Protein AF-A0A7G2EJX0-F1 (afdb_monomer_lite)

Organism: Arabidopsis thaliana (NCBI:txid3702)

Radius of gyration: 35.83 Å; chains: 1; bounding box: 83×120×88 Å

Structure (mmCIF, N/CA/C/O backbone):
data_AF-A0A7G2EJX0-F1
#
_entry.id   AF-A0A7G2EJX0-F1
#
loop_
_atom_site.group_PDB
_atom_site.id
_atom_site.type_symbol
_atom_site.label_atom_id
_atom_site.label_alt_id
_atom_site.label_comp_id
_atom_site.label_asym_id
_atom_site.label_entity_id
_atom_site.label_seq_id
_atom_site.pdbx_PDB_ins_code
_atom_site.Cartn_x
_atom_site.Cartn_y
_atom_site.Cartn_z
_atom_site.occupancy
_atom_site.B_iso_or_equiv
_atom_site.auth_seq_id
_atom_site.auth_comp_id
_atom_site.auth_asym_id
_atom_site.auth_atom_id
_atom_site.pdbx_PDB_model_num
ATOM 1 N N . MET A 1 1 ? 10.150 30.781 35.777 1.00 31.42 1 MET A N 1
ATOM 2 C CA . MET A 1 1 ? 9.808 29.996 34.573 1.00 31.42 1 MET A CA 1
ATOM 3 C C . MET A 1 1 ? 10.325 28.569 34.694 1.00 31.42 1 MET A C 1
ATOM 5 O O . MET A 1 1 ? 9.489 27.736 34.987 1.00 31.42 1 MET A O 1
ATOM 9 N N . ALA A 1 2 ? 11.636 28.286 34.669 1.00 23.94 2 ALA A N 1
ATOM 10 C CA . ALA A 1 2 ? 12.185 26.914 34.765 1.00 23.94 2 ALA A CA 1
ATOM 11 C C . ALA A 1 2 ? 11.515 25.964 35.796 1.00 23.94 2 ALA A C 1
ATOM 13 O O . ALA A 1 2 ? 11.136 24.853 35.443 1.00 23.94 2 ALA A O 1
ATOM 14 N N . ALA A 1 3 ? 11.288 26.404 37.042 1.00 22.86 3 ALA A N 1
ATOM 15 C CA . ALA A 1 3 ? 10.606 25.586 38.060 1.00 22.86 3 ALA A CA 1
ATOM 16 C C . ALA A 1 3 ? 9.127 25.268 37.736 1.00 22.86 3 ALA A C 1
ATOM 18 O O . ALA A 1 3 ? 8.642 24.200 38.084 1.00 22.86 3 ALA A O 1
ATOM 19 N N . ARG A 1 4 ? 8.428 26.170 37.035 1.00 30.23 4 ARG A N 1
ATOM 20 C CA . ARG A 1 4 ? 7.022 26.010 36.621 1.00 30.23 4 ARG A CA 1
ATOM 21 C C . ARG A 1 4 ? 6.897 25.073 35.411 1.00 30.23 4 ARG A C 1
ATOM 23 O O . ARG A 1 4 ? 5.927 24.333 35.318 1.00 30.23 4 ARG A O 1
ATOM 30 N N . ASN A 1 5 ? 7.898 25.066 34.526 1.00 37.47 5 ASN A N 1
ATOM 31 C CA . ASN A 1 5 ? 7.985 24.106 33.420 1.00 37.47 5 ASN A CA 1
ATOM 32 C C . ASN A 1 5 ? 8.268 22.689 33.953 1.00 37.47 5 ASN A C 1
ATOM 34 O O . ASN A 1 5 ? 7.634 21.744 33.505 1.00 37.47 5 ASN A O 1
ATOM 38 N N . LEU A 1 6 ? 9.128 22.545 34.973 1.00 33.09 6 LEU A N 1
ATOM 39 C CA . LEU A 1 6 ? 9.362 21.260 35.655 1.00 33.09 6 LEU A CA 1
ATOM 40 C C . LEU A 1 6 ? 8.094 20.685 36.315 1.00 33.09 6 LEU A C 1
ATOM 42 O O . LEU A 1 6 ? 7.869 19.480 36.242 1.00 33.09 6 LEU A O 1
ATOM 46 N N . GLU A 1 7 ? 7.248 21.526 36.921 1.00 39.53 7 GLU A N 1
ATOM 47 C CA . GLU A 1 7 ? 5.941 21.098 37.450 1.00 39.53 7 GLU A CA 1
ATOM 48 C C . GLU A 1 7 ? 4.948 20.715 36.334 1.00 39.53 7 GLU A C 1
ATOM 50 O O . GLU A 1 7 ? 4.222 19.735 36.488 1.00 39.53 7 GLU A O 1
ATOM 55 N N . LYS A 1 8 ? 4.935 21.431 35.196 1.00 45.59 8 LYS A N 1
ATOM 56 C CA . LYS A 1 8 ? 4.054 21.117 34.051 1.00 45.59 8 LYS A CA 1
ATOM 57 C C . LYS A 1 8 ? 4.484 19.843 33.294 1.00 45.59 8 LYS A C 1
ATOM 59 O O . LYS A 1 8 ? 3.619 19.019 33.007 1.00 45.59 8 LYS A O 1
ATOM 64 N N . MET A 1 9 ? 5.785 19.608 33.064 1.00 42.84 9 MET A N 1
ATOM 65 C CA . MET A 1 9 ? 6.303 18.348 32.484 1.00 42.84 9 MET A CA 1
ATOM 66 C C . MET A 1 9 ? 5.873 17.118 33.297 1.00 42.84 9 MET A C 1
ATOM 68 O O . MET A 1 9 ? 5.537 16.075 32.736 1.00 42.84 9 MET A O 1
ATOM 72 N N . ALA A 1 10 ? 5.846 17.246 34.628 1.00 51.78 10 ALA A N 1
ATOM 73 C CA . ALA A 1 10 ? 5.409 16.178 35.519 1.00 51.78 10 ALA A CA 1
ATOM 74 C C . ALA A 1 10 ? 3.903 15.854 35.405 1.00 51.78 10 ALA A C 1
ATOM 76 O O . ALA A 1 10 ? 3.503 14.781 35.848 1.00 51.78 10 ALA A O 1
ATOM 77 N N . SER A 1 11 ? 3.073 16.727 34.813 1.00 62.59 11 SER A N 1
ATOM 78 C CA . SER A 1 11 ? 1.626 16.498 34.654 1.00 62.59 11 SER A CA 1
ATOM 79 C C . SER A 1 11 ? 1.313 15.499 33.534 1.00 62.59 11 SER A C 1
ATOM 81 O O . SER A 1 11 ? 0.640 14.495 33.768 1.00 62.59 11 SER A O 1
ATOM 83 N N . ILE A 1 12 ? 1.854 15.718 32.330 1.00 68.19 12 ILE A N 1
ATOM 84 C CA . ILE A 1 12 ? 1.560 14.881 31.150 1.00 68.19 12 ILE A CA 1
ATOM 85 C C . ILE A 1 12 ? 2.202 13.494 31.288 1.00 68.19 12 ILE A C 1
ATOM 87 O O . ILE A 1 12 ? 1.542 12.482 31.053 1.00 68.19 12 ILE A O 1
ATOM 91 N N . ASP A 1 13 ? 3.453 13.425 31.756 1.00 76.56 13 ASP A N 1
ATOM 92 C CA . ASP A 1 13 ? 4.114 12.155 32.083 1.00 76.56 13 ASP A CA 1
ATOM 93 C C . ASP A 1 13 ? 3.345 11.383 33.177 1.00 76.56 13 ASP A C 1
ATOM 95 O O . ASP A 1 13 ? 3.168 10.168 33.063 1.00 76.56 13 ASP A O 1
ATOM 99 N N . ALA A 1 14 ? 2.790 12.064 34.190 1.00 76.06 14 ALA A N 1
ATOM 100 C CA . ALA A 1 14 ? 1.932 11.417 35.183 1.00 76.06 14 ALA A CA 1
ATOM 101 C C . ALA A 1 14 ? 0.610 10.902 34.586 1.00 76.06 14 ALA A C 1
ATOM 103 O O . ALA A 1 14 ? 0.218 9.779 34.897 1.00 76.06 14 ALA A O 1
ATOM 104 N N . GLN A 1 15 ? -0.057 11.658 33.709 1.00 77.56 15 GLN A N 1
ATOM 105 C CA . GLN A 1 15 ? -1.294 11.224 33.039 1.00 77.56 15 GLN A CA 1
ATOM 106 C C . GLN A 1 15 ? -1.063 9.999 32.142 1.00 77.56 15 GLN A C 1
ATOM 108 O O . GLN A 1 15 ? -1.791 9.010 32.248 1.00 77.56 15 GLN A O 1
ATOM 113 N N . LEU A 1 16 ? 0.002 9.999 31.332 1.00 80.88 16 LEU A N 1
ATOM 114 C CA . LEU A 1 16 ? 0.395 8.838 30.522 1.00 80.88 16 LEU A CA 1
ATOM 115 C C . LEU A 1 16 ? 0.703 7.611 31.404 1.00 80.88 16 LEU A C 1
ATOM 117 O O . LEU A 1 16 ? 0.280 6.495 31.091 1.00 80.88 16 LEU A O 1
ATOM 121 N N . ARG A 1 17 ? 1.367 7.804 32.554 1.00 83.62 17 ARG A N 1
ATOM 122 C CA . ARG A 1 17 ? 1.593 6.737 33.551 1.00 83.62 17 ARG A CA 1
ATOM 123 C C . ARG A 1 17 ? 0.315 6.271 34.251 1.00 83.62 17 ARG A C 1
ATOM 125 O O . ARG A 1 17 ? 0.272 5.119 34.668 1.00 83.62 17 ARG A O 1
ATOM 132 N N . LEU A 1 18 ? -0.721 7.098 34.390 1.00 82.94 18 LEU A N 1
ATOM 133 C CA . LEU A 1 18 ? -2.018 6.653 34.920 1.00 82.94 18 LEU A CA 1
ATOM 134 C C . LEU A 1 18 ? -2.745 5.736 33.922 1.00 82.94 18 LEU A C 1
ATOM 136 O O . LEU A 1 18 ? -3.338 4.741 34.338 1.00 82.94 18 LEU A O 1
ATOM 140 N N . LEU A 1 19 ? -2.637 6.014 32.618 1.00 81.62 19 LEU A N 1
ATOM 141 C CA . LEU A 1 19 ? -3.177 5.158 31.552 1.00 81.62 19 LEU A CA 1
ATOM 142 C C . LEU A 1 19 ? -2.392 3.839 31.400 1.00 81.62 19 LEU A C 1
ATOM 144 O O . LEU A 1 19 ? -2.990 2.780 31.183 1.00 81.62 19 LEU A O 1
ATOM 148 N N . ALA A 1 20 ? -1.062 3.890 31.545 1.00 83.50 20 ALA A N 1
ATOM 149 C CA . ALA A 1 20 ? -0.153 2.750 31.406 1.00 83.50 20 ALA A CA 1
ATOM 150 C C . ALA A 1 20 ? 0.844 2.636 32.592 1.00 83.50 20 ALA A C 1
ATOM 152 O O . ALA A 1 20 ? 2.033 2.920 32.443 1.00 83.50 20 ALA A O 1
ATOM 153 N N . PRO A 1 21 ? 0.404 2.172 33.781 1.00 74.38 21 PRO A N 1
ATOM 154 C CA . PRO A 1 21 ? 1.202 2.234 35.017 1.00 74.38 21 PRO A CA 1
ATOM 155 C C . PRO A 1 21 ? 2.344 1.214 35.127 1.00 74.38 21 PRO A C 1
ATOM 157 O O . PRO A 1 21 ? 3.164 1.305 36.042 1.00 74.38 21 PRO A O 1
ATOM 160 N N . GLY A 1 22 ? 2.409 0.222 34.235 1.00 82.19 22 GLY A N 1
ATOM 161 C CA . GLY A 1 22 ? 3.439 -0.817 34.233 1.00 82.19 22 GLY A CA 1
ATOM 162 C C . GLY A 1 22 ? 4.209 -0.853 32.917 1.00 82.19 22 GLY A C 1
ATOM 163 O O . GLY A 1 22 ? 3.598 -0.886 31.851 1.00 82.19 22 GLY A O 1
ATOM 164 N N . LYS A 1 23 ? 5.545 -0.909 32.992 1.00 87.81 23 LYS A N 1
ATOM 165 C CA . LYS A 1 23 ? 6.401 -1.142 31.819 1.00 87.81 23 LYS A CA 1
ATOM 166 C C . LYS A 1 23 ? 6.183 -2.548 31.261 1.00 87.81 23 LYS A C 1
ATOM 168 O O . LYS A 1 23 ? 6.184 -3.520 32.019 1.00 87.81 23 LYS A O 1
ATOM 173 N N . VAL A 1 24 ? 6.063 -2.668 29.939 1.00 89.25 24 VAL A N 1
ATOM 174 C CA . VAL A 1 24 ? 5.857 -3.965 29.255 1.00 89.25 24 VAL A CA 1
ATOM 175 C C . VAL A 1 24 ? 7.167 -4.694 28.909 1.00 89.25 24 VAL A C 1
ATOM 177 O O . VAL A 1 24 ? 7.160 -5.872 28.540 1.00 89.25 24 VAL A O 1
ATOM 180 N N . SER A 1 25 ? 8.311 -4.019 29.043 1.00 88.50 25 SER A N 1
ATOM 181 C CA . SER A 1 25 ? 9.661 -4.599 28.997 1.00 88.50 25 SER A CA 1
ATOM 182 C C . SER A 1 25 ? 10.666 -3.727 29.772 1.00 88.50 25 SER A C 1
ATOM 184 O O . SER A 1 25 ? 10.380 -2.577 30.090 1.00 88.50 25 SER A O 1
ATOM 186 N N . GLU A 1 26 ? 11.852 -4.254 30.107 1.00 88.38 26 GLU A N 1
ATOM 187 C CA . GLU A 1 26 ? 12.898 -3.485 30.823 1.00 88.38 26 GLU A CA 1
ATOM 188 C C . GLU A 1 26 ? 13.395 -2.264 30.026 1.00 88.38 26 GLU A C 1
ATOM 190 O O . GLU A 1 26 ? 13.826 -1.267 30.600 1.00 88.38 26 GLU A O 1
ATOM 195 N N . ASP A 1 27 ? 13.336 -2.358 28.698 1.00 89.75 27 ASP A N 1
ATOM 196 C CA . ASP A 1 27 ? 13.707 -1.340 27.713 1.00 89.75 27 ASP A CA 1
ATOM 197 C C . ASP A 1 27 ? 12.499 -0.559 27.164 1.00 89.75 27 ASP A C 1
ATOM 199 O O . ASP A 1 27 ? 12.615 0.126 26.147 1.00 89.75 27 ASP A O 1
ATOM 203 N N . ASP A 1 28 ? 11.341 -0.673 27.816 1.00 91.75 28 ASP A N 1
ATOM 204 C CA . ASP A 1 28 ? 10.157 0.116 27.496 1.00 91.75 28 ASP A CA 1
ATOM 205 C C . ASP A 1 28 ? 10.397 1.586 27.856 1.00 91.75 28 ASP A C 1
ATOM 207 O O . ASP A 1 28 ? 10.631 1.921 29.019 1.00 91.75 28 ASP A O 1
ATOM 211 N N . LYS A 1 29 ? 10.371 2.441 26.839 1.00 90.62 29 LYS A N 1
ATOM 212 C CA . LYS A 1 29 ? 10.558 3.893 26.876 1.00 90.62 29 LYS A CA 1
ATOM 213 C C . LYS A 1 29 ? 9.388 4.626 26.207 1.00 90.62 29 LYS A C 1
ATOM 215 O O . LYS A 1 29 ? 9.503 5.815 25.934 1.00 90.62 29 LYS A O 1
ATOM 220 N N . LEU A 1 30 ? 8.287 3.935 25.887 1.00 89.50 30 LEU A N 1
ATOM 221 C CA . LEU A 1 30 ? 7.219 4.499 25.055 1.00 89.50 30 LEU A CA 1
ATOM 222 C C . LEU A 1 30 ? 6.591 5.752 25.678 1.00 89.50 30 LEU A C 1
ATOM 224 O O . LEU A 1 30 ? 6.406 6.745 24.985 1.00 89.50 30 LEU A O 1
ATOM 228 N N . ILE A 1 31 ? 6.334 5.713 26.988 1.00 88.56 31 ILE A N 1
ATOM 229 C CA . ILE A 1 31 ? 5.813 6.856 27.750 1.00 88.56 31 ILE A CA 1
ATOM 230 C C . ILE A 1 31 ? 6.836 7.995 27.761 1.00 88.56 31 ILE A C 1
ATOM 232 O O . ILE A 1 31 ? 6.477 9.140 27.519 1.00 88.56 31 ILE A O 1
ATOM 236 N N . GLU A 1 32 ? 8.116 7.685 27.988 1.00 90.06 32 GLU A N 1
ATOM 237 C CA . GLU A 1 32 ? 9.186 8.682 27.974 1.00 90.06 32 GLU A CA 1
ATOM 238 C C . GLU A 1 32 ? 9.373 9.351 26.600 1.00 90.06 32 GLU A C 1
ATOM 240 O O . GLU A 1 32 ? 9.701 10.535 26.554 1.00 90.06 32 GLU A O 1
ATOM 245 N N . TYR A 1 33 ? 9.168 8.624 25.496 1.00 91.06 33 TYR A N 1
ATOM 246 C CA . TYR A 1 33 ? 9.202 9.180 24.140 1.00 91.06 33 TYR A CA 1
ATOM 247 C C . TYR A 1 33 ? 7.981 10.060 23.849 1.00 91.06 33 TYR A C 1
ATOM 249 O O . TYR A 1 33 ? 8.145 11.172 23.354 1.00 91.06 33 TYR A O 1
ATOM 257 N N . ASP A 1 34 ? 6.773 9.581 24.162 1.00 88.38 34 ASP A N 1
ATOM 258 C CA . ASP A 1 34 ? 5.526 10.311 23.899 1.00 88.38 34 ASP A CA 1
ATOM 259 C C . ASP A 1 34 ? 5.474 11.612 24.721 1.00 88.38 34 ASP A C 1
ATOM 261 O O . ASP A 1 34 ? 5.277 12.693 24.170 1.00 88.38 34 ASP A O 1
ATOM 265 N N . ALA A 1 35 ? 5.811 11.544 26.016 1.00 89.44 35 ALA A N 1
ATOM 266 C CA . ALA A 1 35 ? 5.904 12.711 26.893 1.00 89.44 35 ALA A CA 1
ATOM 267 C C . ALA A 1 35 ? 6.893 13.776 26.379 1.00 89.44 35 ALA A C 1
ATOM 269 O O . ALA A 1 35 ? 6.580 14.964 26.426 1.00 89.44 35 ALA A O 1
ATOM 270 N N . LEU A 1 36 ? 8.061 13.373 25.856 1.00 91.00 36 LEU A N 1
ATOM 271 C CA . LEU A 1 36 ? 9.034 14.308 25.276 1.00 91.00 36 LEU A CA 1
ATOM 272 C C . LEU A 1 36 ? 8.484 14.994 24.017 1.00 91.00 36 LEU A C 1
ATOM 274 O O . LEU A 1 36 ? 8.639 16.204 23.859 1.00 91.00 36 LEU A O 1
ATOM 278 N N . LEU A 1 37 ? 7.840 14.240 23.122 1.00 91.69 37 LEU A N 1
ATOM 279 C CA . LEU A 1 37 ? 7.268 14.794 21.893 1.00 91.69 37 LEU A CA 1
ATOM 280 C C . LEU A 1 37 ? 6.109 15.753 22.180 1.00 91.69 37 LEU A C 1
ATOM 282 O O . LEU A 1 37 ? 6.019 16.796 21.535 1.00 91.69 37 LEU A O 1
ATOM 286 N N . LEU A 1 38 ? 5.257 15.427 23.155 1.00 89.56 38 LEU A N 1
ATOM 287 C CA . LEU A 1 38 ? 4.151 16.276 23.604 1.00 89.56 38 LEU A CA 1
ATOM 288 C C . LEU A 1 38 ? 4.646 17.576 24.234 1.00 89.56 38 LEU A C 1
ATOM 290 O O . LEU A 1 38 ? 4.142 18.639 23.885 1.00 89.56 38 LEU A O 1
ATOM 294 N N . ASP A 1 39 ? 5.643 17.506 25.119 1.00 90.00 39 ASP A N 1
ATOM 295 C CA . ASP A 1 39 ? 6.246 18.680 25.762 1.00 90.00 39 ASP A CA 1
ATOM 296 C C . ASP A 1 39 ? 6.792 19.655 24.708 1.00 90.00 39 ASP A C 1
ATOM 298 O O . ASP A 1 39 ? 6.392 20.818 24.649 1.00 90.00 39 ASP A O 1
ATOM 302 N N . ARG A 1 40 ? 7.604 19.137 23.775 1.00 92.88 40 ARG A N 1
ATOM 303 C CA . ARG A 1 40 ? 8.160 19.912 22.655 1.00 92.88 40 ARG A CA 1
ATOM 304 C C . ARG A 1 40 ? 7.081 20.456 21.722 1.00 92.88 40 ARG A C 1
ATOM 306 O O . ARG A 1 40 ? 7.182 21.598 21.284 1.00 92.88 40 ARG A O 1
ATOM 313 N N . PHE A 1 41 ? 6.039 19.678 21.433 1.00 93.81 41 PHE A N 1
ATOM 314 C CA . PHE A 1 41 ? 4.921 20.135 20.612 1.00 93.81 41 PHE A CA 1
ATOM 315 C C . PHE A 1 41 ? 4.118 21.258 21.288 1.00 93.81 41 PHE A C 1
ATOM 317 O O . PHE A 1 41 ? 3.754 22.225 20.623 1.00 93.81 41 PHE A O 1
ATOM 324 N N . LEU A 1 42 ? 3.859 21.165 22.595 1.00 92.38 42 LEU A N 1
ATOM 325 C CA . LEU A 1 42 ? 3.118 22.183 23.346 1.00 92.38 42 LEU A CA 1
ATOM 326 C C . LEU A 1 42 ? 3.919 23.476 23.528 1.00 92.38 42 LEU A C 1
ATOM 328 O O . LEU A 1 42 ? 3.329 24.553 23.476 1.00 92.38 42 LEU A O 1
ATOM 332 N N . ASP A 1 43 ? 5.241 23.394 23.686 1.00 92.19 43 ASP A N 1
ATOM 333 C CA . ASP A 1 43 ? 6.109 24.576 23.670 1.00 92.19 43 ASP A CA 1
ATOM 334 C C . ASP A 1 43 ? 6.051 25.277 22.296 1.00 92.19 43 ASP A C 1
ATOM 336 O O . ASP A 1 43 ? 5.746 26.466 22.225 1.00 92.19 43 ASP A O 1
ATOM 340 N N . ILE A 1 44 ? 6.177 24.525 21.193 1.00 93.56 44 ILE A N 1
ATOM 341 C CA . ILE A 1 44 ? 6.002 25.053 19.824 1.00 93.56 44 ILE A CA 1
ATOM 342 C C . ILE A 1 44 ? 4.601 25.657 19.618 1.00 93.56 44 ILE A C 1
ATOM 344 O O . ILE A 1 44 ? 4.454 26.682 18.951 1.00 93.56 44 ILE A O 1
ATOM 348 N N . LEU A 1 45 ? 3.555 25.038 20.172 1.00 91.38 45 LEU A N 1
ATOM 349 C CA . LEU A 1 45 ? 2.181 25.532 20.076 1.00 91.38 45 LEU A CA 1
ATOM 350 C C . LEU A 1 45 ? 2.003 26.858 20.833 1.00 91.38 45 LEU A C 1
ATOM 352 O O . LEU A 1 45 ? 1.346 27.767 20.321 1.00 91.38 45 LEU A O 1
ATOM 356 N N . GLN A 1 46 ? 2.621 26.987 22.011 1.00 91.62 46 GLN A N 1
ATOM 357 C CA . GLN A 1 46 ? 2.648 28.228 22.786 1.00 91.62 46 GLN A CA 1
ATOM 358 C C . GLN A 1 46 ? 3.381 29.347 22.038 1.00 91.62 46 GLN A C 1
ATOM 360 O O . GLN A 1 46 ? 2.871 30.466 21.990 1.00 91.62 46 GLN A O 1
ATOM 365 N N . ASP A 1 47 ? 4.536 29.054 21.441 1.00 89.19 47 ASP A N 1
ATOM 366 C CA . ASP A 1 47 ? 5.333 30.044 20.707 1.00 89.19 47 ASP A CA 1
ATOM 367 C C . ASP A 1 47 ? 4.627 30.552 19.439 1.00 89.19 47 ASP A C 1
ATOM 369 O O . ASP A 1 47 ? 4.842 31.691 19.024 1.00 89.19 47 ASP A O 1
ATOM 373 N N . LEU A 1 48 ? 3.770 29.727 18.823 1.00 86.81 48 LEU A N 1
ATOM 374 C CA . LEU A 1 48 ? 3.036 30.081 17.604 1.00 86.81 48 LEU A CA 1
ATOM 375 C C . LEU A 1 48 ? 1.666 30.728 17.853 1.00 86.81 48 LEU A C 1
ATOM 377 O O . LEU A 1 48 ? 1.303 31.652 17.131 1.00 86.81 48 LEU A O 1
ATOM 381 N N . HIS A 1 49 ? 0.894 30.247 18.832 1.00 86.12 49 HIS A N 1
ATOM 382 C CA . HIS A 1 49 ? -0.507 30.657 19.027 1.00 86.12 49 HIS A CA 1
ATOM 383 C C . HIS A 1 49 ? -0.809 31.250 20.415 1.00 86.12 49 HIS A C 1
ATOM 385 O O . HIS A 1 49 ? -1.910 31.757 20.635 1.00 86.12 49 HIS A O 1
ATOM 391 N N . GLY A 1 50 ? 0.166 31.254 21.329 1.00 88.38 50 GLY A N 1
ATOM 392 C CA . GLY A 1 50 ? 0.055 31.810 22.677 1.00 88.38 50 GLY A CA 1
ATOM 393 C C . GLY A 1 50 ? -0.287 30.787 23.768 1.00 88.38 50 GLY A C 1
ATOM 394 O O . GLY A 1 50 ? -0.725 29.666 23.506 1.00 88.38 50 GLY A O 1
ATOM 395 N N . GLU A 1 51 ? -0.091 31.198 25.026 1.00 89.31 51 GLU A N 1
ATOM 396 C CA . GLU A 1 51 ? -0.300 30.347 26.212 1.00 89.31 51 GLU A CA 1
ATOM 397 C C . GLU A 1 51 ? -1.757 29.861 26.337 1.00 89.31 51 GLU A C 1
ATOM 399 O O . GLU A 1 51 ? -1.965 28.700 26.668 1.00 89.31 51 GLU A O 1
ATOM 404 N N . ASP A 1 52 ? -2.760 30.672 25.972 1.00 89.00 52 ASP A N 1
ATOM 405 C CA . ASP A 1 52 ? -4.181 30.297 26.096 1.00 89.00 52 ASP A CA 1
ATOM 406 C C . ASP A 1 52 ? -4.571 29.106 25.198 1.00 89.00 52 ASP A C 1
ATOM 408 O O . ASP A 1 52 ? -5.354 28.249 25.608 1.00 89.00 52 ASP A O 1
ATOM 412 N N . VAL A 1 53 ? -4.005 29.011 23.985 1.00 88.62 53 VAL A N 1
ATOM 413 C CA . VAL A 1 53 ? -4.234 27.867 23.080 1.00 88.62 53 VAL A CA 1
ATOM 414 C C . VAL A 1 53 ? -3.492 26.627 23.575 1.00 88.62 53 VAL A C 1
ATOM 416 O O . VAL A 1 53 ? -4.053 25.532 23.527 1.00 88.62 53 VAL A O 1
ATOM 419 N N . ARG A 1 54 ? -2.267 26.785 24.100 1.00 91.81 54 ARG A N 1
ATOM 420 C CA . ARG A 1 54 ? -1.526 25.685 24.741 1.00 91.81 54 ARG A CA 1
ATOM 421 C C . ARG A 1 54 ? -2.311 25.112 25.917 1.00 91.81 54 ARG A C 1
ATOM 423 O O . ARG A 1 54 ? -2.502 23.901 25.973 1.00 91.81 54 ARG A O 1
ATOM 430 N N . GLU A 1 55 ? -2.760 25.964 26.837 1.00 90.94 55 GLU A N 1
ATOM 431 C CA . GLU A 1 55 ? -3.506 25.530 28.020 1.00 90.94 55 GLU A CA 1
ATOM 432 C C . GLU A 1 55 ? -4.839 24.887 27.620 1.00 90.94 55 GLU A C 1
ATOM 434 O O . GLU A 1 55 ? -5.129 23.795 28.093 1.00 90.94 55 GLU A O 1
ATOM 439 N N . PHE A 1 56 ? -5.581 25.442 26.654 1.00 92.81 56 PHE A N 1
ATOM 440 C CA . PHE A 1 56 ? -6.819 24.820 26.168 1.00 92.81 56 PHE A CA 1
ATOM 441 C C . PHE A 1 56 ? -6.606 23.444 25.505 1.00 92.81 56 PHE A C 1
ATOM 443 O O . PHE A 1 56 ? -7.387 22.516 25.732 1.00 92.81 56 PHE A O 1
ATOM 450 N N . VAL A 1 57 ? -5.558 23.282 24.684 1.00 93.25 57 VAL A N 1
ATOM 451 C CA . VAL A 1 57 ? -5.215 21.984 24.071 1.00 93.25 57 VAL A CA 1
ATOM 452 C C . VAL A 1 57 ? -4.771 20.979 25.133 1.00 93.25 57 VAL A C 1
ATOM 454 O O . VAL A 1 57 ? -5.178 19.819 25.061 1.00 93.25 57 VAL A O 1
ATOM 457 N N . GLN A 1 58 ? -4.008 21.420 26.138 1.00 91.50 58 GLN A N 1
ATOM 458 C CA . GLN A 1 58 ? -3.650 20.584 27.279 1.00 91.50 58 GLN A CA 1
ATOM 459 C C . GLN A 1 58 ? -4.907 20.157 28.052 1.00 91.50 58 GLN A C 1
ATOM 461 O O . GLN A 1 58 ? -5.142 18.960 28.151 1.00 91.50 58 GLN A O 1
ATOM 466 N N . GLU A 1 59 ? -5.761 21.083 28.506 1.00 92.31 59 GLU A N 1
ATOM 467 C CA . GLU A 1 59 ? -7.014 20.781 29.226 1.00 92.31 59 GLU A CA 1
ATOM 468 C C . GLU A 1 59 ? -7.894 19.769 28.470 1.00 92.31 59 GLU A C 1
ATOM 470 O O . GLU A 1 59 ? -8.396 18.814 29.062 1.00 92.31 59 GLU A O 1
ATOM 475 N N . CYS A 1 60 ? -8.045 19.927 27.148 1.00 94.06 60 CYS A N 1
ATOM 476 C CA . CYS A 1 60 ? -8.787 18.973 26.317 1.00 94.06 60 CYS A CA 1
ATOM 477 C C . CYS A 1 60 ? -8.181 17.560 26.354 1.00 94.06 60 CYS A C 1
ATOM 479 O O . CYS A 1 60 ? -8.921 16.576 26.336 1.00 94.06 60 CYS A O 1
ATOM 481 N N . TYR A 1 61 ? -6.851 17.450 26.397 1.00 92.56 61 TYR A N 1
ATOM 482 C CA . TYR A 1 61 ? -6.148 16.177 26.539 1.00 92.56 61 TYR A CA 1
ATOM 483 C C . TYR A 1 61 ? -6.330 15.585 27.947 1.00 92.56 61 TYR A C 1
ATOM 485 O O . TYR A 1 61 ? -6.627 14.396 28.055 1.00 92.56 61 TYR A O 1
ATOM 493 N N . GLU A 1 62 ? -6.242 16.393 29.012 1.00 90.88 62 GLU A N 1
ATOM 494 C CA . GLU A 1 62 ? -6.420 15.915 30.396 1.00 90.88 62 GLU A CA 1
ATOM 495 C C . GLU A 1 62 ? -7.847 15.368 30.610 1.00 90.88 62 GLU A C 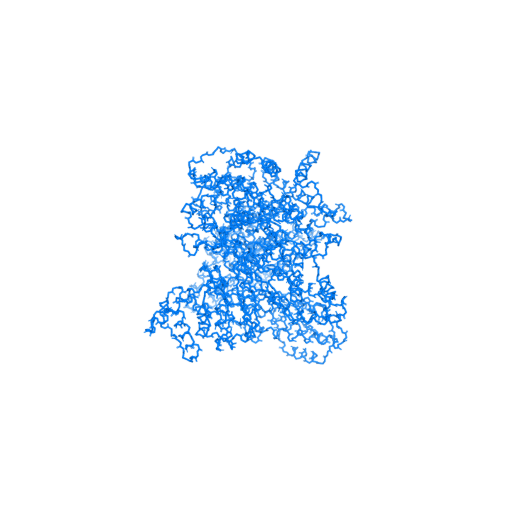1
ATOM 497 O O . GLU A 1 62 ? -8.023 14.264 31.125 1.00 90.88 62 GLU A O 1
ATOM 502 N N . VAL A 1 63 ? -8.874 16.081 30.122 1.00 93.00 63 VAL A N 1
ATOM 503 C CA . VAL A 1 63 ? -10.288 15.655 30.188 1.00 93.00 63 VAL A CA 1
ATOM 504 C C . VAL A 1 63 ? -10.544 14.369 29.387 1.00 93.00 63 VAL A C 1
ATOM 506 O O . VAL A 1 63 ? -11.317 13.512 29.828 1.00 93.00 63 VAL A O 1
ATOM 509 N N . ALA A 1 64 ? -9.892 14.202 28.231 1.00 93.12 64 ALA A N 1
ATOM 510 C CA . ALA A 1 64 ? -9.981 12.975 27.440 1.00 93.12 64 ALA A CA 1
ATOM 511 C C . ALA A 1 64 ? -9.269 11.791 28.121 1.00 93.12 64 ALA A C 1
ATOM 513 O O . ALA A 1 64 ? -9.832 10.700 28.189 1.00 93.12 64 ALA A O 1
ATOM 514 N N . ALA A 1 65 ? -8.084 12.002 28.701 1.00 90.12 65 ALA A N 1
ATOM 515 C CA . ALA A 1 65 ? -7.369 10.979 29.465 1.00 90.12 65 ALA A CA 1
ATOM 516 C C . ALA A 1 65 ? -8.154 10.528 30.716 1.00 90.12 65 ALA A C 1
ATOM 518 O O . ALA A 1 65 ? -8.257 9.327 30.984 1.00 90.12 65 ALA A O 1
ATOM 519 N N . ASP A 1 66 ? -8.788 11.465 31.430 1.00 90.25 66 ASP A N 1
ATOM 520 C CA . ASP A 1 66 ? -9.702 11.185 32.546 1.00 90.25 66 ASP A CA 1
ATOM 521 C C . ASP A 1 66 ? -10.902 10.323 32.118 1.00 90.25 66 ASP A C 1
ATOM 523 O O . ASP A 1 66 ? -11.306 9.399 32.841 1.00 90.25 66 ASP A O 1
ATOM 527 N N . TYR A 1 67 ? -11.469 10.607 30.938 1.00 93.25 67 TYR A N 1
ATOM 528 C CA . TYR A 1 67 ? -12.509 9.778 30.335 1.00 93.25 67 TYR A CA 1
ATOM 529 C C . TYR A 1 67 ? -11.985 8.381 29.994 1.00 93.25 67 TYR A C 1
ATOM 531 O O . TYR A 1 67 ? -12.627 7.392 30.342 1.00 93.25 67 TYR A O 1
ATOM 539 N N . ASP A 1 68 ? -10.828 8.258 29.349 1.00 87.69 68 ASP A N 1
ATOM 540 C CA . ASP A 1 68 ? -10.324 6.957 28.911 1.00 87.69 68 ASP A CA 1
ATOM 541 C C . ASP A 1 68 ? -9.907 6.046 30.083 1.00 87.69 68 ASP A C 1
ATOM 543 O O . ASP A 1 68 ? -10.061 4.820 29.986 1.00 87.69 68 ASP A O 1
ATOM 547 N N . GLY A 1 69 ? -9.488 6.636 31.211 1.00 83.56 69 GLY A N 1
ATOM 548 C CA . GLY A 1 69 ? -9.219 5.939 32.472 1.00 83.56 69 GLY A CA 1
ATOM 549 C C . GLY A 1 69 ? -10.472 5.504 33.248 1.00 83.56 69 GLY A C 1
ATOM 550 O O . GLY A 1 69 ? -10.521 4.374 33.734 1.00 83.56 69 GLY A O 1
ATOM 551 N N . ASN A 1 70 ? -11.498 6.362 33.357 1.00 86.00 70 ASN A N 1
ATOM 552 C CA . ASN A 1 70 ? -12.659 6.130 34.242 1.00 86.00 70 ASN A CA 1
ATOM 553 C C . ASN A 1 70 ? -13.988 5.820 33.521 1.00 86.00 70 ASN A C 1
ATOM 555 O O . ASN A 1 70 ? -14.948 5.389 34.158 1.00 86.00 70 ASN A O 1
ATOM 559 N N . ARG A 1 71 ? -14.066 6.065 32.208 1.00 86.62 71 ARG A N 1
ATOM 560 C CA . ARG A 1 71 ? -15.252 5.964 31.330 1.00 86.62 71 ARG A CA 1
ATOM 561 C C . ARG A 1 71 ? -16.491 6.729 31.828 1.00 86.62 71 ARG A C 1
ATOM 563 O O . ARG A 1 71 ? -17.620 6.320 31.557 1.00 86.62 71 ARG A O 1
ATOM 570 N N . ASN A 1 72 ? -16.303 7.856 32.527 1.00 88.62 72 ASN A N 1
ATOM 571 C CA . ASN A 1 72 ? -17.413 8.738 32.910 1.00 88.62 72 ASN A CA 1
ATOM 572 C C . ASN A 1 72 ? -17.897 9.558 31.701 1.00 88.62 72 ASN A C 1
ATOM 574 O O . ASN A 1 72 ? -17.229 10.500 31.282 1.00 88.62 72 ASN A O 1
ATOM 578 N N . THR A 1 73 ? -19.085 9.254 31.178 1.00 87.62 73 THR A N 1
ATOM 579 C CA . THR A 1 73 ? -19.671 9.944 30.016 1.00 87.62 73 THR A CA 1
ATOM 580 C C . THR A 1 73 ? -19.902 11.445 30.214 1.00 87.62 73 THR A C 1
ATOM 582 O O . THR A 1 73 ? -19.937 12.168 29.222 1.00 87.62 73 THR A O 1
ATOM 585 N N . GLU A 1 74 ? -19.995 11.942 31.452 1.00 90.12 74 GLU A N 1
ATOM 586 C CA . GLU A 1 74 ? -20.074 13.387 31.735 1.00 90.12 74 GLU A CA 1
ATOM 587 C C . GLU A 1 74 ? -18.831 14.140 31.222 1.00 90.12 74 GLU A C 1
ATOM 589 O O . GLU A 1 74 ? -18.943 15.265 30.739 1.00 90.12 74 GLU A O 1
ATOM 594 N N . LYS A 1 75 ? -17.651 13.497 31.220 1.00 92.62 75 LYS A N 1
ATOM 595 C CA . LYS A 1 75 ? -16.410 14.084 30.683 1.00 92.62 75 LYS A CA 1
ATOM 596 C C . LYS A 1 75 ? -16.462 14.300 29.166 1.00 92.62 75 LYS A C 1
ATOM 598 O O . LYS A 1 75 ? -15.869 15.253 28.669 1.00 92.62 75 LYS A O 1
ATOM 603 N N . LEU A 1 76 ? -17.229 13.490 28.427 1.00 93.38 76 LEU A N 1
ATOM 604 C CA . LEU A 1 76 ? -17.467 13.720 26.994 1.00 93.38 76 LEU A CA 1
ATOM 605 C C . LEU A 1 76 ? -18.358 14.949 26.744 1.00 93.38 76 LEU A C 1
ATOM 607 O O . LEU A 1 76 ? -18.225 15.601 25.710 1.00 93.38 76 LEU A O 1
ATOM 611 N N . GLU A 1 77 ? -19.258 15.277 27.675 1.00 90.31 77 GLU A N 1
ATOM 612 C CA . GLU A 1 77 ? -20.068 16.503 27.618 1.00 90.31 77 GLU A CA 1
ATOM 613 C C . GLU A 1 77 ? -19.258 17.735 27.996 1.00 90.31 77 GLU A C 1
ATOM 615 O O . GLU A 1 77 ? -19.373 18.761 27.335 1.00 90.31 77 GLU A O 1
ATOM 620 N N . GLU A 1 78 ? -18.416 17.633 29.024 1.00 93.56 78 GLU A N 1
ATOM 621 C CA . GLU A 1 78 ? -17.453 18.667 29.408 1.00 93.56 78 GLU A CA 1
ATOM 622 C C . GLU A 1 78 ? -16.554 19.034 28.218 1.00 93.56 78 GLU A C 1
ATOM 624 O O . GLU A 1 78 ? -16.557 20.184 27.774 1.00 93.56 78 GLU A O 1
ATOM 629 N N . LEU A 1 79 ? -15.911 18.031 27.608 1.00 93.69 79 LEU A N 1
ATOM 630 C CA . LEU A 1 79 ? -15.084 18.192 26.412 1.00 93.69 79 LEU A CA 1
ATOM 631 C C . LEU A 1 79 ? -15.890 18.717 25.211 1.00 93.69 79 LEU A C 1
ATOM 633 O O . LEU A 1 79 ? -15.426 19.579 24.467 1.00 93.69 79 LEU A O 1
ATOM 637 N N . GLY A 1 80 ? -17.132 18.255 25.048 1.00 91.69 80 GLY A N 1
ATOM 638 C CA . GLY A 1 80 ? -18.058 18.743 24.028 1.00 91.69 80 GLY A CA 1
ATOM 639 C C . GLY A 1 80 ? -18.393 20.228 24.171 1.00 91.69 80 GLY A C 1
ATOM 640 O O . GLY A 1 80 ? -18.346 20.972 23.191 1.00 91.69 80 GLY A O 1
ATOM 641 N N . ASN A 1 81 ? -18.675 20.685 25.390 1.00 90.62 81 ASN A N 1
ATOM 642 C CA . ASN A 1 81 ? -18.948 22.087 25.712 1.00 90.62 81 ASN A CA 1
ATOM 643 C C . ASN A 1 81 ? -17.698 22.966 25.536 1.00 90.62 81 ASN A C 1
ATOM 645 O O . ASN A 1 81 ? -17.803 24.096 25.055 1.00 90.62 81 ASN A O 1
ATOM 649 N N . MET A 1 82 ? -16.509 22.448 25.866 1.00 92.00 82 MET A N 1
ATOM 650 C CA . MET A 1 82 ? -15.235 23.117 25.581 1.00 92.00 82 MET A CA 1
ATOM 651 C C . MET A 1 82 ? -15.049 23.314 24.073 1.00 92.00 82 MET A C 1
ATOM 653 O O . MET A 1 82 ? -14.940 24.455 23.622 1.00 92.00 82 MET A O 1
ATOM 657 N N . LEU A 1 83 ? -15.082 22.229 23.295 1.00 91.19 83 LEU A N 1
ATOM 658 C CA . LEU A 1 83 ? -14.807 22.240 21.854 1.00 91.19 83 LEU A CA 1
ATOM 659 C C . LEU A 1 83 ? -15.856 23.018 21.051 1.00 91.19 83 LEU A C 1
ATOM 661 O O . LEU A 1 83 ? -15.498 23.797 20.175 1.00 91.19 83 LEU A O 1
ATOM 665 N N . THR A 1 84 ? -17.146 22.865 21.361 1.00 88.25 84 THR A N 1
ATOM 666 C CA . THR A 1 84 ? -18.208 23.619 20.666 1.00 88.25 84 THR A CA 1
ATOM 667 C C . THR A 1 84 ? -18.116 25.120 20.889 1.00 88.25 84 THR A C 1
ATOM 669 O O . THR A 1 84 ? -18.489 25.881 20.003 1.00 88.25 84 THR A O 1
ATOM 672 N N . SER A 1 85 ? -17.625 25.562 22.049 1.00 88.31 85 SER A N 1
ATOM 673 C CA . SER A 1 85 ? -17.510 26.991 22.338 1.00 88.31 85 SER A CA 1
ATOM 674 C C . SER A 1 85 ? -16.440 27.712 21.511 1.00 88.31 85 SER A C 1
ATOM 676 O O . SER A 1 85 ? -16.433 28.938 21.530 1.00 88.31 85 SER A O 1
ATOM 678 N N . LEU A 1 86 ? -15.552 27.006 20.804 1.00 86.69 86 LEU A N 1
ATOM 679 C CA . LEU A 1 86 ? -14.544 27.608 19.927 1.00 86.69 86 LEU A CA 1
ATOM 680 C C . LEU A 1 86 ? -15.180 28.292 18.709 1.00 86.69 86 LEU A C 1
ATOM 682 O O . LEU A 1 86 ? -16.231 27.875 18.220 1.00 86.69 86 LEU A O 1
ATOM 686 N N . ASP A 1 87 ? -14.520 29.320 18.173 1.00 83.31 87 ASP A N 1
ATOM 687 C CA . ASP A 1 87 ? -14.811 29.776 16.814 1.00 83.31 87 ASP A CA 1
ATOM 688 C C . ASP A 1 87 ? -14.167 28.826 15.775 1.00 83.31 87 ASP A C 1
ATOM 690 O O . ASP A 1 87 ? -13.351 27.966 16.135 1.00 83.31 87 ASP A O 1
ATOM 694 N N . PRO A 1 88 ? -14.515 28.923 14.479 1.00 78.94 88 PRO A N 1
ATOM 695 C CA . PRO A 1 88 ? -14.020 27.967 13.491 1.00 78.94 88 PRO A CA 1
ATOM 696 C C . PRO A 1 88 ? -12.505 28.046 13.218 1.00 78.94 88 PRO A C 1
ATOM 698 O O . PRO A 1 88 ? -11.932 27.061 12.759 1.00 78.94 88 PRO A O 1
ATOM 701 N N . GLY A 1 89 ? -11.842 29.170 13.513 1.00 78.19 89 GLY A N 1
ATOM 702 C CA . GLY A 1 89 ? -10.386 29.310 13.416 1.00 78.19 89 GLY A CA 1
ATOM 703 C C . GLY A 1 89 ? -9.675 28.519 14.508 1.00 78.19 89 GLY A C 1
ATOM 704 O O . GLY A 1 89 ? -8.874 27.631 14.206 1.00 78.19 89 GLY A O 1
ATOM 705 N N . ASP A 1 90 ? -10.049 28.760 15.767 1.00 84.69 90 ASP A N 1
ATOM 706 C CA . ASP A 1 90 ? -9.556 27.976 16.907 1.00 84.69 90 ASP A CA 1
ATOM 707 C C . ASP A 1 90 ? -9.897 26.481 16.751 1.00 84.69 90 ASP A C 1
ATOM 709 O O . ASP A 1 90 ? -9.071 25.619 17.050 1.00 84.69 90 ASP A O 1
ATOM 713 N N . SER A 1 91 ? -11.079 26.154 16.211 1.00 86.25 91 SER A N 1
ATOM 714 C CA . SER A 1 91 ? -11.499 24.768 15.946 1.00 86.25 91 SER A CA 1
ATOM 715 C C . SER A 1 91 ? -10.541 24.032 15.002 1.00 86.25 91 SER A C 1
ATOM 717 O O . SER A 1 91 ? -10.196 22.875 15.261 1.00 86.25 91 SER A O 1
ATOM 719 N N . ILE A 1 92 ? -10.057 24.691 13.941 1.00 84.50 92 ILE A N 1
ATOM 720 C CA . ILE A 1 92 ? -9.045 24.116 13.043 1.00 84.50 92 ILE A CA 1
ATOM 721 C C . ILE A 1 92 ? -7.708 23.949 13.772 1.00 84.50 92 ILE A C 1
ATOM 723 O O . ILE A 1 92 ? -7.110 22.877 13.671 1.00 84.50 92 ILE A O 1
ATOM 727 N N . VAL A 1 93 ? -7.241 24.960 14.515 1.00 87.56 93 VAL A N 1
ATOM 728 C CA . VAL A 1 93 ? -5.947 24.912 15.227 1.00 87.56 93 VAL A CA 1
ATOM 729 C C . VAL A 1 93 ? -5.926 23.784 16.261 1.00 87.56 93 VAL A C 1
ATOM 731 O O . VAL A 1 93 ? -5.006 22.961 16.255 1.00 87.56 93 VAL A O 1
ATOM 734 N N . VAL A 1 94 ? -6.961 23.680 17.098 1.00 90.62 94 VAL A N 1
ATOM 735 C CA . VAL A 1 94 ? -7.095 22.619 18.108 1.00 90.62 94 VAL A CA 1
ATOM 736 C C . VAL A 1 94 ? -7.162 21.245 17.437 1.00 90.62 94 VAL A C 1
ATOM 738 O O . VAL A 1 94 ? -6.382 20.355 17.777 1.00 90.62 94 VAL A O 1
ATOM 741 N N . THR A 1 95 ? -8.012 21.067 16.422 1.00 89.06 95 THR A N 1
ATOM 742 C CA . THR A 1 95 ? -8.149 19.772 15.730 1.00 89.06 95 THR A CA 1
ATOM 743 C C . THR A 1 95 ? -6.853 19.358 15.025 1.00 89.06 95 THR A C 1
ATOM 745 O O . THR A 1 95 ? -6.447 18.195 15.094 1.00 89.06 95 THR A O 1
ATOM 748 N N . LYS A 1 96 ? -6.152 20.308 14.392 1.00 86.94 96 LYS A N 1
ATOM 749 C CA . LYS A 1 96 ? -4.843 20.069 13.772 1.00 86.94 96 LYS A CA 1
ATOM 750 C C . LYS A 1 96 ? -3.788 19.693 14.813 1.00 86.94 96 LYS A C 1
ATOM 752 O O . LYS A 1 96 ? -2.977 18.804 14.557 1.00 86.94 96 LYS A O 1
ATOM 757 N N . SER A 1 97 ? -3.823 20.318 15.988 1.00 91.81 97 SER A N 1
ATOM 758 C CA . SER A 1 97 ? -2.921 19.999 17.098 1.00 91.81 97 SER A CA 1
ATOM 759 C C . SER A 1 97 ? -3.099 18.553 17.558 1.00 91.81 97 SER A C 1
ATOM 761 O O . SER A 1 97 ? -2.123 17.810 17.609 1.00 91.81 97 SER A O 1
ATOM 763 N N . PHE A 1 98 ? -4.339 18.095 17.762 1.00 91.94 98 PHE A N 1
ATOM 764 C CA . PHE A 1 98 ? -4.612 16.691 18.094 1.00 91.94 98 PHE A CA 1
ATOM 765 C C . PHE A 1 98 ? -4.237 15.708 16.966 1.00 91.94 98 PHE A C 1
ATOM 767 O O . PHE A 1 98 ? -3.719 14.632 17.259 1.00 91.94 98 PHE A O 1
ATOM 774 N N . SER A 1 99 ? -4.400 16.079 15.687 1.00 86.81 99 SER A N 1
ATOM 775 C CA . SER A 1 99 ? -3.891 15.298 14.535 1.00 86.81 99 SER A CA 1
ATOM 776 C C . SER A 1 99 ? -2.356 15.147 14.559 1.00 86.81 99 SER A C 1
ATOM 778 O O . SER A 1 99 ? -1.823 14.061 14.307 1.00 86.81 99 SER A O 1
ATOM 780 N N . ASN A 1 100 ? -1.635 16.216 14.922 1.00 88.12 100 ASN A N 1
ATOM 781 C CA . ASN A 1 100 ? -0.171 16.227 14.989 1.00 88.12 100 ASN A CA 1
ATOM 782 C C . ASN A 1 100 ? 0.362 15.456 16.197 1.00 88.12 100 ASN A C 1
ATOM 784 O O . ASN A 1 100 ? 1.197 14.577 16.009 1.00 88.12 100 ASN A O 1
ATOM 788 N N . MET A 1 101 ? -0.153 15.712 17.404 1.00 91.19 101 MET A N 1
ATOM 789 C CA . MET A 1 101 ? 0.227 14.967 18.614 1.00 91.19 101 MET A CA 1
ATOM 790 C C . MET A 1 101 ? 0.024 13.459 18.420 1.00 91.19 101 MET A C 1
ATOM 792 O O . MET A 1 101 ? 0.923 12.667 18.687 1.00 91.19 101 MET A O 1
ATOM 796 N N . LEU A 1 102 ? -1.102 13.060 17.821 1.00 88.50 102 LEU A N 1
ATOM 797 C CA . LEU A 1 102 ? -1.370 11.663 17.493 1.00 88.50 102 LEU A CA 1
ATOM 798 C C . LEU A 1 102 ? -0.405 11.096 16.436 1.00 88.50 102 LEU A C 1
ATOM 800 O O . LEU A 1 102 ? -0.047 9.920 16.490 1.00 88.50 102 LEU A O 1
ATOM 804 N N . SER A 1 103 ? 0.042 11.909 15.477 1.00 86.19 103 SER A N 1
ATOM 805 C CA . SER A 1 103 ? 1.075 11.506 14.513 1.00 86.19 103 SER A CA 1
ATOM 806 C C . SER A 1 103 ? 2.433 11.308 15.200 1.00 86.19 103 SER A C 1
ATOM 808 O O . SER A 1 103 ? 3.092 10.305 14.944 1.00 86.19 103 SER A O 1
ATOM 810 N N . LEU A 1 104 ? 2.814 12.188 16.133 1.00 90.75 104 LEU A N 1
ATOM 811 C CA . LEU A 1 104 ? 4.034 12.061 16.940 1.00 90.75 104 LEU A CA 1
ATOM 812 C C . LEU A 1 104 ? 4.012 10.806 17.832 1.00 90.75 104 LEU A C 1
ATOM 814 O O . LEU A 1 104 ? 4.986 10.052 17.833 1.00 90.75 104 LEU A O 1
ATOM 818 N N . ALA A 1 105 ? 2.885 10.511 18.487 1.00 89.94 105 ALA A N 1
ATOM 819 C CA . ALA A 1 105 ? 2.700 9.287 19.273 1.00 89.94 105 ALA A CA 1
ATOM 820 C C . ALA A 1 105 ? 2.907 8.009 18.427 1.00 89.94 105 ALA A C 1
ATOM 822 O O . ALA A 1 105 ? 3.546 7.051 18.869 1.00 89.94 105 ALA A O 1
ATOM 823 N N . ASN A 1 106 ? 2.450 7.999 17.164 1.00 84.94 106 ASN A N 1
ATOM 824 C CA . ASN A 1 106 ? 2.733 6.891 16.240 1.00 84.94 106 ASN A CA 1
ATOM 825 C C . ASN A 1 106 ? 4.243 6.742 15.950 1.00 84.94 106 ASN A C 1
ATOM 827 O O . ASN A 1 106 ? 4.736 5.615 15.919 1.00 84.94 106 ASN A O 1
ATOM 831 N N . LEU A 1 107 ? 4.998 7.839 15.799 1.00 88.50 107 LEU A N 1
ATOM 832 C CA . LEU A 1 107 ? 6.455 7.781 15.594 1.00 88.50 107 LEU A CA 1
ATOM 833 C C . LEU A 1 107 ? 7.194 7.256 16.836 1.00 88.50 107 LEU A C 1
ATOM 835 O O . LEU A 1 107 ? 8.127 6.460 16.705 1.00 88.50 107 LEU A O 1
ATOM 839 N N . ALA A 1 108 ? 6.754 7.641 18.039 1.00 91.50 108 ALA A N 1
ATOM 840 C CA . ALA A 1 108 ? 7.269 7.097 19.297 1.00 91.50 108 ALA A CA 1
ATOM 841 C C . ALA A 1 108 ? 7.053 5.575 19.395 1.00 91.50 108 ALA A C 1
ATOM 843 O O . ALA A 1 108 ? 7.960 4.836 19.793 1.00 91.50 108 ALA A O 1
ATOM 844 N N . GLU A 1 109 ? 5.885 5.077 18.972 1.00 88.62 109 GLU A N 1
ATOM 845 C CA . GLU A 1 109 ? 5.628 3.637 18.876 1.00 88.62 109 GLU A CA 1
ATOM 846 C C . GLU A 1 109 ? 6.532 2.932 17.864 1.00 88.62 109 GLU A C 1
ATOM 848 O O . GLU A 1 109 ? 7.039 1.849 18.157 1.00 88.62 109 GLU A O 1
ATOM 853 N N . GLU A 1 110 ? 6.731 3.508 16.678 1.00 85.44 110 GLU A N 1
ATOM 854 C CA . GLU A 1 110 ? 7.585 2.926 15.639 1.00 85.44 110 GLU A CA 1
ATOM 855 C C . GLU A 1 110 ? 9.027 2.781 16.129 1.00 85.44 110 GLU A C 1
ATOM 857 O O . GLU A 1 110 ? 9.586 1.684 16.048 1.00 85.44 110 GLU A O 1
ATOM 862 N N . VAL A 1 111 ? 9.585 3.829 16.748 1.00 90.19 111 VAL A N 1
ATOM 863 C CA . VAL A 1 111 ? 10.903 3.795 17.407 1.00 90.19 111 VAL A CA 1
ATOM 864 C C . VAL A 1 111 ? 10.934 2.731 18.505 1.00 90.19 111 VAL A C 1
ATOM 866 O O . VAL A 1 111 ? 11.835 1.886 18.534 1.00 90.19 111 VAL A O 1
ATOM 869 N N . GLN A 1 112 ? 9.929 2.696 19.385 1.00 90.50 112 GLN A N 1
ATOM 870 C CA . GLN A 1 112 ? 9.861 1.686 20.438 1.00 90.50 112 GLN A CA 1
ATOM 871 C C . GLN A 1 112 ? 9.831 0.259 19.867 1.00 90.50 112 GLN A C 1
ATOM 873 O O . GLN A 1 112 ? 10.500 -0.624 20.406 1.00 90.50 112 GLN A O 1
ATOM 878 N N . ILE A 1 113 ? 9.085 -0.003 18.792 1.00 85.94 113 ILE A N 1
ATOM 879 C CA . ILE A 1 113 ? 9.011 -1.334 18.175 1.00 85.94 113 ILE A CA 1
ATOM 880 C C . ILE A 1 113 ? 10.332 -1.676 17.478 1.00 85.94 113 ILE A C 1
ATOM 882 O O . ILE A 1 113 ? 10.827 -2.797 17.652 1.00 85.94 113 ILE A O 1
ATOM 886 N N . ALA A 1 114 ? 10.910 -0.743 16.717 1.00 85.50 114 ALA A N 1
ATOM 887 C CA . ALA A 1 114 ? 12.145 -0.917 15.954 1.00 85.50 114 ALA A CA 1
ATOM 888 C C . ALA A 1 114 ? 13.341 -1.288 16.847 1.00 85.50 114 ALA A C 1
ATOM 890 O O . ALA A 1 114 ? 14.083 -2.220 16.516 1.00 85.50 114 ALA A O 1
ATOM 891 N N . TYR A 1 115 ? 13.460 -0.654 18.019 1.00 86.75 115 TYR A N 1
ATOM 892 C CA . TYR A 1 115 ? 14.600 -0.831 18.928 1.00 86.75 115 TYR A CA 1
ATOM 893 C C . TYR A 1 115 ? 14.341 -1.751 20.133 1.00 86.75 115 TYR A C 1
ATOM 895 O O . TYR A 1 115 ? 15.299 -2.108 20.822 1.00 86.75 115 TYR A O 1
ATOM 903 N N . ARG A 1 116 ? 13.099 -2.213 20.371 1.00 85.94 116 ARG A N 1
ATOM 904 C CA . ARG A 1 116 ? 12.801 -3.193 21.437 1.00 85.94 116 ARG A CA 1
ATOM 905 C C . ARG A 1 116 ? 13.629 -4.469 21.273 1.00 85.94 116 ARG A C 1
ATOM 907 O O . ARG A 1 116 ? 13.598 -5.141 20.237 1.00 85.94 116 ARG A O 1
ATOM 914 N N . ARG A 1 117 ? 14.319 -4.850 22.345 1.00 85.00 117 ARG A N 1
ATOM 915 C CA . ARG A 1 117 ? 15.131 -6.059 22.452 1.00 85.00 117 ARG A CA 1
ATOM 916 C C . ARG A 1 117 ? 14.249 -7.308 22.410 1.00 85.00 117 ARG A C 1
ATOM 918 O O . ARG A 1 117 ? 13.324 -7.465 23.201 1.00 85.00 117 ARG A O 1
ATOM 925 N N . ARG A 1 118 ? 14.597 -8.271 21.551 1.00 82.94 118 ARG A N 1
ATOM 926 C CA . ARG A 1 118 ? 13.989 -9.613 21.577 1.00 82.94 118 ARG A CA 1
ATOM 927 C C . ARG A 1 118 ? 14.429 -10.378 22.831 1.00 82.94 118 ARG A C 1
ATOM 929 O O . ARG A 1 118 ? 15.618 -10.644 23.018 1.00 82.94 118 ARG A O 1
ATOM 936 N N . ILE A 1 119 ? 13.472 -10.761 23.676 1.00 84.25 119 ILE A N 1
ATOM 937 C CA . ILE A 1 119 ? 13.704 -11.518 24.916 1.00 84.25 119 ILE A CA 1
ATOM 938 C C . ILE A 1 119 ? 13.242 -12.964 24.702 1.00 84.25 119 ILE A C 1
ATOM 940 O O . ILE A 1 119 ? 12.060 -13.271 24.822 1.00 84.25 119 ILE A O 1
ATOM 944 N N . LYS A 1 120 ? 14.180 -13.885 24.436 1.00 80.19 120 LYS A N 1
ATOM 945 C CA . LYS A 1 120 ? 13.851 -15.297 24.131 1.00 80.19 120 LYS A CA 1
ATOM 946 C C . LYS A 1 120 ? 13.054 -16.022 25.228 1.00 80.19 120 LYS A C 1
ATOM 948 O O . LYS A 1 120 ? 12.368 -16.984 24.922 1.00 80.19 120 LYS A O 1
ATOM 953 N N . LYS A 1 121 ? 13.113 -15.554 26.483 1.00 81.06 121 LYS A N 1
ATOM 954 C CA . LYS A 1 121 ? 12.336 -16.102 27.613 1.00 81.06 121 LYS A CA 1
ATOM 955 C C . LYS A 1 121 ? 10.825 -15.816 27.546 1.00 81.06 121 LYS A C 1
ATOM 957 O O . LYS A 1 121 ? 10.099 -16.389 28.345 1.00 81.06 121 LYS A O 1
ATOM 962 N N . LEU A 1 122 ? 10.368 -14.928 26.656 1.00 81.81 122 LEU A N 1
ATOM 963 C CA . LEU A 1 122 ? 8.938 -14.647 26.464 1.00 81.81 122 LEU A CA 1
ATOM 964 C C . LEU A 1 122 ? 8.236 -15.695 25.585 1.00 81.81 122 LEU A C 1
ATOM 966 O O . LEU A 1 122 ? 7.017 -15.813 25.666 1.00 81.81 122 LEU A O 1
ATOM 970 N N . LYS A 1 123 ? 8.991 -16.444 24.766 1.00 87.69 123 LYS A N 1
ATOM 971 C CA . LYS A 1 123 ? 8.450 -17.506 23.910 1.00 87.69 123 LYS A CA 1
ATOM 972 C C . LYS A 1 123 ? 7.914 -18.664 24.761 1.00 87.69 123 LYS A C 1
ATOM 974 O O . LYS A 1 123 ? 8.621 -19.157 25.643 1.00 87.69 123 LYS A O 1
ATOM 979 N N . LYS A 1 124 ? 6.694 -19.116 24.473 1.00 86.88 124 LYS A N 1
ATOM 980 C CA . LYS A 1 124 ? 6.042 -20.287 25.086 1.00 86.88 124 LYS A CA 1
ATOM 981 C C . LYS A 1 124 ? 6.447 -21.605 24.419 1.00 86.88 124 LYS A C 1
ATOM 983 O O . LYS A 1 124 ? 6.374 -22.649 25.063 1.00 86.88 124 LYS A O 1
ATOM 988 N N . GLY A 1 125 ? 6.914 -21.555 23.171 1.00 86.19 125 GLY A N 1
ATOM 989 C CA . GLY A 1 125 ? 7.283 -22.720 22.365 1.00 86.19 125 GLY A CA 1
ATOM 990 C C . GLY A 1 125 ? 6.132 -23.306 21.542 1.00 86.19 125 GLY A C 1
ATOM 991 O O . GLY A 1 125 ? 6.225 -24.459 21.126 1.00 86.19 125 GLY A O 1
ATOM 992 N N . ASP A 1 126 ? 5.063 -22.541 21.312 1.00 87.69 126 ASP A N 1
ATOM 993 C CA . ASP A 1 126 ? 3.892 -22.941 20.523 1.00 87.69 126 ASP A CA 1
ATOM 994 C C . ASP A 1 126 ? 3.585 -21.926 19.400 1.00 87.69 126 ASP A C 1
ATOM 996 O O . ASP A 1 126 ? 4.281 -20.924 19.228 1.00 87.69 126 ASP A O 1
ATOM 1000 N N . PHE A 1 127 ? 2.548 -22.188 18.598 1.00 88.94 127 PHE A N 1
ATOM 1001 C CA . PHE A 1 127 ? 2.190 -21.326 17.466 1.00 88.94 127 PHE A CA 1
ATOM 1002 C C . PHE A 1 127 ? 1.697 -19.926 17.879 1.00 88.94 127 PHE A C 1
ATOM 1004 O O . PHE A 1 127 ? 1.686 -19.022 17.044 1.00 88.94 127 PHE A O 1
ATOM 1011 N N . ALA A 1 128 ? 1.292 -19.713 19.136 1.00 88.69 128 ALA A N 1
ATOM 1012 C CA . ALA A 1 128 ? 0.871 -18.400 19.613 1.00 88.69 128 ALA A CA 1
ATOM 1013 C C . ALA A 1 128 ? 2.060 -17.441 19.803 1.00 88.69 128 ALA A C 1
ATOM 1015 O O . ALA A 1 128 ? 1.844 -16.232 19.853 1.00 88.69 128 ALA A O 1
ATOM 1016 N N . ASP A 1 129 ? 3.306 -17.929 19.822 1.00 90.62 129 ASP A N 1
ATOM 1017 C CA . ASP A 1 129 ? 4.491 -17.060 19.761 1.00 90.62 129 ASP A CA 1
ATOM 1018 C C . ASP A 1 129 ? 4.543 -16.258 18.450 1.00 90.62 129 ASP A C 1
ATOM 1020 O O . ASP A 1 129 ? 4.945 -15.093 18.448 1.00 90.62 129 ASP A O 1
ATOM 1024 N N . GLU A 1 130 ? 4.049 -16.829 17.349 1.00 90.69 130 GLU A N 1
ATOM 1025 C CA . GLU A 1 130 ? 3.954 -16.166 16.040 1.00 90.69 130 GLU A CA 1
ATOM 1026 C C . GLU A 1 130 ? 2.811 -15.130 15.981 1.00 90.69 130 GLU A C 1
ATOM 1028 O O . GLU A 1 130 ? 2.580 -14.491 14.950 1.00 90.69 130 GLU A O 1
ATOM 1033 N N . ALA A 1 131 ? 2.088 -14.941 17.094 1.00 83.31 131 ALA A N 1
ATOM 1034 C CA . ALA A 1 131 ? 1.033 -13.945 17.226 1.00 83.31 131 ALA A CA 1
ATOM 1035 C C . ALA A 1 131 ? 1.541 -12.538 17.617 1.00 83.31 131 ALA A C 1
ATOM 1037 O O . ALA A 1 131 ? 0.748 -11.602 17.627 1.00 83.31 131 ALA A O 1
ATOM 1038 N N . SER A 1 132 ? 2.828 -12.340 17.933 1.00 84.19 132 SER A N 1
ATOM 1039 C CA . SER A 1 132 ? 3.352 -11.002 18.261 1.00 84.19 132 SER A CA 1
ATOM 1040 C C . SER A 1 132 ? 4.807 -10.813 17.843 1.00 84.19 132 SER A C 1
ATOM 1042 O O . SER A 1 132 ? 5.626 -11.716 17.968 1.00 84.19 132 SER A O 1
ATOM 1044 N N . ALA A 1 133 ? 5.175 -9.609 17.394 1.00 82.75 133 ALA A N 1
ATOM 1045 C CA . ALA A 1 133 ? 6.524 -9.305 16.894 1.00 82.75 133 ALA A CA 1
ATOM 1046 C C . ALA A 1 133 ? 7.642 -9.411 17.961 1.00 82.75 133 ALA A C 1
ATOM 1048 O O . ALA A 1 133 ? 8.832 -9.409 17.628 1.00 82.75 133 ALA A O 1
ATOM 1049 N N . THR A 1 134 ? 7.265 -9.483 19.243 1.00 84.69 134 THR A N 1
ATOM 1050 C CA . THR A 1 134 ? 8.157 -9.694 20.395 1.00 84.69 134 THR A CA 1
ATOM 1051 C C . THR A 1 134 ? 8.547 -11.162 20.584 1.00 84.69 134 THR A C 1
ATOM 1053 O O . THR A 1 134 ? 9.651 -11.434 21.062 1.00 84.69 134 THR A O 1
ATOM 1056 N N . THR A 1 135 ? 7.678 -12.092 20.175 1.00 89.12 135 THR A N 1
ATOM 1057 C CA . THR A 1 135 ? 7.848 -13.549 20.289 1.00 89.12 135 THR A CA 1
ATOM 1058 C C . THR A 1 135 ? 8.008 -14.258 18.941 1.00 89.12 135 THR A C 1
ATOM 1060 O O . THR A 1 135 ? 8.534 -15.371 18.934 1.00 89.12 135 THR A O 1
ATOM 1063 N N . GLU A 1 136 ? 7.662 -13.624 17.812 1.00 90.69 136 GLU A N 1
ATOM 1064 C CA . GLU A 1 136 ? 7.720 -14.237 16.476 1.00 90.69 136 GLU A CA 1
ATOM 1065 C C . GLU A 1 136 ? 9.124 -14.761 16.139 1.00 90.69 136 GLU A C 1
ATOM 1067 O O . GLU A 1 136 ? 10.152 -14.156 16.478 1.00 90.69 136 GLU A O 1
ATOM 1072 N N . SER A 1 137 ? 9.187 -15.887 15.444 1.00 93.31 137 SER A N 1
ATOM 1073 C CA . SER A 1 137 ? 10.433 -16.470 14.965 1.00 93.31 137 SER A CA 1
ATOM 1074 C C . SER A 1 137 ? 11.051 -15.599 13.874 1.00 93.31 137 SER A C 1
ATOM 1076 O O . SER A 1 137 ? 10.369 -15.097 12.979 1.00 93.31 137 SER A O 1
ATOM 1078 N N . ASP A 1 138 ? 12.359 -15.353 13.981 1.00 93.81 138 ASP A N 1
ATOM 1079 C CA . ASP A 1 138 ? 13.117 -14.846 12.837 1.00 93.81 138 ASP A CA 1
ATOM 1080 C C . ASP A 1 138 ? 13.401 -15.969 11.829 1.00 93.81 138 ASP A C 1
ATOM 1082 O O . ASP A 1 138 ? 13.138 -17.141 12.096 1.00 93.81 138 ASP A O 1
ATOM 1086 N N . ILE A 1 139 ? 13.936 -15.612 10.657 1.00 95.75 139 ILE A N 1
ATOM 1087 C CA . ILE A 1 139 ? 14.171 -16.591 9.589 1.00 95.75 139 ILE A CA 1
ATOM 1088 C C . ILE A 1 139 ? 15.086 -17.739 10.043 1.00 95.75 139 ILE A C 1
ATOM 1090 O O . ILE A 1 139 ? 14.829 -18.880 9.680 1.00 95.75 139 ILE A O 1
ATOM 1094 N N . GLU A 1 140 ? 16.104 -17.485 10.874 1.00 96.88 140 GLU A N 1
ATOM 1095 C CA . GLU A 1 140 ? 17.026 -18.526 11.343 1.00 96.88 140 GLU A CA 1
ATOM 1096 C C . GLU A 1 140 ? 16.379 -19.425 12.405 1.00 96.88 140 GLU A C 1
ATOM 1098 O O . GLU A 1 140 ? 16.582 -20.641 12.389 1.00 96.88 140 GLU A O 1
ATOM 1103 N N . GLU A 1 141 ? 15.571 -18.851 13.303 1.00 95.62 141 GLU A N 1
ATOM 1104 C CA . GLU A 1 141 ? 14.739 -19.616 14.238 1.00 95.62 141 GLU A CA 1
ATOM 1105 C C . GLU A 1 141 ? 13.759 -20.533 13.484 1.00 95.62 141 GLU A C 1
ATOM 1107 O O . GLU A 1 141 ? 13.665 -21.717 13.817 1.00 95.62 141 GLU A O 1
ATOM 1112 N N . THR A 1 142 ? 13.124 -20.040 12.414 1.00 96.44 142 THR A N 1
ATOM 1113 C CA . THR A 1 142 ? 12.257 -20.837 11.531 1.00 96.44 142 THR A CA 1
ATOM 1114 C C . THR A 1 142 ? 13.032 -21.952 10.820 1.00 96.44 142 THR A C 1
ATOM 1116 O O . THR A 1 142 ? 12.605 -23.105 10.878 1.00 96.44 142 THR A O 1
ATOM 1119 N N . LEU A 1 143 ? 14.200 -21.672 10.216 1.00 96.94 143 LEU A N 1
ATOM 1120 C CA . LEU A 1 143 ? 15.004 -22.721 9.563 1.00 96.94 143 LEU A CA 1
ATOM 1121 C C . LEU A 1 143 ? 15.392 -23.824 10.565 1.00 96.94 143 LEU A C 1
ATOM 1123 O O . LEU A 1 143 ? 15.281 -25.012 10.268 1.00 96.94 143 LEU A O 1
ATOM 1127 N N . LYS A 1 144 ? 15.799 -23.442 11.782 1.00 96.06 144 LYS A N 1
ATOM 1128 C CA . LYS A 1 144 ? 16.166 -24.385 12.850 1.00 96.06 144 LYS A CA 1
ATOM 1129 C C . LYS A 1 144 ? 14.974 -25.210 13.344 1.00 96.06 144 LYS A C 1
ATOM 1131 O O . LYS A 1 144 ? 15.156 -26.396 13.619 1.00 96.06 144 LYS A O 1
ATOM 1136 N N . ARG A 1 145 ? 13.770 -24.629 13.415 1.00 94.75 145 ARG A N 1
ATOM 1137 C CA . ARG A 1 145 ? 12.525 -25.357 13.719 1.00 94.75 145 ARG A CA 1
ATOM 1138 C C . ARG A 1 145 ? 12.204 -26.392 12.637 1.00 94.75 145 ARG A C 1
ATOM 1140 O O . ARG A 1 145 ? 11.893 -27.530 12.975 1.00 94.75 145 ARG A O 1
ATOM 1147 N N . LEU A 1 146 ? 12.371 -26.058 11.356 1.00 95.12 146 LEU A N 1
ATOM 1148 C CA . LEU A 1 146 ? 12.163 -27.004 10.250 1.00 95.12 146 LEU A CA 1
ATOM 1149 C C . LEU A 1 146 ? 13.126 -28.205 10.305 1.00 95.12 146 LEU A C 1
ATOM 1151 O O . LEU A 1 146 ? 12.688 -29.339 10.115 1.00 95.12 146 LEU A O 1
ATOM 1155 N N . LEU A 1 147 ? 14.400 -27.999 10.666 1.00 94.56 147 LEU A N 1
ATOM 1156 C CA . LEU A 1 147 ? 15.337 -29.113 10.881 1.00 94.56 147 LEU A CA 1
ATOM 1157 C C . LEU A 1 147 ? 14.926 -30.020 12.056 1.00 94.56 147 LEU A C 1
ATOM 1159 O O . LEU A 1 147 ? 15.044 -31.241 11.969 1.00 94.56 147 LEU A O 1
ATOM 1163 N N . GLN A 1 148 ? 14.399 -29.448 13.146 1.00 93.19 148 GLN A N 1
ATOM 1164 C CA . GLN A 1 148 ? 13.859 -30.224 14.277 1.00 93.19 148 GLN A CA 1
ATOM 1165 C C . GLN A 1 148 ? 12.610 -31.038 13.893 1.00 93.19 148 GLN A C 1
ATOM 1167 O O . GLN A 1 148 ? 12.317 -32.052 14.524 1.00 93.19 148 GLN A O 1
ATOM 1172 N N . LEU A 1 149 ? 11.909 -30.635 12.829 1.00 91.06 149 LEU A N 1
ATOM 1173 C CA . LEU A 1 149 ? 10.776 -31.343 12.226 1.00 91.06 149 LEU A CA 1
ATOM 1174 C C . LEU A 1 149 ? 11.205 -32.361 11.144 1.00 91.06 149 LEU A C 1
ATOM 1176 O O . LEU A 1 149 ? 10.373 -32.819 10.361 1.00 91.06 149 LEU A O 1
ATOM 1180 N N . ASN A 1 150 ? 12.482 -32.761 11.133 1.00 93.50 150 ASN A N 1
ATOM 1181 C CA . ASN A 1 150 ? 13.096 -33.722 10.206 1.00 93.50 150 ASN A CA 1
ATOM 1182 C C . ASN A 1 150 ? 13.122 -33.285 8.728 1.00 93.50 150 ASN A C 1
ATOM 1184 O O . ASN A 1 150 ? 13.149 -34.144 7.847 1.00 93.50 150 ASN A O 1
ATOM 1188 N N . LYS A 1 151 ? 13.135 -31.977 8.443 1.00 96.12 151 LYS A N 1
ATOM 1189 C CA . LYS A 1 151 ? 13.487 -31.464 7.107 1.00 96.12 151 LYS A CA 1
ATOM 1190 C C . LYS A 1 151 ? 15.001 -31.412 6.944 1.00 96.12 151 LYS A C 1
ATOM 1192 O O . LYS A 1 151 ? 15.701 -31.123 7.915 1.00 96.12 151 LYS A O 1
ATOM 1197 N N . THR A 1 152 ? 15.520 -31.663 5.744 1.00 96.44 152 THR A N 1
ATOM 1198 C CA . THR A 1 152 ? 16.962 -31.493 5.484 1.00 96.44 152 THR A CA 1
ATOM 1199 C C . THR A 1 152 ? 17.294 -30.037 5.116 1.00 96.44 152 THR A C 1
ATOM 1201 O O . THR A 1 152 ? 16.425 -29.313 4.618 1.00 96.44 152 THR A O 1
ATOM 1204 N N . PRO A 1 153 ? 18.541 -29.569 5.329 1.00 96.31 153 PRO A N 1
ATOM 1205 C CA . PRO A 1 153 ? 18.964 -28.240 4.883 1.00 96.31 153 PRO A CA 1
ATOM 1206 C C . PRO A 1 153 ? 18.766 -28.015 3.374 1.00 96.31 153 PRO A C 1
ATOM 1208 O O . PRO A 1 153 ? 18.450 -26.905 2.948 1.00 96.31 153 PRO A O 1
ATOM 1211 N N . GLU A 1 154 ? 18.913 -29.068 2.568 1.00 96.50 154 GLU A N 1
ATOM 1212 C CA . GLU A 1 154 ? 18.754 -29.043 1.113 1.00 96.50 154 GLU A CA 1
ATOM 1213 C C . GLU A 1 154 ? 17.283 -28.907 0.700 1.00 96.50 154 GLU A C 1
ATOM 1215 O O . GLU A 1 154 ? 16.983 -28.112 -0.188 1.00 96.50 154 GLU A O 1
ATOM 1220 N N . GLU A 1 155 ? 16.356 -29.609 1.367 1.00 96.38 155 GLU A N 1
ATOM 1221 C CA . GLU A 1 155 ? 14.908 -29.427 1.160 1.00 96.38 155 GLU A CA 1
ATOM 1222 C C . GLU A 1 155 ? 14.486 -27.982 1.463 1.00 96.38 155 GLU A C 1
ATOM 1224 O O . GLU A 1 155 ? 13.740 -27.364 0.700 1.00 96.38 155 GLU A O 1
ATOM 1229 N N . VAL A 1 156 ? 14.992 -27.426 2.571 1.00 96.00 156 VAL A N 1
ATOM 1230 C CA . VAL A 1 156 ? 14.742 -26.039 2.999 1.00 96.00 156 VAL A CA 1
ATOM 1231 C C . VAL A 1 156 ? 15.280 -25.038 1.976 1.00 96.00 156 VAL A C 1
ATOM 1233 O O . VAL A 1 156 ? 14.585 -24.084 1.619 1.00 96.00 156 VAL A O 1
ATOM 1236 N N . PHE A 1 157 ? 16.490 -25.264 1.461 1.00 96.94 157 PHE A N 1
ATOM 1237 C CA . PHE A 1 157 ? 17.079 -24.425 0.420 1.00 96.94 157 PHE A CA 1
ATOM 1238 C C . PHE A 1 157 ? 16.322 -24.526 -0.913 1.00 96.94 157 PHE A C 1
ATOM 1240 O O . PHE A 1 157 ? 16.131 -23.511 -1.584 1.00 96.94 157 PHE A O 1
ATOM 1247 N N . ASP A 1 158 ? 15.847 -25.714 -1.298 1.00 96.06 158 ASP A N 1
ATOM 1248 C CA . ASP A 1 158 ? 15.100 -25.889 -2.545 1.00 96.06 158 ASP A CA 1
ATOM 1249 C C . ASP A 1 158 ? 13.709 -25.250 -2.506 1.00 96.06 158 ASP A C 1
ATOM 1251 O O . ASP A 1 158 ? 13.323 -24.566 -3.456 1.00 96.06 158 ASP A O 1
ATOM 1255 N N . ALA A 1 159 ? 13.001 -25.349 -1.379 1.00 95.38 159 ALA A N 1
ATOM 1256 C CA . ALA A 1 159 ? 11.756 -24.613 -1.184 1.00 95.38 159 ALA A CA 1
ATOM 1257 C C . ALA A 1 159 ? 11.970 -23.092 -1.252 1.00 95.38 159 ALA A C 1
ATOM 1259 O O . ALA A 1 159 ? 11.214 -22.413 -1.942 1.00 95.38 159 ALA A O 1
ATOM 1260 N N . LEU A 1 160 ? 13.028 -22.562 -0.621 1.00 95.12 160 LEU A N 1
ATOM 1261 C CA . LEU A 1 160 ? 13.368 -21.134 -0.684 1.00 95.12 160 LEU A CA 1
ATOM 1262 C C . LEU A 1 160 ? 13.674 -20.650 -2.110 1.00 95.12 160 LEU A C 1
ATOM 1264 O O . LEU A 1 160 ? 13.232 -19.567 -2.481 1.00 95.12 160 LEU A O 1
ATOM 1268 N N . LYS A 1 161 ? 14.381 -21.434 -2.937 1.00 94.31 161 LYS A N 1
ATOM 1269 C CA . LYS A 1 161 ? 14.620 -21.082 -4.355 1.00 94.31 161 LYS A CA 1
ATOM 1270 C C . LYS A 1 161 ? 13.327 -21.000 -5.177 1.00 94.31 161 LYS A C 1
ATOM 1272 O O . LYS A 1 161 ? 13.258 -20.217 -6.118 1.00 94.31 161 LYS A O 1
ATOM 1277 N N . ASN A 1 162 ? 12.333 -21.823 -4.841 1.00 94.25 162 ASN A N 1
ATOM 1278 C CA . ASN A 1 162 ? 11.053 -21.926 -5.549 1.00 94.25 162 ASN A CA 1
ATOM 1279 C C . ASN A 1 162 ? 9.931 -21.073 -4.921 1.00 94.25 162 ASN A C 1
ATOM 1281 O O . ASN A 1 162 ? 8.791 -21.104 -5.402 1.00 94.25 162 ASN A O 1
ATOM 1285 N N . GLN A 1 163 ? 10.237 -20.337 -3.850 1.00 96.38 163 GLN A N 1
ATOM 1286 C CA . GLN A 1 163 ? 9.293 -19.496 -3.128 1.00 96.38 163 GLN A CA 1
ATOM 1287 C C . GLN A 1 163 ? 9.180 -18.101 -3.759 1.00 96.38 163 GLN A C 1
ATOM 1289 O O . GLN A 1 163 ? 10.162 -17.542 -4.236 1.00 96.38 163 GLN A O 1
ATOM 1294 N N . THR A 1 164 ? 7.985 -17.512 -3.694 1.00 97.56 164 THR A N 1
ATOM 1295 C CA . THR A 1 164 ? 7.714 -16.107 -4.019 1.00 97.56 164 THR A CA 1
ATOM 1296 C C . THR A 1 164 ? 6.693 -15.529 -3.044 1.00 97.56 164 THR A C 1
ATOM 1298 O O . THR A 1 164 ? 5.613 -16.090 -2.852 1.00 97.56 164 THR A O 1
ATOM 1301 N N . VAL A 1 165 ? 7.013 -14.372 -2.469 1.00 97.50 165 VAL A N 1
ATOM 1302 C CA . VAL A 1 165 ? 6.060 -13.486 -1.792 1.00 97.50 165 VAL A CA 1
ATOM 1303 C C . VAL A 1 165 ? 5.826 -12.267 -2.687 1.00 97.50 165 VAL A C 1
ATOM 1305 O O . VAL A 1 165 ? 6.751 -11.488 -2.895 1.00 97.50 165 VAL A O 1
ATOM 1308 N N . ASP A 1 166 ? 4.609 -12.082 -3.198 1.00 97.94 166 ASP A N 1
ATOM 1309 C CA . ASP A 1 166 ? 4.215 -10.904 -3.986 1.00 97.94 166 ASP A CA 1
ATOM 1310 C C . ASP A 1 166 ? 3.329 -9.972 -3.146 1.00 97.94 166 ASP A C 1
ATOM 1312 O O . ASP A 1 166 ? 2.218 -10.328 -2.729 1.00 97.94 166 ASP A O 1
ATOM 1316 N N . LEU A 1 167 ? 3.856 -8.780 -2.860 1.00 96.56 167 LEU A N 1
ATOM 1317 C CA . LEU A 1 167 ? 3.223 -7.772 -2.016 1.00 96.56 167 LEU A CA 1
ATOM 1318 C C . LEU A 1 167 ? 2.575 -6.696 -2.892 1.00 96.56 167 LEU A C 1
ATOM 1320 O O . LEU A 1 167 ? 3.249 -5.871 -3.512 1.00 96.56 167 LEU A O 1
ATOM 1324 N N . VAL A 1 168 ? 1.242 -6.708 -2.940 1.00 96.62 168 VAL A N 1
ATOM 1325 C CA . VAL A 1 168 ? 0.452 -5.862 -3.840 1.00 96.62 168 VAL A CA 1
ATOM 1326 C C . VAL A 1 168 ? 0.077 -4.560 -3.137 1.00 96.62 168 VAL A C 1
ATOM 1328 O O . VAL A 1 168 ? -0.823 -4.534 -2.296 1.00 96.62 168 VAL A O 1
ATOM 1331 N N . LEU A 1 169 ? 0.777 -3.475 -3.464 1.00 93.25 169 LEU A N 1
ATOM 1332 C CA . LEU A 1 169 ? 0.565 -2.151 -2.884 1.00 93.25 169 LEU A CA 1
ATOM 1333 C C . LEU A 1 169 ? -0.711 -1.499 -3.421 1.00 93.25 169 LEU A C 1
ATOM 1335 O O . LEU A 1 169 ? -1.038 -1.581 -4.609 1.00 93.25 169 LEU A O 1
ATOM 1339 N N . THR A 1 170 ? -1.432 -0.797 -2.548 1.00 86.25 170 THR A N 1
ATOM 1340 C CA . THR A 1 170 ? -2.714 -0.185 -2.904 1.00 86.25 170 THR A CA 1
ATOM 1341 C C . THR A 1 170 ? -2.854 1.243 -2.394 1.00 86.25 170 THR A C 1
ATOM 1343 O O . THR A 1 170 ? -2.288 1.609 -1.367 1.00 86.25 170 THR A O 1
ATOM 1346 N N . ALA A 1 171 ? -3.654 2.043 -3.108 1.00 80.00 171 ALA A N 1
ATOM 1347 C CA . ALA A 1 171 ? -3.947 3.419 -2.726 1.00 80.00 171 ALA A CA 1
ATOM 1348 C C . ALA A 1 171 ? -4.530 3.505 -1.306 1.00 80.00 171 ALA A C 1
ATOM 1350 O O . ALA A 1 171 ? -5.388 2.700 -0.906 1.00 80.00 171 ALA A O 1
ATOM 1351 N N . HIS A 1 172 ? -4.073 4.516 -0.574 1.00 70.88 172 HIS A N 1
ATOM 1352 C CA . HIS A 1 172 ? -4.518 4.829 0.775 1.00 70.88 172 HIS A CA 1
ATOM 1353 C C . HIS A 1 172 ? -5.964 5.355 0.760 1.00 70.88 172 HIS A C 1
ATOM 1355 O O . HIS A 1 172 ? -6.259 6.267 -0.011 1.00 70.88 172 HIS A O 1
ATOM 1361 N N . PRO A 1 173 ? -6.882 4.818 1.590 1.00 58.22 173 PRO A N 1
ATOM 1362 C CA . PRO A 1 173 ? -8.310 5.150 1.515 1.00 58.22 173 PRO A CA 1
ATOM 1363 C C . PRO A 1 173 ? -8.633 6.592 1.920 1.00 58.22 173 PRO A C 1
ATOM 1365 O O . PRO A 1 173 ? -9.619 7.148 1.447 1.00 58.22 173 PRO A O 1
ATOM 1368 N N . THR A 1 174 ? -7.823 7.179 2.804 1.00 54.25 174 THR A N 1
ATOM 1369 C CA . THR A 1 174 ? -7.996 8.546 3.301 1.00 54.25 174 THR A CA 1
ATOM 1370 C C . THR A 1 174 ? -6.923 9.541 2.872 1.00 54.25 174 THR A C 1
ATOM 1372 O O . THR A 1 174 ? -7.263 10.690 2.587 1.00 54.25 174 THR A O 1
ATOM 1375 N N . GLN A 1 175 ? -5.636 9.171 2.873 1.00 55.78 175 GLN A N 1
ATOM 1376 C CA . GLN A 1 175 ? -4.559 10.160 2.795 1.00 55.78 175 GLN A CA 1
ATOM 1377 C C . GLN A 1 175 ? -3.307 9.660 2.062 1.00 55.78 175 GLN A C 1
ATOM 1379 O O . GLN A 1 175 ? -2.657 8.703 2.462 1.00 55.78 175 GLN A O 1
ATOM 1384 N N . SER A 1 176 ? -2.914 10.352 0.996 1.00 52.34 176 SER A N 1
ATOM 1385 C CA . SER A 1 176 ? -1.605 10.166 0.370 1.00 52.34 176 SER A CA 1
ATOM 1386 C C . SER A 1 176 ? -0.559 11.034 1.072 1.00 52.34 176 SER A C 1
ATOM 1388 O O . SER A 1 176 ? -0.368 12.203 0.698 1.00 52.34 176 SER A O 1
ATOM 1390 N N . VAL A 1 177 ? 0.111 10.441 2.074 1.00 52.97 177 VAL A N 1
ATOM 1391 C CA . VAL A 1 177 ? 1.248 11.047 2.788 1.00 52.97 177 VAL A CA 1
ATOM 1392 C C . VAL A 1 177 ? 2.251 11.562 1.760 1.00 52.97 177 VAL A C 1
ATOM 1394 O O . VAL A 1 177 ? 2.603 10.851 0.816 1.00 52.97 177 VAL A O 1
ATOM 1397 N N . ARG A 1 178 ? 2.690 12.819 1.890 1.00 61.50 178 ARG A N 1
ATOM 1398 C CA . ARG A 1 178 ? 3.717 13.353 0.987 1.00 61.50 178 ARG A CA 1
ATOM 1399 C C . ARG A 1 178 ? 5.083 12.876 1.436 1.00 61.50 178 ARG A C 1
ATOM 1401 O O . ARG A 1 178 ? 5.365 12.835 2.629 1.00 61.50 178 ARG A O 1
ATOM 1408 N N . ARG A 1 179 ? 5.952 12.607 0.463 1.00 62.03 179 ARG A N 1
ATOM 1409 C CA . ARG A 1 179 ? 7.349 12.227 0.694 1.00 62.03 179 ARG A CA 1
ATOM 1410 C C . ARG A 1 179 ? 8.080 13.197 1.635 1.00 62.03 179 ARG A C 1
ATOM 1412 O O . ARG A 1 179 ? 8.848 12.749 2.476 1.00 62.03 179 ARG A O 1
ATOM 1419 N N . SER A 1 180 ? 7.796 14.500 1.553 1.00 61.62 180 SER A N 1
ATOM 1420 C CA . SER A 1 180 ? 8.360 15.503 2.467 1.00 61.62 180 SER A CA 1
ATOM 1421 C C . SER A 1 180 ? 7.975 15.264 3.931 1.00 61.62 180 SER A C 1
ATOM 1423 O O . SER A 1 180 ? 8.816 15.439 4.809 1.00 61.62 180 SER A O 1
ATOM 1425 N N . LEU A 1 181 ? 6.745 14.815 4.204 1.00 72.12 181 LEU A N 1
ATOM 1426 C CA . LEU A 1 181 ? 6.297 14.480 5.556 1.00 72.12 181 LEU A CA 1
ATOM 1427 C C . LEU A 1 181 ? 6.908 13.155 6.036 1.00 72.12 181 LEU A C 1
ATOM 1429 O O . LEU A 1 181 ? 7.390 13.107 7.160 1.00 72.12 181 LEU A O 1
ATOM 1433 N N . LEU A 1 182 ? 7.015 12.139 5.167 1.00 69.44 182 LEU A N 1
ATOM 1434 C CA . LEU A 1 182 ? 7.740 10.891 5.472 1.00 69.44 182 LEU A CA 1
ATOM 1435 C C . LEU A 1 182 ? 9.199 11.147 5.870 1.00 69.44 182 LEU A C 1
ATOM 1437 O O . LEU A 1 182 ? 9.698 10.555 6.820 1.00 69.44 182 LEU A O 1
ATOM 1441 N N . GLN A 1 183 ? 9.877 12.073 5.190 1.00 76.81 183 GLN A N 1
ATOM 1442 C CA . GLN A 1 183 ? 11.256 12.438 5.516 1.00 76.81 183 GLN A CA 1
ATOM 1443 C C . GLN A 1 183 ? 11.371 13.255 6.814 1.00 76.81 183 GLN A C 1
ATOM 1445 O O . GLN A 1 183 ? 12.339 13.077 7.549 1.00 76.81 183 GLN A O 1
ATOM 1450 N N . LYS A 1 184 ? 10.396 14.124 7.130 1.00 84.81 184 LYS A N 1
ATOM 1451 C CA . LYS A 1 184 ? 10.315 14.799 8.444 1.00 84.81 184 LYS A CA 1
ATOM 1452 C C . LYS A 1 184 ? 10.099 13.779 9.564 1.00 84.81 184 LYS A C 1
ATOM 1454 O O . LYS A 1 184 ? 10.816 13.799 10.555 1.00 84.81 184 LYS A O 1
ATOM 1459 N N . PHE A 1 185 ? 9.176 12.840 9.367 1.00 84.69 185 PHE A N 1
ATOM 1460 C CA . PHE A 1 185 ? 8.916 11.732 10.285 1.00 84.69 185 PHE A CA 1
ATOM 1461 C C . PHE A 1 185 ? 10.150 10.836 10.467 1.00 84.69 185 PHE A C 1
ATOM 1463 O O . PHE A 1 185 ? 10.492 10.507 11.598 1.00 84.69 185 PHE A O 1
ATOM 1470 N N . GLY A 1 186 ? 10.883 10.535 9.389 1.00 84.31 186 GLY A N 1
ATOM 1471 C CA . GLY A 1 186 ? 12.203 9.901 9.440 1.00 84.31 186 GLY A CA 1
ATOM 1472 C C . GLY A 1 186 ? 13.166 10.638 10.372 1.00 84.31 186 GLY A C 1
ATOM 1473 O O . GLY A 1 186 ? 13.603 10.057 11.359 1.00 84.31 186 GLY A O 1
ATOM 1474 N N . ARG A 1 187 ? 13.395 11.938 10.144 1.00 88.69 187 ARG A N 1
ATOM 1475 C CA . ARG A 1 187 ? 14.303 12.743 10.982 1.00 88.69 187 ARG A CA 1
ATOM 1476 C C . ARG A 1 187 ? 13.848 12.861 12.443 1.00 88.69 187 ARG A C 1
ATOM 1478 O O . ARG A 1 187 ? 14.696 12.838 13.329 1.00 88.69 187 ARG A O 1
ATOM 1485 N N . ILE A 1 188 ? 12.542 12.923 12.718 1.00 92.06 188 ILE A N 1
ATOM 1486 C CA . ILE A 1 188 ? 11.998 12.880 14.091 1.00 92.06 188 ILE A CA 1
ATOM 1487 C C . ILE A 1 188 ? 12.330 11.537 14.765 1.00 92.06 188 ILE A C 1
ATOM 1489 O O . ILE A 1 188 ? 12.809 11.527 15.901 1.00 92.06 188 ILE A O 1
ATOM 1493 N N . ARG A 1 189 ? 12.140 10.407 14.064 1.00 90.56 189 ARG A N 1
ATOM 1494 C CA . ARG A 1 189 ? 12.522 9.070 14.557 1.00 90.56 189 ARG A CA 1
ATOM 1495 C C . ARG A 1 189 ? 14.033 8.979 14.794 1.00 90.56 189 ARG A C 1
ATOM 1497 O O . ARG A 1 189 ? 14.447 8.517 15.856 1.00 90.56 189 ARG A O 1
ATOM 1504 N N . ASP A 1 190 ? 14.848 9.491 13.875 1.00 89.88 190 ASP A N 1
ATOM 1505 C CA . ASP A 1 190 ? 16.308 9.514 14.011 1.00 89.88 190 ASP A CA 1
ATOM 1506 C C . ASP A 1 190 ? 16.745 10.314 15.251 1.00 89.88 190 ASP A C 1
ATOM 1508 O O . ASP A 1 190 ? 17.508 9.794 16.068 1.00 89.88 190 ASP A O 1
ATOM 1512 N N . CYS A 1 191 ? 16.206 11.523 15.457 1.00 93.62 191 CYS A N 1
ATOM 1513 C CA . CYS A 1 191 ? 16.502 12.346 16.637 1.00 93.62 191 CYS A CA 1
ATOM 1514 C C . CYS A 1 191 ? 16.106 11.635 17.943 1.00 93.62 191 CYS A C 1
ATOM 1516 O O . CYS A 1 191 ? 16.919 11.552 18.864 1.00 93.62 191 CYS A O 1
ATOM 1518 N N . LEU A 1 192 ? 14.905 11.042 18.010 1.00 92.69 192 LEU A N 1
ATOM 1519 C CA . LEU A 1 192 ? 14.449 10.258 19.169 1.00 92.69 192 LEU A CA 1
ATOM 1520 C C . LEU A 1 192 ? 15.396 9.100 19.509 1.00 92.69 192 LEU A C 1
ATOM 1522 O O . LEU A 1 192 ? 15.687 8.863 20.682 1.00 92.69 192 LEU A O 1
ATOM 1526 N N . THR A 1 193 ? 15.890 8.371 18.504 1.00 90.44 193 THR A N 1
ATOM 1527 C CA . THR A 1 193 ? 16.805 7.243 18.749 1.00 90.44 193 THR A CA 1
ATOM 1528 C C . THR A 1 193 ? 18.156 7.704 19.291 1.00 90.44 193 THR A C 1
ATOM 1530 O O . THR A 1 193 ? 18.693 7.078 20.207 1.00 90.44 193 THR A O 1
ATOM 1533 N N . GLN A 1 194 ? 18.683 8.814 18.767 1.00 91.75 194 GLN A N 1
ATOM 1534 C CA . GLN A 1 194 ? 19.991 9.350 19.137 1.00 91.75 194 GLN A CA 1
ATOM 1535 C C . GLN A 1 194 ? 19.963 10.006 20.527 1.00 91.75 194 GLN A C 1
ATOM 1537 O O . GLN A 1 194 ? 20.823 9.701 21.350 1.00 91.75 194 GLN A O 1
ATOM 1542 N N . LEU A 1 195 ? 18.919 10.782 20.853 1.00 91.81 195 LEU A N 1
ATOM 1543 C CA . LEU A 1 195 ? 18.720 11.423 22.168 1.00 91.81 195 LEU A CA 1
ATOM 1544 C C . LEU A 1 195 ? 18.727 10.445 23.357 1.00 91.81 195 LEU A C 1
ATOM 1546 O O . LEU A 1 195 ? 19.013 10.839 24.489 1.00 91.81 195 LEU A O 1
ATOM 1550 N N . TYR A 1 196 ? 18.405 9.173 23.109 1.00 89.06 196 TYR A N 1
ATOM 1551 C CA . TYR A 1 196 ? 18.340 8.109 24.112 1.00 89.06 196 TYR A CA 1
ATOM 1552 C C . TYR A 1 196 ? 19.467 7.067 23.982 1.00 89.06 196 TYR A C 1
ATOM 1554 O O . TYR A 1 196 ? 19.380 5.987 24.594 1.00 89.06 196 TYR A O 1
ATOM 1562 N N . ALA A 1 197 ? 20.525 7.388 23.228 1.00 89.25 197 ALA A N 1
ATOM 1563 C CA . ALA A 1 197 ? 21.797 6.674 23.256 1.00 89.25 197 ALA A CA 1
ATOM 1564 C C . ALA A 1 197 ? 22.426 6.722 24.663 1.00 89.25 197 ALA A C 1
ATOM 1566 O O . ALA A 1 197 ? 22.151 7.614 25.464 1.00 89.25 197 ALA A O 1
ATOM 1567 N N . LYS A 1 198 ? 23.250 5.722 24.998 1.00 84.00 198 LYS A N 1
ATOM 1568 C CA . LYS A 1 198 ? 23.761 5.549 26.373 1.00 84.00 198 LYS A CA 1
ATOM 1569 C C . LYS A 1 198 ? 24.805 6.584 26.783 1.00 84.00 198 LYS A C 1
ATOM 1571 O O . LYS A 1 198 ? 24.803 7.001 27.935 1.00 84.00 198 LYS A O 1
ATOM 1576 N N . ASP A 1 199 ? 25.665 6.958 25.843 1.00 90.00 199 ASP A N 1
ATOM 1577 C CA . ASP A 1 199 ? 26.896 7.715 26.084 1.00 90.00 199 ASP A CA 1
ATOM 1578 C C . ASP A 1 199 ? 26.906 9.027 25.267 1.00 90.00 199 ASP A C 1
ATOM 1580 O O . ASP A 1 199 ? 27.938 9.437 24.744 1.00 90.00 199 ASP A O 1
ATOM 1584 N N . ILE A 1 200 ? 25.731 9.653 25.109 1.00 93.19 200 ILE A N 1
ATOM 1585 C CA . ILE A 1 200 ? 25.553 10.941 24.418 1.00 93.19 200 ILE A CA 1
ATOM 1586 C C . ILE A 1 200 ? 26.140 12.098 25.246 1.00 93.19 200 ILE A C 1
ATOM 1588 O O . ILE A 1 200 ? 25.961 12.136 26.469 1.00 93.19 200 ILE A O 1
ATOM 1592 N N . THR A 1 201 ? 26.837 13.045 24.606 1.00 93.94 201 THR A N 1
ATOM 1593 C CA . THR A 1 201 ? 27.367 14.223 25.313 1.00 93.94 201 THR A CA 1
ATOM 1594 C C . THR A 1 201 ? 26.260 15.256 25.593 1.00 93.94 201 THR A C 1
ATOM 1596 O O . THR A 1 201 ? 25.197 15.209 24.969 1.00 93.94 201 THR A O 1
ATOM 1599 N N . PRO A 1 202 ? 26.453 16.192 26.545 1.00 93.69 202 PRO A N 1
ATOM 1600 C CA . PRO A 1 202 ? 25.485 17.263 26.785 1.00 93.69 202 PRO A CA 1
ATOM 1601 C C . PRO A 1 202 ? 25.235 18.134 25.548 1.00 93.69 202 PRO A C 1
ATOM 1603 O O . PRO A 1 202 ? 24.088 18.499 25.303 1.00 93.69 202 PRO A O 1
ATOM 1606 N N . ASP A 1 203 ? 26.288 18.401 24.772 1.00 93.69 203 ASP A N 1
ATOM 1607 C CA . ASP A 1 203 ? 26.246 19.266 23.594 1.00 93.69 203 ASP A CA 1
ATOM 1608 C C . ASP A 1 203 ? 25.498 18.562 22.445 1.00 93.69 203 ASP A C 1
ATOM 1610 O O . ASP A 1 203 ? 24.489 19.088 21.978 1.00 93.69 203 ASP A O 1
ATOM 1614 N N . ASP A 1 204 ? 25.861 17.310 22.109 1.00 93.12 204 ASP A N 1
ATOM 1615 C CA . ASP A 1 204 ? 25.125 16.490 21.120 1.00 93.12 204 ASP A CA 1
ATOM 1616 C C . ASP A 1 204 ? 23.631 16.392 21.474 1.00 93.12 204 ASP A C 1
ATOM 1618 O O . ASP A 1 204 ? 22.753 16.409 20.609 1.00 93.12 204 ASP A O 1
ATOM 1622 N N . LYS A 1 205 ? 23.323 16.259 22.772 1.00 93.06 205 LYS A N 1
ATOM 1623 C CA . LYS A 1 205 ? 21.945 16.154 23.255 1.00 93.06 205 LYS A CA 1
ATOM 1624 C C . LYS A 1 205 ? 21.177 17.461 23.073 1.00 93.06 205 LYS A C 1
ATOM 1626 O O . LYS A 1 205 ? 19.988 17.402 22.766 1.00 93.06 205 LYS A O 1
ATOM 1631 N N . GLN A 1 206 ? 21.819 18.611 23.273 1.00 93.25 206 GLN A N 1
ATOM 1632 C CA . GLN A 1 206 ? 21.194 19.905 23.021 1.00 93.25 206 GLN A CA 1
ATOM 1633 C C . GLN A 1 206 ? 20.950 20.100 21.518 1.00 93.25 206 GLN A C 1
ATOM 1635 O O . GLN A 1 206 ? 19.820 20.386 21.128 1.00 93.25 206 GLN A O 1
ATOM 1640 N N . GLU A 1 207 ? 21.956 19.850 20.675 1.00 93.88 207 GLU A N 1
ATOM 1641 C CA . GLU A 1 207 ? 21.840 19.966 19.214 1.00 93.88 207 GLU A CA 1
ATOM 1642 C C . GLU A 1 207 ? 20.729 19.066 18.642 1.00 93.88 207 GLU A C 1
ATOM 1644 O O . GLU A 1 207 ? 19.960 19.482 17.770 1.00 93.88 207 GLU A O 1
ATOM 1649 N N . LEU A 1 208 ? 20.585 17.842 19.164 1.00 94.38 208 LEU A N 1
ATOM 1650 C CA . LEU A 1 208 ? 19.519 16.920 18.766 1.00 94.38 208 LEU A CA 1
ATOM 1651 C C . LEU A 1 208 ? 18.128 17.317 19.289 1.00 94.38 208 LEU A C 1
ATOM 1653 O O . LEU A 1 208 ? 17.138 17.029 18.615 1.00 94.38 208 LEU A O 1
ATOM 1657 N N . ASP A 1 209 ? 18.022 17.977 20.446 1.00 93.38 209 ASP A N 1
ATOM 1658 C CA . ASP A 1 209 ? 16.743 18.497 20.955 1.00 93.38 209 ASP A CA 1
ATOM 1659 C C . ASP A 1 209 ? 16.290 19.725 20.142 1.00 93.38 209 ASP A C 1
ATOM 1661 O O . ASP A 1 209 ? 15.123 19.826 19.764 1.00 93.38 209 ASP A O 1
ATOM 1665 N N . GLU A 1 210 ? 17.223 20.604 19.764 1.00 93.69 210 GLU A N 1
ATOM 1666 C CA . GLU A 1 210 ? 16.981 21.720 18.838 1.00 93.69 210 GLU A CA 1
ATOM 1667 C C . GLU A 1 210 ? 16.594 21.220 17.429 1.00 93.69 210 GLU A C 1
ATOM 1669 O O . GLU A 1 210 ? 15.662 21.737 16.802 1.00 93.69 210 GLU A O 1
ATOM 1674 N N . ALA A 1 211 ? 17.248 20.163 16.931 1.00 94.50 211 ALA A N 1
ATOM 1675 C CA . ALA A 1 211 ? 16.875 19.512 15.675 1.00 94.50 211 ALA A CA 1
ATOM 1676 C C . ALA A 1 211 ? 15.475 18.873 15.738 1.00 94.50 211 ALA A C 1
ATOM 1678 O O . ALA A 1 211 ? 14.689 19.032 14.798 1.00 94.50 211 ALA A O 1
ATOM 1679 N N . LEU A 1 212 ? 15.136 18.206 16.847 1.00 94.81 212 LEU A N 1
ATOM 1680 C CA . LEU A 1 212 ? 13.817 17.615 17.076 1.00 94.81 212 LEU A CA 1
ATOM 1681 C C . LEU A 1 212 ? 12.715 18.687 17.079 1.00 94.81 212 LEU A C 1
ATOM 1683 O O . LEU A 1 212 ? 11.721 18.535 16.367 1.00 94.81 212 LEU A O 1
ATOM 1687 N N . GLN A 1 213 ? 12.911 19.793 17.805 1.00 94.44 213 GLN A N 1
ATOM 1688 C CA . GLN A 1 213 ? 11.982 20.933 17.825 1.00 94.44 213 GLN A CA 1
ATOM 1689 C C . GLN A 1 213 ? 11.738 21.487 16.418 1.00 94.44 213 GLN A C 1
ATOM 1691 O O . GLN A 1 213 ? 10.591 21.635 15.988 1.00 94.44 213 GLN A O 1
ATOM 1696 N N . ARG A 1 214 ? 12.818 21.721 15.662 1.00 94.94 214 ARG A N 1
ATOM 1697 C CA . ARG A 1 214 ? 12.759 22.233 14.287 1.00 94.94 214 ARG A CA 1
ATOM 1698 C C . ARG A 1 214 ? 11.982 21.309 13.347 1.00 94.94 214 ARG A C 1
ATOM 1700 O O . ARG A 1 214 ? 11.193 21.797 12.539 1.00 94.94 214 ARG A O 1
ATOM 1707 N N . GLU A 1 215 ? 12.159 19.991 13.439 1.00 93.38 215 GLU A N 1
ATOM 1708 C CA . GLU A 1 215 ? 11.415 19.044 12.596 1.00 93.38 215 GLU A CA 1
ATOM 1709 C C . GLU A 1 215 ? 9.944 18.896 13.017 1.00 93.38 215 GLU A C 1
ATOM 1711 O O . GLU A 1 215 ? 9.079 18.842 12.138 1.00 93.38 215 GLU A O 1
ATOM 1716 N N . ILE A 1 216 ? 9.631 18.919 14.321 1.00 93.31 216 ILE A N 1
ATOM 1717 C CA . ILE A 1 216 ? 8.242 18.944 14.819 1.00 93.31 216 ILE A CA 1
ATOM 1718 C C . ILE A 1 216 ? 7.527 20.212 14.333 1.00 93.31 216 ILE A C 1
ATOM 1720 O O . ILE A 1 216 ? 6.439 20.124 13.760 1.00 93.31 216 ILE A O 1
ATOM 1724 N N . GLN A 1 217 ? 8.145 21.388 14.478 1.00 93.38 217 GLN A N 1
ATOM 1725 C CA . GLN A 1 217 ? 7.569 22.652 14.013 1.00 93.38 217 GLN A CA 1
ATOM 1726 C C . GLN A 1 217 ? 7.401 22.665 12.487 1.00 93.38 217 GLN A C 1
ATOM 1728 O O . GLN A 1 217 ? 6.381 23.135 11.977 1.00 93.38 217 GLN A O 1
ATOM 1733 N N . ALA A 1 218 ? 8.361 22.109 11.742 1.00 89.25 218 ALA A N 1
ATOM 1734 C CA . ALA A 1 218 ? 8.266 22.001 10.292 1.00 89.25 218 ALA A CA 1
ATOM 1735 C C . ALA A 1 218 ? 7.168 21.019 9.843 1.00 89.25 218 ALA A C 1
ATOM 1737 O O . ALA A 1 218 ? 6.543 21.251 8.807 1.00 89.25 218 ALA A O 1
ATOM 1738 N N . ALA A 1 219 ? 6.903 19.946 10.595 1.00 86.50 219 ALA A N 1
ATOM 1739 C CA . ALA A 1 219 ? 5.749 19.079 10.367 1.00 86.50 219 ALA A CA 1
ATOM 1740 C C . ALA A 1 219 ? 4.439 19.832 10.664 1.00 86.50 219 ALA A C 1
ATOM 1742 O O . ALA A 1 219 ? 3.602 19.957 9.771 1.00 86.50 219 ALA A O 1
ATOM 1743 N N . PHE A 1 220 ? 4.315 20.449 11.844 1.00 87.12 220 PHE A N 1
ATOM 1744 C CA . PHE A 1 220 ? 3.107 21.161 12.271 1.00 87.12 220 PHE A CA 1
ATOM 1745 C C . PHE A 1 220 ? 2.752 22.368 11.391 1.00 87.12 220 PHE A C 1
ATOM 1747 O O . PHE A 1 220 ? 1.575 22.610 11.125 1.00 87.12 220 PHE A O 1
ATOM 1754 N N . ARG A 1 221 ? 3.732 23.130 10.888 1.00 84.75 221 ARG A N 1
ATOM 1755 C CA . ARG A 1 221 ? 3.478 24.245 9.951 1.00 84.75 221 ARG A CA 1
ATOM 1756 C C . ARG A 1 221 ? 3.237 23.782 8.509 1.00 84.75 221 ARG A C 1
ATOM 1758 O O . ARG A 1 221 ? 2.746 24.568 7.701 1.00 84.75 221 ARG A O 1
ATOM 1765 N N . THR A 1 222 ? 3.489 22.512 8.182 1.00 78.44 222 THR A N 1
ATOM 1766 C CA . THR A 1 222 ? 3.019 21.924 6.919 1.00 78.44 222 THR A CA 1
ATOM 1767 C C . THR A 1 222 ? 1.494 21.736 6.988 1.00 78.44 222 THR A C 1
ATOM 1769 O O . THR A 1 222 ? 0.926 21.377 8.018 1.00 78.44 222 THR A O 1
ATOM 1772 N N . ASP A 1 223 ? 0.779 22.054 5.912 1.00 68.75 223 ASP A N 1
ATOM 1773 C CA . ASP A 1 223 ? -0.681 21.898 5.832 1.00 68.75 223 ASP A CA 1
ATOM 1774 C C . ASP A 1 223 ? -1.055 20.396 5.646 1.00 68.75 223 ASP A C 1
ATOM 1776 O O . ASP A 1 223 ? -0.261 19.648 5.075 1.00 68.75 223 ASP A O 1
ATOM 1780 N N . GLU A 1 224 ? -2.237 19.937 6.105 1.00 61.97 224 GLU A N 1
ATOM 1781 C CA . GLU A 1 224 ? -2.635 18.499 6.208 1.00 61.97 224 GLU A CA 1
ATOM 1782 C C . GLU A 1 224 ? -3.858 18.055 5.359 1.00 61.97 224 GLU A C 1
ATOM 1784 O O . GLU A 1 224 ? -3.962 16.895 4.962 1.00 61.97 224 GLU A O 1
ATOM 1789 N N . ILE A 1 225 ? -4.776 18.959 5.018 1.00 63.72 225 ILE A N 1
ATOM 1790 C CA . ILE A 1 225 ? -6.069 18.714 4.337 1.00 63.72 225 ILE A CA 1
ATOM 1791 C C . ILE A 1 225 ? -6.001 18.859 2.789 1.00 63.72 225 ILE A C 1
ATOM 1793 O O . ILE A 1 225 ? -6.180 19.969 2.311 1.00 63.72 225 ILE A O 1
ATOM 1797 N N . ARG A 1 226 ? -5.767 17.837 1.941 1.00 61.97 226 ARG A N 1
ATOM 1798 C CA . ARG A 1 226 ? -5.700 18.037 0.452 1.00 61.97 226 ARG A CA 1
ATOM 1799 C C . ARG A 1 226 ? -6.892 18.824 -0.124 1.00 61.97 226 ARG A C 1
ATOM 1801 O O . ARG A 1 226 ? -8.009 18.321 -0.140 1.00 61.97 226 ARG A O 1
ATOM 1808 N N . ARG A 1 227 ? -6.629 20.060 -0.596 1.00 63.16 227 ARG A N 1
ATOM 1809 C CA . ARG A 1 227 ? -7.667 20.987 -1.104 1.00 63.16 227 ARG A CA 1
ATOM 1810 C C . ARG A 1 227 ? -8.159 20.547 -2.475 1.00 63.16 227 ARG A C 1
ATOM 1812 O O . ARG A 1 227 ? -9.347 20.615 -2.763 1.00 63.16 227 ARG A O 1
ATOM 1819 N N . THR A 1 228 ? -7.240 20.058 -3.303 1.00 65.12 228 THR A N 1
ATOM 1820 C CA . THR A 1 228 ? -7.532 19.351 -4.549 1.00 65.12 228 THR A CA 1
ATOM 1821 C C . THR A 1 228 ? -7.547 17.838 -4.298 1.00 65.12 228 THR A C 1
ATOM 1823 O O . THR A 1 228 ? -6.666 17.325 -3.598 1.00 65.12 228 THR A O 1
ATOM 1826 N N . PRO A 1 229 ? -8.520 17.089 -4.850 1.00 63.72 229 PRO A N 1
ATOM 1827 C CA . PRO A 1 229 ? -8.493 15.634 -4.771 1.00 63.72 229 PRO A CA 1
ATOM 1828 C C . PRO A 1 229 ? -7.276 15.089 -5.542 1.00 63.72 229 PRO A C 1
ATOM 1830 O O . PRO A 1 229 ? -6.943 15.625 -6.601 1.00 63.72 229 PRO A O 1
ATOM 1833 N N . PRO A 1 230 ? -6.599 14.038 -5.041 1.00 71.38 230 PRO A N 1
ATOM 1834 C CA . PRO A 1 230 ? -5.449 13.455 -5.726 1.00 71.38 230 PRO A CA 1
ATOM 1835 C C . PRO A 1 230 ? -5.856 12.843 -7.073 1.00 71.38 230 PRO A C 1
ATOM 1837 O O . PRO A 1 230 ? -6.907 12.204 -7.189 1.00 71.38 230 PRO A O 1
ATOM 1840 N N . THR A 1 231 ? -4.991 12.990 -8.077 1.00 84.00 231 THR A N 1
ATOM 1841 C CA . THR A 1 231 ? -5.086 12.191 -9.306 1.00 84.00 231 THR A CA 1
ATOM 1842 C C . THR A 1 231 ? -4.633 10.748 -9.030 1.00 84.00 231 THR A C 1
ATOM 1844 O O . THR A 1 231 ? -3.851 10.519 -8.100 1.00 84.00 231 THR A O 1
ATOM 1847 N N . PRO A 1 232 ? -5.056 9.745 -9.819 1.00 86.12 232 PRO A N 1
ATOM 1848 C CA . PRO A 1 232 ? -4.510 8.392 -9.692 1.00 86.12 232 PRO A CA 1
ATOM 1849 C C . PRO A 1 232 ? -2.984 8.332 -9.894 1.00 86.12 232 PRO A C 1
ATOM 1851 O O . PRO A 1 232 ? -2.307 7.532 -9.246 1.00 86.12 232 PRO A O 1
ATOM 1854 N N . GLN A 1 233 ? -2.424 9.217 -10.729 1.00 87.31 233 GLN A N 1
ATOM 1855 C CA . GLN A 1 233 ? -0.980 9.390 -10.894 1.00 87.31 233 GLN A CA 1
ATOM 1856 C C . GLN A 1 233 ? -0.313 9.903 -9.599 1.00 87.31 233 GLN A C 1
ATOM 1858 O O . GLN A 1 233 ? 0.786 9.462 -9.267 1.00 87.31 233 GLN A O 1
ATOM 1863 N N . ASP A 1 234 ? -0.967 10.779 -8.822 1.00 81.38 234 ASP A N 1
ATOM 1864 C CA . ASP A 1 234 ? -0.483 11.191 -7.491 1.00 81.38 234 ASP A CA 1
ATOM 1865 C C . ASP A 1 234 ? -0.517 10.053 -6.473 1.00 81.38 234 ASP A C 1
ATOM 1867 O O . ASP A 1 234 ? 0.417 9.921 -5.682 1.00 81.38 234 ASP A O 1
ATOM 1871 N N . GLU A 1 235 ? -1.583 9.244 -6.471 1.00 79.88 235 GLU A N 1
ATOM 1872 C CA . GLU A 1 235 ? -1.681 8.067 -5.600 1.00 79.88 235 GLU A CA 1
ATOM 1873 C C . GLU A 1 235 ? -0.537 7.088 -5.894 1.00 79.88 235 GLU A C 1
ATOM 1875 O O . GLU A 1 235 ? 0.135 6.640 -4.965 1.00 79.88 235 GLU A O 1
ATOM 1880 N N . MET A 1 236 ? -0.249 6.834 -7.176 1.00 87.44 236 MET A N 1
ATOM 1881 C CA . MET A 1 236 ? 0.880 6.004 -7.594 1.00 87.44 236 MET A CA 1
ATOM 1882 C C . MET A 1 236 ? 2.226 6.597 -7.154 1.00 87.44 236 MET A C 1
ATOM 1884 O O . MET A 1 236 ? 2.987 5.909 -6.472 1.00 87.44 236 MET A O 1
ATOM 1888 N N . ARG A 1 237 ? 2.505 7.877 -7.452 1.00 83.81 237 ARG A N 1
ATOM 1889 C CA . ARG A 1 237 ? 3.756 8.546 -7.039 1.00 83.81 237 ARG A CA 1
ATOM 1890 C C . ARG A 1 237 ? 3.961 8.519 -5.522 1.00 83.81 237 ARG A C 1
ATOM 1892 O O . ARG A 1 237 ? 5.083 8.310 -5.065 1.00 83.81 237 ARG A O 1
ATOM 1899 N N . ALA A 1 238 ? 2.893 8.701 -4.743 1.00 77.12 238 ALA A N 1
ATOM 1900 C CA . ALA A 1 238 ? 2.945 8.602 -3.286 1.00 77.12 238 ALA A CA 1
ATOM 1901 C C . ALA A 1 238 ? 3.270 7.170 -2.831 1.00 77.12 238 ALA A C 1
ATOM 1903 O O . ALA A 1 238 ? 4.175 6.982 -2.019 1.00 77.12 238 ALA A O 1
ATOM 1904 N N . GLY A 1 239 ? 2.606 6.155 -3.396 1.00 80.25 239 GLY A N 1
ATOM 1905 C CA . GLY A 1 239 ? 2.882 4.748 -3.094 1.00 80.25 239 GLY A CA 1
ATOM 1906 C C . GLY A 1 239 ? 4.308 4.306 -3.442 1.00 80.25 239 GLY A C 1
ATOM 1907 O O . GLY A 1 239 ? 4.899 3.523 -2.703 1.00 80.25 239 GLY A O 1
ATOM 1908 N N . MET A 1 240 ? 4.903 4.853 -4.508 1.00 86.81 240 MET A N 1
ATOM 1909 C CA . MET A 1 240 ? 6.287 4.537 -4.887 1.00 86.81 240 MET A CA 1
ATOM 1910 C C . MET A 1 240 ? 7.355 5.187 -3.988 1.00 86.81 240 MET A C 1
ATOM 1912 O O . MET A 1 240 ? 8.520 4.796 -4.057 1.00 86.81 240 MET A O 1
ATOM 1916 N N . SER A 1 241 ? 6.998 6.142 -3.119 1.00 83.19 241 SER A N 1
ATOM 1917 C CA . SER A 1 241 ? 7.976 6.802 -2.235 1.00 83.19 241 SER A CA 1
ATOM 1918 C C . SER A 1 241 ? 8.667 5.826 -1.269 1.00 83.19 241 SER A C 1
ATOM 1920 O O . SER A 1 241 ? 9.881 5.907 -1.094 1.00 83.19 241 SER A O 1
ATOM 1922 N N . TYR A 1 242 ? 7.942 4.827 -0.756 1.00 85.50 242 TYR A N 1
ATOM 1923 C CA . TYR A 1 242 ? 8.477 3.779 0.125 1.00 85.50 242 TYR A CA 1
ATOM 1924 C C . TYR A 1 242 ? 9.599 2.947 -0.507 1.00 85.50 242 TYR A C 1
ATOM 1926 O O . TYR A 1 242 ? 10.453 2.430 0.213 1.00 85.50 242 TYR A O 1
ATOM 1934 N N . PHE A 1 243 ? 9.656 2.844 -1.841 1.00 90.00 243 PHE A N 1
ATOM 1935 C CA . PHE A 1 243 ? 10.785 2.187 -2.500 1.00 90.00 243 PHE A CA 1
ATOM 1936 C C . PHE A 1 243 ? 12.063 2.986 -2.333 1.00 90.00 243 PHE A C 1
ATOM 1938 O O . PHE A 1 243 ? 13.060 2.423 -1.891 1.00 90.00 243 PHE A O 1
ATOM 1945 N N . HIS A 1 244 ? 12.018 4.286 -2.620 1.00 83.88 244 HIS A N 1
ATOM 1946 C CA . HIS A 1 244 ? 13.181 5.154 -2.485 1.00 83.88 244 HIS A CA 1
ATOM 1947 C C . HIS A 1 244 ? 13.652 5.260 -1.026 1.00 83.88 244 HIS A C 1
ATOM 1949 O O . HIS A 1 244 ? 14.857 5.262 -0.778 1.00 83.88 244 HIS A O 1
ATOM 1955 N N . GLU A 1 245 ? 12.732 5.388 -0.067 1.00 82.56 245 GLU A N 1
ATOM 1956 C CA . GLU A 1 245 ? 13.114 5.623 1.330 1.00 82.56 245 GLU A CA 1
ATOM 1957 C C . GLU A 1 245 ? 13.593 4.336 2.035 1.00 82.56 245 GLU A C 1
ATOM 1959 O O . GLU A 1 245 ? 14.625 4.377 2.701 1.00 82.56 245 GLU A O 1
ATOM 1964 N N . THR A 1 246 ? 12.923 3.181 1.865 1.00 88.62 246 THR A N 1
ATOM 1965 C CA . THR A 1 246 ? 13.260 1.961 2.638 1.00 88.62 246 THR A CA 1
ATOM 1966 C C . THR A 1 246 ? 13.352 0.665 1.828 1.00 88.62 246 THR A C 1
ATOM 1968 O O . THR A 1 246 ? 14.313 -0.085 2.011 1.00 88.62 246 THR A O 1
ATOM 1971 N N . ILE A 1 247 ? 12.395 0.344 0.945 1.00 95.44 247 ILE A N 1
ATOM 1972 C CA . ILE A 1 247 ? 12.276 -1.010 0.360 1.00 95.44 247 ILE A CA 1
ATOM 1973 C C . ILE A 1 247 ? 13.470 -1.329 -0.557 1.00 95.44 247 ILE A C 1
ATOM 1975 O O . ILE A 1 247 ? 13.979 -2.452 -0.520 1.00 95.44 247 ILE A O 1
ATOM 1979 N N . TRP A 1 248 ? 13.980 -0.343 -1.307 1.00 95.88 248 TRP A N 1
ATOM 1980 C CA . TRP A 1 248 ? 15.138 -0.491 -2.203 1.00 95.88 248 TRP A CA 1
ATOM 1981 C C . TRP A 1 248 ? 16.383 -1.037 -1.496 1.00 95.88 248 TRP A C 1
ATOM 1983 O O . TRP A 1 248 ? 17.064 -1.920 -2.022 1.00 95.88 248 TRP A O 1
ATOM 1993 N N . LYS A 1 249 ? 16.659 -0.544 -0.281 1.00 93.44 249 LYS A N 1
ATOM 1994 C CA . LYS A 1 249 ? 17.768 -0.998 0.575 1.00 93.44 249 LYS A CA 1
ATOM 1995 C C . LYS A 1 249 ? 17.364 -2.192 1.451 1.00 93.44 249 LYS A C 1
ATOM 1997 O O . LYS A 1 249 ? 18.183 -3.066 1.733 1.00 93.44 249 LYS A O 1
ATOM 2002 N N . GLY A 1 250 ? 16.099 -2.249 1.869 1.00 95.62 250 GLY A N 1
ATOM 2003 C CA . GLY A 1 250 ? 15.548 -3.274 2.755 1.00 95.62 250 GLY A CA 1
ATOM 2004 C C . GLY A 1 250 ? 15.563 -4.681 2.154 1.00 95.62 250 GLY A C 1
ATOM 2005 O O . GLY A 1 250 ? 15.944 -5.625 2.848 1.00 95.62 250 GLY A O 1
ATOM 2006 N N . VAL A 1 251 ? 15.225 -4.827 0.867 1.00 97.69 251 VAL A N 1
ATOM 2007 C CA . VAL A 1 251 ? 15.232 -6.125 0.165 1.00 97.69 251 VAL A CA 1
ATOM 2008 C C . VAL A 1 251 ? 16.620 -6.784 0.149 1.00 97.69 251 VAL A C 1
ATOM 2010 O O . VAL A 1 251 ? 16.737 -7.879 0.705 1.00 97.69 251 VAL A O 1
ATOM 2013 N N . PRO A 1 252 ? 17.688 -6.182 -0.415 1.00 97.50 252 PRO A N 1
ATOM 2014 C CA . PRO A 1 252 ? 19.010 -6.814 -0.427 1.00 97.50 252 PRO A CA 1
ATOM 2015 C C . PRO A 1 252 ? 19.551 -7.071 0.989 1.00 97.50 252 PRO A C 1
ATOM 2017 O O . PRO A 1 252 ? 20.056 -8.162 1.266 1.00 97.50 252 PRO A O 1
ATOM 2020 N N . LYS A 1 253 ? 19.340 -6.133 1.929 1.00 97.94 253 LYS A N 1
ATOM 2021 C CA . LYS A 1 253 ? 19.671 -6.282 3.361 1.00 97.94 253 LYS A CA 1
ATOM 2022 C C . LYS A 1 253 ? 18.990 -7.513 3.979 1.00 97.94 253 LYS A C 1
ATOM 2024 O O . LYS A 1 253 ? 19.623 -8.242 4.746 1.00 97.94 253 LYS A O 1
ATOM 2029 N N . PHE A 1 254 ? 17.732 -7.787 3.620 1.00 98.12 254 PHE A N 1
ATOM 2030 C CA . PHE A 1 254 ? 17.008 -8.987 4.039 1.00 98.12 254 PHE A CA 1
ATOM 2031 C C . PHE A 1 254 ? 17.497 -10.266 3.336 1.00 98.12 254 PHE A C 1
ATOM 2033 O O . PHE A 1 254 ? 17.790 -11.248 4.014 1.00 98.12 254 PHE A O 1
ATOM 2040 N N . LEU A 1 255 ? 17.678 -10.271 2.013 1.00 98.00 255 LEU A N 1
ATOM 2041 C CA . LEU A 1 255 ? 18.185 -11.447 1.285 1.00 98.00 255 LEU A CA 1
ATOM 2042 C C . LEU A 1 255 ? 19.587 -11.862 1.770 1.00 98.00 255 LEU A C 1
ATOM 2044 O O . LEU A 1 255 ? 19.883 -13.048 1.917 1.00 98.00 255 LEU A O 1
ATOM 2048 N N . ARG A 1 256 ? 20.424 -10.888 2.146 1.00 98.06 256 ARG A N 1
ATOM 2049 C CA . ARG A 1 256 ? 21.719 -11.113 2.804 1.00 98.06 256 ARG A CA 1
ATOM 2050 C C . ARG A 1 256 ? 21.582 -11.761 4.193 1.00 98.06 256 ARG A C 1
ATOM 2052 O O . ARG A 1 256 ? 22.459 -12.532 4.574 1.00 98.06 256 ARG A O 1
ATOM 2059 N N . ARG A 1 257 ? 20.484 -11.530 4.932 1.00 98.06 257 ARG A N 1
ATOM 2060 C CA . ARG A 1 257 ? 20.164 -12.279 6.167 1.00 98.06 257 ARG A CA 1
ATOM 2061 C C . ARG A 1 257 ? 19.776 -13.725 5.871 1.00 98.06 257 ARG A C 1
ATOM 2063 O O . ARG A 1 257 ? 20.185 -14.598 6.633 1.00 98.06 257 ARG A O 1
ATOM 2070 N N . VAL A 1 258 ? 19.030 -13.985 4.793 1.00 98.19 258 VAL A N 1
ATOM 2071 C CA . VAL A 1 258 ? 18.688 -15.359 4.378 1.00 98.19 258 VAL A CA 1
ATOM 2072 C C . VAL A 1 258 ? 19.963 -16.148 4.060 1.00 98.19 258 VAL A C 1
ATOM 2074 O O . VAL A 1 258 ? 20.126 -17.250 4.576 1.00 98.19 258 VAL A O 1
ATOM 2077 N N . ASP A 1 259 ? 20.925 -15.554 3.339 1.00 97.88 259 ASP A N 1
ATOM 2078 C CA . ASP A 1 259 ? 22.246 -16.168 3.107 1.00 97.88 259 ASP A CA 1
ATOM 2079 C C . ASP A 1 259 ? 22.975 -16.526 4.419 1.00 97.88 259 ASP A C 1
ATOM 2081 O O . ASP A 1 259 ? 23.607 -17.577 4.522 1.00 97.88 259 ASP A O 1
ATOM 2085 N N . THR A 1 260 ? 22.919 -15.654 5.434 1.00 98.00 260 THR A N 1
ATOM 2086 C CA . THR A 1 260 ? 23.520 -15.923 6.752 1.00 98.00 260 THR A CA 1
ATOM 2087 C C . THR A 1 260 ? 22.807 -17.063 7.481 1.00 98.00 260 THR A C 1
ATOM 2089 O O . THR A 1 260 ? 23.475 -17.945 8.017 1.00 98.00 260 THR A O 1
ATOM 2092 N N . ALA A 1 261 ? 21.471 -17.082 7.471 1.00 97.94 261 ALA A N 1
ATOM 2093 C CA . ALA A 1 261 ? 20.681 -18.139 8.102 1.00 97.94 261 ALA A CA 1
ATOM 2094 C C . ALA A 1 261 ? 20.931 -19.512 7.447 1.00 97.94 261 ALA A C 1
ATOM 2096 O O . ALA A 1 261 ? 21.085 -20.504 8.157 1.00 97.94 261 ALA A O 1
ATOM 2097 N N . LEU A 1 262 ? 21.054 -19.555 6.114 1.00 97.50 262 LEU A N 1
ATOM 2098 C CA . LEU A 1 262 ? 21.417 -20.753 5.347 1.00 97.50 262 LEU A CA 1
ATOM 2099 C C . LEU A 1 262 ? 22.804 -21.291 5.738 1.00 97.50 262 LEU A C 1
ATOM 2101 O O . LEU A 1 262 ? 22.945 -22.474 6.054 1.00 97.50 262 LEU A O 1
ATOM 2105 N N . LYS A 1 263 ? 23.815 -20.419 5.833 1.00 96.69 263 LYS A N 1
ATOM 2106 C CA . LYS A 1 263 ? 25.159 -20.808 6.303 1.00 96.69 263 LYS A CA 1
ATOM 2107 C C . LYS A 1 263 ? 25.144 -21.353 7.728 1.00 96.69 263 LYS A C 1
ATOM 2109 O O . LYS A 1 263 ? 25.805 -22.351 8.007 1.00 96.69 263 LYS A O 1
ATOM 2114 N N . ASN A 1 264 ? 24.336 -20.763 8.606 1.00 97.12 264 ASN A N 1
ATOM 2115 C CA . ASN A 1 264 ? 24.187 -21.200 9.995 1.00 97.12 264 ASN A CA 1
ATOM 2116 C C . ASN A 1 264 ? 23.475 -22.561 10.153 1.00 97.12 264 ASN A C 1
ATOM 2118 O O . ASN A 1 264 ? 23.510 -23.124 11.249 1.00 97.12 264 ASN A O 1
ATOM 2122 N N . ILE A 1 265 ? 22.874 -23.107 9.084 1.00 95.88 265 ILE A N 1
ATOM 2123 C CA . ILE A 1 265 ? 22.343 -24.483 9.026 1.00 95.88 265 ILE A CA 1
ATOM 2124 C C . ILE A 1 265 ? 23.172 -25.440 8.145 1.00 95.88 265 ILE A C 1
ATOM 2126 O O . ILE A 1 265 ? 22.770 -26.583 7.947 1.00 95.88 265 ILE A O 1
ATOM 2130 N N . GLY A 1 266 ? 24.333 -25.005 7.639 1.00 94.88 266 GLY A N 1
ATOM 2131 C CA . GLY A 1 266 ? 25.262 -25.833 6.856 1.00 94.88 266 GLY A CA 1
ATOM 2132 C C . GLY A 1 266 ? 25.206 -25.650 5.334 1.00 94.88 266 GLY A C 1
ATOM 2133 O O . GLY A 1 266 ? 26.046 -26.216 4.633 1.00 94.88 266 GLY A O 1
ATOM 2134 N N . ILE A 1 267 ? 24.292 -24.830 4.805 1.00 96.38 267 ILE A N 1
ATOM 2135 C CA . ILE A 1 267 ? 24.239 -24.504 3.373 1.00 96.38 267 ILE A CA 1
ATOM 2136 C C . ILE A 1 267 ? 25.272 -23.414 3.067 1.00 96.38 267 ILE A C 1
ATOM 2138 O O . ILE A 1 267 ? 25.094 -22.244 3.393 1.00 96.38 267 ILE A O 1
ATOM 2142 N N . ASN A 1 268 ? 26.376 -23.799 2.422 1.00 92.88 268 ASN A N 1
ATOM 2143 C CA . ASN A 1 268 ? 27.458 -22.874 2.051 1.00 92.88 268 ASN A CA 1
ATOM 2144 C C . ASN A 1 268 ? 27.146 -22.014 0.809 1.00 92.88 268 ASN A C 1
ATOM 2146 O O . ASN A 1 268 ? 27.925 -21.123 0.458 1.00 92.88 268 ASN A O 1
ATOM 2150 N N . GLU A 1 269 ? 26.013 -22.264 0.154 1.00 94.06 269 GLU A N 1
ATOM 2151 C CA . GLU A 1 269 ? 25.504 -21.483 -0.970 1.00 94.06 269 GLU A CA 1
ATOM 2152 C C . GLU A 1 269 ? 24.717 -20.247 -0.505 1.00 94.06 269 GLU A C 1
ATOM 2154 O O . GLU A 1 269 ? 24.300 -20.127 0.646 1.00 94.06 269 GLU A O 1
ATOM 2159 N N . ARG A 1 270 ? 24.534 -19.295 -1.422 1.00 95.69 270 ARG A N 1
ATOM 2160 C CA . ARG A 1 270 ? 23.626 -18.153 -1.251 1.00 95.69 270 ARG A CA 1
ATOM 2161 C C . ARG A 1 270 ? 22.313 -18.445 -1.957 1.00 95.69 270 ARG A C 1
ATOM 2163 O O . ARG A 1 270 ? 22.297 -19.240 -2.895 1.00 95.69 270 ARG A O 1
ATOM 2170 N N . VAL A 1 271 ? 21.247 -17.733 -1.596 1.00 95.50 271 VAL A N 1
ATOM 2171 C CA . VAL A 1 271 ? 20.051 -17.695 -2.452 1.00 95.50 271 VAL A CA 1
ATOM 2172 C C . VAL A 1 271 ? 20.464 -17.123 -3.819 1.00 95.50 271 VAL A C 1
ATOM 2174 O O . VAL A 1 271 ? 21.037 -16.023 -3.835 1.00 95.50 271 VAL A O 1
ATOM 2177 N N . PRO A 1 272 ? 20.217 -17.828 -4.945 1.00 96.12 272 PRO A N 1
ATOM 2178 C CA . PRO A 1 272 ? 20.513 -17.324 -6.285 1.00 96.12 272 PRO A CA 1
ATOM 2179 C C . PRO A 1 272 ? 19.924 -15.926 -6.484 1.00 96.12 272 PRO A C 1
ATOM 2181 O O . PRO A 1 272 ? 18.789 -15.675 -6.086 1.00 96.12 272 PRO A O 1
ATOM 2184 N N . TYR A 1 273 ? 20.687 -14.997 -7.068 1.00 94.81 273 TYR A N 1
ATOM 2185 C CA . TYR A 1 273 ? 20.256 -13.595 -7.190 1.00 94.81 273 TYR A CA 1
ATOM 2186 C C . TYR A 1 273 ? 18.979 -13.436 -8.025 1.00 94.81 273 TYR A C 1
ATOM 2188 O O . TYR A 1 273 ? 18.201 -12.526 -7.764 1.00 94.81 273 TYR A O 1
ATOM 2196 N N . ASN A 1 274 ? 18.757 -14.357 -8.965 1.00 93.38 274 ASN A N 1
ATOM 2197 C CA . ASN A 1 274 ? 17.603 -14.434 -9.852 1.00 93.38 274 ASN A CA 1
ATOM 2198 C C . ASN A 1 274 ? 16.408 -15.220 -9.276 1.00 93.38 274 ASN A C 1
ATOM 2200 O O . ASN A 1 274 ? 15.408 -15.379 -9.972 1.00 93.38 274 ASN A O 1
ATOM 2204 N N . ALA A 1 275 ? 16.479 -15.717 -8.034 1.00 93.62 275 ALA A N 1
ATOM 2205 C CA . ALA A 1 275 ? 15.329 -16.331 -7.375 1.00 93.62 275 ALA A CA 1
ATOM 2206 C C . ALA A 1 275 ? 14.331 -15.233 -6.941 1.00 93.62 275 ALA A C 1
ATOM 2208 O O . ALA A 1 275 ? 14.694 -14.385 -6.118 1.00 93.62 275 ALA A O 1
ATOM 2209 N N . PRO A 1 276 ? 13.076 -15.229 -7.435 1.00 90.25 276 PRO A N 1
ATOM 2210 C CA . PRO A 1 276 ? 12.095 -14.182 -7.150 1.00 90.25 276 PRO A CA 1
ATOM 2211 C C . PRO A 1 276 ? 11.431 -14.405 -5.780 1.00 90.25 276 PRO A C 1
ATOM 2213 O O . PRO A 1 276 ? 10.216 -14.580 -5.683 1.00 90.25 276 PRO A O 1
ATOM 2216 N N . LEU A 1 277 ? 12.236 -14.426 -4.711 1.00 95.94 277 LEU A N 1
ATOM 2217 C CA . LEU A 1 277 ? 11.779 -14.712 -3.346 1.00 95.94 277 LEU A CA 1
ATOM 2218 C C . LEU A 1 277 ? 10.792 -13.654 -2.834 1.00 95.94 277 LEU A C 1
ATOM 2220 O O . LEU A 1 277 ? 9.858 -13.971 -2.097 1.00 95.94 277 LEU A O 1
ATOM 2224 N N . ILE A 1 278 ? 10.989 -12.406 -3.259 1.00 97.31 278 ILE A N 1
ATOM 2225 C CA . ILE A 1 278 ? 10.112 -11.267 -2.995 1.00 97.31 278 ILE A CA 1
ATOM 2226 C C . ILE A 1 278 ? 9.840 -10.570 -4.330 1.00 97.31 278 ILE A C 1
ATOM 2228 O O . ILE A 1 278 ? 10.734 -10.457 -5.168 1.00 97.31 278 ILE A O 1
ATOM 2232 N N . GLN A 1 279 ? 8.605 -10.125 -4.530 1.00 97.44 279 GLN A N 1
ATOM 2233 C CA . GLN A 1 279 ? 8.133 -9.327 -5.659 1.00 97.44 279 GLN A CA 1
ATOM 2234 C C . GLN A 1 279 ? 7.169 -8.253 -5.136 1.00 97.44 279 GLN A C 1
ATOM 2236 O O . GLN A 1 279 ? 6.597 -8.392 -4.050 1.00 97.44 279 GLN A O 1
ATOM 2241 N N . PHE A 1 280 ? 6.975 -7.190 -5.914 1.00 98.00 280 PHE A N 1
ATOM 2242 C CA . PHE A 1 280 ? 6.004 -6.146 -5.600 1.00 98.00 280 PHE A CA 1
ATOM 2243 C C . PHE A 1 280 ? 5.089 -5.876 -6.794 1.00 98.00 280 PHE A C 1
ATOM 2245 O O . PHE A 1 280 ? 5.535 -5.733 -7.936 1.00 98.00 280 PHE A O 1
ATOM 2252 N N . SER A 1 281 ? 3.802 -5.738 -6.501 1.00 97.81 281 SER A N 1
ATOM 2253 C CA . SER A 1 281 ? 2.773 -5.352 -7.466 1.00 97.81 281 SER A CA 1
ATOM 2254 C C . SER A 1 281 ? 2.067 -4.073 -7.006 1.00 97.81 281 SER A C 1
ATOM 2256 O O . SER A 1 281 ? 2.224 -3.631 -5.869 1.00 97.81 281 SER A O 1
ATOM 2258 N N . SER A 1 282 ? 1.265 -3.463 -7.875 1.00 96.38 282 SER A N 1
ATOM 2259 C CA . SER A 1 282 ? 0.504 -2.244 -7.585 1.00 96.38 282 SER A CA 1
ATOM 2260 C C . SER A 1 282 ? -0.894 -2.301 -8.192 1.00 96.38 282 SER A C 1
ATOM 2262 O O . SER A 1 282 ? -1.090 -2.841 -9.277 1.00 96.38 282 SER A O 1
ATOM 2264 N N . TRP A 1 283 ? -1.863 -1.692 -7.508 1.00 95.88 283 TRP A N 1
ATOM 2265 C CA . TRP A 1 283 ? -3.201 -1.388 -8.045 1.00 95.88 283 TRP A CA 1
ATOM 2266 C C . TRP A 1 283 ? -3.376 0.090 -8.434 1.00 95.88 283 TRP A C 1
ATOM 2268 O O . TRP A 1 283 ? -4.403 0.477 -8.997 1.00 95.88 283 TRP A O 1
ATOM 2278 N N . MET A 1 284 ? -2.409 0.947 -8.099 1.00 92.62 284 MET A N 1
ATOM 2279 C CA . MET A 1 284 ? -2.508 2.402 -8.261 1.00 92.62 284 MET A CA 1
ATOM 2280 C C . MET A 1 284 ? -2.393 2.775 -9.745 1.00 92.62 284 MET A C 1
ATOM 2282 O O . MET A 1 284 ? -1.312 2.694 -10.320 1.00 92.62 284 MET A O 1
ATOM 2286 N N . GLY A 1 285 ? -3.527 3.145 -10.352 1.00 93.38 285 GLY A N 1
ATOM 2287 C CA . GLY A 1 285 ? -3.671 3.414 -11.790 1.00 93.38 285 GLY A CA 1
ATOM 2288 C C . GLY A 1 285 ? -4.083 2.208 -12.652 1.00 93.38 285 GLY A C 1
ATOM 2289 O O . GLY A 1 285 ? -4.206 2.361 -13.864 1.00 93.38 285 GLY A O 1
ATOM 2290 N N . GLY A 1 286 ? -4.333 1.036 -12.054 1.00 95.56 286 GLY A N 1
ATOM 2291 C CA . GLY A 1 286 ? -4.825 -0.167 -12.754 1.00 95.56 286 GLY A CA 1
ATOM 2292 C C . GLY A 1 286 ? -6.181 -0.688 -12.250 1.00 95.56 286 GLY A C 1
ATOM 2293 O O . GLY A 1 286 ? -6.967 -1.243 -13.021 1.00 95.56 286 GLY A O 1
ATOM 2294 N N . ASP A 1 287 ? -6.506 -0.452 -10.976 1.00 95.06 287 ASP A N 1
ATOM 2295 C CA . ASP A 1 287 ? -7.800 -0.799 -10.380 1.00 95.06 287 ASP A CA 1
ATOM 2296 C C . ASP A 1 287 ? -8.875 0.254 -10.706 1.00 95.06 287 ASP A C 1
ATOM 2298 O O . ASP A 1 287 ? -8.949 1.310 -10.066 1.00 95.06 287 ASP A O 1
ATOM 2302 N N . ARG A 1 288 ? -9.700 -0.063 -11.712 1.00 94.06 288 ARG A N 1
ATOM 2303 C CA . ARG A 1 288 ? -10.768 0.787 -12.269 1.00 94.06 288 ARG A CA 1
ATOM 2304 C C . ARG A 1 288 ? -12.187 0.353 -11.887 1.00 94.06 288 ARG A C 1
ATOM 2306 O O . ARG A 1 288 ? -13.136 1.048 -12.243 1.00 94.06 288 ARG A O 1
ATOM 2313 N N . ASP A 1 289 ? -12.337 -0.732 -11.120 1.00 89.00 289 ASP A N 1
ATOM 2314 C CA . ASP A 1 289 ? -13.605 -1.192 -10.526 1.00 89.00 289 ASP A CA 1
ATOM 2315 C C . ASP A 1 289 ? -14.352 -0.005 -9.897 1.00 89.00 289 ASP A C 1
ATOM 2317 O O . ASP A 1 289 ? -13.931 0.562 -8.876 1.00 89.00 289 ASP A O 1
ATOM 2321 N N . GLY A 1 290 ? -15.449 0.398 -10.552 1.00 80.75 290 GLY A N 1
ATOM 2322 C CA . GLY A 1 290 ? -16.262 1.587 -10.267 1.00 80.75 290 GLY A CA 1
ATOM 2323 C C . GLY A 1 290 ? -15.468 2.841 -9.880 1.00 80.75 290 GLY A C 1
ATOM 2324 O O . GLY A 1 290 ? -15.882 3.574 -8.980 1.00 80.75 290 GLY A O 1
ATOM 2325 N N . ASN A 1 291 ? -14.311 3.071 -10.505 1.00 85.12 291 ASN A N 1
ATOM 2326 C CA . ASN A 1 291 ? -13.556 4.315 -10.404 1.00 85.12 291 ASN A CA 1
ATOM 2327 C C . ASN A 1 291 ? -13.314 4.891 -11.810 1.00 85.12 291 ASN A C 1
ATOM 2329 O O . ASN A 1 291 ? -12.255 4.643 -12.389 1.00 85.12 291 ASN A O 1
ATOM 2333 N N . PRO A 1 292 ? -14.247 5.696 -12.353 1.00 85.69 292 PRO A N 1
ATOM 2334 C CA . PRO A 1 292 ? -14.135 6.233 -13.711 1.00 85.69 292 PRO A CA 1
ATOM 2335 C C . PRO A 1 292 ? -12.969 7.221 -13.888 1.00 85.69 292 PRO A C 1
ATOM 2337 O O . PRO A 1 292 ? -12.666 7.607 -15.010 1.00 85.69 292 PRO A O 1
ATOM 2340 N N . ARG A 1 293 ? -12.286 7.630 -12.805 1.00 88.06 293 ARG A N 1
ATOM 2341 C CA . ARG A 1 293 ? -11.056 8.433 -12.897 1.00 88.06 293 ARG A CA 1
ATOM 2342 C C . ARG A 1 293 ? -9.832 7.620 -13.330 1.00 88.06 293 ARG A C 1
ATOM 2344 O O . ARG A 1 293 ? -8.837 8.225 -13.705 1.00 88.06 293 ARG A O 1
ATOM 2351 N N . VAL A 1 294 ? -9.867 6.285 -13.268 1.00 93.69 294 VAL A N 1
ATOM 2352 C CA . VAL A 1 294 ? -8.778 5.419 -13.758 1.00 93.69 294 VAL A CA 1
ATOM 2353 C C . VAL A 1 294 ? -9.076 5.048 -15.206 1.00 93.69 294 VAL A C 1
ATOM 2355 O O . VAL A 1 294 ? -9.663 4.010 -15.489 1.00 93.69 294 VAL A O 1
ATOM 2358 N N . THR A 1 295 ? -8.702 5.945 -16.115 1.00 96.44 295 THR A N 1
ATOM 2359 C CA . THR A 1 295 ? -8.880 5.794 -17.566 1.00 96.44 295 THR A CA 1
ATOM 2360 C C . THR A 1 295 ? -7.784 4.900 -18.177 1.00 96.44 295 THR A C 1
ATOM 2362 O O . THR A 1 295 ? -6.827 4.516 -17.495 1.00 96.44 295 THR A O 1
ATOM 2365 N N . PRO A 1 296 ? -7.872 4.519 -19.465 1.00 97.88 296 PRO A N 1
ATOM 2366 C CA . PRO A 1 296 ? -6.773 3.839 -20.159 1.00 97.88 296 PRO A CA 1
ATOM 2367 C C . PRO A 1 296 ? -5.481 4.678 -20.201 1.00 97.88 296 PRO A C 1
ATOM 2369 O O . PRO A 1 296 ? -4.391 4.143 -20.014 1.00 97.88 296 PRO A O 1
ATOM 2372 N N . GLU A 1 297 ? -5.597 5.998 -20.372 1.00 96.62 297 GLU A N 1
ATOM 2373 C CA . GLU A 1 297 ? -4.464 6.937 -20.354 1.00 96.62 297 GLU A CA 1
ATOM 2374 C C . GLU A 1 297 ? -3.762 6.958 -18.989 1.00 96.62 297 GLU A C 1
ATOM 2376 O O . GLU A 1 297 ? -2.552 6.768 -18.927 1.00 96.62 297 GLU A O 1
ATOM 2381 N N . VAL A 1 298 ? -4.523 7.021 -17.889 1.00 96.31 298 VAL A N 1
ATOM 2382 C CA . VAL A 1 298 ? -3.985 6.894 -16.522 1.00 96.31 298 VAL A CA 1
ATOM 2383 C C . VAL A 1 298 ? -3.170 5.610 -16.344 1.00 96.31 298 VAL A C 1
ATOM 2385 O O . VAL A 1 298 ? -2.107 5.644 -15.727 1.00 96.31 298 VAL A O 1
ATOM 2388 N N . THR A 1 299 ? -3.643 4.479 -16.883 1.00 97.81 299 THR A N 1
ATOM 2389 C CA . THR A 1 299 ? -2.899 3.208 -16.856 1.00 97.81 299 THR A CA 1
ATOM 2390 C C . THR A 1 299 ? -1.582 3.306 -17.632 1.00 97.81 299 THR A C 1
ATOM 2392 O O . THR A 1 299 ? -0.561 2.820 -17.144 1.00 97.81 299 THR A O 1
ATOM 2395 N N . ARG A 1 300 ? -1.563 3.979 -18.792 1.00 97.81 300 ARG A N 1
ATOM 2396 C CA . ARG A 1 300 ? -0.322 4.225 -19.544 1.00 97.81 300 ARG A CA 1
ATOM 2397 C C . ARG A 1 300 ? 0.653 5.092 -18.751 1.00 97.81 300 ARG A C 1
ATOM 2399 O O . ARG A 1 300 ? 1.818 4.713 -18.610 1.00 97.81 300 ARG A O 1
ATOM 2406 N N . ASP A 1 301 ? 0.172 6.201 -18.194 1.00 96.81 301 ASP A N 1
ATOM 2407 C CA . ASP A 1 301 ? 0.975 7.144 -17.416 1.00 96.81 301 ASP A CA 1
ATOM 2408 C C . ASP A 1 301 ? 1.678 6.459 -16.250 1.00 96.81 301 ASP A C 1
ATOM 2410 O O . ASP A 1 301 ? 2.884 6.628 -16.070 1.00 96.81 301 ASP A O 1
ATOM 2414 N N . VAL A 1 302 ? 0.951 5.662 -15.456 1.00 96.12 302 VAL A N 1
ATOM 2415 C CA . VAL A 1 302 ? 1.554 5.004 -14.290 1.00 96.12 302 VAL A CA 1
ATOM 2416 C C . VAL A 1 302 ? 2.583 3.949 -14.686 1.00 96.12 302 VAL A C 1
ATOM 2418 O O . VAL A 1 302 ? 3.599 3.836 -14.006 1.00 96.12 302 VAL A O 1
ATOM 2421 N N . CYS A 1 303 ? 2.398 3.227 -15.796 1.00 97.00 303 CYS A N 1
ATOM 2422 C CA . CYS A 1 303 ? 3.406 2.291 -16.301 1.00 97.00 303 CYS A CA 1
ATOM 2423 C C . CYS A 1 303 ? 4.682 3.018 -16.764 1.00 97.00 303 CYS A C 1
ATOM 2425 O O . CYS A 1 303 ? 5.789 2.573 -16.452 1.00 97.00 303 CYS A O 1
ATOM 2427 N N . LEU A 1 304 ? 4.548 4.155 -17.459 1.00 95.94 304 LEU A N 1
ATOM 2428 C CA . LEU A 1 304 ? 5.686 4.982 -17.882 1.00 95.94 304 LEU A CA 1
ATOM 2429 C C . LEU A 1 304 ? 6.394 5.640 -16.686 1.00 95.94 304 LEU A C 1
ATOM 2431 O O . LEU A 1 304 ? 7.624 5.610 -16.611 1.00 95.94 304 LEU A O 1
ATOM 2435 N N . LEU A 1 305 ? 5.638 6.157 -15.712 1.00 95.00 305 LEU A N 1
ATOM 2436 C CA . LEU A 1 305 ? 6.163 6.679 -14.447 1.00 95.00 305 LEU A CA 1
ATOM 2437 C C . LEU A 1 305 ? 6.941 5.604 -13.680 1.00 95.00 305 LEU A C 1
ATOM 2439 O O . LEU A 1 305 ? 8.047 5.878 -13.220 1.00 95.00 305 LEU A O 1
ATOM 2443 N N . ALA A 1 306 ? 6.412 4.382 -13.576 1.00 95.69 306 ALA A N 1
ATOM 2444 C CA . ALA A 1 306 ? 7.072 3.289 -12.864 1.00 95.69 306 ALA A CA 1
ATOM 2445 C C . ALA A 1 306 ? 8.422 2.926 -13.510 1.00 95.69 306 ALA A C 1
ATOM 2447 O O . ALA A 1 306 ? 9.434 2.833 -12.814 1.00 95.69 306 ALA A O 1
ATOM 2448 N N . ARG A 1 307 ? 8.471 2.852 -14.850 1.00 95.56 307 ARG A N 1
ATOM 2449 C CA . ARG A 1 307 ? 9.718 2.671 -15.618 1.00 95.56 307 ARG A CA 1
ATOM 2450 C C . ARG A 1 307 ? 10.712 3.813 -15.421 1.00 95.56 307 ARG A C 1
ATOM 2452 O O . ARG A 1 307 ? 11.898 3.569 -15.214 1.00 95.56 307 ARG A O 1
ATOM 2459 N N . MET A 1 308 ? 10.241 5.059 -15.441 1.00 95.38 308 MET A N 1
ATOM 2460 C CA . MET A 1 308 ? 11.081 6.237 -15.208 1.00 95.38 308 MET A CA 1
ATOM 2461 C C . MET A 1 308 ? 11.652 6.261 -13.778 1.00 95.38 308 MET A C 1
ATOM 2463 O O . MET A 1 308 ? 12.809 6.633 -13.580 1.00 95.38 308 MET A O 1
ATOM 2467 N N . MET A 1 309 ? 10.870 5.849 -12.775 1.00 93.56 309 MET A N 1
ATOM 2468 C CA . MET A 1 309 ? 11.319 5.746 -11.381 1.00 93.56 309 MET A CA 1
ATOM 2469 C C . MET A 1 309 ? 12.318 4.599 -11.180 1.00 93.56 309 MET A C 1
ATOM 2471 O O . MET A 1 309 ? 13.339 4.810 -10.527 1.00 93.56 309 MET A O 1
ATOM 2475 N N . ALA A 1 310 ? 12.079 3.434 -11.793 1.00 95.81 310 ALA A N 1
ATOM 2476 C CA . ALA A 1 310 ? 13.024 2.319 -11.807 1.00 95.81 310 ALA A CA 1
ATOM 2477 C C . ALA A 1 310 ? 14.371 2.748 -12.412 1.00 95.81 310 ALA A C 1
ATOM 2479 O O . ALA A 1 310 ? 15.409 2.650 -11.758 1.00 95.81 310 ALA A O 1
ATOM 2480 N N . ALA A 1 311 ? 14.347 3.307 -13.628 1.00 95.75 311 ALA A N 1
ATOM 2481 C CA . ALA A 1 311 ? 15.544 3.765 -14.331 1.00 95.75 311 ALA A CA 1
ATOM 2482 C C . ALA A 1 311 ? 16.327 4.826 -13.538 1.00 95.75 311 ALA A C 1
ATOM 2484 O O . ALA A 1 311 ? 17.552 4.776 -13.529 1.00 95.75 311 ALA A O 1
ATOM 2485 N N . ASN A 1 312 ? 15.649 5.736 -12.825 1.00 93.81 312 ASN A N 1
ATOM 2486 C CA . ASN A 1 312 ? 16.303 6.697 -11.929 1.00 93.81 312 ASN A CA 1
ATOM 2487 C C . ASN A 1 312 ? 17.034 6.023 -10.757 1.00 93.81 312 ASN A C 1
ATOM 2489 O O . ASN A 1 312 ? 18.194 6.344 -10.515 1.00 93.81 312 ASN A O 1
ATOM 2493 N N . LEU A 1 313 ? 16.396 5.083 -10.048 1.00 94.56 313 LEU A N 1
ATOM 2494 C CA . LEU A 1 313 ? 17.030 4.393 -8.915 1.00 94.56 313 LEU A CA 1
ATOM 2495 C C . LEU A 1 313 ? 18.241 3.560 -9.363 1.00 94.56 313 LEU A C 1
ATOM 2497 O O . LEU A 1 313 ? 19.296 3.621 -8.731 1.00 94.56 313 LEU A O 1
ATOM 2501 N N . TYR A 1 314 ? 18.130 2.852 -10.493 1.00 96.94 314 TYR A N 1
ATOM 2502 C CA . TYR A 1 314 ? 19.274 2.162 -11.094 1.00 96.94 314 TYR A CA 1
ATOM 2503 C C . TYR A 1 314 ? 20.371 3.138 -11.546 1.00 96.94 314 TYR A C 1
ATOM 2505 O O . TYR A 1 314 ? 21.546 2.844 -11.349 1.00 96.94 314 TYR A O 1
ATOM 2513 N N . PHE A 1 315 ? 20.014 4.294 -12.121 1.00 93.06 315 PHE A N 1
ATOM 2514 C CA . PHE A 1 315 ? 20.972 5.305 -12.587 1.00 93.06 315 PHE A CA 1
ATOM 2515 C C . PHE A 1 315 ? 21.752 5.960 -11.438 1.00 93.06 315 PHE A C 1
ATOM 2517 O O . PHE A 1 315 ? 22.939 6.209 -11.595 1.00 93.06 315 PHE A O 1
ATOM 2524 N N . SER A 1 316 ? 21.143 6.202 -10.274 1.00 89.81 316 SER A N 1
ATOM 2525 C CA . SER A 1 316 ? 21.900 6.668 -9.102 1.00 89.81 316 SER A CA 1
ATOM 2526 C C . SER A 1 316 ? 22.824 5.573 -8.557 1.00 89.81 316 SER A C 1
ATOM 2528 O O . SER A 1 316 ? 23.999 5.815 -8.305 1.00 89.81 316 SER A O 1
ATOM 2530 N N . GLN A 1 317 ? 22.320 4.343 -8.428 1.00 92.31 317 GLN A N 1
ATOM 2531 C CA . GLN A 1 317 ? 23.054 3.240 -7.799 1.00 92.31 317 GLN A CA 1
ATOM 2532 C C . GLN A 1 317 ? 24.212 2.691 -8.662 1.00 92.31 317 GLN A C 1
ATOM 2534 O O . GLN A 1 317 ? 25.194 2.183 -8.117 1.00 92.31 317 GLN A O 1
ATOM 2539 N N . ILE A 1 318 ? 24.124 2.785 -9.997 1.00 93.06 318 ILE A N 1
ATOM 2540 C CA . ILE A 1 318 ? 25.190 2.339 -10.912 1.00 93.06 318 ILE A CA 1
ATOM 2541 C C . ILE A 1 318 ? 26.435 3.236 -10.828 1.00 93.06 318 ILE A C 1
ATOM 2543 O O . ILE A 1 318 ? 27.537 2.743 -11.053 1.00 93.06 318 ILE A O 1
ATOM 2547 N N . GLU A 1 319 ? 26.297 4.520 -10.470 1.00 88.31 319 GLU A N 1
ATOM 2548 C CA . GLU A 1 319 ? 27.447 5.424 -10.319 1.00 88.31 319 GLU A CA 1
ATOM 2549 C C . GLU A 1 319 ? 28.286 5.075 -9.083 1.00 88.31 319 GLU A C 1
ATOM 2551 O O . GLU A 1 319 ? 29.509 4.981 -9.199 1.00 88.31 319 GLU A O 1
ATOM 2556 N N . ASP A 1 320 ? 27.651 4.757 -7.949 1.00 91.38 320 ASP A N 1
ATOM 2557 C CA . ASP A 1 320 ? 28.336 4.207 -6.766 1.00 91.38 320 ASP A CA 1
ATOM 2558 C C . ASP A 1 320 ? 29.092 2.914 -7.121 1.00 91.38 320 ASP A C 1
ATOM 2560 O O . ASP A 1 320 ? 30.271 2.747 -6.798 1.00 91.38 320 ASP A O 1
ATOM 2564 N N . LEU A 1 321 ? 28.445 2.019 -7.878 1.00 93.88 321 LEU A N 1
ATOM 2565 C CA . LEU A 1 321 ? 29.053 0.764 -8.326 1.00 93.88 321 LEU A CA 1
ATOM 2566 C C . LEU A 1 321 ? 30.242 1.005 -9.275 1.00 93.88 321 LEU A C 1
ATOM 2568 O O . LEU A 1 321 ? 31.241 0.286 -9.215 1.00 93.88 321 LEU A O 1
ATOM 2572 N N . MET A 1 322 ? 30.176 2.036 -10.125 1.00 93.00 322 MET A N 1
ATOM 2573 C CA . MET A 1 322 ? 31.309 2.480 -10.940 1.00 93.00 322 MET A CA 1
ATOM 2574 C C . MET A 1 322 ? 32.455 3.013 -10.072 1.00 93.00 322 MET A C 1
ATOM 2576 O O . MET A 1 322 ? 33.610 2.695 -10.361 1.00 93.00 322 MET A O 1
ATOM 2580 N N . PHE A 1 323 ? 32.186 3.779 -9.009 1.00 90.94 323 PHE A N 1
ATOM 2581 C CA . PHE A 1 323 ? 33.230 4.220 -8.076 1.00 90.94 323 PHE A CA 1
ATOM 2582 C C . PHE A 1 323 ? 33.937 3.025 -7.425 1.00 90.94 323 PHE A C 1
ATOM 2584 O O . PHE A 1 323 ? 35.167 2.935 -7.519 1.00 90.94 323 PHE A O 1
ATOM 2591 N N . GLU A 1 324 ? 33.178 2.087 -6.851 1.00 93.75 324 GLU A N 1
ATOM 2592 C CA . GLU A 1 324 ? 33.703 0.895 -6.174 1.00 93.75 324 GLU A CA 1
ATOM 2593 C C . GLU A 1 324 ? 34.509 -0.022 -7.116 1.00 93.75 324 GLU A C 1
ATOM 2595 O O . GLU A 1 324 ? 35.606 -0.465 -6.763 1.00 93.75 324 GLU A O 1
ATOM 2600 N N . MET A 1 325 ? 34.025 -0.276 -8.340 1.00 93.38 325 MET A N 1
ATOM 2601 C CA . MET A 1 325 ? 34.631 -1.234 -9.282 1.00 93.38 325 MET A CA 1
ATOM 2602 C C . MET A 1 325 ? 35.844 -0.705 -10.063 1.00 93.38 325 MET A C 1
ATOM 2604 O O . MET A 1 325 ? 35.915 -0.763 -11.291 1.00 93.38 325 MET A O 1
ATOM 2608 N N . SER A 1 326 ? 36.853 -0.250 -9.326 1.00 93.31 326 SER A N 1
ATOM 2609 C CA . SER A 1 326 ? 38.158 0.197 -9.840 1.00 93.31 326 SER A CA 1
ATOM 2610 C C . SER A 1 326 ? 39.111 -0.936 -10.279 1.00 93.31 326 SER A C 1
ATOM 2612 O O . SER A 1 326 ? 40.223 -0.674 -10.739 1.00 93.31 326 SER A O 1
ATOM 2614 N N . MET A 1 327 ? 38.715 -2.206 -10.137 1.00 96.19 327 MET A N 1
ATOM 2615 C CA . MET A 1 327 ? 39.575 -3.366 -10.392 1.00 96.19 327 MET A CA 1
ATOM 2616 C C . MET A 1 327 ? 40.014 -3.471 -11.863 1.00 96.19 327 MET A C 1
ATOM 2618 O O . MET A 1 327 ? 39.202 -3.415 -12.782 1.00 96.19 327 MET A O 1
ATOM 2622 N N . TRP A 1 328 ? 41.305 -3.722 -12.094 1.00 95.00 328 TRP A N 1
ATOM 2623 C CA . TRP A 1 328 ? 41.867 -3.922 -13.440 1.00 95.00 328 TRP A CA 1
ATOM 2624 C C . TRP A 1 328 ? 41.908 -5.395 -13.883 1.00 95.00 328 TRP A C 1
ATOM 2626 O O . TRP A 1 328 ? 41.984 -5.694 -15.078 1.00 95.00 328 TRP A O 1
ATOM 2636 N N . ARG A 1 329 ? 41.868 -6.339 -12.931 1.00 95.94 329 ARG A N 1
ATOM 2637 C CA . ARG A 1 329 ? 41.873 -7.783 -13.213 1.00 95.94 329 ARG A CA 1
ATOM 2638 C C . ARG A 1 329 ? 40.497 -8.235 -13.681 1.00 95.94 329 ARG A C 1
ATOM 2640 O O . ARG A 1 329 ? 39.493 -7.959 -13.035 1.00 95.94 329 ARG A O 1
ATOM 2647 N N . CYS A 1 330 ? 40.468 -8.926 -14.811 1.00 96.38 330 CYS A N 1
ATOM 2648 C CA . CYS A 1 330 ? 39.251 -9.379 -15.472 1.00 96.38 330 CYS A CA 1
ATOM 2649 C C . CYS A 1 330 ? 39.492 -10.686 -16.232 1.00 96.38 330 CYS A C 1
ATOM 2651 O O . CYS A 1 330 ? 40.628 -10.974 -16.638 1.00 96.38 330 CYS A O 1
ATOM 2653 N N . ASN A 1 331 ? 38.419 -11.441 -16.466 1.00 96.50 331 ASN A N 1
ATOM 2654 C CA . ASN A 1 331 ? 38.440 -12.558 -17.402 1.00 96.50 331 ASN A CA 1
ATOM 2655 C C . ASN A 1 331 ? 38.527 -12.052 -18.864 1.00 96.50 331 ASN A C 1
ATOM 2657 O O . ASN A 1 331 ? 38.409 -10.855 -19.146 1.00 96.50 331 ASN A O 1
ATOM 2661 N N . GLU A 1 332 ? 38.796 -12.957 -19.808 1.00 95.25 332 GLU A N 1
ATOM 2662 C CA . GLU A 1 332 ? 38.979 -12.585 -21.221 1.00 95.25 332 GLU A CA 1
ATOM 2663 C C . GLU A 1 332 ? 37.673 -12.094 -21.877 1.00 95.25 332 GLU A C 1
ATOM 2665 O O . GLU A 1 332 ? 37.700 -11.192 -22.712 1.00 95.25 332 GLU A O 1
ATOM 2670 N N . GLU A 1 333 ? 36.525 -12.628 -21.451 1.00 96.00 333 GLU A N 1
ATOM 2671 C CA . GLU A 1 333 ? 35.190 -12.245 -21.933 1.00 96.00 333 GLU A CA 1
ATOM 2672 C C . GLU A 1 333 ? 34.908 -10.754 -21.662 1.00 96.00 333 GLU A C 1
ATOM 2674 O O . GLU A 1 333 ? 34.634 -9.989 -22.593 1.00 96.00 333 GLU A O 1
ATOM 2679 N N . LEU A 1 334 ? 35.079 -10.312 -20.408 1.00 95.06 334 LEU A N 1
ATOM 2680 C CA . LEU A 1 334 ? 34.915 -8.912 -20.011 1.00 95.06 334 LEU A CA 1
ATOM 2681 C C . LEU A 1 334 ? 35.946 -8.009 -20.702 1.00 95.06 334 LEU A C 1
ATOM 2683 O O . LEU A 1 334 ? 35.594 -6.918 -21.149 1.00 95.06 334 LEU A O 1
ATOM 2687 N N . ARG A 1 335 ? 37.203 -8.458 -20.840 1.00 93.00 335 ARG A N 1
ATOM 2688 C CA . ARG A 1 335 ? 38.268 -7.700 -21.520 1.00 93.00 335 ARG A CA 1
ATOM 2689 C C . ARG A 1 335 ? 37.899 -7.377 -22.969 1.00 93.00 335 ARG A C 1
ATOM 2691 O O . ARG A 1 335 ? 37.965 -6.217 -23.373 1.00 93.00 335 ARG A O 1
ATOM 2698 N N . VAL A 1 336 ? 37.458 -8.380 -23.731 1.00 93.38 336 VAL A N 1
ATOM 2699 C CA . VAL A 1 336 ? 37.032 -8.208 -25.129 1.00 93.38 336 VAL A CA 1
ATOM 2700 C C . VAL A 1 336 ? 35.771 -7.341 -25.228 1.00 93.38 336 VAL A C 1
ATOM 2702 O O . VAL A 1 336 ? 35.669 -6.509 -26.133 1.00 93.38 336 VAL A O 1
ATOM 2705 N N . ARG A 1 337 ? 34.812 -7.491 -24.302 1.00 92.12 337 ARG A N 1
ATOM 2706 C CA . ARG A 1 337 ? 33.585 -6.674 -24.268 1.00 92.12 337 ARG A CA 1
ATOM 2707 C C . ARG A 1 337 ? 33.884 -5.200 -23.966 1.00 92.12 337 ARG A C 1
ATOM 2709 O O . ARG A 1 337 ? 33.343 -4.332 -24.653 1.00 92.12 337 ARG A O 1
ATOM 2716 N N . ALA A 1 338 ? 34.753 -4.925 -22.992 1.00 89.00 338 ALA A N 1
ATOM 2717 C CA . ALA A 1 338 ? 35.135 -3.574 -22.581 1.00 89.00 338 ALA A CA 1
ATOM 2718 C C . ALA A 1 338 ? 35.881 -2.827 -23.695 1.00 89.00 338 ALA A C 1
ATOM 2720 O O . ALA A 1 338 ? 35.576 -1.666 -23.968 1.00 89.00 338 ALA A O 1
ATOM 2721 N N . GLU A 1 339 ? 36.801 -3.500 -24.392 1.00 86.56 339 GLU A N 1
ATOM 2722 C CA . GLU A 1 339 ? 37.552 -2.879 -25.486 1.00 86.56 339 GLU A CA 1
ATOM 2723 C C . GLU A 1 339 ? 36.648 -2.522 -26.677 1.00 86.56 339 GLU A C 1
ATOM 2725 O O . GLU A 1 339 ? 36.728 -1.416 -27.211 1.00 86.56 339 GLU A O 1
ATOM 2730 N N . ARG A 1 340 ? 35.691 -3.397 -27.025 1.00 82.88 340 ARG A N 1
ATOM 2731 C CA . ARG A 1 340 ? 34.674 -3.094 -28.049 1.00 82.88 340 ARG A CA 1
ATOM 2732 C C . ARG A 1 340 ? 33.834 -1.863 -27.700 1.00 82.88 340 ARG A C 1
ATOM 2734 O O . ARG A 1 340 ? 33.580 -1.057 -28.592 1.00 82.88 340 ARG A O 1
ATOM 2741 N N . GLN A 1 341 ? 33.431 -1.695 -26.434 1.00 76.50 341 GLN A N 1
ATOM 2742 C CA . GLN A 1 341 ? 32.645 -0.522 -26.028 1.00 76.50 341 GLN A CA 1
ATOM 2743 C C . GLN A 1 341 ? 33.442 0.784 -26.087 1.00 76.50 341 GLN A C 1
ATOM 2745 O O . GLN A 1 341 ? 32.881 1.823 -26.431 1.00 76.50 341 GLN A O 1
ATOM 2750 N N . ARG A 1 342 ? 34.757 0.755 -25.836 1.00 69.31 342 ARG A N 1
ATOM 2751 C CA . ARG A 1 342 ? 35.610 1.948 -25.983 1.00 69.31 342 ARG A CA 1
ATOM 2752 C C . ARG A 1 342 ? 35.677 2.433 -27.424 1.00 69.31 342 ARG A C 1
ATOM 2754 O O . ARG A 1 342 ? 35.517 3.625 -27.663 1.00 69.31 342 ARG A O 1
ATOM 2761 N N . CYS A 1 343 ? 35.839 1.522 -28.385 1.00 59.97 343 CYS A N 1
ATOM 2762 C CA . CYS A 1 343 ? 35.872 1.870 -29.809 1.00 59.97 343 CYS A CA 1
ATOM 2763 C C . CYS A 1 343 ? 34.549 2.457 -30.340 1.00 59.97 343 CYS A C 1
ATOM 2765 O O . CYS A 1 343 ? 34.550 3.063 -31.410 1.00 59.97 343 CYS A O 1
ATOM 2767 N N . ALA A 1 344 ? 33.431 2.267 -29.630 1.00 58.84 344 ALA A N 1
ATOM 2768 C CA . ALA A 1 344 ? 32.108 2.726 -30.050 1.00 58.84 344 ALA A CA 1
ATOM 2769 C C . ALA A 1 344 ? 31.746 4.146 -29.566 1.00 58.84 344 ALA A C 1
ATOM 2771 O O . ALA A 1 344 ? 30.828 4.755 -30.122 1.00 58.84 344 ALA A O 1
ATOM 2772 N N . LYS A 1 345 ? 32.431 4.695 -28.550 1.00 57.19 345 LYS A N 1
ATOM 2773 C CA . LYS A 1 345 ? 32.050 5.990 -27.962 1.00 57.19 345 LYS A CA 1
ATOM 2774 C C . LYS A 1 345 ? 32.424 7.183 -28.851 1.00 57.19 345 LYS A C 1
ATOM 2776 O O . LYS A 1 345 ? 33.555 7.322 -29.306 1.00 57.19 345 LYS A O 1
ATOM 2781 N N . ARG A 1 346 ? 31.455 8.085 -29.032 1.00 51.53 346 ARG A N 1
ATOM 2782 C CA . ARG A 1 346 ? 31.636 9.483 -29.464 1.00 51.53 346 ARG A CA 1
ATOM 2783 C C . ARG A 1 346 ? 31.346 10.400 -28.274 1.00 51.53 346 ARG A C 1
ATOM 2785 O O . ARG A 1 346 ? 30.622 9.989 -27.370 1.00 51.53 346 ARG A O 1
ATOM 2792 N N . ASP A 1 347 ? 31.880 11.620 -28.288 1.00 50.97 347 ASP A N 1
ATOM 2793 C CA . ASP A 1 347 ? 31.737 12.584 -27.187 1.00 50.97 347 ASP A CA 1
ATOM 2794 C C . ASP A 1 347 ? 30.262 12.841 -26.822 1.00 50.97 347 ASP A C 1
ATOM 2796 O O . ASP A 1 347 ? 29.508 13.449 -27.586 1.00 50.97 347 ASP A O 1
ATOM 2800 N N . ALA A 1 348 ? 29.848 12.379 -25.639 1.00 53.03 348 ALA A N 1
ATOM 2801 C CA . ALA A 1 348 ? 28.497 12.566 -25.120 1.00 53.03 348 ALA A CA 1
ATOM 2802 C C . ALA A 1 348 ? 28.434 13.791 -24.195 1.00 53.03 348 ALA A C 1
ATOM 2804 O O . ALA A 1 348 ? 29.274 13.978 -23.315 1.00 53.03 348 ALA A O 1
ATOM 2805 N N . LYS A 1 349 ? 27.407 14.628 -24.378 1.00 52.62 349 LYS A N 1
ATOM 2806 C CA . LYS A 1 349 ? 27.301 15.961 -23.755 1.00 52.62 349 LYS A CA 1
ATOM 2807 C C . LYS A 1 349 ? 26.946 15.972 -22.258 1.00 52.62 349 LYS A C 1
ATOM 2809 O O . LYS A 1 349 ? 26.920 17.045 -21.670 1.00 52.62 349 LYS A O 1
ATOM 2814 N N . HIS A 1 350 ? 26.663 14.818 -21.650 1.00 56.31 350 HIS A N 1
ATOM 2815 C CA . HIS A 1 350 ? 26.009 14.724 -20.334 1.00 56.31 350 HIS A CA 1
ATOM 2816 C C . HIS A 1 350 ? 26.910 14.189 -19.203 1.00 56.31 350 HIS A C 1
ATOM 2818 O O . HIS A 1 350 ? 26.409 13.819 -18.144 1.00 56.31 350 HIS A O 1
ATOM 2824 N N . TYR A 1 351 ? 28.231 14.126 -19.398 1.00 56.22 351 TYR A N 1
ATOM 2825 C CA . TYR A 1 351 ? 29.155 13.645 -18.364 1.00 56.22 351 TYR A CA 1
ATOM 2826 C C . TYR A 1 351 ? 29.630 14.756 -17.417 1.00 56.22 351 TYR A C 1
ATOM 2828 O O . TYR A 1 351 ? 30.232 15.743 -17.849 1.00 56.22 351 TYR A O 1
ATOM 2836 N N . ILE A 1 352 ? 29.473 14.515 -16.109 1.00 55.69 352 ILE A N 1
ATOM 2837 C CA . ILE A 1 352 ? 30.274 15.164 -15.057 1.00 55.69 352 ILE A CA 1
ATOM 2838 C C . ILE A 1 352 ? 31.758 14.928 -15.374 1.00 55.69 352 ILE A C 1
ATOM 2840 O O . ILE A 1 352 ? 32.120 13.858 -15.868 1.00 55.69 352 ILE A O 1
ATOM 2844 N N . GLU A 1 353 ? 32.625 15.906 -15.092 1.00 54.16 353 GLU A N 1
ATOM 2845 C CA . GLU A 1 353 ? 34.036 15.894 -15.518 1.00 54.16 353 GLU A CA 1
ATOM 2846 C C . GLU A 1 353 ? 34.780 14.597 -15.192 1.00 54.16 353 GLU A C 1
ATOM 2848 O O . GLU A 1 353 ? 35.514 14.083 -16.035 1.00 54.16 353 GLU A O 1
ATOM 2853 N N . PHE A 1 354 ? 34.505 14.031 -14.017 1.00 56.06 354 PHE A N 1
ATOM 2854 C CA . PHE A 1 354 ? 35.079 12.780 -13.530 1.00 56.06 354 PHE A CA 1
ATOM 2855 C C . PHE A 1 354 ? 34.835 11.571 -14.457 1.00 56.06 354 PHE A C 1
ATOM 2857 O O . PHE A 1 354 ? 35.691 10.698 -14.565 1.00 56.06 354 PHE A O 1
ATOM 2864 N N . TRP A 1 355 ? 33.701 11.525 -15.167 1.00 68.62 355 TRP A N 1
ATOM 2865 C CA . TRP A 1 355 ? 33.322 10.402 -16.035 1.00 68.62 355 TRP A CA 1
ATOM 2866 C C . TRP A 1 355 ? 33.521 10.668 -17.537 1.00 68.62 355 TRP A C 1
ATOM 2868 O O . TRP A 1 355 ? 33.158 9.816 -18.349 1.00 68.62 355 TRP A O 1
ATOM 2878 N N . LYS A 1 356 ? 34.101 11.817 -17.930 1.00 65.38 356 LYS A N 1
ATOM 2879 C CA . LYS A 1 356 ? 34.287 12.195 -19.348 1.00 65.38 356 LYS A CA 1
ATOM 2880 C C . LYS A 1 356 ? 35.144 11.193 -20.138 1.00 65.38 356 LYS A C 1
ATOM 2882 O O . LYS A 1 356 ? 34.887 10.989 -21.321 1.00 65.38 356 LYS A O 1
ATOM 2887 N N . GLN A 1 357 ? 36.133 10.556 -19.506 1.00 71.88 357 GLN A N 1
ATOM 2888 C CA . GLN A 1 357 ? 36.935 9.480 -20.105 1.00 71.88 357 GLN A CA 1
ATOM 2889 C C . GLN A 1 357 ? 37.201 8.374 -19.079 1.00 71.88 357 GLN A C 1
ATOM 2891 O O . GLN A 1 357 ? 37.762 8.636 -18.020 1.00 71.88 357 GLN A O 1
ATOM 2896 N N . ILE A 1 358 ? 36.830 7.131 -19.405 1.00 79.88 358 ILE A N 1
ATOM 2897 C CA . ILE A 1 358 ? 37.093 5.955 -18.561 1.00 79.88 358 ILE A CA 1
ATOM 2898 C C . ILE A 1 358 ? 38.403 5.286 -19.025 1.00 79.88 358 ILE A C 1
ATOM 2900 O O . ILE A 1 358 ? 38.476 4.875 -20.188 1.00 79.88 358 ILE A O 1
ATOM 2904 N N . PRO A 1 359 ? 39.429 5.155 -18.160 1.00 81.94 359 PRO A N 1
ATOM 2905 C CA . PRO A 1 359 ? 40.741 4.621 -18.531 1.00 81.94 359 PRO A CA 1
ATOM 2906 C C . PRO A 1 359 ? 40.753 3.199 -19.122 1.00 81.94 359 PRO A C 1
ATOM 2908 O O . PRO A 1 359 ? 39.926 2.335 -18.811 1.00 81.94 359 PRO A O 1
ATOM 2911 N N . ALA A 1 360 ? 41.773 2.922 -19.944 1.00 78.56 360 ALA A N 1
ATOM 2912 C CA . ALA A 1 360 ? 41.950 1.640 -20.639 1.00 78.56 360 ALA A CA 1
ATOM 2913 C C . ALA A 1 360 ? 42.180 0.436 -19.692 1.00 78.56 360 ALA A C 1
ATOM 2915 O O . ALA A 1 360 ? 41.891 -0.713 -20.034 1.00 78.56 360 ALA A O 1
ATOM 2916 N N . ASN A 1 361 ? 42.649 0.691 -18.474 1.00 87.62 361 ASN A N 1
ATOM 2917 C CA . ASN A 1 361 ? 42.898 -0.301 -17.428 1.00 87.62 361 ASN A CA 1
ATOM 2918 C C . ASN A 1 361 ? 41.676 -0.600 -16.535 1.00 87.62 361 ASN A C 1
ATOM 2920 O O . ASN A 1 361 ? 41.799 -1.426 -15.637 1.00 87.62 361 ASN A O 1
ATOM 2924 N N . GLU A 1 362 ? 40.515 0.021 -16.774 1.00 91.62 362 GLU A N 1
ATOM 2925 C CA . GLU A 1 362 ? 39.318 -0.111 -15.925 1.00 91.62 362 GLU A CA 1
ATOM 2926 C C . GLU A 1 362 ? 38.153 -0.802 -16.678 1.00 91.62 362 GLU A C 1
ATOM 2928 O O . GLU A 1 362 ? 37.249 -0.135 -17.192 1.00 91.62 362 GLU A O 1
ATOM 2933 N N . PRO A 1 363 ? 38.171 -2.145 -16.817 1.00 93.44 363 PRO A N 1
ATOM 2934 C CA . PRO A 1 363 ? 37.217 -2.887 -17.645 1.00 93.44 363 PRO A CA 1
ATOM 2935 C C . PRO A 1 363 ? 35.787 -2.882 -17.085 1.00 93.44 363 PRO A C 1
ATOM 2937 O O . PRO A 1 363 ? 34.847 -2.705 -17.857 1.00 93.44 363 PRO A O 1
ATOM 2940 N N . TYR A 1 364 ? 35.601 -3.019 -15.765 1.00 95.12 364 TYR A N 1
ATOM 2941 C CA . TYR A 1 364 ? 34.264 -3.006 -15.151 1.00 95.12 364 TYR A CA 1
ATOM 2942 C C . TYR A 1 364 ? 33.585 -1.648 -15.342 1.00 95.12 364 TYR A C 1
ATOM 2944 O O . TYR A 1 364 ? 32.478 -1.591 -15.866 1.00 95.12 364 TYR A O 1
ATOM 2952 N N . ARG A 1 365 ? 34.277 -0.541 -15.031 1.00 93.00 365 ARG A N 1
ATOM 2953 C CA . ARG A 1 365 ? 33.780 0.827 -15.268 1.00 93.00 365 ARG A CA 1
ATOM 2954 C C . ARG A 1 365 ? 33.409 1.083 -16.728 1.00 93.00 365 ARG A C 1
ATOM 2956 O O . ARG A 1 365 ? 32.413 1.753 -16.975 1.00 93.00 365 ARG A O 1
ATOM 2963 N N . ALA A 1 366 ? 34.147 0.530 -17.693 1.00 90.69 366 ALA A N 1
ATOM 2964 C CA . ALA A 1 366 ? 33.801 0.663 -19.110 1.00 90.69 366 ALA A CA 1
ATOM 2965 C C . ALA A 1 366 ? 32.448 0.003 -19.457 1.00 90.69 366 ALA A C 1
ATOM 2967 O O . ALA A 1 366 ? 31.687 0.567 -20.241 1.00 90.69 366 ALA A O 1
ATOM 2968 N N . ILE A 1 367 ? 32.128 -1.147 -18.849 1.00 94.06 367 ILE A N 1
ATOM 2969 C CA . ILE A 1 367 ? 30.832 -1.828 -19.014 1.00 94.06 367 ILE A CA 1
ATOM 2970 C C . ILE A 1 367 ? 29.723 -1.142 -18.210 1.00 94.06 367 ILE A C 1
ATOM 2972 O O . ILE A 1 367 ? 28.671 -0.837 -18.764 1.00 94.06 367 ILE A O 1
ATOM 2976 N N . LEU A 1 368 ? 29.952 -0.840 -16.931 1.00 93.75 368 LEU A N 1
ATOM 2977 C CA . LEU A 1 368 ? 28.961 -0.162 -16.088 1.00 93.75 368 LEU A CA 1
ATOM 2978 C C . LEU A 1 368 ? 28.631 1.250 -16.608 1.00 93.75 368 LEU A C 1
ATOM 2980 O O . LEU A 1 368 ? 27.491 1.689 -16.502 1.00 93.75 368 LEU A O 1
ATOM 2984 N N . GLY A 1 369 ? 29.589 1.928 -17.249 1.00 90.19 369 GLY A N 1
ATOM 2985 C CA . GLY A 1 369 ? 29.358 3.194 -17.942 1.00 90.19 369 GLY A CA 1
ATOM 2986 C C . GLY A 1 369 ? 28.410 3.064 -19.140 1.00 90.19 369 GLY A C 1
ATOM 2987 O O . GLY A 1 369 ? 27.549 3.915 -19.310 1.00 90.19 369 GLY A O 1
ATOM 2988 N N . ASP A 1 370 ? 28.511 1.999 -19.942 1.00 89.81 370 ASP A N 1
ATOM 2989 C CA . ASP A 1 370 ? 27.542 1.696 -21.015 1.00 89.81 370 ASP A CA 1
ATOM 2990 C C . ASP A 1 370 ? 26.149 1.376 -20.445 1.00 89.81 370 ASP A C 1
ATOM 2992 O O . ASP A 1 370 ? 25.142 1.884 -20.938 1.00 89.81 370 ASP A O 1
ATOM 2996 N N . VAL A 1 371 ? 26.087 0.621 -19.342 1.00 93.94 371 VAL A N 1
ATOM 2997 C CA . VAL A 1 371 ? 24.836 0.353 -18.612 1.00 93.94 371 VAL A CA 1
ATOM 2998 C C . VAL A 1 371 ? 24.190 1.649 -18.119 1.00 93.94 371 VAL A C 1
ATOM 3000 O O . VAL A 1 371 ? 23.001 1.863 -18.350 1.00 93.94 371 VAL A O 1
ATOM 3003 N N . ARG A 1 372 ? 24.957 2.547 -17.492 1.00 92.50 372 ARG A N 1
ATOM 3004 C CA . ARG A 1 372 ? 24.476 3.862 -17.049 1.00 92.50 372 ARG A CA 1
ATOM 3005 C C . ARG A 1 372 ? 23.962 4.702 -18.219 1.00 92.50 372 ARG A C 1
ATOM 3007 O O . ARG A 1 372 ? 22.885 5.288 -18.124 1.00 92.50 372 ARG A O 1
ATOM 3014 N N . ASP A 1 373 ? 24.706 4.749 -19.320 1.00 88.94 373 ASP A N 1
ATOM 3015 C CA . ASP A 1 373 ? 24.338 5.545 -20.491 1.00 88.94 373 ASP A CA 1
ATOM 3016 C C . ASP A 1 373 ? 23.024 5.014 -21.124 1.00 88.94 373 ASP A C 1
ATOM 3018 O O . ASP A 1 373 ? 22.144 5.797 -21.488 1.00 88.94 373 ASP A O 1
ATOM 3022 N N . LYS A 1 374 ? 22.808 3.688 -21.143 1.00 93.69 374 LYS A N 1
ATOM 3023 C CA . LYS A 1 374 ? 21.518 3.076 -21.522 1.00 93.69 374 LYS A CA 1
ATOM 3024 C C . LYS A 1 374 ? 20.394 3.311 -20.507 1.00 93.69 374 LYS A C 1
ATOM 3026 O O . LYS A 1 374 ? 19.248 3.507 -20.916 1.00 93.69 374 LYS A O 1
ATOM 3031 N N . LEU A 1 375 ? 20.676 3.322 -19.202 1.00 94.31 375 LEU A N 1
ATOM 3032 C CA . LEU A 1 375 ? 19.688 3.667 -18.165 1.00 94.31 375 LEU A CA 1
ATOM 3033 C C . LEU A 1 375 ? 19.198 5.113 -18.318 1.00 94.31 375 LEU A C 1
ATOM 3035 O O . LEU A 1 375 ? 17.992 5.353 -18.250 1.00 94.31 375 LEU A O 1
ATOM 3039 N N . TYR A 1 376 ? 20.104 6.053 -18.609 1.00 92.69 376 TYR A N 1
ATOM 3040 C CA . TYR A 1 376 ? 19.760 7.442 -18.926 1.00 92.69 376 TYR A CA 1
ATOM 3041 C C . TYR A 1 376 ? 18.808 7.523 -20.126 1.00 92.69 376 TYR A C 1
ATOM 3043 O O . TYR A 1 376 ? 17.725 8.095 -20.020 1.00 92.69 376 TYR A O 1
ATOM 3051 N N . ASN A 1 377 ? 19.153 6.870 -21.239 1.00 93.62 377 ASN A N 1
ATOM 3052 C CA . ASN A 1 377 ? 18.293 6.817 -22.424 1.00 93.62 377 ASN A CA 1
ATOM 3053 C C . ASN A 1 377 ? 16.926 6.178 -22.119 1.00 93.62 377 ASN A C 1
ATOM 3055 O O . ASN A 1 377 ? 15.897 6.663 -22.584 1.00 93.62 377 ASN A O 1
ATOM 3059 N N . THR A 1 378 ? 16.896 5.116 -21.306 1.00 94.06 378 THR A N 1
ATOM 3060 C CA . THR A 1 378 ? 15.656 4.434 -20.886 1.00 94.06 378 THR A CA 1
ATOM 3061 C C . THR A 1 378 ? 14.750 5.380 -20.094 1.00 94.06 378 THR A C 1
ATOM 3063 O O . THR A 1 378 ? 13.544 5.442 -20.346 1.00 94.06 378 THR A O 1
ATOM 3066 N N . ARG A 1 379 ? 15.333 6.175 -19.185 1.00 94.19 379 ARG A N 1
ATOM 3067 C CA . ARG A 1 379 ? 14.626 7.222 -18.441 1.00 94.19 379 ARG A CA 1
ATOM 3068 C C . ARG A 1 379 ? 14.094 8.316 -19.364 1.00 94.19 379 ARG A C 1
ATOM 3070 O O . ARG A 1 379 ? 12.917 8.655 -19.270 1.00 94.19 379 ARG A O 1
ATOM 3077 N N . GLU A 1 380 ? 14.932 8.867 -20.242 1.00 92.44 380 GLU A N 1
ATOM 3078 C CA . GLU A 1 380 ? 14.522 9.954 -21.139 1.00 92.44 380 GLU A CA 1
ATOM 3079 C C . GLU A 1 380 ? 13.459 9.500 -22.145 1.00 92.44 380 GLU A C 1
ATOM 3081 O O . GLU A 1 380 ? 12.507 10.242 -22.377 1.00 92.44 380 GLU A O 1
ATOM 3086 N N . ARG A 1 381 ? 13.534 8.263 -22.662 1.00 93.75 381 ARG A N 1
ATOM 3087 C CA . ARG A 1 381 ? 12.474 7.676 -23.498 1.00 93.75 381 ARG A CA 1
ATOM 3088 C C . ARG A 1 381 ? 11.149 7.610 -22.740 1.00 93.75 381 ARG A C 1
ATOM 3090 O O . ARG A 1 381 ? 10.139 8.082 -23.253 1.00 93.75 381 ARG A O 1
ATOM 3097 N N . ALA A 1 382 ? 11.148 7.101 -21.504 1.00 92.94 382 ALA A N 1
ATOM 3098 C CA . ALA A 1 382 ? 9.943 7.060 -20.671 1.00 92.94 382 ALA A CA 1
ATOM 3099 C C . ALA A 1 382 ? 9.386 8.466 -20.371 1.00 92.94 382 ALA A C 1
ATOM 3101 O O . ALA A 1 382 ? 8.177 8.676 -20.462 1.00 92.94 382 ALA A O 1
ATOM 3102 N N . ARG A 1 383 ? 10.256 9.445 -20.081 1.00 92.62 383 ARG A N 1
ATOM 3103 C CA . ARG A 1 383 ? 9.868 10.843 -19.838 1.00 92.62 383 ARG A CA 1
ATOM 3104 C C . ARG A 1 383 ? 9.263 11.500 -21.082 1.00 92.62 383 ARG A C 1
ATOM 3106 O O . ARG A 1 383 ? 8.247 12.179 -20.966 1.00 92.62 383 ARG A O 1
ATOM 3113 N N . GLN A 1 384 ? 9.862 11.306 -22.257 1.00 92.50 384 GLN A N 1
ATOM 3114 C CA . GLN A 1 384 ? 9.357 11.843 -23.526 1.00 92.50 384 GLN A CA 1
ATOM 3115 C C . GLN A 1 384 ? 7.998 11.224 -23.882 1.00 92.50 384 GLN A C 1
ATOM 3117 O O . GLN A 1 384 ? 7.035 11.961 -24.078 1.00 92.50 384 GLN A O 1
ATOM 3122 N N . LEU A 1 385 ? 7.874 9.891 -23.819 1.00 92.25 385 LEU A N 1
ATOM 3123 C CA . LEU A 1 385 ? 6.603 9.189 -24.033 1.00 92.25 385 LEU A CA 1
ATOM 3124 C C . LEU A 1 385 ? 5.494 9.668 -23.081 1.00 92.25 385 LEU A C 1
ATOM 3126 O O . LEU A 1 385 ? 4.364 9.843 -23.521 1.00 92.25 385 LEU A O 1
ATOM 3130 N N . LEU A 1 386 ? 5.812 9.935 -21.810 1.00 90.94 386 LEU A N 1
ATOM 3131 C CA . LEU A 1 386 ? 4.861 10.487 -20.836 1.00 90.94 386 LEU A CA 1
ATOM 3132 C C . LEU A 1 386 ? 4.478 11.953 -21.125 1.00 90.94 386 LEU A C 1
ATOM 3134 O O . LEU A 1 386 ? 3.395 12.387 -20.752 1.00 90.94 386 LEU A O 1
ATOM 3138 N N . SER A 1 387 ? 5.360 12.730 -21.761 1.00 89.06 387 SER A N 1
ATOM 3139 C CA . SER A 1 387 ? 5.158 14.173 -21.980 1.00 89.06 387 SER A CA 1
ATOM 3140 C C . SER A 1 387 ? 4.464 14.499 -23.307 1.00 89.06 387 SER A C 1
ATOM 3142 O O . SER A 1 387 ? 3.769 15.507 -23.402 1.00 89.06 387 SER A O 1
ATOM 3144 N N . SER A 1 388 ? 4.695 13.695 -24.350 1.00 88.12 388 SER A N 1
ATOM 3145 C CA . SER A 1 388 ? 4.236 13.971 -25.722 1.00 88.12 388 SER A CA 1
ATOM 3146 C C . SER A 1 388 ? 3.760 12.734 -26.494 1.00 88.12 388 SER A C 1
ATOM 3148 O O . SER A 1 388 ? 3.405 12.850 -27.666 1.00 88.12 388 SER A O 1
ATOM 3150 N N . GLY A 1 389 ? 3.774 11.542 -25.886 1.00 88.81 389 GLY A N 1
ATOM 3151 C CA . GLY A 1 389 ? 3.406 10.281 -26.541 1.00 88.81 389 GLY A CA 1
ATOM 3152 C C . GLY A 1 389 ? 4.438 9.737 -27.540 1.00 88.81 389 GLY A C 1
ATOM 3153 O O . GLY A 1 389 ? 4.271 8.626 -28.036 1.00 88.81 389 GLY A O 1
ATOM 3154 N N . VAL A 1 390 ? 5.513 10.480 -27.826 1.00 90.62 390 VAL A N 1
ATOM 3155 C CA . VAL A 1 390 ? 6.568 10.120 -28.790 1.00 90.62 390 VAL A CA 1
ATOM 3156 C C . VAL A 1 390 ? 7.956 10.376 -28.204 1.00 90.62 390 VAL A C 1
ATOM 3158 O O . VAL A 1 390 ? 8.111 11.176 -27.286 1.00 90.62 390 VAL A O 1
ATOM 3161 N N . SER A 1 391 ? 8.979 9.691 -28.717 1.00 92.25 391 SER A N 1
ATOM 3162 C CA . SER A 1 391 ? 10.359 9.844 -28.248 1.00 92.25 391 SER A CA 1
ATOM 3163 C C . SER A 1 391 ? 11.363 9.718 -29.390 1.00 92.25 391 SER A C 1
ATOM 3165 O O . SER A 1 391 ? 11.287 8.775 -30.178 1.00 92.25 391 SER A O 1
ATOM 3167 N N . ASP A 1 392 ? 12.328 10.639 -29.418 1.00 91.31 392 ASP A N 1
ATOM 3168 C CA . ASP A 1 392 ? 13.451 10.654 -30.366 1.00 91.31 392 ASP A CA 1
ATOM 3169 C C . ASP A 1 392 ? 14.562 9.657 -29.981 1.00 91.31 392 ASP A C 1
ATOM 3171 O O . ASP A 1 392 ? 15.459 9.376 -30.776 1.00 91.31 392 ASP A O 1
ATOM 3175 N N . VAL A 1 393 ? 14.524 9.118 -28.755 1.00 89.88 393 VAL A N 1
ATOM 3176 C CA . VAL A 1 393 ? 15.476 8.110 -28.269 1.00 89.88 393 VAL A CA 1
ATOM 3177 C C . VAL A 1 393 ? 15.102 6.749 -28.871 1.00 89.88 393 VAL A C 1
ATOM 3179 O O . VAL A 1 393 ? 14.018 6.244 -28.562 1.00 89.88 393 VAL A O 1
ATOM 3182 N N . PRO A 1 394 ? 15.955 6.123 -29.703 1.00 89.88 394 PRO A N 1
ATOM 3183 C CA . PRO A 1 394 ? 15.615 4.878 -30.386 1.00 89.88 394 PRO A CA 1
ATOM 3184 C C . PRO A 1 394 ? 15.644 3.668 -29.434 1.00 89.88 394 PRO A C 1
ATOM 3186 O O . PRO A 1 394 ? 16.244 3.709 -28.359 1.00 89.88 394 PRO A O 1
ATOM 3189 N N . GLU A 1 395 ? 14.969 2.578 -29.810 1.00 86.06 395 GLU A N 1
ATOM 3190 C CA . GLU A 1 395 ? 14.772 1.417 -28.921 1.00 86.06 395 GLU A CA 1
ATOM 3191 C C . GLU A 1 395 ? 16.028 0.568 -28.683 1.00 86.06 395 GLU A C 1
ATOM 3193 O O . GLU A 1 395 ? 16.137 -0.092 -27.654 1.00 86.06 395 GLU A O 1
ATOM 3198 N N . ASP A 1 396 ? 17.008 0.614 -29.583 1.00 88.38 396 ASP A N 1
ATOM 3199 C CA . ASP A 1 396 ? 18.305 -0.054 -29.425 1.00 88.38 396 ASP A CA 1
ATOM 3200 C C . ASP A 1 396 ? 19.215 0.635 -28.384 1.00 88.38 396 ASP A C 1
ATOM 3202 O O . ASP A 1 396 ? 20.111 0.008 -27.798 1.00 88.38 396 ASP A O 1
ATOM 3206 N N . ALA A 1 397 ? 18.953 1.917 -28.115 1.00 89.38 397 ALA A N 1
ATOM 3207 C CA . ALA A 1 397 ? 19.666 2.738 -27.144 1.00 89.38 397 ALA A CA 1
ATOM 3208 C C . ALA A 1 397 ? 19.138 2.613 -25.699 1.00 89.38 397 ALA A C 1
ATOM 3210 O O . ALA A 1 397 ? 19.750 3.187 -24.794 1.00 89.38 397 ALA A O 1
ATOM 3211 N N . VAL A 1 398 ? 18.046 1.870 -25.466 1.00 94.06 398 VAL A N 1
ATOM 3212 C CA . VAL A 1 398 ? 17.418 1.668 -24.143 1.00 94.06 398 VAL A CA 1
ATOM 3213 C C . VAL A 1 398 ? 17.435 0.197 -23.713 1.00 94.06 398 VAL A C 1
ATOM 3215 O O . VAL A 1 398 ? 17.769 -0.690 -24.497 1.00 94.06 398 VAL A O 1
ATOM 3218 N N . PHE A 1 399 ? 17.059 -0.078 -22.463 1.00 95.94 399 PHE A N 1
ATOM 3219 C CA . PHE A 1 399 ? 16.737 -1.433 -22.013 1.00 95.94 399 PHE A CA 1
ATOM 3220 C C . PHE A 1 399 ? 15.257 -1.737 -22.269 1.00 95.94 399 PHE A C 1
ATOM 3222 O O . PHE A 1 399 ? 14.375 -1.077 -21.719 1.00 95.94 399 PHE A O 1
ATOM 3229 N N . THR A 1 400 ? 14.991 -2.745 -23.104 1.00 92.50 400 THR A N 1
ATOM 3230 C CA . THR A 1 400 ? 13.629 -3.214 -23.425 1.00 92.50 400 THR A CA 1
ATOM 3231 C C . THR A 1 400 ? 13.244 -4.484 -22.665 1.00 92.50 400 THR A C 1
ATOM 3233 O O . THR A 1 400 ? 12.059 -4.711 -22.445 1.00 92.50 400 THR A O 1
ATOM 3236 N N . SER A 1 401 ? 14.217 -5.273 -22.193 1.00 93.81 401 SER A N 1
ATOM 3237 C CA . SER A 1 401 ? 13.986 -6.422 -21.307 1.00 93.81 401 SER A CA 1
ATOM 3238 C C . SER A 1 401 ? 14.946 -6.444 -20.116 1.00 93.81 401 SER A C 1
ATOM 3240 O O . SER A 1 401 ? 16.043 -5.883 -20.166 1.00 93.81 401 SER A O 1
ATOM 3242 N N . VAL A 1 402 ? 14.541 -7.122 -19.037 1.00 95.06 402 VAL A N 1
ATOM 3243 C CA . VAL A 1 402 ? 15.379 -7.313 -17.839 1.00 95.06 402 VAL A CA 1
ATOM 3244 C C . VAL A 1 402 ? 16.649 -8.107 -18.173 1.00 95.06 402 VAL A C 1
ATOM 3246 O O . VAL A 1 402 ? 17.716 -7.776 -17.666 1.00 95.06 402 VAL A O 1
ATOM 3249 N N . ASP A 1 403 ? 16.578 -9.077 -19.088 1.00 95.31 403 ASP A N 1
ATOM 3250 C CA . ASP A 1 403 ? 17.731 -9.895 -19.496 1.00 95.31 403 ASP A CA 1
ATOM 3251 C C . ASP A 1 403 ? 18.843 -9.061 -20.156 1.00 95.31 403 ASP A C 1
ATOM 3253 O O . ASP A 1 403 ? 20.025 -9.277 -19.890 1.00 95.31 403 ASP A O 1
ATOM 3257 N N . GLN A 1 404 ? 18.479 -8.057 -20.968 1.00 95.44 404 GLN A N 1
ATOM 3258 C CA . GLN A 1 404 ? 19.446 -7.118 -21.558 1.00 95.44 404 GLN A CA 1
ATOM 3259 C C . GLN A 1 404 ? 20.186 -6.301 -20.491 1.00 95.44 404 GLN A C 1
ATOM 3261 O O . GLN A 1 404 ? 21.325 -5.896 -20.712 1.00 95.44 404 GLN A O 1
ATOM 3266 N N . PHE A 1 405 ? 19.530 -6.033 -19.359 1.00 96.62 405 PHE A N 1
ATOM 3267 C CA . PHE A 1 405 ? 20.095 -5.276 -18.246 1.00 96.62 405 PHE A CA 1
ATOM 3268 C C . PHE A 1 405 ? 20.912 -6.171 -17.298 1.00 96.62 405 PHE A C 1
ATOM 3270 O O . PHE A 1 405 ? 21.949 -5.738 -16.799 1.00 96.62 405 PHE A O 1
ATOM 3277 N N . LEU A 1 406 ? 20.508 -7.433 -17.105 1.00 97.06 406 LEU A N 1
ATOM 3278 C CA . LEU A 1 406 ? 21.253 -8.419 -16.316 1.00 97.06 406 LEU A CA 1
ATOM 3279 C C . LEU A 1 406 ? 22.556 -8.875 -16.992 1.00 97.06 406 LEU A C 1
ATOM 3281 O O . LEU A 1 406 ? 23.565 -8.965 -16.299 1.00 97.06 406 LEU A O 1
ATOM 3285 N N . GLU A 1 407 ? 22.580 -9.108 -18.312 1.00 97.00 407 GLU A N 1
ATOM 3286 C CA . GLU A 1 407 ? 23.762 -9.614 -19.050 1.00 97.00 407 GLU A CA 1
ATOM 3287 C C . GLU A 1 407 ? 25.100 -8.938 -18.671 1.00 97.00 407 GLU A C 1
ATOM 3289 O O . GLU A 1 407 ? 26.019 -9.650 -18.248 1.00 97.00 407 GLU A O 1
ATOM 3294 N N . PRO A 1 408 ? 25.240 -7.597 -18.732 1.00 96.94 408 PRO A N 1
ATOM 3295 C CA . PRO A 1 408 ? 26.495 -6.931 -18.381 1.00 96.94 408 PRO A CA 1
ATOM 3296 C C . PRO A 1 408 ? 26.832 -7.012 -16.882 1.00 96.94 408 PRO A C 1
ATOM 3298 O O . PRO A 1 408 ? 28.008 -7.008 -16.514 1.00 96.94 408 PRO A O 1
ATOM 3301 N N . LEU A 1 409 ? 25.828 -7.104 -16.005 1.00 97.94 409 LEU A N 1
ATOM 3302 C CA . LEU A 1 409 ? 26.010 -7.205 -14.552 1.00 97.94 409 LEU A CA 1
ATOM 3303 C C . LEU A 1 409 ? 26.458 -8.615 -14.147 1.00 97.94 409 LEU A C 1
ATOM 3305 O O . LEU A 1 409 ? 27.376 -8.777 -13.340 1.00 97.94 409 LEU A O 1
ATOM 3309 N N . GLU A 1 410 ? 25.859 -9.639 -14.754 1.00 98.06 410 GLU A N 1
ATOM 3310 C CA . GLU A 1 410 ? 26.270 -11.033 -14.604 1.00 98.06 410 GLU A CA 1
ATOM 3311 C C . GLU A 1 410 ? 27.677 -11.269 -15.159 1.00 98.06 410 GLU A C 1
ATOM 3313 O O . GLU A 1 410 ? 28.464 -11.977 -14.534 1.00 98.06 410 GLU A O 1
ATOM 3318 N N . LEU A 1 411 ? 28.030 -10.648 -16.291 1.00 97.94 411 LEU A N 1
ATOM 3319 C CA . LEU A 1 411 ? 29.382 -10.696 -16.848 1.00 97.94 411 LEU A CA 1
ATOM 3320 C C . LEU A 1 411 ? 30.421 -10.132 -15.862 1.00 97.94 411 LEU A C 1
ATOM 3322 O O . LEU A 1 411 ? 31.447 -10.770 -15.610 1.00 97.94 411 LEU A O 1
ATOM 3326 N N . CYS A 1 412 ? 30.134 -8.983 -15.241 1.00 98.00 412 CYS A N 1
ATOM 3327 C CA . CYS A 1 412 ? 30.955 -8.431 -14.161 1.00 98.00 412 CYS A CA 1
ATOM 3328 C C . CYS A 1 412 ? 31.056 -9.399 -12.966 1.00 98.00 412 CYS A C 1
ATOM 3330 O O . CYS A 1 412 ? 32.156 -9.634 -12.463 1.00 98.00 412 CYS A O 1
ATOM 3332 N N . TYR A 1 413 ? 29.945 -10.015 -12.547 1.00 98.31 413 TYR A N 1
ATOM 3333 C CA . TYR A 1 413 ? 29.913 -10.954 -11.418 1.00 98.31 413 TYR A CA 1
ATOM 3334 C C . TYR A 1 413 ? 30.738 -12.224 -11.689 1.00 98.31 413 TYR A C 1
ATOM 3336 O O . TYR A 1 413 ? 31.528 -12.640 -10.835 1.00 98.31 413 TYR A O 1
ATOM 3344 N N . ARG A 1 414 ? 30.608 -12.813 -12.889 1.00 97.94 414 ARG A N 1
ATOM 3345 C CA . ARG A 1 414 ? 31.405 -13.971 -13.334 1.00 97.94 414 ARG A CA 1
ATOM 3346 C C . ARG A 1 414 ? 32.893 -13.620 -13.384 1.00 97.94 414 ARG A C 1
ATOM 3348 O O . ARG A 1 414 ? 33.686 -14.304 -12.746 1.00 97.94 414 ARG A O 1
ATOM 3355 N N . SER A 1 415 ? 33.256 -12.507 -14.027 1.00 98.38 415 SER A N 1
ATOM 3356 C CA . SER A 1 415 ? 34.652 -12.057 -14.137 1.00 98.38 415 SER A CA 1
ATOM 3357 C C . SER A 1 415 ? 35.315 -11.827 -12.773 1.00 98.38 415 SER A C 1
ATOM 3359 O O . SER A 1 415 ? 36.463 -12.229 -12.584 1.00 98.38 415 SER A O 1
ATOM 3361 N N . LEU A 1 416 ? 34.613 -11.230 -11.802 1.00 98.19 416 LEU A N 1
ATOM 3362 C CA . LEU A 1 416 ? 35.141 -11.076 -10.440 1.00 98.19 416 LEU A CA 1
ATOM 3363 C C . LEU A 1 416 ? 35.350 -12.433 -9.755 1.00 98.19 416 LEU A C 1
ATOM 3365 O O . LEU A 1 416 ? 36.385 -12.646 -9.127 1.00 98.19 416 LEU A O 1
ATOM 3369 N N . CYS A 1 417 ? 34.414 -13.375 -9.905 1.00 97.44 417 CYS A N 1
ATOM 3370 C CA . CYS A 1 417 ? 34.575 -14.726 -9.366 1.00 97.44 417 CYS A CA 1
ATOM 3371 C C . CYS A 1 417 ? 35.772 -15.462 -9.994 1.00 97.44 417 CYS A C 1
ATOM 3373 O O . CYS A 1 417 ? 36.574 -16.033 -9.254 1.00 97.44 417 CYS A O 1
ATOM 3375 N N . ASP A 1 418 ? 35.937 -15.390 -11.319 1.00 97.94 418 ASP A N 1
ATOM 3376 C CA . ASP A 1 418 ? 37.063 -15.986 -12.058 1.00 97.94 418 ASP A CA 1
ATOM 3377 C C . ASP A 1 418 ? 38.424 -15.414 -11.616 1.00 97.94 418 ASP A C 1
ATOM 3379 O O . ASP A 1 418 ? 39.429 -16.126 -11.596 1.00 97.94 418 ASP A O 1
ATOM 3383 N N . CYS A 1 419 ? 38.467 -14.132 -11.234 1.00 97.12 419 CYS A N 1
ATOM 3384 C CA . CYS A 1 419 ? 39.680 -13.460 -10.754 1.00 97.12 419 CYS A CA 1
ATOM 3385 C C . CYS A 1 419 ? 40.008 -13.734 -9.273 1.00 97.12 419 CYS A C 1
ATOM 3387 O O . CYS A 1 419 ? 41.058 -13.301 -8.797 1.00 97.12 419 CYS A O 1
ATOM 3389 N N . GLY A 1 420 ? 39.141 -14.449 -8.545 1.00 96.56 420 GLY A N 1
ATOM 3390 C CA . GLY A 1 420 ? 39.261 -14.685 -7.100 1.00 96.56 420 GLY A CA 1
ATOM 3391 C C . GLY A 1 420 ? 38.609 -13.608 -6.220 1.00 96.56 420 GLY A C 1
ATOM 3392 O O . GLY A 1 420 ? 38.555 -13.761 -5.001 1.00 96.56 420 GLY A O 1
ATOM 3393 N N . ASP A 1 421 ? 38.032 -12.568 -6.822 1.00 97.88 421 ASP A N 1
ATOM 3394 C CA . ASP A 1 421 ? 37.430 -11.400 -6.166 1.00 97.88 421 ASP A CA 1
ATOM 3395 C C . ASP A 1 421 ? 35.946 -11.620 -5.782 1.00 97.88 421 ASP A C 1
ATOM 3397 O O . ASP A 1 421 ? 35.168 -10.674 -5.630 1.00 97.88 421 ASP A O 1
ATOM 3401 N N . ARG A 1 422 ? 35.528 -12.878 -5.567 1.00 96.50 422 ARG A N 1
ATOM 3402 C CA . ARG A 1 422 ? 34.150 -13.228 -5.162 1.00 96.50 422 ARG A CA 1
ATOM 3403 C C . ARG A 1 422 ? 33.634 -12.462 -3.928 1.00 96.50 422 ARG A C 1
ATOM 3405 O O . ARG A 1 422 ? 32.457 -12.116 -3.943 1.00 96.50 422 ARG A O 1
ATOM 3412 N N . PRO A 1 423 ? 34.431 -12.145 -2.885 1.00 97.44 423 PRO A N 1
ATOM 3413 C CA . PRO A 1 423 ? 33.960 -11.308 -1.777 1.00 97.44 423 PRO A CA 1
ATOM 3414 C C . PRO A 1 423 ? 33.493 -9.906 -2.202 1.00 97.44 423 PRO A C 1
ATOM 3416 O O . PRO A 1 423 ? 32.599 -9.361 -1.562 1.00 97.44 423 PRO A O 1
ATOM 3419 N N . ILE A 1 424 ? 34.058 -9.350 -3.282 1.00 97.19 424 ILE A N 1
ATOM 3420 C CA . ILE A 1 424 ? 33.639 -8.068 -3.870 1.00 97.19 424 ILE A CA 1
ATOM 3421 C C . ILE A 1 424 ? 32.356 -8.265 -4.690 1.00 97.19 424 ILE A C 1
ATOM 3423 O O . ILE A 1 424 ? 31.407 -7.496 -4.547 1.00 97.19 424 ILE A O 1
ATOM 3427 N N . ALA A 1 425 ? 32.282 -9.338 -5.487 1.00 97.25 425 ALA A N 1
ATOM 3428 C CA . ALA A 1 425 ? 31.079 -9.697 -6.246 1.00 97.25 425 ALA A CA 1
ATOM 3429 C C . ALA A 1 425 ? 29.852 -9.929 -5.335 1.00 97.25 425 ALA A C 1
ATOM 3431 O O . ALA A 1 425 ? 28.752 -9.475 -5.636 1.00 97.25 425 ALA A O 1
ATOM 3432 N N . ASP A 1 426 ? 30.064 -10.569 -4.182 1.00 97.38 426 ASP A N 1
ATOM 3433 C CA . ASP A 1 426 ? 29.080 -10.795 -3.114 1.00 97.38 426 ASP A CA 1
ATOM 3434 C C . ASP A 1 426 ? 28.719 -9.515 -2.312 1.00 97.38 426 ASP A C 1
ATOM 3436 O O . ASP A 1 426 ? 27.895 -9.577 -1.389 1.00 97.38 426 ASP A O 1
ATOM 3440 N N . GLY A 1 427 ? 29.349 -8.373 -2.604 1.00 96.50 427 GLY A N 1
ATOM 3441 C CA . GLY A 1 427 ? 29.072 -7.059 -2.018 1.00 96.50 427 GLY A CA 1
ATOM 3442 C C . GLY A 1 427 ? 27.926 -6.336 -2.731 1.00 96.50 427 GLY A C 1
ATOM 3443 O O . GLY A 1 427 ? 26.863 -6.922 -2.953 1.00 96.50 427 GLY A O 1
ATOM 3444 N N . SER A 1 428 ? 28.159 -5.078 -3.103 1.00 97.25 428 SER A N 1
ATOM 3445 C CA . SER A 1 428 ? 27.188 -4.176 -3.738 1.00 97.25 428 SER A CA 1
ATOM 3446 C C . SER A 1 428 ? 26.643 -4.705 -5.071 1.00 97.25 428 SER A C 1
ATOM 3448 O O . SER A 1 428 ? 25.474 -4.495 -5.383 1.00 97.25 428 SER A O 1
ATOM 3450 N N . LEU A 1 429 ? 27.441 -5.461 -5.839 1.00 98.06 429 LEU A N 1
ATOM 3451 C CA . LEU A 1 429 ? 26.995 -6.063 -7.104 1.00 98.06 429 LEU A CA 1
ATOM 3452 C C . LEU A 1 429 ? 25.907 -7.121 -6.902 1.00 98.06 429 LEU A C 1
ATOM 3454 O O . LEU A 1 429 ? 24.935 -7.146 -7.651 1.00 98.06 429 LEU A O 1
ATOM 3458 N N . LEU A 1 430 ? 26.050 -7.985 -5.895 1.00 98.25 430 LEU A N 1
ATOM 3459 C CA . LEU A 1 430 ? 25.034 -8.983 -5.562 1.00 98.25 430 LEU A CA 1
ATOM 3460 C C . LEU A 1 430 ? 23.737 -8.322 -5.081 1.00 98.25 430 LEU A C 1
ATOM 3462 O O . LEU A 1 430 ? 22.651 -8.798 -5.412 1.00 98.25 430 LEU A O 1
ATOM 3466 N N . ASP A 1 431 ? 23.843 -7.226 -4.329 1.00 97.81 431 ASP A N 1
ATOM 3467 C CA . ASP A 1 431 ? 22.675 -6.452 -3.907 1.00 97.81 431 ASP A CA 1
ATOM 3468 C C . ASP A 1 431 ? 21.989 -5.791 -5.116 1.00 97.81 431 ASP A C 1
ATOM 3470 O O . ASP A 1 431 ? 20.768 -5.883 -5.237 1.00 97.81 431 ASP A O 1
ATOM 3474 N N . PHE A 1 432 ? 22.759 -5.252 -6.068 1.00 97.88 432 PHE A N 1
ATOM 3475 C CA . PHE A 1 432 ? 22.243 -4.687 -7.318 1.00 97.88 432 PHE A CA 1
ATOM 3476 C C . PHE A 1 432 ? 21.574 -5.741 -8.217 1.00 97.88 432 PHE A C 1
ATOM 3478 O O . PHE A 1 432 ? 20.448 -5.541 -8.665 1.00 97.88 432 PHE A O 1
ATOM 3485 N N . LEU A 1 433 ? 22.195 -6.912 -8.414 1.00 98.25 433 LEU A N 1
ATOM 3486 C CA . LEU A 1 433 ? 21.592 -8.041 -9.142 1.00 98.25 433 LEU A CA 1
ATOM 3487 C C . LEU A 1 433 ? 20.254 -8.466 -8.514 1.00 98.25 433 LEU A C 1
ATOM 3489 O O . LEU A 1 433 ? 19.267 -8.656 -9.223 1.00 98.25 433 LEU A O 1
ATOM 3493 N N . ARG A 1 434 ? 20.190 -8.539 -7.178 1.00 98.00 434 ARG A N 1
ATOM 3494 C CA . ARG A 1 434 ? 18.955 -8.836 -6.434 1.00 98.00 434 ARG A CA 1
ATOM 3495 C C . ARG A 1 434 ? 17.896 -7.741 -6.585 1.00 98.00 434 ARG A C 1
ATOM 3497 O O . ARG A 1 434 ? 16.715 -8.065 -6.692 1.00 98.00 434 ARG A O 1
ATOM 3504 N N . GLN A 1 435 ? 18.285 -6.465 -6.637 1.00 97.81 435 GLN A N 1
ATOM 3505 C CA . GLN A 1 435 ? 17.375 -5.353 -6.942 1.00 97.81 435 GLN A CA 1
ATOM 3506 C C . GLN A 1 435 ? 16.822 -5.455 -8.372 1.00 97.81 435 GLN A C 1
ATOM 3508 O O . GLN A 1 435 ? 15.621 -5.277 -8.566 1.00 97.81 435 GLN A 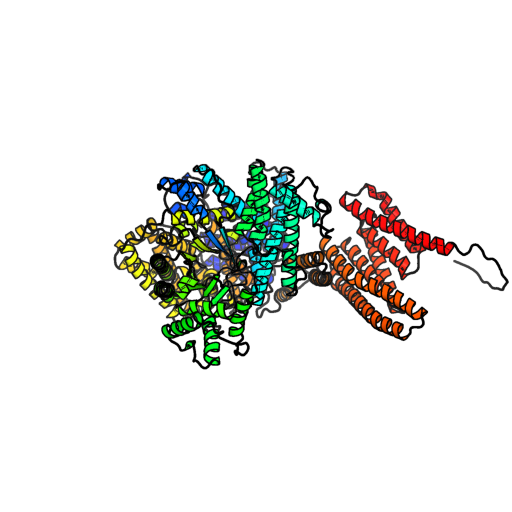O 1
ATOM 3513 N N . VAL A 1 436 ? 17.644 -5.792 -9.372 1.00 97.31 436 VAL A N 1
ATOM 3514 C CA . VAL A 1 436 ? 17.182 -6.014 -10.757 1.00 97.31 436 VAL A CA 1
ATOM 3515 C C . VAL A 1 436 ? 16.201 -7.188 -10.836 1.00 97.31 436 VAL A C 1
ATOM 3517 O O . VAL A 1 436 ? 15.130 -7.044 -11.419 1.00 97.31 436 VAL A O 1
ATOM 3520 N N . SER A 1 437 ? 16.494 -8.317 -10.185 1.00 96.19 437 SER A N 1
ATOM 3521 C CA . SER A 1 437 ? 15.595 -9.484 -10.164 1.00 96.19 437 SER A CA 1
ATOM 3522 C C . SER A 1 437 ? 14.318 -9.288 -9.325 1.00 96.19 437 SER A C 1
ATOM 3524 O O . SER A 1 437 ? 13.311 -9.946 -9.584 1.00 96.19 437 SER A O 1
ATOM 3526 N N . THR A 1 438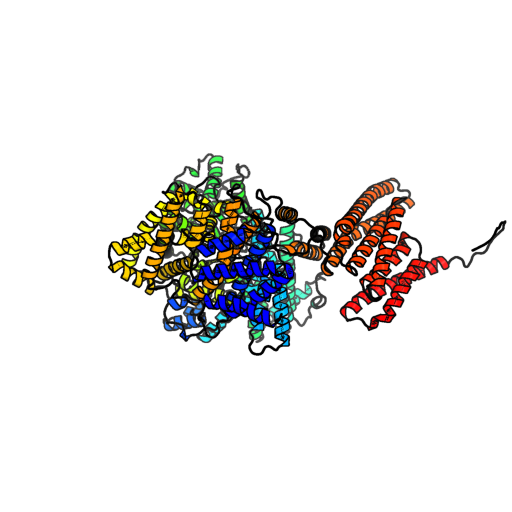 ? 14.324 -8.385 -8.337 1.00 97.31 438 THR A N 1
ATOM 3527 C CA . THR A 1 438 ? 13.138 -8.079 -7.508 1.00 97.31 438 THR A CA 1
ATOM 3528 C C . THR A 1 438 ? 12.204 -7.068 -8.173 1.00 97.31 438 THR A C 1
ATOM 3530 O O . THR A 1 438 ? 10.988 -7.242 -8.144 1.00 97.31 438 THR A O 1
ATOM 3533 N N . PHE A 1 439 ? 12.764 -5.991 -8.727 1.00 97.31 439 PHE A N 1
ATOM 3534 C CA . PHE A 1 439 ? 12.010 -4.811 -9.163 1.00 97.31 439 PHE A CA 1
ATOM 3535 C C . PHE A 1 439 ? 11.856 -4.729 -10.695 1.00 97.31 439 PHE A C 1
ATOM 3537 O O . PHE A 1 439 ? 10.914 -4.107 -11.190 1.00 97.31 439 PHE A O 1
ATOM 3544 N N . GLY A 1 440 ? 12.740 -5.380 -11.462 1.00 96.25 440 GLY A N 1
ATOM 3545 C CA . GLY A 1 440 ? 12.737 -5.347 -12.927 1.00 96.25 440 GLY A CA 1
ATOM 3546 C C . GLY A 1 440 ? 12.826 -3.928 -13.501 1.00 96.25 440 GLY A C 1
ATOM 3547 O O . GLY A 1 440 ? 13.203 -2.977 -12.824 1.00 96.25 440 GLY A O 1
ATOM 3548 N N . LEU A 1 441 ? 12.431 -3.751 -14.764 1.00 96.62 441 LEU A N 1
ATOM 3549 C CA . LEU A 1 441 ? 12.433 -2.427 -15.403 1.00 96.62 441 LEU A CA 1
ATOM 3550 C C . LEU A 1 441 ? 11.226 -1.549 -15.025 1.00 96.62 441 LEU A C 1
ATOM 3552 O O . LEU A 1 441 ? 11.174 -0.399 -15.448 1.00 96.62 441 LEU A O 1
ATOM 3556 N N . ALA A 1 442 ? 10.260 -2.069 -14.260 1.00 95.25 442 ALA A N 1
ATOM 3557 C CA . ALA A 1 442 ? 9.004 -1.385 -13.940 1.00 95.25 442 ALA A CA 1
ATOM 3558 C C . ALA A 1 442 ? 8.822 -1.056 -12.447 1.00 95.25 442 ALA A C 1
ATOM 3560 O O . ALA A 1 442 ? 7.854 -0.388 -12.108 1.00 95.25 442 ALA A O 1
ATOM 3561 N N . LEU A 1 443 ? 9.727 -1.492 -11.561 1.00 93.75 443 LEU A N 1
ATOM 3562 C CA . LEU A 1 443 ? 9.692 -1.343 -10.094 1.00 93.75 443 LEU A CA 1
ATOM 3563 C C . LEU A 1 443 ? 8.547 -2.085 -9.373 1.00 93.75 443 LEU A C 1
ATOM 3565 O O . LEU A 1 443 ? 8.783 -2.742 -8.359 1.00 93.75 443 LEU A O 1
ATOM 3569 N N . VAL A 1 444 ? 7.338 -2.040 -9.929 1.00 96.94 444 VAL A N 1
ATOM 3570 C CA . VAL A 1 444 ? 6.167 -2.848 -9.572 1.00 96.94 444 VAL A CA 1
ATOM 3571 C C . VAL A 1 444 ? 5.480 -3.359 -10.835 1.00 96.94 444 VAL A C 1
ATOM 3573 O O . VAL A 1 444 ? 5.474 -2.689 -11.867 1.00 96.94 444 VAL A O 1
ATOM 3576 N N . LYS A 1 445 ? 4.817 -4.512 -10.739 1.00 97.56 445 LYS A N 1
ATOM 3577 C CA . LYS A 1 445 ? 3.866 -4.970 -11.765 1.00 97.56 445 LYS A CA 1
ATOM 3578 C C . LYS A 1 445 ? 2.477 -4.386 -11.513 1.00 97.56 445 LYS A C 1
ATOM 3580 O O . LYS A 1 445 ? 1.975 -4.464 -10.395 1.00 97.56 445 LYS A O 1
ATOM 3585 N N . LEU A 1 446 ? 1.842 -3.806 -12.530 1.00 98.44 446 LEU A N 1
ATOM 3586 C CA . LEU A 1 446 ? 0.500 -3.234 -12.396 1.00 98.44 446 LEU A CA 1
ATOM 3587 C C . LEU A 1 446 ? -0.580 -4.299 -12.636 1.00 98.44 446 LEU A C 1
ATOM 3589 O O . LEU A 1 446 ? -0.657 -4.866 -13.726 1.00 98.44 446 LEU A O 1
ATOM 3593 N N . ASP A 1 447 ? -1.438 -4.549 -11.647 1.00 98.56 447 ASP A N 1
ATOM 3594 C CA . ASP A 1 447 ? -2.665 -5.323 -11.864 1.00 98.56 447 ASP A CA 1
ATOM 3595 C C . ASP A 1 447 ? -3.750 -4.429 -12.472 1.00 98.56 447 ASP A C 1
ATOM 3597 O O . ASP A 1 447 ? -3.975 -3.303 -12.020 1.00 98.56 447 ASP A O 1
ATOM 3601 N N . ILE A 1 448 ? -4.482 -4.966 -13.445 1.00 98.50 448 ILE A N 1
ATOM 3602 C CA . ILE A 1 448 ? -5.678 -4.342 -14.013 1.00 98.50 448 ILE A CA 1
ATOM 3603 C C . ILE A 1 448 ? -6.899 -4.991 -13.365 1.00 98.50 448 ILE A C 1
ATOM 3605 O O . ILE A 1 448 ? -6.985 -6.216 -13.339 1.00 98.50 448 ILE A O 1
ATOM 3609 N N . ARG A 1 449 ? -7.851 -4.208 -12.842 1.00 97.81 449 ARG A N 1
ATOM 3610 C CA . ARG A 1 449 ? -9.069 -4.756 -12.210 1.00 97.81 449 ARG A CA 1
ATOM 3611 C C . ARG A 1 449 ? -10.338 -4.063 -12.686 1.00 97.81 449 ARG A C 1
ATOM 3613 O O . ARG A 1 449 ? -10.442 -2.843 -12.576 1.00 97.81 449 ARG A O 1
ATOM 3620 N N . GLN A 1 450 ? -11.302 -4.850 -13.164 1.00 96.44 450 GLN A N 1
ATOM 3621 C CA . GLN A 1 450 ? -12.604 -4.400 -13.673 1.00 96.44 450 GLN A CA 1
ATOM 3622 C C . GLN A 1 450 ? -13.713 -5.381 -13.240 1.00 96.44 450 GLN A C 1
ATOM 3624 O O . GLN A 1 450 ? -13.420 -6.540 -12.954 1.00 96.44 450 GLN A O 1
ATOM 3629 N N . GLU A 1 451 ? -14.974 -4.943 -13.163 1.00 94.38 451 GLU A N 1
ATOM 3630 C CA . GLU A 1 451 ? -16.104 -5.819 -12.795 1.00 94.38 451 GLU A CA 1
ATOM 3631 C C . GLU A 1 451 ? -16.688 -6.614 -13.982 1.00 94.38 451 GLU A C 1
ATOM 3633 O O . GLU A 1 451 ? -16.770 -6.098 -15.095 1.00 94.38 451 GLU A O 1
ATOM 3638 N N . SER A 1 452 ? -17.121 -7.854 -13.726 1.00 96.44 452 SER A N 1
ATOM 3639 C CA . SER A 1 452 ? -17.639 -8.835 -14.707 1.00 96.44 452 SER A CA 1
ATOM 3640 C C . SER A 1 452 ? -18.763 -8.321 -15.621 1.00 96.44 452 SER A C 1
ATOM 3642 O O . SER A 1 452 ? -18.782 -8.590 -16.827 1.00 96.44 452 SER A O 1
ATOM 3644 N N . GLU A 1 453 ? -19.693 -7.535 -15.074 1.00 94.88 453 GLU A N 1
ATOM 3645 C CA . GLU A 1 453 ? -20.793 -6.928 -15.839 1.00 94.88 453 GLU A CA 1
ATOM 3646 C C . GLU A 1 453 ? -20.284 -6.031 -16.975 1.00 94.88 453 GLU A C 1
ATOM 3648 O O . GLU A 1 453 ? -20.832 -6.084 -18.073 1.00 94.88 453 GLU A O 1
ATOM 3653 N N . ARG A 1 454 ? -19.179 -5.298 -16.767 1.00 95.94 454 ARG A N 1
ATOM 3654 C CA . ARG A 1 454 ? -18.584 -4.418 -17.788 1.00 95.94 454 ARG A CA 1
ATOM 3655 C C . ARG A 1 454 ? -17.976 -5.200 -18.953 1.00 95.94 454 ARG A C 1
ATOM 3657 O O . ARG A 1 454 ? -17.927 -4.686 -20.066 1.00 95.94 454 ARG A O 1
ATOM 3664 N N . HIS A 1 455 ? -17.537 -6.442 -18.737 1.00 98.12 455 HIS A N 1
ATOM 3665 C CA . HIS A 1 455 ? -17.142 -7.347 -19.827 1.00 98.12 455 HIS A CA 1
ATOM 3666 C C . HIS A 1 455 ? -18.372 -7.879 -20.563 1.00 98.12 455 HIS A C 1
ATOM 3668 O O . HIS A 1 455 ? -18.386 -7.921 -21.794 1.00 98.12 455 HIS A O 1
ATOM 3674 N N . SER A 1 456 ? -19.428 -8.212 -19.816 1.00 97.69 456 SER A N 1
ATOM 3675 C CA . SER A 1 456 ? -20.712 -8.632 -20.382 1.00 97.69 456 SER A CA 1
ATOM 3676 C C . SER A 1 456 ? -21.372 -7.530 -21.221 1.00 97.69 456 SER A C 1
ATOM 3678 O O . SER A 1 456 ? -21.938 -7.852 -22.257 1.00 97.69 456 SER A O 1
ATOM 3680 N N . ASP A 1 457 ? -21.257 -6.249 -20.846 1.00 97.19 457 ASP A N 1
ATOM 3681 C CA . ASP A 1 457 ? -21.704 -5.096 -21.650 1.00 97.19 457 ASP A CA 1
ATOM 3682 C C . ASP A 1 457 ? -21.027 -5.042 -23.029 1.00 97.19 457 ASP A C 1
ATOM 3684 O O . ASP A 1 457 ? -21.691 -4.839 -24.046 1.00 97.19 457 ASP A O 1
ATOM 3688 N N . VAL A 1 458 ? -19.707 -5.251 -23.079 1.00 97.94 458 VAL A N 1
ATOM 3689 C CA . VAL A 1 458 ? -18.941 -5.248 -24.337 1.00 97.94 458 VAL A CA 1
ATOM 3690 C C . VAL A 1 458 ? -19.362 -6.413 -25.230 1.00 97.94 458 VAL A C 1
ATOM 3692 O O . VAL A 1 458 ? -19.608 -6.217 -26.421 1.00 97.94 458 VAL A O 1
ATOM 3695 N N . LEU A 1 459 ? -19.479 -7.619 -24.666 1.00 97.94 459 LEU A N 1
ATOM 3696 C CA . LEU A 1 459 ? -19.910 -8.796 -25.421 1.00 97.94 459 LEU A CA 1
ATOM 3697 C C . LEU A 1 459 ? -21.360 -8.669 -25.903 1.00 97.94 459 LEU A C 1
ATOM 3699 O O . LEU A 1 459 ? -21.647 -9.055 -27.030 1.00 97.94 459 LEU A O 1
ATOM 3703 N N . ASP A 1 460 ? -22.248 -8.067 -25.113 1.00 97.81 460 ASP A N 1
ATOM 3704 C CA . ASP A 1 460 ? -23.643 -7.827 -25.489 1.00 97.81 460 ASP A CA 1
ATOM 3705 C C . ASP A 1 460 ? -23.781 -6.806 -26.626 1.00 97.81 460 ASP A C 1
ATOM 3707 O O . ASP A 1 460 ? -24.546 -7.025 -27.570 1.00 97.81 460 ASP A O 1
ATOM 3711 N N . ALA A 1 461 ? -22.982 -5.734 -26.595 1.00 97.06 461 ALA A N 1
ATOM 3712 C CA . ALA A 1 461 ? -22.884 -4.780 -27.696 1.00 97.06 461 ALA A CA 1
ATOM 3713 C C . ALA A 1 461 ? -22.391 -5.460 -28.987 1.00 97.06 461 ALA A C 1
ATOM 3715 O O . ALA A 1 461 ? -22.968 -5.244 -30.055 1.00 97.06 461 ALA A O 1
ATOM 3716 N N . ILE A 1 462 ? -21.377 -6.331 -28.889 1.00 96.81 462 ILE A N 1
ATOM 3717 C CA . ILE A 1 462 ? -20.848 -7.114 -30.017 1.00 96.81 462 ILE A CA 1
ATOM 3718 C C . ILE A 1 462 ? -21.908 -8.073 -30.574 1.00 96.81 462 ILE A C 1
ATOM 3720 O O . ILE A 1 462 ? -22.198 -8.031 -31.771 1.00 96.81 462 ILE A O 1
ATOM 3724 N N . THR A 1 463 ? -22.517 -8.925 -29.743 1.00 97.25 463 THR A N 1
ATOM 3725 C CA . THR A 1 463 ? -23.481 -9.936 -30.212 1.00 97.25 463 THR A CA 1
ATOM 3726 C C . THR A 1 463 ? -24.745 -9.297 -30.793 1.00 97.25 463 THR A C 1
ATOM 3728 O O . THR A 1 463 ? -25.280 -9.786 -31.793 1.00 97.25 463 THR A O 1
ATOM 3731 N N . THR A 1 464 ? -25.186 -8.170 -30.223 1.00 96.50 464 THR A N 1
ATOM 3732 C CA . THR A 1 464 ? -26.336 -7.404 -30.721 1.00 96.50 464 THR A CA 1
ATOM 3733 C C . THR A 1 464 ? -26.014 -6.738 -32.058 1.00 96.50 464 THR A C 1
ATOM 3735 O O . THR A 1 464 ? -26.807 -6.836 -32.994 1.00 96.50 464 THR A O 1
ATOM 3738 N N . HIS A 1 465 ? -24.834 -6.121 -32.194 1.00 95.69 465 HIS A N 1
ATOM 3739 C CA . HIS A 1 465 ? -24.391 -5.490 -33.440 1.00 95.69 465 HIS A CA 1
ATOM 3740 C C . HIS A 1 465 ? -24.212 -6.501 -34.587 1.00 95.69 465 HIS A C 1
ATOM 3742 O O . HIS A 1 465 ? -24.619 -6.231 -35.715 1.00 95.69 465 HIS A O 1
ATOM 3748 N N . LEU A 1 466 ? -23.685 -7.693 -34.290 1.00 93.94 466 LEU A N 1
ATOM 3749 C CA . LEU A 1 466 ? -23.564 -8.800 -35.246 1.00 93.94 466 LEU A CA 1
ATOM 3750 C C . LEU A 1 466 ? -24.906 -9.485 -35.576 1.00 93.94 466 LEU A C 1
ATOM 3752 O O . LEU A 1 466 ? -24.947 -10.350 -36.451 1.00 93.94 466 LEU A O 1
ATOM 3756 N N . GLY A 1 467 ? -25.998 -9.138 -34.884 1.00 94.25 467 GLY A N 1
ATOM 3757 C CA . GLY A 1 467 ? -27.325 -9.723 -35.099 1.00 94.25 467 GLY A CA 1
ATOM 3758 C C . GLY A 1 467 ? -27.469 -11.178 -34.634 1.00 94.25 467 GLY A C 1
ATOM 3759 O O . GLY A 1 467 ? -28.388 -11.866 -35.076 1.00 94.25 467 GLY A O 1
ATOM 3760 N N . ILE A 1 468 ? -26.580 -11.660 -33.757 1.00 94.12 468 ILE A N 1
ATOM 3761 C CA . ILE A 1 468 ? -26.576 -13.048 -33.249 1.00 94.12 468 ILE A CA 1
ATOM 3762 C C . ILE A 1 468 ? -27.305 -13.214 -31.900 1.00 94.12 468 ILE A C 1
ATOM 3764 O O . ILE A 1 468 ? -27.528 -14.340 -31.452 1.00 94.12 468 ILE A O 1
ATOM 3768 N N . GLY A 1 469 ? -27.734 -12.108 -31.281 1.00 95.38 469 GLY A N 1
ATOM 3769 C CA . GLY A 1 469 ? -28.565 -12.059 -30.069 1.00 95.38 469 GLY A CA 1
ATOM 3770 C C . GLY A 1 469 ? -27.956 -11.191 -28.962 1.00 95.38 469 GLY A C 1
ATOM 3771 O O . GLY A 1 469 ? -26.910 -10.584 -29.160 1.00 95.38 469 GLY A O 1
ATOM 3772 N N . SER A 1 470 ? -28.588 -11.152 -27.787 1.00 97.19 470 SER A N 1
ATOM 3773 C CA . SER A 1 470 ? -28.034 -10.512 -26.583 1.00 97.19 470 SER A CA 1
ATOM 3774 C C . SER A 1 470 ? -27.266 -11.534 -25.738 1.00 97.19 470 SER A C 1
ATOM 3776 O O . SER A 1 470 ? -27.864 -12.487 -25.242 1.00 97.19 470 SER A O 1
ATOM 3778 N N . TYR A 1 471 ? -25.956 -11.341 -25.557 1.00 97.69 471 TYR A N 1
ATOM 3779 C CA . TYR A 1 471 ? -25.118 -12.138 -24.653 1.00 97.69 471 TYR A CA 1
ATOM 3780 C C . TYR A 1 471 ? -25.644 -12.109 -23.208 1.00 97.69 471 TYR A C 1
ATOM 3782 O O . TYR A 1 471 ? -25.620 -13.129 -22.509 1.00 97.69 471 TYR A O 1
ATOM 3790 N N . LYS A 1 472 ? -26.178 -10.962 -22.761 1.00 95.81 472 LYS A N 1
ATOM 3791 C CA . LYS A 1 472 ? -26.743 -10.812 -21.412 1.00 95.81 472 LYS A CA 1
ATOM 3792 C C . LYS A 1 472 ? -27.949 -11.714 -21.168 1.00 95.81 472 LYS A C 1
ATOM 3794 O O . LYS A 1 472 ? -28.033 -12.306 -20.094 1.00 95.81 472 LYS A O 1
ATOM 3799 N N . GLU A 1 473 ? -28.827 -11.881 -22.155 1.00 96.88 473 GLU A N 1
ATOM 3800 C CA . GLU A 1 473 ? -30.010 -12.751 -22.062 1.00 96.88 473 GLU A CA 1
ATOM 3801 C C . GLU A 1 473 ? -29.693 -14.259 -22.118 1.00 96.88 473 GLU A C 1
ATOM 3803 O O . GLU A 1 473 ? -30.572 -15.090 -21.878 1.00 96.88 473 GLU A O 1
ATOM 3808 N N . TRP A 1 474 ? -28.462 -14.655 -22.456 1.00 98.12 474 TRP A N 1
ATOM 3809 C CA . TRP A 1 474 ? -28.091 -16.067 -22.574 1.00 98.12 474 TRP A CA 1
ATOM 3810 C C . TRP A 1 474 ? -27.810 -16.717 -21.215 1.00 98.12 474 TRP A C 1
ATOM 3812 O O . TRP A 1 474 ? -27.238 -16.101 -20.316 1.00 98.12 474 TRP A O 1
ATOM 3822 N N . SER A 1 475 ? -28.158 -18.004 -21.096 1.00 98.06 475 SER A N 1
ATOM 3823 C CA . SER A 1 475 ? -27.756 -18.843 -19.964 1.00 98.06 475 SER A CA 1
ATOM 3824 C C . SER A 1 475 ? -26.243 -19.062 -19.939 1.00 98.06 475 SER A C 1
ATOM 3826 O O . SER A 1 475 ? -25.581 -18.998 -20.975 1.00 98.06 475 SER A O 1
ATOM 3828 N N . GLU A 1 476 ? -25.705 -19.395 -18.764 1.00 97.81 476 GLU A N 1
ATOM 3829 C CA . GLU A 1 476 ? -24.274 -19.666 -18.572 1.00 97.81 476 GLU A CA 1
ATOM 3830 C C . GLU A 1 476 ? -23.729 -20.723 -19.546 1.00 97.81 476 GLU A C 1
ATOM 3832 O O . GLU A 1 476 ? -22.685 -20.511 -20.159 1.00 97.81 476 GLU A O 1
ATOM 3837 N N . ASP A 1 477 ? -24.464 -21.818 -19.772 1.00 97.12 477 ASP A N 1
ATOM 3838 C CA . ASP A 1 477 ? -24.061 -22.854 -20.732 1.00 97.12 477 ASP A CA 1
ATOM 3839 C C . ASP A 1 477 ? -23.943 -22.305 -22.162 1.00 97.12 477 ASP A C 1
ATOM 3841 O O . ASP A 1 477 ? -22.976 -22.600 -22.863 1.00 97.12 477 ASP A O 1
ATOM 3845 N N . LYS A 1 478 ? -24.894 -21.459 -22.586 1.00 97.69 478 LYS A N 1
ATOM 3846 C CA . LYS A 1 478 ? -24.894 -20.847 -23.921 1.00 97.69 478 LYS A CA 1
ATOM 3847 C C . LYS A 1 478 ? -23.799 -19.782 -24.059 1.00 97.69 478 LYS A C 1
ATOM 3849 O O . LYS A 1 478 ? -23.202 -19.659 -25.127 1.00 97.69 478 LYS A O 1
ATOM 3854 N N . ARG A 1 479 ? -23.501 -19.036 -22.986 1.00 98.38 479 ARG A N 1
ATOM 3855 C CA . ARG A 1 479 ? -22.349 -18.121 -22.933 1.00 98.38 479 ARG A CA 1
ATOM 3856 C C . ARG A 1 479 ? -21.042 -18.896 -23.097 1.00 98.38 479 ARG A C 1
ATOM 3858 O O . ARG A 1 479 ? -20.245 -18.533 -23.955 1.00 98.38 479 ARG A O 1
ATOM 3865 N N . GLN A 1 480 ? -20.849 -19.991 -22.354 1.00 98.25 480 GLN A N 1
ATOM 3866 C CA . GLN A 1 480 ? -19.677 -20.864 -22.507 1.00 98.25 480 GLN A CA 1
ATOM 3867 C C . GLN A 1 480 ? -19.577 -21.456 -23.920 1.00 98.25 480 GLN A C 1
ATOM 3869 O O . GLN A 1 480 ? -18.507 -21.396 -24.516 1.00 98.25 480 GLN A O 1
ATOM 3874 N N . GLU A 1 481 ? -20.665 -22.000 -24.476 1.00 97.88 481 GLU A N 1
ATOM 3875 C CA . GLU A 1 481 ? -20.686 -22.570 -25.832 1.00 97.88 481 GLU A CA 1
ATOM 3876 C C . GLU A 1 481 ? -20.221 -21.550 -26.882 1.00 97.88 481 GLU A C 1
ATOM 3878 O O . GLU A 1 481 ? -19.321 -21.836 -27.676 1.00 97.88 481 GLU A O 1
ATOM 3883 N N . TRP A 1 482 ? -20.779 -20.335 -26.847 1.00 98.06 482 TRP A N 1
ATOM 3884 C CA . TRP A 1 482 ? -20.400 -19.274 -27.776 1.00 98.06 482 TRP A CA 1
ATOM 3885 C C . TRP A 1 482 ? -18.957 -18.796 -27.566 1.00 98.06 482 TRP A C 1
ATOM 3887 O O . TRP A 1 482 ? -18.191 -18.747 -28.528 1.00 98.06 482 TRP A O 1
ATOM 3897 N N . LEU A 1 483 ? -18.547 -18.519 -26.323 1.00 98.44 483 LEU A N 1
ATOM 3898 C CA . LEU A 1 483 ? -17.176 -18.099 -26.017 1.00 98.44 483 LEU A CA 1
ATOM 3899 C C . LEU A 1 483 ? -16.149 -19.137 -26.482 1.00 98.44 483 LEU A C 1
ATOM 3901 O O . LEU A 1 483 ? -15.139 -18.769 -27.069 1.00 98.44 483 LEU A O 1
ATOM 3905 N N . LEU A 1 484 ? -16.403 -20.433 -26.279 1.00 97.81 484 LEU A N 1
ATOM 3906 C CA . LEU A 1 484 ? -15.497 -21.500 -26.713 1.00 97.81 484 LEU A CA 1
ATOM 3907 C C . LEU A 1 484 ? -15.474 -21.676 -28.235 1.00 97.81 484 LEU A C 1
ATOM 3909 O O . LEU A 1 484 ? -14.416 -21.993 -28.787 1.00 97.81 484 LEU A O 1
ATOM 3913 N N . SER A 1 485 ? -16.600 -21.432 -28.913 1.00 96.81 485 SER A N 1
ATOM 3914 C CA . SER A 1 485 ? -16.663 -21.361 -30.377 1.00 96.81 485 SER A CA 1
ATOM 3915 C C . SER A 1 485 ? -15.765 -20.241 -30.909 1.00 96.81 485 SER A C 1
ATOM 3917 O O . SER A 1 485 ? -14.888 -20.500 -31.736 1.00 96.81 485 SER A O 1
ATOM 3919 N N . GLU A 1 486 ? -15.905 -19.017 -30.391 1.00 97.00 486 GLU A N 1
ATOM 3920 C CA . GLU A 1 486 ? -15.085 -17.882 -30.830 1.00 97.00 486 GLU A CA 1
ATOM 3921 C C . GLU A 1 486 ? -13.607 -18.049 -30.436 1.00 97.00 486 GLU A C 1
ATOM 3923 O O . GLU A 1 486 ? -12.730 -17.846 -31.277 1.00 97.00 486 GLU A O 1
ATOM 3928 N N . LEU A 1 487 ? -13.306 -18.505 -29.210 1.00 96.00 487 LEU A N 1
ATOM 3929 C CA . LEU A 1 487 ? -11.941 -18.762 -28.713 1.00 96.00 487 LEU A CA 1
ATOM 3930 C C . LEU A 1 487 ? -11.194 -19.851 -29.506 1.00 96.00 487 LEU A C 1
ATOM 3932 O O . LEU A 1 487 ? -9.968 -19.787 -29.639 1.00 96.00 487 LEU A O 1
ATOM 3936 N N . SER A 1 488 ? -11.921 -20.820 -30.070 1.00 93.62 488 SER A N 1
ATOM 3937 C CA . SER A 1 488 ? -11.381 -21.836 -30.989 1.00 93.62 488 SER A CA 1
ATOM 3938 C C . SER A 1 488 ? -11.315 -21.348 -32.444 1.00 93.62 488 SER A C 1
ATOM 3940 O O . SER A 1 488 ? -10.535 -21.865 -33.250 1.00 93.62 488 SER A O 1
ATOM 3942 N N . GLY A 1 489 ? -12.134 -20.353 -32.793 1.00 91.88 489 GLY A N 1
ATOM 3943 C CA . GLY A 1 489 ? -12.149 -19.690 -34.090 1.00 91.88 489 GLY A CA 1
ATOM 3944 C C . GLY A 1 489 ? -10.893 -18.857 -34.364 1.00 91.88 489 GLY A C 1
ATOM 3945 O O . GLY A 1 489 ? -10.166 -18.452 -33.462 1.00 91.88 489 GLY A O 1
ATOM 3946 N N . LYS A 1 490 ? -10.644 -18.587 -35.652 1.00 91.44 490 LYS A N 1
ATOM 3947 C CA . LYS A 1 490 ? -9.552 -17.716 -36.145 1.00 91.44 490 LYS A CA 1
ATOM 3948 C C . LYS A 1 490 ? -10.056 -16.449 -36.847 1.00 91.44 490 LYS A C 1
ATOM 3950 O O . LYS A 1 490 ? -9.283 -15.753 -37.500 1.00 91.44 490 LYS A O 1
ATOM 3955 N N . ARG A 1 491 ? -11.366 -16.206 -36.801 1.00 91.25 491 ARG A N 1
ATOM 3956 C CA . ARG A 1 491 ? -12.014 -15.046 -37.412 1.00 91.25 491 ARG A CA 1
ATOM 3957 C C . ARG A 1 491 ? -12.014 -13.902 -36.385 1.00 91.25 491 ARG A C 1
ATOM 3959 O O . ARG A 1 491 ? -12.446 -14.164 -35.269 1.00 91.25 491 ARG A O 1
ATOM 3966 N N . PRO A 1 492 ? -11.605 -12.673 -36.749 1.00 90.12 492 PRO A N 1
ATOM 3967 C CA . PRO A 1 492 ? -11.805 -11.500 -35.901 1.00 90.12 492 PRO A CA 1
ATOM 3968 C C . PRO A 1 492 ? -13.293 -11.255 -35.630 1.00 90.12 492 PRO A C 1
ATOM 3970 O O . PRO A 1 492 ? -14.119 -11.351 -36.547 1.00 90.12 492 PRO A O 1
ATOM 3973 N N . LEU A 1 493 ? -13.623 -10.941 -34.382 1.00 90.88 493 LEU A N 1
ATOM 3974 C CA . LEU A 1 493 ? -14.993 -10.893 -33.888 1.00 90.88 493 LEU A CA 1
ATOM 3975 C C . LEU A 1 493 ? -15.719 -9.587 -34.244 1.00 90.88 493 LEU A C 1
ATOM 3977 O O . LEU A 1 493 ? -16.878 -9.630 -34.652 1.00 90.88 493 LEU A O 1
ATOM 3981 N N . PHE A 1 494 ? -15.052 -8.436 -34.123 1.00 88.62 494 PHE A N 1
ATOM 3982 C CA . PHE A 1 494 ? -15.644 -7.117 -34.375 1.00 88.62 494 PHE A CA 1
ATOM 3983 C C . PHE A 1 494 ? -14.726 -6.198 -35.194 1.00 88.62 494 PHE A C 1
ATOM 3985 O O . PHE A 1 494 ? -13.505 -6.351 -35.205 1.00 88.62 494 PHE A O 1
ATOM 3992 N N . GLY A 1 495 ? -15.335 -5.245 -35.904 1.00 85.88 495 GLY A N 1
ATOM 3993 C CA . GLY A 1 495 ? -14.649 -4.215 -36.683 1.00 85.88 495 GLY A CA 1
ATOM 3994 C C . GLY A 1 495 ? -14.614 -2.847 -35.984 1.00 85.88 495 GLY A C 1
ATOM 3995 O O . GLY A 1 495 ? -15.108 -2.695 -34.862 1.00 85.88 495 GLY A O 1
ATOM 3996 N N . PRO A 1 496 ? -14.037 -1.819 -36.637 1.00 85.44 496 PRO A N 1
ATOM 3997 C CA . PRO A 1 496 ? -14.022 -0.445 -36.125 1.00 85.44 496 PRO A CA 1
ATOM 3998 C C . PRO A 1 496 ? -15.410 0.225 -36.120 1.00 85.44 496 PRO A C 1
ATOM 4000 O O . PRO A 1 496 ? -15.560 1.307 -35.561 1.00 85.44 496 PRO A O 1
ATOM 4003 N N . ASP A 1 497 ? -16.401 -0.404 -36.749 1.00 91.31 497 ASP A N 1
ATOM 4004 C CA . ASP A 1 497 ? -17.796 0.014 -36.901 1.00 91.31 497 ASP A CA 1
ATOM 4005 C C . ASP A 1 497 ? -18.714 -0.371 -35.725 1.00 91.31 497 ASP A C 1
ATOM 4007 O O . ASP A 1 497 ? -19.853 0.096 -35.670 1.00 91.31 497 ASP A O 1
ATOM 4011 N N . LEU A 1 498 ? -18.215 -1.155 -34.759 1.00 93.31 498 LEU A N 1
ATOM 4012 C CA . LEU A 1 498 ? -18.930 -1.492 -33.525 1.00 93.31 498 LEU A CA 1
ATOM 4013 C C . LEU A 1 498 ? -19.379 -0.216 -32.776 1.00 93.31 498 LEU A C 1
ATOM 4015 O O . LEU A 1 498 ? -18.518 0.567 -32.360 1.00 93.31 498 LEU A O 1
ATOM 4019 N N . PRO A 1 499 ? -20.687 -0.012 -32.521 1.00 92.12 499 PRO A N 1
ATOM 4020 C CA . PRO A 1 499 ? -21.169 1.082 -31.684 1.00 92.12 499 PRO A CA 1
ATOM 4021 C C . PRO A 1 499 ? -20.716 0.903 -30.230 1.00 92.12 499 PRO A C 1
ATOM 4023 O O . PRO A 1 499 ? -20.954 -0.143 -29.626 1.00 92.12 499 PRO A O 1
ATOM 4026 N N . LYS A 1 500 ? -20.084 1.930 -29.653 1.00 93.06 500 LYS A N 1
ATOM 4027 C CA . LYS A 1 500 ? -19.555 1.909 -28.280 1.00 93.06 500 LYS A CA 1
ATOM 4028 C C . LYS A 1 500 ? -20.236 2.984 -27.439 1.00 93.06 500 LYS A C 1
ATOM 4030 O O . LYS A 1 500 ? -20.299 4.139 -27.851 1.00 93.06 500 LYS A O 1
ATOM 4035 N N . THR A 1 501 ? -20.701 2.615 -26.249 1.00 95.38 501 THR A N 1
ATOM 4036 C CA . THR A 1 501 ? -20.933 3.577 -25.161 1.00 95.38 501 THR A CA 1
ATOM 4037 C C . THR A 1 501 ? -19.587 4.004 -24.566 1.00 95.38 501 THR A C 1
ATOM 4039 O O . THR A 1 501 ? -18.573 3.349 -24.811 1.00 95.38 501 THR A O 1
ATOM 4042 N N . GLU A 1 502 ? -19.559 5.062 -23.751 1.00 93.69 502 GLU A N 1
ATOM 4043 C CA . GLU A 1 502 ? -18.343 5.475 -23.024 1.00 93.69 502 GLU A CA 1
ATOM 4044 C C . GLU A 1 502 ? -17.767 4.321 -22.181 1.00 93.69 502 GLU A C 1
ATOM 4046 O O . GLU A 1 502 ? -16.563 4.073 -22.183 1.00 93.69 502 GLU A O 1
ATOM 4051 N N . GLU A 1 503 ? -18.640 3.543 -21.536 1.00 93.06 503 GLU A N 1
ATOM 4052 C CA . GLU A 1 503 ? -18.264 2.377 -20.735 1.00 93.06 503 GLU A CA 1
ATOM 4053 C C . GLU A 1 503 ? -17.723 1.204 -21.572 1.00 93.06 503 GLU A C 1
ATOM 4055 O O . GLU A 1 503 ? -16.791 0.525 -21.137 1.00 93.06 503 GLU A O 1
ATOM 4060 N N . VAL A 1 504 ? -18.257 0.962 -22.774 1.00 95.94 504 VAL A N 1
ATOM 4061 C CA . VAL A 1 504 ? -17.728 -0.058 -23.701 1.00 95.94 504 VAL A CA 1
ATOM 4062 C C . VAL A 1 504 ? -16.391 0.390 -24.302 1.00 95.94 504 VAL A C 1
ATOM 4064 O O . VAL A 1 504 ? -15.484 -0.429 -24.458 1.00 95.94 504 VAL A O 1
ATOM 4067 N N . ALA A 1 505 ? -16.240 1.684 -24.601 1.00 96.00 505 ALA A N 1
ATOM 4068 C CA . ALA A 1 505 ? -14.987 2.259 -25.081 1.00 96.00 505 ALA A CA 1
ATOM 4069 C C . ALA A 1 505 ? -13.869 2.125 -24.034 1.00 96.00 505 ALA A C 1
ATOM 4071 O O . ALA A 1 505 ? -12.831 1.556 -24.352 1.00 96.00 505 ALA A O 1
ATOM 4072 N N . ASP A 1 506 ? -14.113 2.519 -22.776 1.00 96.69 506 ASP A N 1
ATOM 4073 C CA . ASP A 1 506 ? -13.153 2.384 -21.666 1.00 96.69 506 ASP A CA 1
ATOM 4074 C C . ASP A 1 506 ? -12.596 0.955 -21.528 1.00 96.69 506 ASP A C 1
ATOM 4076 O O . ASP A 1 506 ? -11.383 0.774 -21.402 1.00 96.69 506 ASP A O 1
ATOM 4080 N N . VAL A 1 507 ? -13.443 -0.079 -21.610 1.00 97.69 507 VAL A N 1
ATOM 4081 C CA . VAL A 1 507 ? -12.987 -1.479 -21.512 1.00 97.69 507 VAL A CA 1
ATOM 4082 C C . VAL A 1 507 ? -12.105 -1.867 -22.703 1.00 97.69 507 VAL A C 1
ATOM 4084 O O . VAL A 1 507 ? -11.025 -2.423 -22.503 1.00 97.69 507 VAL A O 1
ATOM 4087 N N . LEU A 1 508 ? -12.525 -1.558 -23.933 1.00 97.62 508 LEU A N 1
ATOM 4088 C CA . LEU A 1 508 ? -11.765 -1.897 -25.143 1.00 97.62 508 LEU A CA 1
ATOM 4089 C C . LEU A 1 508 ? -10.436 -1.128 -25.227 1.00 97.62 508 LEU A C 1
ATOM 4091 O O . LEU A 1 508 ? -9.398 -1.712 -25.537 1.00 97.62 508 LEU A O 1
ATOM 4095 N N . ASP A 1 509 ? -10.445 0.161 -24.893 1.00 97.38 509 ASP A N 1
ATOM 4096 C CA . ASP A 1 509 ? -9.252 1.005 -24.897 1.00 97.38 509 ASP A CA 1
ATOM 4097 C C . ASP A 1 509 ? -8.291 0.640 -23.749 1.00 97.38 509 ASP A C 1
ATOM 4099 O O . ASP A 1 509 ? -7.078 0.786 -23.896 1.00 97.38 509 ASP A O 1
ATOM 4103 N N . THR A 1 510 ? -8.787 0.063 -22.645 1.00 98.19 510 THR A N 1
ATOM 4104 C CA . THR A 1 510 ? -7.935 -0.563 -21.614 1.00 98.19 510 THR A CA 1
ATOM 4105 C C . THR A 1 510 ? -7.136 -1.728 -22.193 1.00 98.19 510 THR A C 1
ATOM 4107 O O . THR A 1 510 ? -5.917 -1.768 -22.039 1.00 98.19 510 THR A O 1
ATOM 4110 N N . PHE A 1 511 ? -7.792 -2.666 -22.885 1.00 98.19 511 PHE A N 1
ATOM 4111 C CA . PHE A 1 511 ? -7.094 -3.789 -23.522 1.00 98.19 511 PHE A CA 1
ATOM 4112 C C . PHE A 1 511 ? -6.134 -3.321 -24.622 1.00 98.19 511 PHE A C 1
ATOM 4114 O O . PHE A 1 511 ? -5.044 -3.873 -24.755 1.00 98.19 511 PHE A O 1
ATOM 4121 N N . LYS A 1 512 ? -6.480 -2.250 -25.345 1.00 96.56 512 LYS A N 1
ATOM 4122 C CA . LYS A 1 512 ? -5.573 -1.605 -26.298 1.00 96.56 512 LYS A CA 1
ATOM 4123 C C . LYS A 1 512 ? -4.303 -1.072 -25.618 1.00 96.56 512 LYS A C 1
ATOM 4125 O O . LYS A 1 512 ? -3.208 -1.377 -26.079 1.00 96.56 512 LYS A O 1
ATOM 4130 N N . VAL A 1 513 ? -4.414 -0.355 -24.496 1.00 97.31 513 VAL A N 1
ATOM 4131 C CA . VAL A 1 513 ? -3.243 0.112 -23.718 1.00 97.31 513 VAL A CA 1
ATOM 4132 C C . VAL A 1 513 ? -2.377 -1.054 -23.230 1.00 97.31 513 VAL A C 1
ATOM 4134 O O . VAL A 1 513 ? -1.154 -0.954 -23.269 1.00 97.31 513 VAL A O 1
ATOM 4137 N N . ILE A 1 514 ? -2.991 -2.173 -22.833 1.00 97.81 514 ILE A N 1
ATOM 4138 C CA . ILE A 1 514 ? -2.265 -3.398 -22.466 1.00 97.81 514 ILE A CA 1
ATOM 4139 C C . ILE A 1 514 ? -1.514 -3.984 -23.677 1.00 97.81 514 ILE A C 1
ATOM 4141 O O . ILE A 1 514 ? -0.375 -4.410 -23.522 1.00 97.81 514 ILE A O 1
ATOM 4145 N N . SER A 1 515 ? -2.107 -3.967 -24.878 1.00 96.62 515 SER A N 1
ATOM 4146 C CA . SER A 1 515 ? -1.473 -4.476 -26.112 1.00 96.62 515 SER A CA 1
ATOM 4147 C C . SER A 1 515 ? -0.278 -3.642 -26.600 1.00 96.62 515 SER A C 1
ATOM 4149 O O . SER A 1 515 ? 0.594 -4.162 -27.291 1.00 96.62 515 SER A O 1
ATOM 4151 N N . GLU A 1 516 ? -0.234 -2.354 -26.250 1.00 94.25 516 GLU A N 1
ATOM 4152 C CA . GLU A 1 516 ? 0.793 -1.403 -26.699 1.00 94.25 516 GLU A CA 1
ATOM 4153 C C . GLU A 1 516 ? 1.982 -1.275 -25.734 1.00 94.25 516 GLU A C 1
ATOM 4155 O O . GLU A 1 516 ? 3.004 -0.689 -26.093 1.00 94.25 516 GLU A O 1
ATOM 4160 N N . LEU A 1 517 ? 1.848 -1.764 -24.498 1.00 94.12 517 LEU A N 1
ATOM 4161 C CA . LEU A 1 517 ? 2.864 -1.638 -23.456 1.00 94.12 517 LEU A CA 1
ATOM 4162 C C . LEU A 1 517 ? 3.603 -2.964 -23.210 1.00 94.12 517 LEU A C 1
ATOM 4164 O O . LEU A 1 517 ? 3.014 -4.033 -23.355 1.00 94.12 517 LEU A O 1
ATOM 4168 N N . PRO A 1 518 ? 4.883 -2.921 -22.787 1.00 93.56 518 PRO A N 1
ATOM 4169 C CA . PRO A 1 518 ? 5.649 -4.130 -22.498 1.00 93.56 518 PRO A CA 1
ATOM 4170 C C . PRO A 1 518 ? 4.990 -5.016 -21.428 1.00 93.56 518 PRO A C 1
ATOM 4172 O O . PRO A 1 518 ? 4.574 -4.534 -20.371 1.00 93.56 518 PRO A O 1
ATOM 4175 N N . SER A 1 519 ? 4.940 -6.327 -21.676 1.00 93.38 519 SER A N 1
ATOM 4176 C CA . SER A 1 519 ? 4.225 -7.301 -20.837 1.00 93.38 519 SER A CA 1
ATOM 4177 C C . SER A 1 519 ? 4.803 -7.447 -19.419 1.00 93.38 519 SER A C 1
ATOM 4179 O O . SER A 1 519 ? 4.087 -7.805 -18.482 1.00 93.38 519 SER A O 1
ATOM 4181 N N . ASP A 1 520 ? 6.070 -7.082 -19.202 1.00 93.19 520 ASP A N 1
ATOM 4182 C CA . ASP A 1 520 ? 6.701 -7.028 -17.881 1.00 93.19 520 ASP A CA 1
ATOM 4183 C C . ASP A 1 520 ? 6.169 -5.894 -16.985 1.00 93.19 520 ASP A C 1
ATOM 4185 O O . ASP A 1 520 ? 6.293 -6.014 -15.763 1.00 93.19 520 ASP A O 1
ATOM 4189 N N . SER A 1 521 ? 5.516 -4.866 -17.549 1.00 95.75 521 SER A N 1
ATOM 4190 C CA . SER A 1 521 ? 4.842 -3.796 -16.792 1.00 95.75 521 SER A CA 1
ATOM 4191 C C . SER A 1 521 ? 3.544 -4.240 -16.103 1.00 95.75 521 SER A C 1
ATOM 4193 O O . SER A 1 521 ? 3.082 -3.545 -15.196 1.00 95.75 521 SER A O 1
ATOM 4195 N N . PHE A 1 522 ? 2.972 -5.390 -16.475 1.00 97.88 522 PHE A N 1
ATOM 4196 C CA . PHE A 1 522 ? 1.693 -5.866 -15.943 1.00 97.88 522 PHE A CA 1
ATOM 4197 C C . PHE A 1 522 ? 1.812 -7.099 -15.034 1.00 97.88 522 PHE A C 1
ATOM 4199 O O . PHE A 1 522 ? 2.775 -7.874 -15.074 1.00 97.88 522 PHE A O 1
ATOM 4206 N N . GLY A 1 523 ? 0.802 -7.245 -14.176 1.00 96.50 523 GLY A N 1
ATOM 4207 C CA . GLY A 1 523 ? 0.583 -8.365 -13.271 1.00 96.50 523 GLY A CA 1
ATOM 4208 C C . GLY A 1 523 ? -0.576 -9.249 -13.738 1.00 96.50 523 GLY A C 1
ATOM 4209 O O . GLY A 1 523 ? -0.436 -10.034 -14.677 1.00 96.50 523 GLY A O 1
ATOM 4210 N N . ALA A 1 524 ? -1.690 -9.191 -13.014 1.00 98.06 524 ALA A N 1
ATOM 4211 C CA . ALA A 1 524 ? -2.920 -9.926 -13.299 1.00 98.06 524 ALA A CA 1
ATOM 4212 C C . ALA A 1 524 ? -3.988 -9.040 -13.960 1.00 98.06 524 ALA A C 1
ATOM 4214 O O . ALA A 1 524 ? -4.015 -7.826 -13.749 1.00 98.06 524 ALA A O 1
ATOM 4215 N N . TYR A 1 525 ? -4.915 -9.667 -14.689 1.00 98.69 525 TYR A N 1
ATOM 4216 C CA . TYR A 1 525 ? -6.223 -9.084 -14.986 1.00 98.69 525 TYR A CA 1
ATOM 4217 C C . TYR A 1 525 ? -7.253 -9.680 -14.019 1.00 98.69 525 TYR A C 1
ATOM 4219 O O . TYR A 1 525 ? -7.584 -10.862 -14.102 1.00 98.69 525 TYR A O 1
ATOM 4227 N N . ILE A 1 526 ? -7.749 -8.875 -13.086 1.00 98.69 526 ILE A N 1
ATOM 4228 C CA . ILE A 1 526 ? -8.638 -9.298 -12.001 1.00 98.69 526 ILE A CA 1
ATOM 4229 C C . ILE A 1 526 ? -10.084 -8.940 -12.349 1.00 98.69 526 ILE A C 1
ATOM 4231 O O . ILE A 1 526 ? -10.379 -7.806 -12.733 1.00 98.69 526 ILE A O 1
ATOM 4235 N N . ILE A 1 527 ? -10.993 -9.895 -12.162 1.00 98.19 527 ILE A N 1
ATOM 4236 C CA . ILE A 1 527 ? -12.427 -9.727 -12.412 1.00 98.19 527 ILE A CA 1
ATOM 4237 C C . ILE A 1 527 ? -13.156 -9.593 -11.073 1.00 98.19 527 ILE A C 1
ATOM 4239 O O . ILE A 1 527 ? -13.384 -10.600 -10.404 1.00 98.19 527 ILE A O 1
ATOM 4243 N N . SER A 1 528 ? -13.520 -8.367 -10.680 1.00 94.50 528 SER A N 1
ATOM 4244 C CA . SER A 1 528 ? -14.407 -8.121 -9.526 1.00 94.50 528 SER A CA 1
ATOM 4245 C C . SER A 1 528 ? -15.809 -8.683 -9.795 1.00 94.50 528 SER A C 1
ATOM 4247 O O . SER A 1 528 ? -16.269 -8.664 -10.938 1.00 94.50 528 SER A O 1
ATOM 4249 N N . MET A 1 529 ? -16.519 -9.119 -8.748 1.00 91.44 529 MET A N 1
ATOM 4250 C CA . MET A 1 529 ? -17.815 -9.812 -8.851 1.00 91.44 529 MET A CA 1
ATOM 4251 C C . MET A 1 529 ? -17.799 -10.996 -9.841 1.00 91.44 529 MET A C 1
ATOM 4253 O O . MET A 1 529 ? -18.743 -11.169 -10.615 1.00 91.44 529 MET A O 1
ATOM 4257 N N . ALA A 1 530 ? -16.736 -11.806 -9.846 1.00 96.69 530 ALA A N 1
ATOM 4258 C CA . ALA A 1 530 ? -16.715 -13.039 -10.632 1.00 96.69 530 ALA A CA 1
ATOM 4259 C C . ALA A 1 530 ? -17.680 -14.072 -10.024 1.00 96.69 530 ALA A C 1
ATOM 4261 O O . ALA A 1 530 ? -17.683 -14.295 -8.813 1.00 96.69 530 ALA A O 1
ATOM 4262 N N . THR A 1 531 ? -18.486 -14.710 -10.872 1.00 95.44 531 THR A N 1
ATOM 4263 C CA . THR A 1 531 ? -19.537 -15.658 -10.469 1.00 95.44 531 THR A CA 1
ATOM 4264 C C . THR A 1 531 ? -19.476 -16.981 -11.228 1.00 95.44 531 THR A C 1
ATOM 4266 O O . THR A 1 531 ? -19.843 -18.016 -10.669 1.00 95.44 531 THR A O 1
ATOM 4269 N N . ALA A 1 532 ? -19.010 -16.969 -12.481 1.00 97.25 532 ALA A N 1
ATOM 4270 C CA . ALA A 1 532 ? -19.125 -18.104 -13.387 1.00 97.25 532 ALA A CA 1
ATOM 4271 C C . ALA A 1 532 ? -17.906 -18.260 -14.324 1.00 97.25 532 ALA A C 1
ATOM 4273 O O . ALA A 1 532 ? -17.144 -17.313 -14.527 1.00 97.25 532 ALA A O 1
ATOM 4274 N N . PRO A 1 533 ? -17.705 -19.446 -14.937 1.00 98.38 533 PRO A N 1
ATOM 4275 C CA . PRO A 1 533 ? -16.665 -19.662 -15.946 1.00 98.38 533 PRO A CA 1
ATOM 4276 C C . PRO A 1 533 ? -16.725 -18.688 -17.130 1.00 98.38 533 PRO A C 1
ATOM 4278 O O . PRO A 1 533 ? -15.671 -18.309 -17.647 1.00 98.38 533 PRO A O 1
ATOM 4281 N N . SER A 1 534 ? -17.922 -18.268 -17.562 1.00 98.44 534 SER A N 1
ATOM 4282 C CA . SER A 1 534 ? -18.059 -17.315 -18.669 1.00 98.44 534 SER A CA 1
ATOM 4283 C C . SER A 1 534 ? -17.428 -15.948 -18.382 1.00 98.44 534 SER A C 1
ATOM 4285 O O . SER A 1 534 ? -16.889 -15.355 -19.311 1.00 98.44 534 SER A O 1
ATOM 4287 N N . ASP A 1 535 ? -17.379 -15.491 -17.124 1.00 98.50 535 ASP A N 1
ATOM 4288 C CA . ASP A 1 535 ? -16.719 -14.232 -16.740 1.00 98.50 535 ASP A CA 1
ATOM 4289 C C . ASP A 1 535 ? -15.219 -14.259 -17.098 1.00 98.50 535 ASP A C 1
ATOM 4291 O O . ASP A 1 535 ? -14.676 -13.323 -17.686 1.00 98.50 535 ASP A O 1
ATOM 4295 N N . VAL A 1 536 ? -14.547 -15.375 -16.797 1.00 98.69 536 VAL A N 1
ATOM 4296 C CA . VAL A 1 536 ? -13.117 -15.583 -17.080 1.00 98.69 536 VAL A CA 1
ATOM 4297 C C . VAL A 1 536 ? -12.866 -15.737 -18.582 1.00 98.69 536 VAL A C 1
ATOM 4299 O O . VAL A 1 536 ? -11.962 -15.105 -19.132 1.00 98.69 536 VAL A O 1
ATOM 4302 N N . LEU A 1 537 ? -13.682 -16.547 -19.262 1.00 98.69 537 LEU A N 1
ATOM 4303 C CA . LEU A 1 537 ? -13.564 -16.784 -20.705 1.00 98.69 537 LEU A CA 1
ATOM 4304 C C . LEU A 1 537 ? -13.878 -15.524 -21.535 1.00 98.69 537 LEU A C 1
ATOM 4306 O O . LEU A 1 537 ? -13.278 -15.332 -22.592 1.00 98.69 537 LEU A O 1
ATOM 4310 N N . ALA A 1 538 ? -14.760 -14.645 -21.048 1.00 98.62 538 ALA A N 1
ATOM 4311 C CA . ALA A 1 538 ? -15.054 -13.350 -21.654 1.00 98.62 538 ALA A CA 1
ATOM 4312 C C . ALA A 1 538 ? -13.811 -12.452 -21.709 1.00 98.62 538 ALA A C 1
ATOM 4314 O O . ALA A 1 538 ? -13.516 -11.869 -22.752 1.00 98.62 538 ALA A O 1
ATOM 4315 N N . VAL A 1 539 ? -13.043 -12.377 -20.617 1.00 98.56 539 VAL A N 1
ATOM 4316 C CA . VAL A 1 539 ? -11.795 -11.601 -20.583 1.00 98.56 539 VAL A CA 1
ATOM 4317 C C . VAL A 1 539 ? -10.715 -12.231 -21.462 1.00 98.56 539 VAL A C 1
ATOM 4319 O O . VAL A 1 539 ? -10.052 -11.501 -22.191 1.00 98.56 539 VAL A O 1
ATOM 4322 N N . GLU A 1 540 ? -10.549 -13.557 -21.463 1.00 98.50 540 GLU A N 1
ATOM 4323 C CA . GLU A 1 540 ? -9.604 -14.221 -22.383 1.00 98.50 540 GLU A CA 1
ATOM 4324 C C . GLU A 1 540 ? -9.940 -13.934 -23.861 1.00 98.50 540 GLU A C 1
ATOM 4326 O O . GLU A 1 540 ? -9.036 -13.679 -24.660 1.00 98.50 540 GLU A O 1
ATOM 4331 N N . LEU A 1 541 ? -11.230 -13.896 -24.226 1.00 98.25 541 LEU A N 1
ATOM 4332 C CA . LEU A 1 541 ? -11.669 -13.526 -25.575 1.00 98.25 541 LEU A CA 1
ATOM 4333 C C . LEU A 1 541 ? -11.367 -12.055 -25.884 1.00 98.25 541 LEU A C 1
ATOM 4335 O O . LEU A 1 541 ? -10.759 -11.765 -26.912 1.00 98.25 541 LEU A O 1
ATOM 4339 N N . LEU A 1 542 ? -11.729 -11.128 -24.991 1.00 98.19 542 LEU A N 1
ATOM 4340 C CA . LEU A 1 542 ? -11.473 -9.697 -25.191 1.00 98.19 542 LEU A CA 1
ATOM 4341 C C . LEU A 1 542 ? -9.972 -9.375 -25.269 1.00 98.19 542 LEU A C 1
ATOM 4343 O O . LEU A 1 542 ? -9.577 -8.565 -26.103 1.00 98.19 542 LEU A O 1
ATOM 4347 N N . GLN A 1 543 ? -9.120 -10.051 -24.486 1.00 98.00 543 GLN A N 1
ATOM 4348 C CA . GLN A 1 543 ? -7.666 -9.895 -24.601 1.00 98.00 543 GLN A CA 1
ATOM 4349 C C . GLN A 1 543 ? -7.149 -10.297 -25.990 1.00 98.00 543 GLN A C 1
ATOM 4351 O O . GLN A 1 543 ? -6.317 -9.591 -26.566 1.00 98.00 543 GLN A O 1
ATOM 4356 N N . ARG A 1 544 ? -7.662 -11.406 -26.542 1.00 96.12 544 ARG A N 1
ATOM 4357 C CA . ARG A 1 544 ? -7.298 -11.890 -27.879 1.00 96.12 544 ARG A CA 1
ATOM 4358 C C . ARG A 1 544 ? -7.772 -10.940 -28.980 1.00 96.12 544 ARG A C 1
ATOM 4360 O O . ARG A 1 544 ? -6.981 -10.583 -29.849 1.00 96.12 544 ARG A O 1
ATOM 4367 N N . GLU A 1 545 ? -9.037 -10.522 -28.947 1.00 95.88 545 GLU A N 1
ATOM 4368 C CA . GLU A 1 545 ? -9.618 -9.655 -29.985 1.00 95.88 545 GLU A CA 1
ATOM 4369 C C . GLU A 1 545 ? -9.021 -8.241 -29.986 1.00 95.88 545 GLU A C 1
ATOM 4371 O O . GLU A 1 545 ? -8.905 -7.619 -31.040 1.00 95.88 545 GLU A O 1
ATOM 4376 N N . CYS A 1 546 ? -8.569 -7.749 -28.830 1.00 95.50 546 CYS A N 1
ATOM 4377 C CA . CYS A 1 546 ? -7.827 -6.493 -28.722 1.00 95.50 546 CYS A CA 1
ATOM 4378 C C . CYS A 1 546 ? -6.329 -6.615 -29.069 1.00 95.50 546 CYS A C 1
ATOM 4380 O O . CYS A 1 546 ? -5.600 -5.638 -28.925 1.00 95.50 546 CYS A O 1
ATOM 4382 N N . GLY A 1 547 ? -5.864 -7.775 -29.550 1.00 93.94 547 GLY A N 1
ATOM 4383 C CA . GLY A 1 547 ? -4.525 -7.939 -30.123 1.00 93.94 547 GLY A CA 1
ATOM 4384 C C . GLY A 1 547 ? -3.380 -8.081 -29.117 1.00 93.94 547 GLY A C 1
ATOM 4385 O O . GLY A 1 547 ? -2.227 -7.887 -29.497 1.00 93.94 547 GLY A O 1
ATOM 4386 N N . ILE A 1 548 ? -3.657 -8.425 -27.854 1.00 96.00 548 ILE A N 1
ATOM 4387 C CA . ILE A 1 548 ? -2.602 -8.636 -26.852 1.00 96.00 548 ILE A CA 1
ATOM 4388 C C . ILE A 1 548 ? -1.845 -9.936 -27.176 1.00 96.00 548 ILE A C 1
ATOM 4390 O O . ILE A 1 548 ? -2.422 -11.024 -27.143 1.00 96.00 548 ILE A O 1
ATOM 4394 N N . THR A 1 549 ? -0.548 -9.828 -27.479 1.00 91.38 549 THR A N 1
ATOM 4395 C CA . THR A 1 549 ? 0.308 -10.970 -27.855 1.00 91.38 549 THR A CA 1
ATOM 4396 C C . THR A 1 549 ? 0.659 -11.868 -26.671 1.00 91.38 549 THR A C 1
ATOM 4398 O O . THR A 1 549 ? 0.620 -13.089 -26.805 1.00 91.38 549 THR A O 1
ATOM 4401 N N . ASP A 1 550 ? 0.942 -11.261 -25.515 1.00 93.50 550 ASP A N 1
ATOM 4402 C CA . ASP A 1 550 ? 1.212 -11.930 -24.238 1.00 93.50 550 ASP A CA 1
ATOM 4403 C C . ASP A 1 550 ? 0.063 -11.641 -23.252 1.00 93.50 550 ASP A C 1
ATOM 4405 O O . ASP A 1 550 ? 0.188 -10.763 -22.392 1.00 93.50 550 ASP A O 1
ATOM 4409 N N . PRO A 1 551 ? -1.100 -12.307 -23.382 1.00 95.88 551 PRO A N 1
ATOM 4410 C CA . PRO A 1 551 ? -2.267 -11.986 -22.569 1.00 95.88 551 PRO A CA 1
ATOM 4411 C C . PRO A 1 551 ? -2.013 -12.221 -21.075 1.00 95.88 551 PRO A C 1
ATOM 4413 O O . PRO A 1 551 ? -1.451 -13.245 -20.659 1.00 95.88 551 PRO A O 1
ATOM 4416 N N . LEU A 1 552 ? -2.480 -11.280 -20.252 1.00 98.12 552 LEU A N 1
ATOM 4417 C CA . LEU A 1 552 ? -2.352 -11.305 -18.797 1.00 98.12 552 LEU A CA 1
ATOM 4418 C C . LEU A 1 552 ? -3.094 -12.520 -18.237 1.00 98.12 552 LEU A C 1
ATOM 4420 O O . LEU A 1 552 ? -4.108 -12.966 -18.785 1.00 98.12 552 LEU A O 1
ATOM 4424 N N . ARG A 1 553 ? -2.604 -13.039 -17.108 1.00 97.81 553 ARG A N 1
ATOM 4425 C CA . ARG A 1 553 ? -3.304 -14.091 -16.362 1.00 97.81 553 ARG A CA 1
ATOM 4426 C C . ARG A 1 553 ? -4.630 -13.544 -15.829 1.00 97.81 553 ARG A C 1
ATOM 4428 O O . ARG A 1 553 ? -4.639 -12.500 -15.174 1.00 97.81 553 ARG A O 1
ATOM 4435 N N . VAL A 1 554 ? -5.727 -14.241 -16.111 1.00 98.62 554 VAL A N 1
ATOM 4436 C CA . VAL A 1 554 ? -7.069 -13.843 -15.672 1.00 98.62 554 VAL A CA 1
ATOM 4437 C C . VAL A 1 554 ? -7.369 -14.440 -14.298 1.00 98.62 554 VAL A C 1
ATOM 4439 O O . VAL A 1 554 ? -7.207 -15.643 -14.082 1.00 98.62 554 VAL A O 1
ATOM 4442 N N . VAL A 1 555 ? -7.794 -13.587 -13.366 1.00 98.69 555 VAL A N 1
ATOM 4443 C CA . VAL A 1 555 ? -7.962 -13.903 -11.942 1.00 98.69 555 VAL A CA 1
ATOM 4444 C C . VAL A 1 555 ? -9.394 -13.580 -11.507 1.00 98.69 555 VAL A C 1
ATOM 4446 O O . VAL A 1 555 ? -9.734 -12.401 -11.374 1.00 98.69 555 VAL A O 1
ATOM 4449 N N . PRO A 1 556 ? -10.258 -14.583 -11.270 1.00 98.31 556 PRO A N 1
ATOM 4450 C CA . PRO A 1 556 ? -11.577 -14.335 -10.703 1.00 98.31 556 PRO A CA 1
ATOM 4451 C C . PRO A 1 556 ? -11.449 -13.884 -9.240 1.00 98.31 556 PRO A C 1
ATOM 4453 O O . PRO A 1 556 ? -10.728 -14.507 -8.454 1.00 98.31 556 PRO A O 1
ATOM 4456 N N . LEU A 1 557 ? -12.153 -12.808 -8.880 1.00 97.38 557 LEU A N 1
ATOM 4457 C CA . LEU A 1 557 ? -12.344 -12.358 -7.503 1.00 97.38 557 LEU A CA 1
ATOM 4458 C C . LEU A 1 557 ? -13.772 -12.708 -7.062 1.00 97.38 557 LEU A C 1
ATOM 4460 O O . LEU A 1 557 ? -14.740 -12.081 -7.491 1.00 97.38 557 LEU A O 1
ATOM 4464 N N . PHE A 1 558 ? -13.879 -13.714 -6.192 1.00 95.38 558 PHE A N 1
ATOM 4465 C CA . PHE A 1 558 ? -15.143 -14.147 -5.594 1.00 95.38 558 PHE A CA 1
ATOM 4466 C C . PHE A 1 558 ? -15.422 -13.320 -4.327 1.00 95.38 558 PHE A C 1
ATOM 4468 O O . PHE A 1 558 ? -14.599 -13.292 -3.403 1.00 95.38 558 PHE A O 1
ATOM 4475 N N . GLU A 1 559 ? -16.559 -12.609 -4.299 1.00 87.62 559 GLU A N 1
ATOM 4476 C CA . GLU A 1 559 ? -16.838 -11.573 -3.287 1.00 87.62 559 GLU A CA 1
ATOM 4477 C C . GLU A 1 559 ? -18.028 -11.892 -2.370 1.00 87.62 559 GLU A C 1
ATOM 4479 O O . GLU A 1 559 ? -17.927 -11.634 -1.171 1.00 87.62 559 GLU A O 1
ATOM 4484 N N . LYS A 1 560 ? -19.141 -12.455 -2.857 1.00 90.62 560 LYS A N 1
ATOM 4485 C CA . LYS A 1 560 ? -20.299 -12.805 -2.004 1.00 90.62 560 LYS A CA 1
ATOM 4486 C C . LYS A 1 560 ? -20.191 -14.228 -1.460 1.00 90.62 560 LYS A C 1
ATOM 4488 O O . LYS A 1 560 ? -19.425 -15.047 -1.963 1.00 90.62 560 LYS A O 1
ATOM 4493 N N . LEU A 1 561 ? -21.015 -14.554 -0.461 1.00 92.44 561 LEU A N 1
ATOM 4494 C CA . LEU A 1 561 ? -21.036 -15.893 0.137 1.00 92.44 561 LEU A CA 1
ATOM 4495 C C . LEU A 1 561 ? -21.378 -16.985 -0.894 1.00 92.44 561 LEU A C 1
ATOM 4497 O O . LEU A 1 561 ? -20.693 -18.001 -0.951 1.00 92.44 561 LEU A O 1
ATOM 4501 N N . ALA A 1 562 ? -22.379 -16.738 -1.747 1.00 94.50 562 ALA A N 1
ATOM 4502 C CA . ALA A 1 562 ? -22.785 -17.668 -2.804 1.00 94.50 562 ALA A CA 1
ATOM 4503 C C . ALA A 1 562 ? -21.707 -17.839 -3.891 1.00 94.50 562 ALA A C 1
ATOM 4505 O O . ALA A 1 562 ? -21.515 -18.945 -4.390 1.00 94.50 562 ALA A O 1
ATOM 4506 N N . ASP A 1 563 ? -20.976 -16.767 -4.216 1.00 94.81 563 ASP A N 1
ATOM 4507 C CA . ASP A 1 563 ? -19.881 -16.793 -5.193 1.00 94.81 563 ASP A CA 1
ATOM 4508 C C . ASP A 1 563 ? -18.717 -17.657 -4.664 1.00 94.81 563 ASP A C 1
ATOM 4510 O O . ASP A 1 563 ? -18.122 -18.439 -5.400 1.00 94.81 563 ASP A O 1
ATOM 4514 N N . LEU A 1 564 ? -18.420 -17.572 -3.360 1.00 95.06 564 LEU A N 1
ATOM 4515 C CA . LEU A 1 564 ? -17.441 -18.439 -2.695 1.00 95.06 564 LEU A CA 1
ATOM 4516 C C . LEU A 1 564 ? -17.900 -19.905 -2.625 1.00 95.06 564 LEU A C 1
ATOM 4518 O O . LEU A 1 564 ? -17.089 -20.813 -2.784 1.00 95.06 564 LEU A O 1
ATOM 4522 N N . GLU A 1 565 ? -19.188 -20.158 -2.385 1.00 95.94 565 GLU A N 1
ATOM 4523 C CA . GLU A 1 565 ? -19.759 -21.513 -2.392 1.00 95.94 565 GLU A CA 1
ATOM 4524 C C . GLU A 1 565 ? -19.689 -22.174 -3.780 1.00 95.94 565 GLU A C 1
ATOM 4526 O O . GLU A 1 565 ? -19.428 -23.376 -3.868 1.00 95.94 565 GLU A O 1
ATOM 4531 N N . SER A 1 566 ? -19.869 -21.409 -4.863 1.00 96.06 566 SER A N 1
ATOM 4532 C CA . SER A 1 566 ? -19.804 -21.910 -6.243 1.00 96.06 566 SER A CA 1
ATOM 4533 C C . SER A 1 566 ? -18.393 -21.911 -6.853 1.00 96.06 566 SER A C 1
ATOM 4535 O O . SER A 1 566 ? -18.149 -22.663 -7.803 1.00 96.06 566 SER A O 1
ATOM 4537 N N . ALA A 1 567 ? -17.447 -21.140 -6.303 1.00 97.25 567 ALA A N 1
ATOM 4538 C CA . ALA A 1 567 ? -16.084 -20.992 -6.824 1.00 97.25 567 ALA A CA 1
ATOM 4539 C C . ALA A 1 567 ? -15.357 -22.317 -7.150 1.00 97.25 567 ALA A C 1
ATOM 4541 O O . ALA A 1 567 ? -14.783 -22.406 -8.241 1.00 97.25 567 ALA A O 1
ATOM 4542 N N . PRO A 1 568 ? -15.389 -23.379 -6.311 1.00 98.19 568 PRO A N 1
ATOM 4543 C CA . PRO A 1 568 ? -14.725 -24.643 -6.641 1.00 98.19 568 PRO A CA 1
ATOM 4544 C C . PRO A 1 568 ? -15.318 -25.320 -7.883 1.00 98.19 568 PRO A C 1
ATOM 4546 O O . PRO A 1 568 ? -14.575 -25.868 -8.695 1.00 98.19 568 PRO A O 1
ATOM 4549 N N . ALA A 1 569 ? -16.639 -25.237 -8.075 1.00 98.00 569 ALA A N 1
ATOM 4550 C CA . ALA A 1 569 ? -17.313 -25.789 -9.248 1.00 98.00 569 ALA A CA 1
ATOM 4551 C C . ALA A 1 569 ? -17.010 -24.973 -10.517 1.00 98.00 569 ALA A C 1
ATOM 4553 O O . ALA A 1 569 ? -16.761 -25.554 -11.575 1.00 98.00 569 ALA A O 1
ATOM 4554 N N . ALA A 1 570 ? -16.962 -23.640 -10.411 1.00 97.88 570 ALA A N 1
ATOM 4555 C CA . ALA A 1 570 ? -16.574 -22.764 -11.517 1.00 97.88 570 ALA A CA 1
ATOM 4556 C C . ALA A 1 570 ? -15.122 -23.023 -11.968 1.00 97.88 570 ALA A C 1
ATOM 4558 O O . ALA A 1 570 ? -14.858 -23.183 -13.161 1.00 97.88 570 ALA A O 1
ATOM 4559 N N . VAL A 1 571 ? -14.183 -23.145 -11.024 1.00 98.31 571 VAL A N 1
ATOM 4560 C CA . VAL A 1 571 ? -12.769 -23.431 -11.322 1.00 98.31 571 VAL A CA 1
ATOM 4561 C C . VAL A 1 571 ? -12.573 -24.854 -11.861 1.00 98.31 571 VAL A C 1
ATOM 4563 O O . VAL A 1 571 ? -11.855 -25.032 -12.843 1.00 98.31 571 VAL A O 1
ATOM 4566 N N . ALA A 1 572 ? -13.268 -25.861 -11.317 1.00 98.56 572 ALA A N 1
ATOM 4567 C CA . ALA A 1 572 ? -13.247 -27.220 -11.870 1.00 98.56 572 ALA A CA 1
ATOM 4568 C C . ALA A 1 572 ? -13.769 -27.253 -13.318 1.00 98.56 572 ALA A C 1
ATOM 4570 O O . ALA A 1 572 ? -13.173 -27.892 -14.188 1.00 98.56 572 ALA A O 1
ATOM 4571 N N . ARG A 1 573 ? -14.843 -26.505 -13.610 1.00 98.38 573 ARG A N 1
ATOM 4572 C CA . ARG A 1 573 ? -15.366 -26.354 -14.972 1.00 98.38 573 ARG A CA 1
ATOM 4573 C C . ARG A 1 573 ? -14.341 -25.698 -15.898 1.00 98.38 573 ARG A C 1
ATOM 4575 O O . ARG A 1 573 ? -14.116 -26.232 -16.981 1.00 98.38 573 ARG A O 1
ATOM 4582 N N . LEU A 1 574 ? -13.677 -24.621 -15.474 1.00 98.50 574 LEU A N 1
ATOM 4583 C CA . LEU A 1 574 ? -12.595 -23.989 -16.240 1.00 98.50 574 LEU A CA 1
ATOM 4584 C C . LEU A 1 574 ? -11.444 -24.965 -16.535 1.00 98.50 574 LEU A C 1
ATOM 4586 O O . LEU A 1 574 ? -11.005 -25.056 -17.679 1.00 98.50 574 LEU A O 1
ATOM 4590 N N . PHE A 1 575 ? -10.990 -25.754 -15.557 1.00 98.44 575 PHE A N 1
ATOM 4591 C CA . PHE A 1 575 ? -9.906 -26.724 -15.772 1.00 98.44 575 PHE A CA 1
ATOM 4592 C C . PHE A 1 575 ? -10.309 -27.931 -16.637 1.00 98.44 575 PHE A C 1
ATOM 4594 O O . PHE A 1 575 ? -9.445 -28.534 -17.279 1.00 98.44 575 PHE A O 1
ATOM 4601 N N . SER A 1 576 ? -11.605 -28.258 -16.711 1.00 98.06 576 SER A N 1
ATOM 4602 C CA . SER A 1 576 ? -12.136 -29.273 -17.635 1.00 98.06 576 SER A CA 1
ATOM 4603 C C . SER A 1 576 ? -12.133 -28.836 -19.109 1.00 98.06 576 SER A C 1
ATOM 4605 O O . SER A 1 576 ? -12.243 -29.678 -20.000 1.00 98.06 576 SER A O 1
ATOM 4607 N N . ILE A 1 577 ? -11.982 -27.536 -19.386 1.00 98.12 577 ILE A N 1
ATOM 4608 C CA . ILE A 1 577 ? -11.930 -26.983 -20.743 1.00 98.12 577 ILE A CA 1
ATOM 4609 C C . ILE A 1 577 ? -10.486 -27.050 -21.254 1.00 98.12 577 ILE A C 1
ATOM 4611 O O . ILE A 1 577 ? -9.607 -26.332 -20.777 1.00 98.12 577 ILE A O 1
ATOM 4615 N N . GLU A 1 578 ? -10.246 -27.872 -22.278 1.00 96.69 578 GLU A N 1
ATOM 4616 C CA . GLU A 1 578 ? -8.908 -28.087 -22.849 1.00 96.69 578 GLU A CA 1
ATOM 4617 C C . GLU A 1 578 ? -8.240 -26.783 -23.320 1.00 96.69 578 GLU A C 1
ATOM 4619 O O . GLU A 1 578 ? -7.071 -26.550 -23.011 1.00 96.69 578 GLU A O 1
ATOM 4624 N N . TRP A 1 579 ? -8.989 -25.904 -24.000 1.00 97.50 579 TRP A N 1
ATOM 4625 C CA . TRP A 1 579 ? -8.495 -24.594 -24.443 1.00 97.50 579 TRP A CA 1
ATOM 4626 C C . TRP A 1 579 ? -7.940 -23.776 -23.270 1.00 97.50 579 TRP A C 1
ATOM 4628 O O . TRP A 1 579 ? -6.811 -23.289 -23.331 1.00 97.50 579 TRP A O 1
ATOM 4638 N N . TYR A 1 580 ? -8.699 -23.689 -22.172 1.00 98.12 580 TYR A N 1
ATOM 4639 C CA . TYR A 1 580 ? -8.318 -22.909 -20.997 1.00 98.12 580 TYR A CA 1
ATOM 4640 C C . TYR A 1 580 ? -7.137 -23.544 -20.259 1.00 98.12 580 TYR A C 1
ATOM 4642 O O . TYR A 1 580 ? -6.171 -22.858 -19.933 1.00 98.12 580 TYR A O 1
ATOM 4650 N N . ARG A 1 581 ? -7.142 -24.872 -20.081 1.00 96.50 581 ARG A N 1
ATOM 4651 C CA . ARG A 1 581 ? -6.033 -25.592 -19.437 1.00 96.50 581 ARG A CA 1
ATOM 4652 C C . ARG A 1 581 ? -4.707 -25.414 -20.189 1.00 96.50 581 ARG A C 1
ATOM 4654 O O . ARG A 1 581 ? -3.665 -25.251 -19.556 1.00 96.50 581 ARG A O 1
ATOM 4661 N N . ASN A 1 582 ? -4.750 -25.402 -21.523 1.00 96.56 582 ASN A N 1
ATOM 4662 C CA . ASN A 1 582 ? -3.584 -25.122 -22.363 1.00 96.56 582 ASN A CA 1
ATOM 4663 C C . ASN A 1 582 ? -3.150 -23.647 -22.248 1.00 96.56 582 ASN A C 1
ATOM 4665 O O . ASN A 1 582 ? -1.962 -23.368 -22.101 1.00 96.56 582 ASN A O 1
ATOM 4669 N N . ARG A 1 583 ? -4.108 -22.708 -22.245 1.00 96.69 583 ARG A N 1
ATOM 4670 C CA . ARG A 1 583 ? -3.885 -21.258 -22.106 1.00 96.69 583 ARG A CA 1
ATOM 4671 C C . ARG A 1 583 ? -3.192 -20.866 -20.793 1.00 96.69 583 ARG A C 1
ATOM 4673 O O . ARG A 1 583 ? -2.300 -20.016 -20.825 1.00 96.69 583 ARG A O 1
ATOM 4680 N N . ILE A 1 584 ? -3.576 -21.473 -19.666 1.00 97.06 584 ILE A N 1
ATOM 4681 C CA . ILE A 1 584 ? -3.020 -21.160 -18.334 1.00 97.06 584 ILE A CA 1
ATOM 4682 C C . ILE A 1 584 ? -1.694 -21.874 -18.020 1.00 97.06 584 ILE A C 1
ATOM 4684 O O . ILE A 1 584 ? -1.068 -21.588 -17.000 1.00 97.06 584 ILE A O 1
ATOM 4688 N N . ASN A 1 585 ? -1.263 -22.819 -18.867 1.00 96.25 585 ASN A N 1
ATOM 4689 C CA . ASN A 1 585 ? -0.003 -23.566 -18.736 1.00 96.25 585 ASN A CA 1
ATOM 4690 C C . ASN A 1 585 ? 0.270 -24.090 -17.304 1.00 96.25 585 ASN A C 1
ATOM 4692 O O . ASN A 1 585 ? 1.339 -23.883 -16.724 1.00 96.25 585 ASN A O 1
ATOM 4696 N N . GLY A 1 586 ? -0.744 -24.721 -16.701 1.00 95.69 586 GLY A N 1
ATOM 4697 C CA . GLY A 1 586 ? -0.643 -25.337 -15.375 1.00 95.69 586 GLY A CA 1
ATOM 4698 C C . GLY A 1 586 ? -0.537 -24.369 -14.188 1.00 95.69 586 GLY A C 1
ATOM 4699 O O . GLY A 1 586 ? -0.155 -24.814 -13.107 1.00 95.69 586 GLY A O 1
ATOM 4700 N N . LYS A 1 587 ? -0.869 -23.077 -14.335 1.00 97.12 587 LYS A N 1
ATOM 4701 C CA . LYS A 1 587 ? -0.889 -22.100 -13.228 1.00 97.12 587 LYS A CA 1
ATOM 4702 C C . LYS A 1 587 ? -2.204 -21.324 -13.184 1.00 97.12 587 LYS A C 1
ATOM 4704 O O . LYS A 1 587 ? -2.556 -20.682 -14.163 1.00 97.12 587 LYS A O 1
ATOM 4709 N N . GLN A 1 588 ? -2.878 -21.308 -12.037 1.00 97.88 588 GLN A N 1
ATOM 4710 C CA . GLN A 1 588 ? -4.065 -20.480 -11.802 1.00 97.88 588 GLN A CA 1
ATOM 4711 C C . GLN A 1 588 ? -3.851 -19.586 -10.583 1.00 97.88 588 GLN A C 1
ATOM 4713 O O . GLN A 1 588 ? -3.352 -20.042 -9.557 1.00 97.88 588 GLN A O 1
ATOM 4718 N N . GLU A 1 589 ? -4.290 -18.335 -10.661 1.00 98.31 589 GLU A N 1
ATOM 4719 C CA . GLU A 1 589 ? -4.443 -17.464 -9.493 1.00 98.31 589 GLU A CA 1
ATOM 4720 C C . GLU A 1 589 ? -5.939 -17.205 -9.262 1.00 98.31 589 GLU A C 1
ATOM 4722 O O . GLU A 1 589 ? -6.694 -17.024 -10.220 1.00 98.31 589 GLU A O 1
ATOM 4727 N N . VAL A 1 590 ? -6.379 -17.233 -8.003 1.00 97.94 590 VAL A N 1
ATOM 4728 C CA . VAL A 1 590 ? -7.758 -16.922 -7.588 1.00 97.94 590 VAL A CA 1
ATOM 4729 C C . VAL A 1 590 ? -7.697 -15.893 -6.469 1.00 97.94 590 VAL A C 1
ATOM 4731 O O . VAL A 1 590 ? -6.929 -16.059 -5.520 1.00 97.94 590 VAL A O 1
ATOM 4734 N N . MET A 1 591 ? -8.503 -14.835 -6.564 1.00 97.00 591 MET A N 1
ATOM 4735 C CA . MET A 1 591 ? -8.550 -13.787 -5.550 1.00 97.00 591 MET A CA 1
ATOM 4736 C C . MET A 1 591 ? -9.758 -13.957 -4.622 1.00 97.00 591 MET A C 1
ATOM 4738 O O . MET A 1 591 ? -10.854 -14.312 -5.057 1.00 97.00 591 MET A O 1
ATOM 4742 N N . ILE A 1 592 ? -9.560 -13.672 -3.332 1.00 89.19 592 ILE A N 1
ATOM 4743 C CA . ILE A 1 592 ? -10.596 -13.792 -2.299 1.00 89.19 592 ILE A CA 1
ATOM 4744 C C . ILE A 1 592 ? -10.812 -12.487 -1.509 1.00 89.19 592 ILE A C 1
ATOM 4746 O O . ILE A 1 592 ? -9.872 -11.890 -0.971 1.00 89.19 592 ILE A O 1
ATOM 4750 N N . GLY A 1 593 ? -12.072 -12.035 -1.437 1.00 81.31 593 GLY A N 1
ATOM 4751 C CA . GLY A 1 593 ? -12.467 -10.713 -0.925 1.00 81.31 593 GLY A CA 1
ATOM 4752 C C . GLY A 1 593 ? -13.001 -10.689 0.514 1.00 81.31 593 GLY A C 1
ATOM 4753 O O . GLY A 1 593 ? -14.204 -10.580 0.731 1.00 81.31 593 GLY A O 1
ATOM 4754 N N . TYR A 1 594 ? -12.122 -10.693 1.524 1.00 79.62 594 TYR A N 1
ATOM 4755 C CA . TYR A 1 594 ? -12.518 -10.735 2.949 1.00 79.62 594 TYR A CA 1
ATOM 4756 C C . TYR A 1 594 ? -13.497 -9.642 3.411 1.00 79.62 594 TYR A C 1
ATOM 4758 O O . TYR A 1 594 ? -14.319 -9.886 4.300 1.00 79.62 594 TYR A O 1
ATOM 4766 N N . SER A 1 595 ? -13.350 -8.416 2.902 1.00 74.81 595 SER A N 1
ATOM 4767 C CA . SER A 1 595 ? -14.154 -7.269 3.350 1.00 74.81 595 SER A CA 1
ATOM 4768 C C . SER A 1 595 ? -15.547 -7.274 2.721 1.00 74.81 595 SER A C 1
ATOM 4770 O O . SER A 1 595 ? -16.533 -7.021 3.412 1.00 74.81 595 SER A O 1
ATOM 4772 N N . ASP A 1 596 ? -15.634 -7.616 1.439 1.00 81.38 596 ASP A N 1
ATOM 4773 C CA . ASP A 1 596 ? -16.879 -7.640 0.676 1.00 81.38 596 ASP A CA 1
ATOM 4774 C C . ASP A 1 596 ? -17.741 -8.858 1.049 1.00 81.38 596 ASP A C 1
ATOM 4776 O O . ASP A 1 596 ? -18.933 -8.686 1.313 1.00 81.38 596 ASP A O 1
ATOM 4780 N N . SER A 1 597 ? -17.141 -10.035 1.280 1.00 87.00 597 SER A N 1
ATOM 4781 C CA . SER A 1 597 ? -17.858 -11.184 1.865 1.00 87.00 597 SER A CA 1
ATOM 4782 C C . SER A 1 597 ? -18.360 -10.883 3.280 1.00 87.00 597 SER A C 1
ATOM 4784 O O . SER A 1 597 ? -19.475 -11.252 3.651 1.00 87.00 597 SER A O 1
ATOM 4786 N N . GLY A 1 598 ? -17.560 -10.160 4.076 1.00 87.81 598 GLY A N 1
ATOM 4787 C CA . GLY A 1 598 ? -17.961 -9.696 5.406 1.00 87.81 598 GLY A CA 1
ATOM 4788 C C . GLY A 1 598 ? -19.135 -8.710 5.371 1.00 87.81 598 GLY A C 1
ATOM 4789 O O . GLY A 1 598 ? -19.971 -8.739 6.271 1.00 87.81 598 GLY A O 1
ATOM 4790 N N . LYS A 1 599 ? -19.237 -7.884 4.319 1.00 88.81 599 LYS A N 1
ATOM 4791 C CA . LYS A 1 599 ? -20.363 -6.965 4.082 1.00 88.81 599 LYS A CA 1
ATOM 4792 C C . LYS A 1 599 ? -21.649 -7.700 3.682 1.00 88.81 599 LYS A C 1
ATOM 4794 O O . LYS A 1 599 ? -22.728 -7.218 4.017 1.00 88.81 599 LYS A O 1
ATOM 4799 N N . ASP A 1 600 ? -21.539 -8.835 2.993 1.00 91.81 600 ASP A N 1
ATOM 4800 C CA . ASP A 1 600 ? -22.667 -9.651 2.519 1.00 91.81 600 ASP A CA 1
ATOM 4801 C C . ASP A 1 600 ? -23.293 -10.542 3.614 1.00 91.81 600 ASP A C 1
ATOM 4803 O O . ASP A 1 600 ? -24.518 -10.588 3.768 1.00 91.81 600 ASP A O 1
ATOM 4807 N N . ALA A 1 601 ? -22.463 -11.246 4.391 1.00 93.62 601 ALA A N 1
ATOM 4808 C CA . ALA A 1 601 ? -22.913 -12.318 5.291 1.00 93.62 601 ALA A CA 1
ATOM 4809 C C . ALA A 1 601 ? -22.429 -12.199 6.750 1.00 93.62 601 ALA A C 1
ATOM 4811 O O . ALA A 1 601 ? -22.688 -13.091 7.559 1.00 93.62 601 ALA A O 1
ATOM 4812 N N . GLY A 1 602 ? -21.731 -11.118 7.100 1.00 92.62 602 GLY A N 1
ATOM 4813 C CA . GLY A 1 602 ? -21.079 -10.970 8.397 1.00 92.62 602 GLY A CA 1
ATOM 4814 C C . GLY A 1 602 ? -19.721 -11.677 8.455 1.00 92.62 602 GLY A C 1
ATOM 4815 O O . GLY A 1 602 ? -19.426 -12.627 7.723 1.00 92.62 602 GLY A O 1
ATOM 4816 N N . ARG A 1 603 ? -18.841 -11.179 9.328 1.00 89.62 603 ARG A N 1
ATOM 4817 C CA . ARG A 1 603 ? -17.413 -11.528 9.306 1.00 89.62 603 ARG A CA 1
ATOM 4818 C C . ARG A 1 603 ? -17.114 -12.990 9.661 1.00 89.62 603 ARG A C 1
ATOM 4820 O O . ARG A 1 603 ? -16.202 -13.560 9.064 1.00 89.62 603 ARG A O 1
ATOM 4827 N N . LEU A 1 604 ? -17.854 -13.595 10.592 1.00 94.38 604 LEU A N 1
ATOM 4828 C CA . LEU A 1 604 ? -17.656 -14.997 10.985 1.00 94.38 604 LEU A CA 1
ATOM 4829 C C . LEU A 1 604 ? -17.940 -15.955 9.818 1.00 94.38 604 LEU A C 1
ATOM 4831 O O . LEU A 1 604 ? -17.098 -16.780 9.466 1.00 94.38 604 LEU A O 1
ATOM 4835 N N . SER A 1 605 ? -19.109 -15.800 9.198 1.00 95.88 605 SER A N 1
ATOM 4836 C CA . SER A 1 605 ? -19.580 -16.610 8.074 1.00 95.88 605 SER A CA 1
ATOM 4837 C C . SER A 1 605 ? -18.651 -16.482 6.872 1.00 95.88 605 SER A C 1
ATOM 4839 O O . SER A 1 605 ? -18.232 -17.488 6.304 1.00 95.88 605 SER A O 1
ATOM 4841 N N . ALA A 1 606 ? -18.253 -15.246 6.549 1.00 91.94 606 ALA A N 1
ATOM 4842 C CA . ALA A 1 606 ? -17.274 -14.962 5.508 1.00 91.94 606 ALA A CA 1
ATOM 4843 C C . ALA A 1 606 ? -15.935 -15.666 5.775 1.00 91.94 606 ALA A C 1
ATOM 4845 O O . ALA A 1 606 ? -15.435 -16.370 4.905 1.00 91.94 606 ALA A O 1
ATOM 4846 N N . ALA A 1 607 ? -15.367 -15.531 6.980 1.00 90.94 607 ALA A N 1
ATOM 4847 C CA . ALA A 1 607 ? -14.097 -16.170 7.326 1.00 90.94 607 ALA A CA 1
ATOM 4848 C C . ALA A 1 607 ? -14.163 -17.703 7.207 1.00 90.94 607 ALA A C 1
ATOM 4850 O O . ALA A 1 607 ? -13.235 -18.316 6.677 1.00 90.94 607 ALA A O 1
ATOM 4851 N N . TRP A 1 608 ? -15.260 -18.323 7.655 1.00 97.06 608 TRP A N 1
ATOM 4852 C CA . TRP A 1 608 ? -15.436 -19.773 7.559 1.00 97.06 608 TRP A CA 1
ATOM 4853 C C . TRP A 1 608 ? -15.631 -20.255 6.119 1.00 97.06 608 TRP A C 1
ATOM 4855 O O . TRP A 1 608 ? -14.989 -21.220 5.699 1.00 97.06 608 TRP A O 1
ATOM 4865 N N . GLN A 1 609 ? -16.455 -19.563 5.329 1.00 97.06 609 GLN A N 1
ATOM 4866 C CA . GLN A 1 609 ? -16.652 -19.927 3.930 1.00 97.06 609 GLN A CA 1
ATOM 4867 C C . GLN A 1 609 ? -15.366 -19.737 3.117 1.00 97.06 609 GLN A C 1
ATOM 4869 O O . GLN A 1 609 ? -15.037 -20.593 2.301 1.00 97.06 609 GLN A O 1
ATOM 4874 N N . LEU A 1 610 ? -14.577 -18.696 3.398 1.00 94.00 610 LEU A N 1
ATOM 4875 C CA . LEU A 1 610 ? -13.248 -18.495 2.812 1.00 94.00 610 LEU A CA 1
ATOM 4876 C C . LEU A 1 610 ? -12.262 -19.620 3.164 1.00 94.00 610 LEU A C 1
ATOM 4878 O O . LEU A 1 610 ? -11.447 -19.989 2.321 1.00 94.00 610 LEU A O 1
ATOM 4882 N N . TYR A 1 611 ? -12.325 -20.190 4.372 1.00 95.31 611 TYR A N 1
ATOM 4883 C CA . TYR A 1 611 ? -11.511 -21.356 4.741 1.00 95.31 611 TYR A CA 1
ATOM 4884 C C . TYR A 1 611 ? -11.901 -22.585 3.905 1.00 95.31 611 TYR A C 1
ATOM 4886 O O . TYR A 1 611 ? -11.054 -23.150 3.215 1.00 95.31 611 TYR A O 1
ATOM 4894 N N . LYS A 1 612 ? -13.196 -22.942 3.887 1.00 96.81 612 LYS A N 1
ATOM 4895 C CA . LYS A 1 612 ? -13.716 -24.085 3.111 1.00 96.81 612 LYS A CA 1
ATOM 4896 C C . LYS A 1 612 ? -13.446 -23.945 1.609 1.00 96.81 612 LYS A C 1
ATOM 4898 O O . LYS A 1 612 ? -12.986 -24.887 0.974 1.00 96.81 612 LYS A O 1
ATOM 4903 N N . THR A 1 613 ? -13.685 -22.761 1.046 1.00 96.75 613 THR A N 1
ATOM 4904 C CA . THR A 1 613 ? -13.494 -22.484 -0.390 1.00 96.75 613 THR A CA 1
ATOM 4905 C C . THR A 1 613 ? -12.042 -22.709 -0.808 1.00 96.75 613 THR A C 1
ATOM 4907 O O . THR A 1 613 ? -11.785 -23.339 -1.830 1.00 96.75 613 THR A O 1
ATOM 4910 N N . GLN A 1 614 ? -11.086 -22.259 0.010 1.00 96.00 614 GLN A N 1
ATOM 4911 C CA . GLN A 1 614 ? -9.665 -22.494 -0.235 1.00 96.00 614 GLN A CA 1
ATOM 4912 C C . GLN A 1 614 ? -9.295 -23.988 -0.167 1.00 96.00 614 GLN A C 1
ATOM 4914 O O . GLN A 1 614 ? -8.557 -24.455 -1.031 1.00 96.00 614 GLN A O 1
ATOM 4919 N N . GLU A 1 615 ? -9.831 -24.751 0.796 1.00 95.69 615 GLU A N 1
ATOM 4920 C CA . GLU A 1 615 ? -9.610 -26.207 0.871 1.00 95.69 615 GLU A CA 1
ATOM 4921 C C . GLU A 1 615 ? -10.128 -26.949 -0.370 1.00 95.69 615 GLU A C 1
ATOM 4923 O O . GLU A 1 615 ? -9.432 -27.813 -0.905 1.00 95.69 615 GLU A O 1
ATOM 4928 N N . GLU A 1 616 ? -11.333 -26.624 -0.849 1.00 97.56 616 GLU A N 1
ATOM 4929 C CA . GLU A 1 616 ? -11.901 -27.276 -2.037 1.00 97.56 616 GLU A CA 1
ATOM 4930 C C . GLU A 1 616 ? -11.176 -26.861 -3.327 1.00 97.56 616 GLU A C 1
ATOM 4932 O O . GLU A 1 616 ? -10.879 -27.716 -4.162 1.00 97.56 616 GLU A O 1
ATOM 4937 N N . LEU A 1 617 ? -10.800 -25.584 -3.475 1.00 97.50 617 LEU A N 1
ATOM 4938 C CA . LEU A 1 617 ? -10.007 -25.117 -4.619 1.00 97.50 617 LEU A CA 1
ATOM 4939 C C . LEU A 1 617 ? -8.638 -25.810 -4.705 1.00 97.50 617 LEU A C 1
ATOM 4941 O O . LEU A 1 617 ? -8.206 -26.159 -5.803 1.00 97.50 617 LEU A O 1
ATOM 4945 N N . VAL A 1 618 ? -7.972 -26.072 -3.573 1.00 96.06 618 VAL A N 1
ATOM 4946 C CA . VAL A 1 618 ? -6.712 -26.839 -3.543 1.00 96.06 618 VAL A CA 1
ATOM 4947 C C . VAL A 1 618 ? -6.916 -28.284 -4.008 1.00 96.06 618 VAL A C 1
ATOM 4949 O O . VAL A 1 618 ? -6.081 -28.807 -4.747 1.00 96.06 618 VAL A O 1
ATOM 4952 N N . LYS A 1 619 ? -8.021 -28.940 -3.628 1.00 97.00 619 LYS A N 1
ATOM 4953 C CA . LYS A 1 619 ? -8.339 -30.300 -4.107 1.00 97.00 619 LYS A CA 1
ATOM 4954 C C . LYS A 1 619 ? -8.564 -30.318 -5.619 1.00 97.00 619 LYS A C 1
ATOM 4956 O O . LYS A 1 619 ? -7.950 -31.133 -6.301 1.00 97.00 619 LYS A O 1
ATOM 4961 N N . VAL A 1 620 ? -9.369 -29.384 -6.133 1.00 97.88 620 VAL A N 1
ATOM 4962 C CA . VAL A 1 620 ? -9.630 -29.218 -7.574 1.00 97.88 620 VAL A CA 1
ATOM 4963 C C . VAL A 1 620 ? -8.329 -28.949 -8.338 1.00 97.88 620 VAL A C 1
ATOM 4965 O O . VAL A 1 620 ? -8.050 -29.596 -9.343 1.00 97.88 620 VAL A O 1
ATOM 4968 N N . ALA A 1 621 ? -7.478 -28.048 -7.847 1.00 96.94 621 ALA A N 1
ATOM 4969 C CA . ALA A 1 621 ? -6.197 -27.752 -8.484 1.00 96.94 621 ALA A CA 1
ATOM 4970 C C . ALA A 1 621 ? -5.271 -28.981 -8.542 1.00 96.94 621 ALA A C 1
ATOM 4972 O O . ALA A 1 621 ? -4.674 -29.253 -9.585 1.00 96.94 621 ALA A O 1
ATOM 4973 N N . LYS A 1 622 ? -5.212 -29.777 -7.464 1.00 96.00 622 LYS A N 1
ATOM 4974 C CA . LYS A 1 622 ? -4.450 -31.035 -7.422 1.00 96.00 622 LYS A CA 1
ATOM 4975 C C . LYS A 1 622 ? -4.999 -32.102 -8.371 1.00 96.00 622 LYS A C 1
ATOM 4977 O O . LYS A 1 622 ? -4.200 -32.776 -9.014 1.00 96.00 622 LYS A O 1
ATOM 4982 N N . GLU A 1 623 ? -6.320 -32.241 -8.490 1.00 97.38 623 GLU A N 1
ATOM 4983 C CA . GLU A 1 623 ? -6.964 -33.185 -9.419 1.00 97.38 623 GLU A CA 1
ATOM 4984 C C . GLU A 1 623 ? -6.574 -32.910 -10.881 1.00 97.38 623 GLU A C 1
ATOM 4986 O O . GLU A 1 623 ? -6.269 -33.837 -11.630 1.00 97.38 623 GLU A O 1
ATOM 4991 N N . TYR A 1 624 ? -6.508 -31.632 -11.269 1.00 97.38 624 TYR A N 1
ATOM 4992 C CA . TYR A 1 624 ? -6.180 -31.210 -12.636 1.00 97.38 624 TYR A CA 1
ATOM 4993 C C . TYR A 1 624 ? -4.683 -30.933 -12.876 1.00 97.38 624 TYR A C 1
ATOM 4995 O O . TYR A 1 624 ? -4.301 -30.597 -13.998 1.00 97.38 624 TYR A O 1
ATOM 5003 N N . GLY A 1 625 ? -3.827 -31.085 -11.857 1.00 96.38 625 GLY A N 1
ATOM 5004 C CA . GLY A 1 625 ? -2.381 -30.847 -11.957 1.00 96.38 625 GLY A CA 1
ATOM 5005 C C . GLY A 1 625 ? -1.987 -29.371 -12.119 1.00 96.38 625 GLY A C 1
ATOM 5006 O O . GLY A 1 625 ? -0.963 -29.074 -12.731 1.00 96.38 625 GLY A O 1
ATOM 5007 N N . VAL A 1 626 ? -2.798 -28.445 -11.602 1.00 96.81 626 VAL A N 1
ATOM 5008 C CA . VAL A 1 626 ? -2.597 -26.991 -11.702 1.00 96.81 626 VAL A CA 1
ATOM 5009 C C . VAL A 1 626 ? -1.964 -26.454 -10.415 1.00 96.81 626 VAL A C 1
ATOM 5011 O O . VAL A 1 626 ? -2.443 -26.732 -9.317 1.00 96.81 626 VAL A O 1
ATOM 5014 N N . LYS A 1 627 ? -0.918 -25.625 -10.525 1.00 95.81 627 LYS A N 1
ATOM 5015 C CA . LYS A 1 627 ? -0.408 -24.840 -9.393 1.00 95.81 627 LYS A CA 1
ATOM 5016 C C . LYS A 1 627 ? -1.361 -23.674 -9.128 1.00 95.81 627 LYS A C 1
ATOM 5018 O O . LYS A 1 627 ? -1.431 -22.736 -9.921 1.00 95.81 627 LYS A O 1
ATOM 5023 N N . LEU A 1 628 ? -2.080 -23.742 -8.013 1.00 96.69 628 LEU A N 1
ATOM 5024 C CA . LEU A 1 628 ? -2.961 -22.678 -7.542 1.00 96.69 628 LEU A CA 1
ATOM 5025 C C . LEU A 1 628 ? -2.187 -21.666 -6.687 1.00 96.69 628 LEU A C 1
ATOM 5027 O O . LEU A 1 628 ? -1.385 -22.055 -5.844 1.00 96.69 628 LEU A O 1
ATOM 5031 N N . THR A 1 629 ? -2.452 -20.378 -6.894 1.00 97.00 629 THR A N 1
ATOM 5032 C CA . THR A 1 629 ? -1.992 -19.271 -6.043 1.00 97.00 629 THR A CA 1
ATOM 5033 C C . THR A 1 629 ? -3.203 -18.535 -5.480 1.00 97.00 629 THR A C 1
ATOM 5035 O O . THR A 1 629 ? -4.054 -18.070 -6.241 1.00 97.00 629 THR A O 1
ATOM 5038 N N . MET A 1 630 ? -3.282 -18.410 -4.156 1.00 95.19 630 MET A N 1
ATOM 5039 C CA . MET A 1 630 ? -4.301 -17.588 -3.502 1.00 95.19 630 MET A CA 1
ATOM 5040 C C . MET A 1 630 ? -3.842 -16.129 -3.457 1.00 95.19 630 MET A C 1
ATOM 5042 O O . MET A 1 630 ? -2.776 -15.825 -2.917 1.00 95.19 630 MET A O 1
ATOM 5046 N N . PHE A 1 631 ? -4.660 -15.218 -3.986 1.00 96.19 631 PHE A N 1
ATOM 5047 C CA . PHE A 1 631 ? -4.472 -13.782 -3.809 1.00 96.19 631 PHE A CA 1
ATOM 5048 C C . PHE A 1 631 ? -5.403 -13.258 -2.706 1.00 96.19 631 PHE A C 1
ATOM 5050 O O . PHE A 1 631 ? -6.622 -13.148 -2.860 1.00 96.19 631 PHE A O 1
ATOM 5057 N N . HIS A 1 632 ? -4.809 -12.932 -1.561 1.00 89.50 632 HIS A N 1
ATOM 5058 C CA . HIS A 1 632 ? -5.516 -12.455 -0.378 1.00 89.50 632 HIS A CA 1
ATOM 5059 C C . HIS A 1 632 ? -5.825 -10.952 -0.474 1.00 89.50 632 HIS A C 1
ATOM 5061 O O . HIS A 1 632 ? -4.917 -10.122 -0.386 1.00 89.50 632 HIS A O 1
ATOM 5067 N N . GLY A 1 633 ? -7.113 -10.611 -0.605 1.00 78.25 633 GLY A N 1
ATOM 5068 C CA . GLY A 1 633 ? -7.605 -9.233 -0.677 1.00 78.25 633 GLY A CA 1
ATOM 5069 C C . GLY A 1 633 ? -7.608 -8.453 0.646 1.00 78.25 633 GLY A C 1
ATOM 5070 O O . GLY A 1 633 ? -7.288 -8.966 1.723 1.00 78.25 633 GLY A O 1
ATOM 5071 N N . ARG A 1 634 ? -8.031 -7.180 0.572 1.00 65.94 634 ARG A N 1
ATOM 5072 C CA . ARG A 1 634 ? -8.086 -6.255 1.721 1.00 65.94 634 ARG A CA 1
ATOM 5073 C C . ARG A 1 634 ? -8.947 -6.782 2.878 1.00 65.94 634 ARG A C 1
ATOM 5075 O O . ARG A 1 634 ? -10.029 -7.338 2.682 1.00 65.94 634 ARG A O 1
ATOM 5082 N N . GLY A 1 635 ? -8.512 -6.498 4.106 1.00 57.22 635 GLY A N 1
ATOM 5083 C CA . GLY A 1 635 ? -9.263 -6.745 5.337 1.00 57.22 635 GLY A CA 1
ATOM 5084 C C . GLY A 1 635 ? -9.211 -8.175 5.876 1.00 57.22 635 GLY A C 1
ATOM 5085 O O . GLY A 1 635 ? -9.873 -8.458 6.877 1.00 57.22 635 GLY A O 1
ATOM 5086 N N . GLY A 1 636 ? -8.437 -9.080 5.271 1.00 59.44 636 GLY A N 1
ATOM 5087 C CA . GLY A 1 636 ? -8.077 -10.359 5.893 1.00 59.44 636 GLY A CA 1
ATOM 5088 C C . GLY A 1 636 ? -7.189 -10.175 7.131 1.00 59.44 636 GLY A C 1
ATOM 5089 O O . GLY A 1 636 ? -6.631 -9.102 7.355 1.00 59.44 636 GLY A O 1
ATOM 5090 N N . THR A 1 637 ? -7.033 -11.229 7.936 1.00 58.41 637 THR A N 1
ATOM 5091 C CA . THR A 1 637 ? -6.044 -11.269 9.036 1.00 58.41 637 THR A CA 1
ATOM 5092 C C . THR A 1 637 ? -4.614 -11.091 8.515 1.00 58.41 637 THR A C 1
ATOM 5094 O O . THR A 1 637 ? -3.802 -10.434 9.157 1.00 58.41 637 THR A O 1
ATOM 5097 N N . VAL A 1 638 ? -4.337 -11.611 7.316 1.00 57.19 638 VAL A N 1
ATOM 5098 C CA . VAL A 1 638 ? -3.028 -11.566 6.647 1.00 57.19 638 VAL A CA 1
ATOM 5099 C C . VAL A 1 638 ? -2.613 -10.136 6.258 1.00 57.19 638 VAL A C 1
ATOM 5101 O O . VAL A 1 638 ? -1.482 -9.736 6.520 1.00 57.19 638 VAL A O 1
ATOM 5104 N N . GLY A 1 639 ? -3.524 -9.346 5.674 1.00 49.72 639 GLY A N 1
ATOM 5105 C CA . GLY A 1 639 ? -3.207 -8.046 5.053 1.00 49.72 639 GLY A CA 1
ATOM 5106 C C . GLY A 1 639 ? -3.291 -6.809 5.959 1.00 49.72 639 GLY A C 1
ATOM 5107 O O . GLY A 1 639 ? -3.096 -5.697 5.473 1.00 49.72 639 GLY A O 1
ATOM 5108 N N . ARG A 1 640 ? -3.617 -6.960 7.253 1.00 52.38 640 ARG A N 1
ATOM 5109 C CA . ARG A 1 640 ? -3.954 -5.820 8.133 1.00 52.38 640 ARG A CA 1
ATOM 5110 C C . ARG A 1 640 ? -2.811 -5.202 8.945 1.00 52.38 640 ARG A C 1
ATOM 5112 O O . ARG A 1 640 ? -3.061 -4.157 9.532 1.00 52.38 640 ARG A O 1
ATOM 5119 N N . GLY A 1 641 ? -1.617 -5.806 9.004 1.00 40.16 641 GLY A N 1
ATOM 5120 C CA . GLY A 1 641 ? -0.351 -5.258 9.557 1.00 40.16 641 GLY A CA 1
ATOM 5121 C C . GLY A 1 641 ? -0.287 -4.864 11.049 1.00 40.16 641 GLY A C 1
ATOM 5122 O O . GLY A 1 641 ? 0.751 -5.029 11.686 1.00 40.16 641 GLY A O 1
ATOM 5123 N N . GLY A 1 642 ? -1.387 -4.399 11.640 1.00 38.12 642 GLY A N 1
ATOM 5124 C CA . GLY A 1 642 ? -1.586 -4.206 13.080 1.00 38.12 642 GLY A CA 1
ATOM 5125 C C . GLY A 1 642 ? -2.217 -5.417 13.782 1.00 38.12 642 GLY A C 1
ATOM 5126 O O . GLY A 1 642 ? -2.588 -5.318 14.946 1.00 38.12 642 GLY A O 1
ATOM 5127 N N . GLY A 1 643 ? -2.376 -6.534 13.068 1.00 49.56 643 GLY A N 1
ATOM 5128 C CA . GLY A 1 643 ? -2.683 -7.856 13.619 1.00 49.56 643 GLY A CA 1
ATOM 5129 C C . GLY A 1 643 ? -1.598 -8.868 13.223 1.00 49.56 643 GLY A C 1
ATOM 5130 O O . GLY A 1 643 ? -0.709 -8.518 12.442 1.00 49.56 643 GLY A O 1
ATOM 5131 N N . PRO A 1 644 ? -1.638 -10.114 13.725 1.00 64.44 644 PRO A N 1
ATOM 5132 C CA . PRO A 1 644 ? -0.496 -11.018 13.615 1.00 64.44 644 PRO A CA 1
ATOM 5133 C C . PRO A 1 644 ? -0.356 -11.672 12.237 1.00 64.44 644 PRO A C 1
ATOM 5135 O O . PRO A 1 644 ? -0.734 -12.823 12.033 1.00 64.44 644 PRO A O 1
ATOM 5138 N N . THR A 1 645 ? 0.210 -10.947 11.269 1.00 82.25 645 THR A N 1
ATOM 5139 C CA . THR A 1 645 ? 0.387 -11.437 9.891 1.00 82.25 645 THR A CA 1
ATOM 5140 C C . THR A 1 645 ? 1.152 -12.767 9.828 1.00 82.25 645 THR A C 1
ATOM 5142 O O . THR A 1 645 ? 0.800 -13.610 9.010 1.00 82.25 645 THR A O 1
ATOM 5145 N N . HIS A 1 646 ? 2.139 -12.997 10.704 1.00 88.88 646 HIS A N 1
ATOM 5146 C CA . HIS A 1 646 ? 2.913 -14.245 10.741 1.00 88.88 646 HIS A CA 1
ATOM 5147 C C . HIS A 1 646 ? 2.009 -15.453 11.052 1.00 88.88 646 HIS A C 1
ATOM 5149 O O . HIS A 1 646 ? 1.832 -16.319 10.193 1.00 88.88 646 HIS A O 1
ATOM 5155 N N . LEU A 1 647 ? 1.342 -15.478 12.215 1.00 89.50 647 LEU A N 1
ATOM 5156 C CA . LEU A 1 647 ? 0.378 -16.537 12.533 1.00 89.50 647 LEU A CA 1
ATOM 5157 C C . LEU A 1 647 ? -0.808 -16.577 11.550 1.00 89.50 647 LEU A C 1
ATOM 5159 O O . LEU A 1 647 ? -1.303 -17.655 11.238 1.00 89.50 647 LEU A O 1
ATOM 5163 N N . ALA A 1 648 ? -1.250 -15.440 11.005 1.00 87.88 648 ALA A N 1
ATOM 5164 C CA . ALA A 1 648 ? -2.322 -15.408 10.009 1.00 87.88 648 ALA A CA 1
ATOM 5165 C C . ALA A 1 648 ? -1.963 -16.175 8.722 1.00 87.88 648 ALA A C 1
ATOM 5167 O O . ALA A 1 648 ? -2.831 -16.851 8.166 1.00 87.88 648 ALA A O 1
ATOM 5168 N N . ILE A 1 649 ? -0.706 -16.122 8.274 1.00 91.38 649 ILE A N 1
ATOM 5169 C CA . ILE A 1 649 ? -0.198 -16.925 7.150 1.00 91.38 649 ILE A CA 1
ATOM 5170 C C . ILE A 1 649 ? -0.131 -18.406 7.547 1.00 91.38 649 ILE A C 1
ATOM 5172 O O . ILE A 1 649 ? -0.706 -19.244 6.857 1.00 91.38 649 ILE A O 1
ATOM 5176 N N . LEU A 1 650 ? 0.459 -18.725 8.706 1.00 93.06 650 LEU A N 1
ATOM 5177 C CA . LEU A 1 650 ? 0.526 -20.101 9.229 1.00 93.06 650 LEU A CA 1
ATOM 5178 C C . LEU A 1 650 ? -0.862 -20.725 9.471 1.00 93.06 650 LEU A C 1
ATOM 5180 O O . LEU A 1 650 ? -0.998 -21.944 9.479 1.00 93.06 650 LEU A O 1
ATOM 5184 N N . SER A 1 651 ? -1.898 -19.903 9.655 1.00 93.12 651 SER A N 1
ATOM 5185 C CA . SER A 1 651 ? -3.282 -20.338 9.870 1.00 93.12 651 SER A CA 1
ATOM 5186 C C . SER A 1 651 ? -4.076 -20.664 8.601 1.00 93.12 651 SER A C 1
ATOM 5188 O O . SER A 1 651 ? -5.192 -21.181 8.720 1.00 93.12 651 SER A O 1
ATOM 5190 N N . GLN A 1 652 ? -3.555 -20.354 7.403 1.00 93.31 652 GLN A N 1
ATOM 5191 C CA . GLN A 1 652 ? -4.248 -20.698 6.155 1.00 93.31 652 GLN A CA 1
ATOM 5192 C C . GLN A 1 652 ? -4.428 -22.221 6.045 1.00 93.31 652 GLN A C 1
ATOM 5194 O O . GLN A 1 652 ? -3.608 -22.962 6.596 1.00 93.31 652 GLN A O 1
ATOM 5199 N N . PRO A 1 653 ? -5.471 -22.727 5.358 1.00 94.25 653 PRO A N 1
ATOM 5200 C CA . PRO A 1 653 ? -5.648 -24.168 5.213 1.00 94.25 653 PRO A CA 1
ATOM 5201 C C . PRO A 1 653 ? -4.387 -24.848 4.652 1.00 94.25 653 PRO A C 1
ATOM 5203 O O . PRO A 1 653 ? -3.622 -24.202 3.930 1.00 94.25 653 PRO A O 1
ATOM 5206 N N . PRO A 1 654 ? -4.136 -26.130 4.969 1.00 91.81 654 PRO A N 1
ATOM 5207 C CA . PRO A 1 654 ? -3.015 -26.862 4.392 1.00 91.81 654 PRO A CA 1
ATOM 5208 C C . PRO A 1 654 ? -2.976 -26.726 2.867 1.00 91.81 654 PRO A C 1
ATOM 5210 O O . PRO A 1 654 ? -4.021 -26.712 2.216 1.00 91.81 654 PRO A O 1
ATOM 5213 N N . ASP A 1 655 ? -1.771 -26.656 2.301 1.00 89.69 655 ASP A N 1
ATOM 5214 C CA . ASP A 1 655 ? -1.540 -26.703 0.853 1.00 89.69 655 ASP A CA 1
ATOM 5215 C C . ASP A 1 655 ? -2.118 -25.531 0.019 1.00 89.69 655 ASP A C 1
ATOM 5217 O O . ASP A 1 655 ? -2.110 -25.588 -1.210 1.00 89.69 655 ASP A O 1
ATOM 5221 N N . THR A 1 656 ? -2.566 -24.430 0.639 1.00 91.94 656 THR A N 1
ATOM 5222 C CA . THR A 1 656 ? -3.049 -23.234 -0.092 1.00 91.94 656 THR A CA 1
ATOM 5223 C C . THR A 1 656 ? -1.949 -22.284 -0.563 1.00 91.94 656 THR A C 1
ATOM 5225 O O . THR A 1 656 ? -2.187 -21.502 -1.482 1.00 91.94 656 THR A O 1
ATOM 5228 N N . ILE A 1 657 ? -0.766 -22.330 0.061 1.00 90.06 657 ILE A N 1
ATOM 5229 C CA . ILE A 1 657 ? 0.354 -21.429 -0.247 1.00 90.06 657 ILE A CA 1
ATOM 5230 C C . ILE A 1 657 ? 1.354 -22.096 -1.197 1.00 90.06 657 ILE A C 1
ATOM 5232 O O . ILE A 1 657 ? 1.713 -21.508 -2.209 1.00 90.06 657 ILE A O 1
ATOM 5236 N N . HIS A 1 658 ? 1.829 -23.315 -0.898 1.00 83.69 658 HIS A N 1
ATOM 5237 C CA . HIS A 1 658 ? 2.777 -24.069 -1.747 1.00 83.69 658 HIS A CA 1
ATOM 5238 C C . HIS A 1 658 ? 3.932 -23.212 -2.334 1.00 83.69 658 HIS A C 1
ATOM 5240 O O . HIS A 1 658 ? 4.260 -23.259 -3.527 1.00 83.69 658 HIS A O 1
ATOM 5246 N N . GLY A 1 659 ? 4.541 -22.391 -1.471 1.00 84.44 659 GLY A N 1
ATOM 5247 C CA . GLY A 1 659 ? 5.636 -21.484 -1.818 1.00 84.44 659 GLY A CA 1
ATOM 5248 C C . GLY A 1 659 ? 5.232 -20.217 -2.582 1.00 84.44 659 GLY A C 1
ATOM 5249 O O . GLY A 1 659 ? 6.114 -19.450 -2.939 1.00 84.44 659 GLY A O 1
ATOM 5250 N N . GLN A 1 660 ? 3.953 -19.951 -2.852 1.00 93.25 660 GLN A N 1
ATOM 5251 C CA . GLN A 1 660 ? 3.499 -18.707 -3.483 1.00 93.25 660 GLN A CA 1
ATOM 5252 C C . GLN A 1 660 ? 2.429 -18.014 -2.642 1.00 93.25 660 GLN A C 1
ATOM 5254 O O . GLN A 1 660 ? 1.286 -18.454 -2.563 1.00 93.25 660 GLN A O 1
ATOM 5259 N N . LEU A 1 661 ? 2.818 -16.898 -2.025 1.00 93.62 661 LEU A N 1
ATOM 5260 C CA . LEU A 1 661 ? 1.931 -16.046 -1.242 1.00 93.62 661 LEU A CA 1
ATOM 5261 C C . LEU A 1 661 ? 1.744 -14.709 -1.965 1.00 93.62 661 LEU A C 1
ATOM 5263 O O . LEU A 1 661 ? 2.712 -13.974 -2.151 1.00 93.62 661 LEU A O 1
ATOM 5267 N N . ARG A 1 662 ? 0.501 -14.368 -2.325 1.00 96.44 662 ARG A N 1
ATOM 5268 C CA . ARG A 1 662 ? 0.151 -13.062 -2.901 1.00 96.44 662 ARG A CA 1
ATOM 5269 C C . ARG A 1 662 ? -0.804 -12.317 -1.973 1.00 96.44 662 ARG A C 1
ATOM 5271 O O . ARG A 1 662 ? -1.884 -12.819 -1.660 1.00 96.44 662 ARG A O 1
ATOM 5278 N N . VAL A 1 663 ? -0.413 -11.136 -1.493 1.00 92.38 663 VAL A N 1
ATOM 5279 C CA . VAL A 1 663 ? -1.142 -10.416 -0.427 1.00 92.38 663 VAL A CA 1
ATOM 5280 C C . VAL A 1 663 ? -1.286 -8.937 -0.750 1.00 92.38 663 VAL A C 1
ATOM 5282 O O . VAL A 1 663 ? -0.314 -8.262 -1.080 1.00 92.38 663 VAL A O 1
ATOM 5285 N N . THR A 1 664 ? -2.498 -8.406 -0.581 1.00 89.38 664 THR A N 1
ATOM 5286 C CA . THR A 1 664 ? -2.744 -6.965 -0.630 1.00 89.38 664 THR A CA 1
ATOM 5287 C C . THR A 1 664 ? -2.162 -6.260 0.597 1.00 89.38 664 THR A C 1
ATOM 5289 O O . THR A 1 664 ? -2.641 -6.454 1.716 1.00 89.38 664 THR A O 1
ATOM 5292 N N . VAL A 1 665 ? -1.190 -5.370 0.386 1.00 88.00 665 VAL A N 1
ATOM 5293 C CA . VAL A 1 665 ? -0.770 -4.378 1.382 1.00 88.00 665 VAL A CA 1
ATOM 5294 C C . VAL A 1 665 ? -1.756 -3.215 1.323 1.00 88.00 665 VAL A C 1
ATOM 5296 O O . VAL A 1 665 ? -1.875 -2.507 0.316 1.00 88.00 665 VAL A O 1
ATOM 5299 N N . GLN A 1 666 ? -2.509 -3.036 2.405 1.00 77.44 666 GLN A N 1
ATOM 5300 C CA . GLN A 1 666 ? -3.467 -1.944 2.522 1.00 77.44 666 GLN A CA 1
ATOM 5301 C C . GLN A 1 666 ? -2.729 -0.602 2.660 1.00 77.44 666 GLN A C 1
ATOM 5303 O O . GLN A 1 666 ? -1.755 -0.510 3.404 1.00 77.44 666 GLN A O 1
ATOM 5308 N N . GLY A 1 667 ? -3.182 0.439 1.956 1.00 74.56 667 GLY A N 1
ATOM 5309 C CA . GLY A 1 667 ? -2.516 1.746 1.979 1.00 74.56 667 GLY A CA 1
ATOM 5310 C C . GLY A 1 667 ? -2.472 2.386 3.373 1.00 74.56 667 GLY A C 1
ATOM 5311 O O . GLY A 1 667 ? -1.480 3.008 3.714 1.00 74.56 667 GLY A O 1
ATOM 5312 N N . GLU A 1 668 ? -3.471 2.135 4.219 1.00 70.06 668 GLU A N 1
ATOM 5313 C CA . GLU A 1 668 ? -3.499 2.518 5.645 1.00 70.06 668 GLU A CA 1
ATOM 5314 C C . GLU A 1 668 ? -2.441 1.815 6.532 1.00 70.06 668 GLU A C 1
ATOM 5316 O O . GLU A 1 668 ? -2.277 2.153 7.701 1.00 70.06 668 GLU A O 1
ATOM 5321 N N . VAL A 1 669 ? -1.744 0.806 5.999 1.00 75.94 669 VAL A N 1
ATOM 5322 C CA . VAL A 1 669 ? -0.802 -0.085 6.709 1.00 75.94 669 VAL A CA 1
ATOM 5323 C C . VAL A 1 669 ? 0.617 -0.002 6.124 1.00 75.94 669 VAL A C 1
ATOM 5325 O O . VAL A 1 669 ? 1.562 -0.556 6.693 1.00 75.94 669 VAL A O 1
ATOM 5328 N N . ILE A 1 670 ? 0.795 0.706 5.004 1.00 80.31 670 ILE A N 1
ATOM 5329 C CA . ILE A 1 670 ? 2.074 0.796 4.292 1.00 80.31 670 ILE A CA 1
ATOM 5330 C C . ILE A 1 670 ? 3.158 1.494 5.135 1.00 80.31 670 ILE A C 1
ATOM 5332 O O . ILE A 1 670 ? 4.270 0.978 5.193 1.00 80.31 670 ILE A O 1
ATOM 5336 N N . GLU A 1 671 ? 2.819 2.554 5.884 1.00 77.56 671 GLU A N 1
ATOM 5337 C CA . GLU A 1 671 ? 3.739 3.237 6.817 1.00 77.56 671 GLU A CA 1
ATOM 5338 C C . GLU A 1 671 ? 4.197 2.287 7.932 1.00 77.56 671 GLU A C 1
ATOM 5340 O O . GLU A 1 671 ? 5.384 2.025 8.084 1.00 77.56 671 GLU A O 1
ATOM 5345 N N . GLN A 1 672 ? 3.263 1.637 8.632 1.00 77.62 672 GLN A N 1
ATOM 5346 C CA . GLN A 1 672 ? 3.598 0.688 9.703 1.00 77.62 672 GLN A CA 1
ATOM 5347 C C . GLN A 1 672 ? 4.433 -0.514 9.201 1.00 77.62 672 GLN A C 1
ATOM 5349 O O . GLN A 1 672 ? 5.118 -1.182 9.978 1.00 77.62 672 GLN A O 1
ATOM 5354 N N . SER A 1 673 ? 4.344 -0.830 7.905 1.00 83.25 673 SER A N 1
ATOM 5355 C CA . SER A 1 673 ? 5.024 -1.971 7.283 1.00 83.25 673 SER A CA 1
ATOM 5356 C C . SER A 1 673 ? 6.390 -1.620 6.691 1.00 83.25 673 SER A C 1
ATOM 5358 O O . SER A 1 673 ? 7.268 -2.487 6.699 1.00 83.25 673 SER A O 1
ATOM 5360 N N . PHE A 1 674 ? 6.553 -0.396 6.169 1.00 87.50 674 PHE A N 1
ATOM 5361 C CA . PHE A 1 674 ? 7.676 0.032 5.325 1.00 87.50 674 PHE A CA 1
ATOM 5362 C C . PHE A 1 674 ? 8.160 1.476 5.566 1.00 87.50 674 PHE A C 1
ATOM 5364 O O . PHE A 1 674 ? 9.113 1.891 4.921 1.00 87.50 674 PHE A O 1
ATOM 5371 N N . GLY A 1 675 ? 7.553 2.259 6.454 1.00 82.50 675 GLY A N 1
ATOM 5372 C CA . GLY A 1 675 ? 7.946 3.648 6.736 1.00 82.50 675 GLY A CA 1
ATOM 5373 C C . GLY A 1 675 ? 9.294 3.788 7.453 1.00 82.50 675 GLY A C 1
ATOM 5374 O O . GLY A 1 675 ? 9.954 4.817 7.334 1.00 82.50 675 GLY A O 1
ATOM 5375 N N . GLU A 1 676 ? 9.740 2.736 8.144 1.00 85.00 676 GLU A N 1
ATOM 5376 C CA . GLU A 1 676 ? 10.998 2.671 8.900 1.00 85.00 676 GLU A CA 1
ATOM 5377 C C . GLU A 1 676 ? 11.816 1.426 8.478 1.00 85.00 676 GLU A C 1
ATOM 5379 O O . GLU A 1 676 ? 11.250 0.393 8.099 1.00 85.00 676 GLU A O 1
ATOM 5384 N N . GLU A 1 677 ? 13.154 1.510 8.491 1.00 86.75 677 GLU A N 1
ATOM 5385 C CA . GLU A 1 677 ? 14.052 0.466 7.966 1.00 86.75 677 GLU A CA 1
ATOM 5386 C C . GLU A 1 677 ? 13.952 -0.884 8.699 1.00 86.75 677 GLU A C 1
ATOM 5388 O O . GLU A 1 677 ? 13.920 -1.943 8.059 1.00 86.75 677 GLU A O 1
ATOM 5393 N N . HIS A 1 678 ? 13.944 -0.884 10.033 1.00 88.06 678 HIS A N 1
ATOM 5394 C CA . HIS A 1 678 ? 13.845 -2.097 10.841 1.00 88.06 678 HIS A CA 1
ATOM 5395 C C . HIS A 1 678 ? 12.455 -2.740 10.730 1.00 88.06 678 HIS A C 1
ATOM 5397 O O . HIS A 1 678 ? 12.362 -3.971 10.686 1.00 88.06 678 HIS A O 1
ATOM 5403 N N . LEU A 1 679 ? 11.382 -1.950 10.639 1.00 87.19 679 LEU A N 1
ATOM 5404 C CA . LEU A 1 679 ? 10.024 -2.428 10.369 1.00 87.19 679 LEU A CA 1
ATOM 5405 C C . LEU A 1 679 ? 9.917 -3.036 8.966 1.00 87.19 679 LEU A C 1
ATOM 5407 O O . LEU A 1 679 ? 9.467 -4.178 8.856 1.00 87.19 679 LEU A O 1
ATOM 5411 N N . CYS A 1 680 ? 10.434 -2.355 7.936 1.00 92.62 680 CYS A N 1
ATOM 5412 C CA . CYS A 1 680 ? 10.557 -2.874 6.569 1.00 92.62 680 CYS A CA 1
ATOM 5413 C C . CYS A 1 680 ? 11.251 -4.245 6.564 1.00 92.62 680 CYS A C 1
ATOM 5415 O O . CYS A 1 680 ? 10.679 -5.241 6.112 1.00 92.62 680 CYS A O 1
ATOM 5417 N N . PHE A 1 681 ? 12.432 -4.343 7.181 1.00 94.44 681 PHE A N 1
ATOM 5418 C CA . PHE A 1 681 ? 13.179 -5.596 7.301 1.00 94.44 681 PHE A CA 1
ATOM 5419 C C . PHE A 1 681 ? 12.366 -6.714 7.981 1.00 94.44 681 PHE A C 1
ATOM 5421 O O . PHE A 1 681 ? 12.326 -7.844 7.490 1.00 94.44 681 PHE A O 1
ATOM 5428 N N . ARG A 1 682 ? 11.698 -6.420 9.107 1.00 90.56 682 ARG A N 1
ATOM 5429 C CA . ARG A 1 682 ? 10.870 -7.404 9.833 1.00 90.56 682 ARG A CA 1
ATOM 5430 C C . ARG A 1 682 ? 9.644 -7.833 9.025 1.00 90.56 682 ARG A C 1
ATOM 5432 O O . ARG A 1 682 ? 9.233 -8.986 9.130 1.00 90.56 682 ARG A O 1
ATOM 5439 N N . THR A 1 683 ? 9.079 -6.942 8.213 1.00 92.19 683 THR A N 1
ATOM 5440 C CA . THR A 1 683 ? 7.974 -7.249 7.298 1.00 92.19 683 THR A CA 1
ATOM 5441 C C . THR A 1 683 ? 8.403 -8.257 6.240 1.00 92.19 683 THR A C 1
ATOM 5443 O O . THR A 1 683 ? 7.794 -9.324 6.154 1.00 92.19 683 THR A O 1
ATOM 5446 N N . LEU A 1 684 ? 9.498 -7.997 5.521 1.00 95.62 684 LEU A N 1
ATOM 5447 C CA . LEU A 1 684 ? 10.044 -8.948 4.542 1.00 95.62 684 LEU A CA 1
ATOM 5448 C C . LEU A 1 684 ? 10.392 -10.299 5.198 1.00 95.62 684 LEU A C 1
ATOM 5450 O O . LEU A 1 684 ? 10.083 -11.360 4.649 1.00 95.62 684 LEU A O 1
ATOM 5454 N N . GLN A 1 685 ? 10.950 -10.267 6.414 1.00 95.69 685 GLN A N 1
ATOM 5455 C CA . GLN A 1 685 ? 11.288 -11.466 7.181 1.00 95.69 685 GLN A CA 1
ATOM 5456 C C . GLN A 1 685 ? 10.066 -12.318 7.544 1.00 95.69 685 GLN A C 1
ATOM 5458 O O . GLN A 1 685 ? 10.082 -13.515 7.260 1.00 95.69 685 GLN A O 1
ATOM 5463 N N . ARG A 1 686 ? 9.017 -11.742 8.152 1.00 93.88 686 ARG A N 1
ATOM 5464 C CA . ARG A 1 686 ? 7.861 -12.531 8.622 1.00 93.88 686 ARG A CA 1
ATOM 5465 C C . ARG A 1 686 ? 7.070 -13.145 7.470 1.00 93.88 686 ARG A C 1
ATOM 5467 O O . ARG A 1 686 ? 6.674 -14.301 7.561 1.00 93.88 686 ARG A O 1
ATOM 5474 N N . PHE A 1 687 ? 6.898 -12.410 6.366 1.00 95.38 687 PHE A N 1
ATOM 5475 C CA . PHE A 1 687 ? 6.248 -12.949 5.170 1.00 95.38 687 PHE A CA 1
ATOM 5476 C C . PHE A 1 687 ? 7.047 -14.121 4.587 1.00 95.38 687 PHE A C 1
ATOM 5478 O O . PHE A 1 687 ? 6.467 -15.156 4.266 1.00 95.38 687 PHE A O 1
ATOM 5485 N N . THR A 1 688 ? 8.375 -13.992 4.499 1.00 96.62 688 THR A N 1
ATOM 5486 C CA . THR A 1 688 ? 9.246 -15.052 3.969 1.00 96.62 688 THR A CA 1
ATOM 5487 C C . THR A 1 688 ? 9.241 -16.295 4.862 1.00 96.62 688 THR A C 1
ATOM 5489 O O . THR A 1 688 ? 9.061 -17.401 4.354 1.00 96.62 688 THR A O 1
ATOM 5492 N N . ALA A 1 689 ? 9.397 -16.118 6.178 1.00 96.19 689 ALA A N 1
ATOM 5493 C CA . ALA A 1 689 ? 9.437 -17.208 7.151 1.00 96.19 689 ALA A CA 1
ATOM 5494 C C . ALA A 1 689 ? 8.106 -17.975 7.216 1.00 96.19 689 ALA A C 1
ATOM 5496 O O . ALA A 1 689 ? 8.099 -19.195 7.065 1.00 96.19 689 ALA A O 1
ATOM 5497 N N . ALA A 1 690 ? 6.980 -17.265 7.344 1.00 94.75 690 ALA A N 1
ATOM 5498 C CA . ALA A 1 690 ? 5.662 -17.887 7.448 1.00 94.75 690 ALA A CA 1
ATOM 5499 C C . ALA A 1 690 ? 5.253 -18.643 6.169 1.00 94.75 690 ALA A C 1
ATOM 5501 O O . ALA A 1 690 ? 4.642 -19.706 6.246 1.00 94.75 690 ALA A O 1
ATOM 5502 N N . THR A 1 691 ? 5.614 -18.113 4.993 1.00 96.25 691 THR A N 1
ATOM 5503 C CA . THR A 1 691 ? 5.364 -18.754 3.686 1.00 96.25 691 THR A CA 1
ATOM 5504 C C . THR A 1 691 ? 6.150 -20.059 3.542 1.00 96.25 691 THR A C 1
ATOM 5506 O O . THR A 1 691 ? 5.591 -21.064 3.098 1.00 96.25 691 THR A O 1
ATOM 5509 N N . LEU A 1 692 ? 7.428 -20.052 3.942 1.00 96.44 692 LEU A N 1
ATOM 5510 C CA . LEU A 1 692 ? 8.291 -21.234 3.921 1.00 96.44 692 LEU A CA 1
ATOM 5511 C C . LEU A 1 692 ? 7.767 -22.310 4.874 1.00 96.44 692 LEU A C 1
ATOM 5513 O O . LEU A 1 692 ? 7.640 -23.477 4.506 1.00 96.44 692 LEU A O 1
ATOM 5517 N N . GLU A 1 693 ? 7.463 -21.906 6.106 1.00 95.75 693 GLU A N 1
ATOM 5518 C CA . GLU A 1 693 ? 7.034 -22.826 7.146 1.00 95.75 693 GLU A CA 1
ATOM 5519 C C . GLU A 1 693 ? 5.670 -23.439 6.850 1.00 95.75 693 GLU A C 1
ATOM 5521 O O . GLU A 1 693 ? 5.557 -24.657 6.930 1.00 95.75 693 GLU A O 1
ATOM 5526 N N . HIS A 1 694 ? 4.669 -22.661 6.423 1.00 95.25 694 HIS A N 1
ATOM 5527 C CA . HIS A 1 694 ? 3.352 -23.205 6.059 1.00 95.25 694 HIS A CA 1
ATOM 5528 C C . HIS A 1 694 ? 3.451 -24.293 4.981 1.00 95.25 694 HIS A C 1
ATOM 5530 O O . HIS A 1 694 ? 2.821 -25.344 5.096 1.00 95.25 694 HIS A O 1
ATOM 5536 N N . GLY A 1 695 ? 4.312 -24.087 3.976 1.00 91.31 695 GLY A N 1
ATOM 5537 C CA . GLY A 1 695 ? 4.559 -25.058 2.908 1.00 91.31 695 GLY A CA 1
ATOM 5538 C C . GLY A 1 695 ? 5.287 -26.339 3.344 1.00 91.31 695 GLY A C 1
ATOM 5539 O O . GLY A 1 695 ? 5.267 -27.323 2.606 1.00 91.31 695 GLY A O 1
ATOM 5540 N N . MET A 1 696 ? 5.921 -26.353 4.522 1.00 93.44 696 MET A N 1
ATOM 5541 C CA . MET A 1 696 ? 6.673 -27.499 5.058 1.00 93.44 696 MET A CA 1
ATOM 5542 C C . MET A 1 696 ? 6.047 -28.151 6.294 1.00 93.44 696 MET A C 1
ATOM 5544 O O . MET A 1 696 ? 6.284 -29.336 6.554 1.00 93.44 696 MET A O 1
ATOM 5548 N N . HIS A 1 697 ? 5.294 -27.365 7.054 1.00 92.06 697 HIS A N 1
ATOM 5549 C CA . HIS A 1 697 ? 4.662 -27.669 8.326 1.00 92.06 697 HIS A CA 1
ATOM 5550 C C . HIS A 1 697 ? 3.269 -27.003 8.351 1.00 92.06 697 HIS A C 1
ATOM 5552 O O . HIS A 1 697 ? 3.073 -25.977 9.006 1.00 92.06 697 HIS A O 1
ATOM 5558 N N . PRO A 1 698 ? 2.300 -27.548 7.591 1.00 89.94 698 PRO A N 1
ATOM 5559 C CA . PRO A 1 698 ? 0.950 -27.000 7.539 1.00 89.94 698 PRO A CA 1
ATOM 5560 C C . PRO A 1 698 ? 0.247 -27.119 8.903 1.00 89.94 698 PRO A C 1
ATOM 5562 O O . PRO A 1 698 ? 0.561 -28.024 9.686 1.00 89.94 698 PRO A O 1
ATOM 5565 N N . PRO A 1 699 ? -0.731 -26.244 9.200 1.00 90.19 699 PRO A N 1
ATOM 5566 C CA . PRO A 1 699 ? -1.444 -26.269 10.471 1.00 90.19 699 PRO A CA 1
ATOM 5567 C C . PRO A 1 699 ? -2.312 -27.521 10.619 1.00 90.19 699 PRO A C 1
ATOM 5569 O O . PRO A 1 699 ? -2.681 -28.184 9.648 1.00 90.19 699 PRO A O 1
ATOM 5572 N N . VAL A 1 700 ? -2.707 -27.811 11.861 1.00 90.50 700 VAL A N 1
ATOM 5573 C CA . VAL A 1 700 ? -3.635 -28.908 12.159 1.00 90.50 700 VAL A CA 1
ATOM 5574 C C . VAL A 1 700 ? -4.977 -28.719 11.443 1.00 90.50 700 VAL A C 1
ATOM 5576 O O . VAL A 1 700 ? -5.611 -27.664 11.531 1.00 90.50 700 VAL A O 1
ATOM 5579 N N . SER A 1 701 ? -5.434 -29.768 10.758 1.00 91.25 701 SER A N 1
ATOM 5580 C CA . SER A 1 701 ? -6.772 -29.809 10.166 1.00 91.25 701 SER A CA 1
ATOM 5581 C C . SER A 1 701 ? -7.846 -29.764 11.263 1.00 91.25 701 SER A C 1
ATOM 5583 O O . SER A 1 701 ? -7.695 -30.444 12.283 1.00 91.25 701 SER A O 1
ATOM 5585 N N . PRO A 1 702 ? -8.956 -29.025 11.080 1.00 94.88 702 PRO A N 1
ATOM 5586 C CA . PRO A 1 702 ? -10.006 -28.960 12.088 1.00 94.88 702 PRO A CA 1
ATOM 5587 C C . PRO A 1 702 ? -10.705 -30.307 12.281 1.00 94.88 702 PRO A C 1
ATOM 5589 O O . PRO A 1 702 ? -11.031 -30.998 11.309 1.00 94.88 702 PRO A O 1
ATOM 5592 N N . LYS A 1 703 ? -10.983 -30.645 13.547 1.00 96.75 703 LYS A N 1
ATOM 5593 C CA . LYS A 1 703 ? -11.737 -31.847 13.928 1.00 96.75 703 LYS A CA 1
ATOM 5594 C C . LYS A 1 703 ? -13.162 -31.810 13.332 1.00 96.75 703 LYS A C 1
ATOM 5596 O O . LYS A 1 703 ? -13.709 -30.715 13.160 1.00 96.75 703 LYS A O 1
ATOM 5601 N N . PRO A 1 704 ? -13.799 -32.961 13.037 1.00 97.25 704 PRO A N 1
ATOM 5602 C CA . PRO A 1 704 ? -15.147 -32.999 12.459 1.00 97.25 704 PRO A CA 1
ATOM 5603 C C . PRO A 1 704 ? -16.187 -32.205 13.263 1.00 97.25 704 PRO A C 1
ATOM 5605 O O . PRO A 1 704 ? -16.967 -31.450 12.688 1.00 97.25 704 PRO A O 1
ATOM 5608 N N . GLU A 1 705 ? -16.155 -32.310 14.591 1.00 96.62 705 GLU A N 1
ATOM 5609 C CA . GLU A 1 705 ? -17.035 -31.579 15.503 1.00 96.62 705 GLU A CA 1
ATOM 5610 C C . GLU A 1 705 ? -16.841 -30.054 15.435 1.00 96.62 705 GLU A C 1
ATOM 5612 O O . GLU A 1 705 ? -17.821 -29.313 15.507 1.00 96.62 705 GLU A O 1
ATOM 5617 N N . TRP A 1 706 ? -15.613 -29.577 15.197 1.00 97.75 706 TRP A N 1
ATOM 5618 C CA . TRP A 1 706 ? -15.335 -28.150 15.003 1.00 97.75 706 TRP A CA 1
ATOM 5619 C C . TRP A 1 706 ? -15.929 -27.639 13.687 1.00 97.75 706 TRP A C 1
ATOM 5621 O O . TRP A 1 706 ? -16.474 -26.539 13.660 1.00 97.75 706 TRP A O 1
ATOM 5631 N N . ARG A 1 707 ? -15.877 -28.436 12.607 1.00 97.62 707 ARG A N 1
ATOM 5632 C CA . ARG A 1 707 ? -16.507 -28.075 11.323 1.00 97.62 707 ARG A CA 1
ATOM 5633 C C . ARG A 1 707 ? -18.022 -27.952 11.460 1.00 97.62 707 ARG A C 1
ATOM 5635 O O . ARG A 1 707 ? -18.577 -26.931 11.073 1.00 97.62 707 ARG A O 1
ATOM 5642 N N . VAL A 1 708 ? -18.667 -28.945 12.081 1.00 97.81 708 VAL A N 1
ATOM 5643 C CA . VAL A 1 708 ? -20.122 -28.944 12.323 1.00 97.81 708 VAL A CA 1
ATOM 5644 C C . VAL A 1 708 ? -20.545 -27.736 13.164 1.00 97.81 708 VAL A C 1
ATOM 5646 O O . VAL A 1 708 ? -21.538 -27.085 12.839 1.00 97.81 708 VAL A O 1
ATOM 5649 N N . LEU A 1 709 ? -19.781 -27.399 14.210 1.00 97.94 709 LEU A N 1
ATOM 5650 C CA . LEU A 1 709 ? -20.054 -26.220 15.032 1.00 97.94 709 LEU A CA 1
ATOM 5651 C C . LEU A 1 709 ? -19.890 -24.914 14.233 1.00 97.94 709 LEU A C 1
ATOM 5653 O O . LEU A 1 709 ? -20.744 -24.036 14.330 1.00 97.94 709 LEU A O 1
ATOM 5657 N N . MET A 1 710 ? -18.843 -24.796 13.410 1.00 98.12 710 MET A N 1
ATOM 5658 C CA . MET A 1 710 ? -18.619 -23.624 12.553 1.00 98.12 710 MET A CA 1
ATOM 5659 C C . MET A 1 710 ? -19.693 -23.457 11.468 1.00 98.12 710 MET A C 1
ATOM 5661 O O . MET A 1 710 ? -20.119 -22.330 11.221 1.00 98.12 710 MET A O 1
ATOM 5665 N N . ASP A 1 711 ? -20.166 -24.545 10.852 1.00 97.88 711 ASP A N 1
ATOM 5666 C CA . ASP A 1 711 ? -21.269 -24.505 9.883 1.00 97.88 711 ASP A CA 1
ATOM 5667 C C . ASP A 1 711 ? -22.581 -24.032 10.540 1.00 97.88 711 ASP A C 1
ATOM 5669 O O . ASP A 1 711 ? -23.259 -23.158 9.998 1.00 97.88 711 ASP A O 1
ATOM 5673 N N . GLU A 1 712 ? -22.913 -24.524 11.741 1.00 97.50 712 GLU A N 1
ATOM 5674 C CA . GLU A 1 712 ? -24.076 -24.036 12.499 1.00 97.50 712 GLU A CA 1
ATOM 5675 C C . GLU A 1 712 ? -23.928 -22.555 12.893 1.00 97.50 712 GLU A C 1
ATOM 5677 O O . GLU A 1 712 ? -24.856 -21.762 12.708 1.00 97.50 712 GLU A O 1
ATOM 5682 N N . MET A 1 713 ? -22.756 -22.156 13.396 1.00 98.12 713 MET A N 1
ATOM 5683 C CA . MET A 1 713 ? -22.484 -20.769 13.780 1.00 98.12 713 MET A CA 1
ATOM 5684 C C . MET A 1 713 ? -22.542 -19.801 12.595 1.00 98.12 713 MET A C 1
ATOM 5686 O O . MET A 1 713 ? -23.051 -18.694 12.758 1.00 98.12 713 MET A O 1
ATOM 5690 N N . ALA A 1 714 ? -22.063 -20.199 11.413 1.00 97.69 714 ALA A N 1
ATOM 5691 C CA . ALA A 1 714 ? -22.099 -19.366 10.212 1.00 97.69 714 ALA A CA 1
ATOM 5692 C C . ALA A 1 714 ? -23.537 -19.089 9.740 1.00 97.69 714 ALA A C 1
ATOM 5694 O O . ALA A 1 714 ? -23.847 -17.965 9.339 1.00 97.69 714 ALA A O 1
ATOM 5695 N N . ILE A 1 715 ? -24.445 -20.067 9.837 1.00 97.81 715 ILE A N 1
ATOM 5696 C CA . ILE A 1 715 ? -25.867 -19.863 9.514 1.00 97.81 715 ILE A CA 1
ATOM 5697 C C . ILE A 1 715 ? -26.491 -18.842 10.477 1.00 97.81 715 ILE A C 1
ATOM 5699 O O . ILE A 1 715 ? -27.102 -17.869 10.033 1.00 97.81 715 ILE A O 1
ATOM 5703 N N . ILE A 1 716 ? -26.282 -19.021 11.787 1.00 98.00 716 ILE A N 1
ATOM 5704 C CA . ILE A 1 716 ? -26.838 -18.143 12.831 1.00 98.00 716 ILE A CA 1
ATOM 5705 C C . ILE A 1 716 ? -26.278 -16.715 12.710 1.00 98.00 716 ILE A C 1
ATOM 5707 O O . ILE A 1 716 ? -27.042 -15.750 12.750 1.00 98.00 716 ILE A O 1
ATOM 5711 N N . ALA A 1 717 ? -24.964 -16.570 12.514 1.00 97.69 717 ALA A N 1
ATOM 5712 C CA . ALA A 1 717 ? -24.314 -15.271 12.354 1.00 97.69 717 ALA A CA 1
ATOM 5713 C C . ALA A 1 717 ? -24.794 -14.531 11.098 1.00 97.69 717 ALA A C 1
ATOM 5715 O O . ALA A 1 717 ? -25.023 -13.323 11.151 1.00 97.69 717 ALA A O 1
ATOM 5716 N N . THR A 1 718 ? -24.990 -15.249 9.985 1.00 97.81 718 THR A N 1
ATOM 5717 C CA . THR A 1 718 ? -25.519 -14.676 8.735 1.00 97.81 718 THR A CA 1
ATOM 5718 C C . THR A 1 718 ? -26.965 -14.218 8.900 1.00 97.81 718 THR A C 1
ATOM 5720 O O . THR A 1 718 ? -27.333 -13.158 8.391 1.00 97.81 718 THR A O 1
ATOM 5723 N N . GLU A 1 719 ? -27.795 -14.992 9.607 1.00 97.75 719 GLU A N 1
ATOM 5724 C CA . GLU A 1 719 ? -29.182 -14.615 9.888 1.00 97.75 719 GLU A CA 1
ATOM 5725 C C . GLU A 1 719 ? -29.255 -13.337 10.738 1.00 97.75 719 GLU A C 1
ATOM 5727 O O . GLU A 1 719 ? -29.937 -12.390 10.338 1.00 97.75 719 GLU A O 1
ATOM 5732 N N . GLU A 1 720 ? -28.517 -13.279 11.854 1.00 97.56 720 GLU A N 1
ATOM 5733 C CA . GLU A 1 720 ? -28.424 -12.098 12.724 1.00 97.56 720 GLU A CA 1
ATOM 5734 C C . GLU A 1 720 ? -27.896 -10.879 11.956 1.00 97.56 720 GLU A C 1
ATOM 5736 O O . GLU A 1 720 ? -28.567 -9.846 11.912 1.00 97.56 720 GLU A O 1
ATOM 5741 N N . TYR A 1 721 ? -26.751 -11.007 11.281 1.00 97.44 721 TYR A N 1
ATOM 5742 C CA . TYR A 1 721 ? -26.156 -9.923 10.502 1.00 97.44 721 TYR A CA 1
ATOM 5743 C C . TYR A 1 721 ? -27.121 -9.381 9.441 1.00 97.44 721 TYR A C 1
ATOM 5745 O O . TYR A 1 721 ? -27.396 -8.179 9.402 1.00 97.44 721 TYR A O 1
ATOM 5753 N N . ARG A 1 722 ? -27.699 -10.256 8.604 1.00 96.50 722 ARG A N 1
ATOM 5754 C CA . ARG A 1 722 ? -28.610 -9.821 7.536 1.00 96.50 722 ARG A CA 1
ATOM 5755 C C . ARG A 1 722 ? -29.936 -9.289 8.081 1.00 96.50 722 ARG A C 1
ATOM 5757 O O . ARG A 1 722 ? -30.534 -8.428 7.438 1.00 96.50 722 ARG A O 1
ATOM 5764 N N . SER A 1 723 ? -30.391 -9.751 9.251 1.00 97.62 723 SER A N 1
ATOM 5765 C CA . SER A 1 723 ? -31.583 -9.202 9.913 1.00 97.62 723 SER A CA 1
ATOM 5766 C C . SER A 1 723 ? -31.434 -7.723 10.265 1.00 97.62 723 SER A C 1
ATOM 5768 O O . SER A 1 723 ? -32.356 -6.951 10.022 1.00 97.62 723 SER A O 1
ATOM 5770 N N . VAL A 1 724 ? -30.254 -7.323 10.742 1.00 97.00 724 VAL A N 1
ATOM 5771 C CA . VAL A 1 724 ? -29.950 -5.935 11.103 1.00 97.00 724 VAL A CA 1
ATOM 5772 C C . VAL A 1 724 ? -29.624 -5.107 9.861 1.00 97.00 724 VAL A C 1
ATOM 5774 O O . VAL A 1 724 ? -30.170 -4.026 9.699 1.00 97.00 724 VAL A O 1
ATOM 5777 N N . VAL A 1 725 ? -28.749 -5.600 8.978 1.00 95.38 725 VAL A N 1
ATOM 5778 C CA . VAL A 1 725 ? -28.168 -4.777 7.899 1.00 95.38 725 VAL A CA 1
ATOM 5779 C C . VAL A 1 725 ? -29.067 -4.664 6.661 1.00 95.38 725 VAL A C 1
ATOM 5781 O O . VAL A 1 725 ? -29.036 -3.633 5.990 1.00 95.38 725 VAL A O 1
ATOM 5784 N N . PHE A 1 726 ? -29.866 -5.695 6.354 1.00 92.75 726 PHE A N 1
ATOM 5785 C CA . PHE A 1 726 ? -30.677 -5.749 5.126 1.00 92.75 726 PHE A CA 1
ATOM 5786 C C . PHE A 1 726 ? -32.188 -5.910 5.358 1.00 92.75 726 PHE A C 1
ATOM 5788 O O . PHE A 1 726 ? -32.964 -5.510 4.494 1.00 92.75 726 PHE A O 1
ATOM 5795 N N . LYS A 1 727 ? -32.635 -6.508 6.477 1.00 94.81 727 LYS A N 1
ATOM 5796 C CA . LYS A 1 727 ? -34.077 -6.715 6.743 1.00 94.81 727 LYS A CA 1
ATOM 5797 C C . LYS A 1 727 ? -34.727 -5.612 7.587 1.00 94.81 727 LYS A C 1
ATOM 5799 O O . LYS A 1 727 ? -35.927 -5.405 7.435 1.00 94.81 727 LYS A O 1
ATOM 5804 N N . GLU A 1 728 ? -33.991 -4.920 8.460 1.00 95.31 728 GLU A N 1
ATOM 5805 C CA . GLU A 1 728 ? -34.521 -3.775 9.217 1.00 95.31 728 GLU A CA 1
ATOM 5806 C C . GLU A 1 728 ? -34.630 -2.546 8.292 1.00 95.31 728 GLU A C 1
ATOM 5808 O O . GLU A 1 728 ? -33.605 -2.000 7.875 1.00 95.31 728 GLU A O 1
ATOM 5813 N N . PRO A 1 729 ? -35.847 -2.062 7.972 1.00 93.12 729 PRO A N 1
ATOM 5814 C CA . PRO A 1 729 ? -36.033 -1.008 6.973 1.00 93.12 729 PRO A CA 1
ATOM 5815 C C . PRO A 1 729 ? -35.408 0.333 7.384 1.00 93.12 729 PRO A C 1
ATOM 5817 O O . PRO A 1 729 ? -35.018 1.116 6.521 1.00 93.12 729 PRO A O 1
ATOM 5820 N N . ARG A 1 730 ? -35.273 0.592 8.692 1.00 94.19 730 ARG A N 1
ATOM 5821 C CA . ARG A 1 730 ? -34.695 1.833 9.234 1.00 94.19 730 ARG A CA 1
ATOM 5822 C C . ARG A 1 730 ? -33.168 1.800 9.343 1.00 94.19 730 ARG A C 1
ATOM 5824 O O . ARG A 1 730 ? -32.564 2.815 9.681 1.00 94.19 730 ARG A O 1
ATOM 5831 N N . PHE A 1 731 ? -32.513 0.674 9.040 1.00 95.38 731 PHE A N 1
ATOM 5832 C CA . PHE A 1 731 ? -31.064 0.543 9.218 1.00 95.38 731 PHE A CA 1
ATOM 5833 C C . PHE A 1 731 ? -30.265 1.555 8.384 1.00 95.38 731 PHE A C 1
ATOM 5835 O O . PHE A 1 731 ? -29.316 2.153 8.884 1.00 95.38 731 PHE A O 1
ATOM 5842 N N . VAL A 1 732 ? -30.661 1.789 7.128 1.00 93.19 732 VAL A N 1
ATOM 5843 C CA . VAL A 1 732 ? -29.972 2.733 6.225 1.00 93.19 732 VAL A CA 1
ATOM 5844 C C . VAL A 1 732 ? -30.100 4.181 6.708 1.00 93.19 732 VAL A C 1
ATOM 5846 O O . VAL A 1 732 ? -29.173 4.971 6.530 1.00 93.19 732 VAL A O 1
ATOM 5849 N N . GLU A 1 733 ? -31.227 4.529 7.325 1.00 94.00 733 GLU A N 1
ATOM 5850 C CA . GLU A 1 733 ? -31.461 5.841 7.931 1.00 94.00 733 GLU A CA 1
ATOM 5851 C C . GLU A 1 733 ? -30.604 6.014 9.189 1.00 94.00 733 GLU A C 1
ATOM 5853 O O . GLU A 1 733 ? -29.796 6.942 9.253 1.00 94.00 733 GLU A O 1
ATOM 5858 N N . TYR A 1 734 ? -30.683 5.058 10.123 1.00 96.62 734 TYR A N 1
ATOM 5859 C CA . TYR A 1 734 ? -29.842 5.032 11.321 1.00 96.62 734 TYR A CA 1
ATOM 5860 C C . TYR A 1 734 ? -28.350 5.115 10.972 1.00 96.62 734 TYR A C 1
ATOM 5862 O O . TYR A 1 734 ? -27.636 5.933 11.538 1.00 96.62 734 TYR A O 1
ATOM 5870 N N . PHE A 1 735 ? -27.881 4.344 9.988 1.00 95.44 735 PHE A N 1
ATOM 5871 C CA . PHE A 1 735 ? -26.491 4.361 9.527 1.00 95.44 735 PHE A CA 1
ATOM 5872 C C . PHE A 1 735 ? -26.032 5.748 9.047 1.00 95.44 735 PHE A C 1
ATOM 5874 O O . PHE A 1 735 ? -24.941 6.190 9.410 1.00 95.44 735 PHE A O 1
ATOM 5881 N N . ARG A 1 736 ? -26.855 6.454 8.260 1.00 92.88 736 ARG A N 1
ATOM 5882 C CA . ARG A 1 736 ? -26.529 7.795 7.736 1.00 92.88 736 ARG A CA 1
ATOM 5883 C C . ARG A 1 736 ? -26.538 8.881 8.814 1.00 92.88 736 ARG A C 1
ATOM 5885 O O . ARG A 1 736 ? -25.807 9.858 8.683 1.00 92.88 736 ARG A O 1
ATOM 5892 N N . LEU A 1 737 ? -27.350 8.717 9.858 1.00 95.56 737 LEU A N 1
ATOM 5893 C CA . LEU A 1 737 ? -27.402 9.637 10.996 1.00 95.56 737 LEU A CA 1
ATOM 5894 C C . LEU A 1 737 ? -26.280 9.351 12.004 1.00 95.56 737 LEU A C 1
ATOM 5896 O O . LEU A 1 737 ? -25.523 10.253 12.351 1.00 95.56 737 LEU A O 1
ATOM 5900 N N . ALA A 1 738 ? -26.112 8.096 12.419 1.00 96.62 738 ALA A N 1
ATOM 5901 C CA . ALA A 1 738 ? -25.137 7.692 13.429 1.00 96.62 738 ALA A CA 1
ATOM 5902 C C . ALA A 1 738 ? -23.678 7.802 12.956 1.00 96.62 738 ALA A C 1
ATOM 5904 O O . ALA A 1 738 ? -22.787 7.869 13.796 1.00 96.62 738 ALA A O 1
ATOM 5905 N N . THR A 1 739 ? -23.412 7.814 11.641 1.00 95.31 739 THR A N 1
ATOM 5906 C CA . THR A 1 739 ? -22.051 7.819 11.068 1.00 95.31 739 THR A CA 1
ATOM 5907 C C . THR A 1 739 ? -21.822 8.962 10.065 1.00 95.31 739 THR A C 1
ATOM 5909 O O . THR A 1 739 ? -22.788 9.495 9.511 1.00 95.31 739 THR A O 1
ATOM 5912 N N . PRO A 1 740 ? -20.559 9.329 9.765 1.00 92.00 740 PRO A N 1
ATOM 5913 C CA . PRO A 1 740 ? -20.230 10.355 8.771 1.00 92.00 740 PRO A CA 1
ATOM 5914 C C . PRO A 1 740 ? -20.129 9.830 7.317 1.00 92.00 740 PRO A C 1
ATOM 5916 O O . PRO A 1 740 ? -19.293 10.289 6.536 1.00 92.00 740 PRO A O 1
ATOM 5919 N N . GLU A 1 741 ? -20.932 8.827 6.926 1.00 88.44 741 GLU A N 1
ATOM 5920 C CA . GLU A 1 741 ? -20.875 8.230 5.572 1.00 88.44 741 GLU A CA 1
ATOM 5921 C C . GLU A 1 741 ? -21.156 9.241 4.453 1.00 88.44 741 GLU A C 1
ATOM 5923 O O . GLU A 1 741 ? -20.514 9.206 3.399 1.00 88.44 741 GLU A O 1
ATOM 5928 N N . LEU A 1 742 ? -22.120 10.136 4.681 1.00 86.19 742 LEU A N 1
ATOM 5929 C CA . LEU A 1 742 ? -22.551 11.118 3.690 1.00 86.19 742 LEU A CA 1
ATOM 5930 C C . LEU A 1 742 ? -21.483 12.191 3.465 1.00 86.19 742 LEU A C 1
ATOM 5932 O O . LEU A 1 742 ? -21.242 12.581 2.325 1.00 86.19 742 LEU A O 1
ATOM 5936 N N . GLU A 1 743 ? -20.828 12.633 4.535 1.00 85.62 743 GLU A N 1
ATOM 5937 C CA . GLU A 1 743 ? -19.744 13.607 4.506 1.00 85.62 743 GLU A CA 1
ATOM 5938 C C . GLU A 1 743 ? -18.487 13.007 3.859 1.00 85.62 743 GLU A C 1
ATOM 5940 O O . GLU A 1 743 ? -17.919 13.628 2.962 1.00 85.62 743 GLU A O 1
ATOM 5945 N N . TYR A 1 744 ? -18.122 11.759 4.192 1.00 79.38 744 TYR A N 1
ATOM 5946 C CA . TYR A 1 744 ? -17.009 11.055 3.535 1.00 79.38 744 TYR A CA 1
ATOM 5947 C C . TYR A 1 744 ? -17.174 11.012 2.007 1.00 79.38 744 TYR A C 1
ATOM 5949 O O . TYR A 1 744 ? -16.221 11.250 1.271 1.00 79.38 744 TYR A O 1
ATOM 5957 N N . GLY A 1 745 ? -18.394 10.757 1.516 1.00 69.94 745 GLY A N 1
ATOM 5958 C CA . GLY A 1 745 ? -18.694 10.731 0.081 1.00 69.94 745 GLY A CA 1
ATOM 5959 C C . GLY A 1 745 ? -18.675 12.096 -0.626 1.00 69.94 745 GLY A C 1
ATOM 5960 O O . GLY A 1 745 ? -18.722 12.120 -1.855 1.00 69.94 745 GLY A O 1
ATOM 5961 N N . ARG A 1 746 ? -18.632 13.209 0.120 1.00 67.88 746 ARG A N 1
ATOM 5962 C CA . ARG A 1 746 ? -18.570 14.588 -0.406 1.00 67.88 746 ARG A CA 1
ATOM 5963 C C . ARG A 1 746 ? -17.158 15.178 -0.376 1.00 67.88 746 ARG A C 1
ATOM 5965 O O . ARG A 1 746 ? -16.863 16.066 -1.167 1.00 67.88 746 ARG A O 1
ATOM 5972 N N . MET A 1 747 ? -16.301 14.700 0.524 1.00 66.00 747 MET A N 1
ATOM 5973 C CA . MET A 1 747 ? -14.973 15.266 0.775 1.00 66.00 747 MET A CA 1
ATOM 5974 C C . MET A 1 747 ? -13.901 14.749 -0.197 1.00 66.00 747 MET A C 1
ATOM 5976 O O . MET A 1 747 ? -14.003 13.658 -0.755 1.00 66.00 747 MET A O 1
ATOM 5980 N N . ASN A 1 748 ? -12.801 15.500 -0.342 1.00 62.25 748 ASN A N 1
ATOM 5981 C CA . ASN A 1 748 ? -11.641 15.153 -1.186 1.00 62.25 748 ASN A CA 1
ATOM 5982 C C . ASN A 1 748 ? -10.735 14.052 -0.577 1.00 62.25 748 ASN A C 1
ATOM 5984 O O . ASN A 1 748 ? -9.504 14.125 -0.618 1.00 62.25 748 ASN A O 1
ATOM 5988 N N . ILE A 1 749 ? -11.347 13.019 0.003 1.00 57.56 749 ILE A N 1
ATOM 5989 C CA . ILE A 1 749 ? -10.707 11.945 0.769 1.00 57.56 749 ILE A CA 1
ATOM 5990 C C . ILE A 1 749 ? -10.573 10.701 -0.137 1.00 57.56 749 ILE A C 1
ATOM 5992 O O . ILE A 1 749 ? -11.275 9.702 0.005 1.00 57.56 749 ILE A O 1
ATOM 5996 N N . GLY A 1 750 ? -9.658 10.800 -1.111 1.00 59.06 750 GLY A N 1
ATOM 5997 C CA . GLY A 1 750 ? -9.332 9.754 -2.095 1.00 59.06 750 GLY A CA 1
ATOM 5998 C C . GLY A 1 750 ? -9.877 10.007 -3.511 1.00 59.06 750 GLY A C 1
ATOM 5999 O O . GLY A 1 750 ? -10.709 10.884 -3.739 1.00 59.06 750 GLY A O 1
ATOM 6000 N N . SER A 1 751 ? -9.394 9.245 -4.500 1.00 61.56 751 SER A N 1
ATOM 6001 C CA . SER A 1 751 ? -9.831 9.381 -5.903 1.00 61.56 751 SER A CA 1
ATOM 6002 C C . SER A 1 751 ? -11.184 8.723 -6.238 1.00 61.56 751 SER A C 1
ATOM 6004 O O . SER A 1 751 ? -11.733 8.995 -7.306 1.00 61.56 751 SER A O 1
ATOM 6006 N N . ARG A 1 752 ? -11.722 7.858 -5.365 1.00 71.06 752 ARG A N 1
ATOM 6007 C CA . ARG A 1 752 ? -12.809 6.903 -5.675 1.00 71.06 752 ARG A CA 1
ATOM 6008 C C . ARG A 1 752 ? -14.195 7.357 -5.183 1.00 71.06 752 ARG A C 1
ATOM 6010 O O . ARG A 1 752 ? -14.299 7.805 -4.046 1.00 71.06 752 ARG A O 1
ATOM 6017 N N . PRO A 1 753 ? -15.282 7.116 -5.944 1.00 70.94 753 PRO A N 1
ATOM 6018 C CA . PRO A 1 753 ? -16.652 7.232 -5.431 1.00 70.94 753 PRO A CA 1
ATOM 6019 C C . PRO A 1 753 ? -16.963 6.228 -4.303 1.00 70.94 753 PRO A C 1
ATOM 6021 O O . PRO A 1 753 ? -16.475 5.093 -4.320 1.00 70.94 753 PRO A O 1
ATOM 6024 N N . SER A 1 754 ? -17.832 6.608 -3.357 1.00 68.12 754 SER A N 1
ATOM 6025 C CA . SER A 1 754 ? -18.219 5.771 -2.205 1.00 68.12 754 SER A CA 1
ATOM 6026 C C . SER A 1 754 ? -19.238 4.662 -2.531 1.00 68.12 754 SER A C 1
ATOM 6028 O O . SER A 1 754 ? -19.256 3.610 -1.882 1.00 68.12 754 SER A O 1
ATOM 6030 N N . LYS A 1 755 ? -20.072 4.852 -3.560 1.00 75.38 755 LYS A N 1
ATOM 6031 C CA . LYS A 1 755 ? -21.117 3.908 -3.998 1.00 75.38 755 LYS A CA 1
ATOM 6032 C C . LYS A 1 755 ? -20.942 3.552 -5.473 1.00 75.38 755 LYS A C 1
ATOM 6034 O O . LYS A 1 755 ? -20.572 4.412 -6.265 1.00 75.38 755 LYS A O 1
ATOM 6039 N N . ARG A 1 756 ? -21.265 2.306 -5.854 1.00 72.50 756 ARG A N 1
ATOM 6040 C CA . ARG A 1 756 ? -21.347 1.897 -7.276 1.00 72.50 756 ARG A CA 1
ATOM 6041 C C . ARG A 1 756 ? -22.559 2.531 -7.983 1.00 72.50 756 ARG A C 1
ATOM 6043 O O . ARG A 1 756 ? -22.496 2.799 -9.173 1.00 72.50 756 ARG A O 1
ATOM 6050 N N . LYS A 1 757 ? -23.657 2.792 -7.256 1.00 70.81 757 LYS A N 1
ATOM 6051 C CA . LYS A 1 757 ? -24.863 3.484 -7.756 1.00 70.81 757 LYS A CA 1
ATOM 6052 C C . LYS A 1 757 ? -25.348 4.505 -6.709 1.00 70.81 757 LYS A C 1
ATOM 6054 O O . LYS A 1 757 ? -25.586 4.086 -5.577 1.00 70.81 757 LYS A O 1
ATOM 6059 N N . PRO A 1 758 ? -25.522 5.805 -7.034 1.00 61.88 758 PRO A N 1
ATOM 6060 C CA . PRO A 1 758 ? -25.830 6.841 -6.035 1.00 61.88 758 PRO A CA 1
ATOM 6061 C C . PRO A 1 758 ? -27.122 6.627 -5.231 1.00 61.88 758 PRO A C 1
ATOM 6063 O O . PRO A 1 758 ? -27.194 7.019 -4.069 1.00 61.88 758 PRO A O 1
ATOM 6066 N N . SER A 1 759 ? -28.135 5.999 -5.834 1.00 55.72 759 SER A N 1
ATOM 6067 C CA . SER A 1 759 ? -29.473 5.798 -5.259 1.00 55.72 759 SER A CA 1
ATOM 6068 C C . SER A 1 759 ? -29.658 4.492 -4.471 1.00 55.72 759 SER A C 1
ATOM 6070 O O . SER A 1 759 ? -30.762 4.224 -4.003 1.00 55.72 759 SER A O 1
ATOM 6072 N N . GLY A 1 760 ? -28.621 3.657 -4.335 1.00 63.31 760 GLY A N 1
ATOM 6073 C CA . GLY A 1 760 ? -28.744 2.325 -3.735 1.00 63.31 760 GLY A CA 1
ATOM 6074 C C . GLY A 1 760 ? -28.634 2.263 -2.202 1.00 63.31 760 GLY A C 1
ATOM 6075 O O . GLY A 1 760 ? -28.222 3.215 -1.531 1.00 63.31 760 GLY A O 1
ATOM 6076 N N . GLY A 1 761 ? -28.981 1.091 -1.657 1.00 78.88 761 GLY A N 1
ATOM 6077 C CA . GLY A 1 761 ? -28.787 0.712 -0.254 1.00 78.88 761 GLY A CA 1
ATOM 6078 C C . GLY A 1 761 ? -27.358 0.245 0.059 1.00 78.88 761 GLY A C 1
ATOM 6079 O O . GLY A 1 761 ? -26.406 0.572 -0.661 1.00 78.88 761 GLY A O 1
ATOM 6080 N N . ILE A 1 762 ? -27.198 -0.540 1.132 1.00 84.31 762 ILE A N 1
ATOM 6081 C CA . ILE A 1 762 ? -25.899 -1.080 1.589 1.00 84.31 762 ILE A CA 1
ATOM 6082 C C . ILE A 1 762 ? -25.259 -2.010 0.541 1.00 84.31 762 ILE A C 1
ATOM 6084 O O . ILE A 1 762 ? -24.035 -2.132 0.477 1.00 84.31 762 ILE A O 1
ATOM 6088 N N . GLU A 1 763 ? -26.051 -2.612 -0.345 1.00 80.38 763 GLU A N 1
ATOM 6089 C CA . GLU A 1 763 ? -25.583 -3.407 -1.485 1.00 80.38 763 GLU A CA 1
ATOM 6090 C C . GLU A 1 763 ? -24.692 -2.566 -2.410 1.00 80.38 763 GLU A C 1
ATOM 6092 O O . GLU A 1 763 ? -23.626 -3.021 -2.824 1.00 80.38 763 GLU A O 1
ATOM 6097 N N . SER A 1 764 ? -25.094 -1.313 -2.666 1.00 80.25 764 SER A N 1
ATOM 6098 C CA . SER A 1 764 ? -24.382 -0.363 -3.534 1.00 80.25 764 SER A CA 1
ATOM 6099 C C . SER A 1 764 ? -23.166 0.299 -2.877 1.00 80.25 764 SER A C 1
ATOM 6101 O O . SER A 1 764 ? -22.290 0.812 -3.582 1.00 80.25 764 SER A O 1
ATOM 6103 N N . LEU A 1 765 ? -23.114 0.295 -1.540 1.00 82.00 765 LEU A N 1
ATOM 6104 C CA . LEU A 1 765 ? -22.016 0.840 -0.749 1.00 82.00 765 LEU A CA 1
ATOM 6105 C C . LEU A 1 765 ? -20.803 -0.093 -0.814 1.00 82.00 765 LEU A C 1
ATOM 6107 O O . LEU A 1 765 ? -20.924 -1.310 -0.654 1.00 82.00 765 LEU A O 1
ATOM 6111 N N . ARG A 1 766 ? -19.622 0.485 -1.030 1.00 78.62 766 ARG A N 1
ATOM 6112 C CA . ARG A 1 766 ? -18.350 -0.248 -1.096 1.00 78.62 766 ARG A CA 1
ATOM 6113 C C . ARG A 1 766 ? -17.860 -0.645 0.300 1.00 78.62 766 ARG A C 1
ATOM 6115 O O . ARG A 1 766 ? -18.138 0.050 1.278 1.00 78.62 766 ARG A O 1
ATOM 6122 N N . ALA A 1 767 ? -17.082 -1.726 0.401 1.00 78.12 767 ALA A N 1
ATOM 6123 C CA . ALA A 1 767 ? -16.579 -2.201 1.692 1.00 78.12 767 ALA A CA 1
ATOM 6124 C C . ALA A 1 767 ? -15.661 -1.199 2.424 1.00 78.12 767 ALA A C 1
ATOM 6126 O O . ALA A 1 767 ? -15.678 -1.164 3.653 1.00 78.12 767 ALA A O 1
ATOM 6127 N N . ILE A 1 768 ? -14.911 -0.350 1.704 1.00 76.19 768 ILE A N 1
ATOM 6128 C CA . ILE A 1 768 ? -14.073 0.697 2.321 1.00 76.19 768 ILE A CA 1
ATOM 6129 C C . ILE A 1 768 ? -14.940 1.739 3.064 1.00 76.19 768 ILE A C 1
ATOM 6131 O O . ILE A 1 768 ? -14.814 1.797 4.285 1.00 76.19 768 ILE A O 1
ATOM 6135 N N . PRO A 1 769 ? -15.864 2.488 2.420 1.00 81.31 769 PRO A N 1
ATOM 6136 C CA . PRO A 1 769 ? -16.801 3.386 3.109 1.00 81.31 769 PRO A CA 1
ATOM 6137 C C . PRO A 1 769 ? -17.584 2.721 4.246 1.00 81.31 769 PRO A C 1
ATOM 6139 O O . PRO A 1 769 ? -17.751 3.317 5.305 1.00 81.31 769 PRO A O 1
ATOM 6142 N N . TRP A 1 770 ? -18.024 1.473 4.050 1.00 85.38 770 TRP A N 1
ATOM 6143 C CA . TRP A 1 770 ? -18.745 0.698 5.062 1.00 85.38 770 TRP A CA 1
ATOM 6144 C C . TRP A 1 770 ? -17.924 0.491 6.343 1.00 85.38 770 TRP A C 1
ATOM 6146 O O . TRP A 1 770 ? -18.388 0.808 7.435 1.00 85.38 770 TRP A O 1
ATOM 6156 N N . ILE A 1 771 ? -16.684 0.007 6.226 1.00 82.62 771 ILE A N 1
ATOM 6157 C CA . ILE A 1 771 ? -15.791 -0.183 7.381 1.00 82.62 771 ILE A CA 1
ATOM 6158 C C . ILE A 1 771 ? -15.349 1.170 7.958 1.00 82.62 771 ILE A C 1
ATOM 6160 O O . ILE A 1 771 ? -15.228 1.307 9.177 1.00 82.62 771 ILE A O 1
ATOM 6164 N N . PHE A 1 772 ? -15.121 2.165 7.098 1.00 81.56 772 PHE A N 1
ATOM 6165 C CA . PHE A 1 772 ? -14.654 3.493 7.478 1.00 81.56 772 PHE A CA 1
ATOM 6166 C C . PHE A 1 772 ? -15.658 4.229 8.367 1.00 81.56 772 PHE A C 1
ATOM 6168 O O . PHE A 1 772 ? -15.309 4.634 9.475 1.00 81.56 772 PHE A O 1
ATOM 6175 N N . ALA A 1 773 ? -16.913 4.335 7.924 1.00 88.31 773 ALA A N 1
ATOM 6176 C CA . ALA A 1 773 ? -17.963 5.080 8.612 1.00 88.31 773 ALA A CA 1
ATOM 6177 C C . ALA A 1 773 ? -18.214 4.561 10.042 1.00 88.31 773 ALA A C 1
ATOM 6179 O O . ALA A 1 773 ? -18.283 5.347 10.982 1.00 88.31 773 ALA A O 1
ATOM 6180 N N . TRP A 1 774 ? -18.246 3.238 10.236 1.00 92.19 774 TRP A N 1
ATOM 6181 C CA . TRP A 1 774 ? -18.379 2.625 11.567 1.00 92.19 774 TRP A CA 1
ATOM 6182 C C . TRP A 1 774 ? -17.103 2.652 12.415 1.00 92.19 774 TRP A C 1
ATOM 6184 O O . TRP A 1 774 ? -17.162 2.408 13.620 1.00 92.19 774 TRP A O 1
ATOM 6194 N N . THR A 1 775 ? -15.944 2.907 11.807 1.00 85.25 775 THR A N 1
ATOM 6195 C CA . THR A 1 775 ? -14.682 3.069 12.539 1.00 85.25 775 THR A CA 1
ATOM 6196 C C . THR A 1 775 ? -14.521 4.495 13.057 1.00 85.25 775 THR A C 1
ATOM 6198 O O . THR A 1 775 ? -14.072 4.668 14.186 1.00 85.25 775 THR A O 1
ATOM 6201 N N . GLN A 1 776 ? -14.965 5.497 12.289 1.00 87.62 776 GLN A N 1
ATOM 6202 C CA . GLN A 1 776 ? -15.007 6.895 12.732 1.00 87.62 776 GLN A CA 1
ATOM 6203 C C . GLN A 1 776 ? -15.754 7.051 14.064 1.00 87.62 776 GLN A C 1
ATOM 6205 O O . GLN A 1 776 ? -15.284 7.745 14.953 1.00 87.62 776 GLN A O 1
ATOM 6210 N N . THR A 1 777 ? -16.851 6.317 14.254 1.00 95.31 777 THR A N 1
ATOM 6211 C CA . THR A 1 777 ? -17.702 6.386 15.455 1.00 95.31 777 THR A CA 1
ATOM 6212 C C . THR A 1 777 ? -17.295 5.426 16.577 1.00 95.31 777 THR A C 1
ATOM 6214 O O . THR A 1 777 ? -18.053 5.233 17.526 1.00 95.31 777 THR A O 1
ATOM 6217 N N . ARG A 1 778 ? -16.121 4.780 16.462 1.00 92.69 778 ARG A N 1
ATOM 6218 C CA . ARG A 1 778 ? -15.587 3.785 17.418 1.00 92.69 778 ARG A CA 1
ATOM 6219 C C . ARG A 1 778 ? -16.513 2.581 17.666 1.00 92.69 778 ARG A C 1
ATOM 6221 O O . ARG A 1 778 ? -16.332 1.859 18.640 1.00 92.69 778 ARG A O 1
ATOM 6228 N N . PHE A 1 779 ? -17.494 2.321 16.797 1.00 95.88 779 PHE A N 1
ATOM 6229 C CA . PHE A 1 779 ? -18.484 1.261 17.024 1.00 95.88 779 PHE A CA 1
ATOM 6230 C C . PHE A 1 779 ? -18.172 -0.052 16.290 1.00 95.88 779 PHE A C 1
ATOM 6232 O O . PHE A 1 779 ? -18.532 -1.134 16.753 1.00 95.88 779 PHE A O 1
ATOM 6239 N N . HIS A 1 780 ? -17.481 0.022 15.149 1.00 89.88 780 HIS A N 1
ATOM 6240 C CA . HIS A 1 780 ? -16.948 -1.110 14.375 1.00 89.88 780 HIS A CA 1
ATOM 6241 C C . HIS A 1 780 ? -17.943 -2.249 14.047 1.00 89.88 780 HIS A C 1
ATOM 6243 O O . HIS A 1 780 ? -17.523 -3.385 13.804 1.00 89.88 780 HIS A O 1
ATOM 6249 N N . LEU A 1 781 ? -19.246 -1.946 13.983 1.00 94.88 781 LEU A N 1
ATOM 6250 C CA . LEU A 1 781 ? -20.346 -2.888 13.713 1.00 94.88 781 LEU A CA 1
ATOM 6251 C C . LEU A 1 781 ? -20.072 -3.933 12.599 1.00 94.88 781 LEU A C 1
ATOM 6253 O O . LEU A 1 781 ? -20.368 -5.108 12.829 1.00 94.88 781 LEU A O 1
ATOM 6257 N N . PRO A 1 782 ? -19.436 -3.599 11.453 1.00 88.88 782 PRO A N 1
ATOM 6258 C CA . PRO A 1 782 ? -19.122 -4.564 10.391 1.00 88.88 782 PRO A CA 1
ATOM 6259 C C . PRO A 1 782 ? -18.232 -5.749 10.792 1.00 88.88 782 PRO A C 1
ATOM 6261 O O . PRO A 1 782 ? -18.150 -6.721 10.044 1.00 88.88 782 PRO A O 1
ATOM 6264 N N . VAL A 1 783 ? -17.504 -5.660 11.911 1.00 87.31 783 VAL A N 1
ATOM 6265 C CA . VAL A 1 783 ? -16.501 -6.664 12.299 1.00 87.31 783 VAL A CA 1
ATOM 6266 C C . VAL A 1 783 ? -17.063 -7.714 13.256 1.00 87.31 783 VAL A C 1
ATOM 6268 O O . VAL A 1 783 ? -16.715 -8.886 13.126 1.00 87.31 783 VAL A O 1
ATOM 6271 N N . TRP A 1 784 ? -17.905 -7.312 14.213 1.00 94.94 784 TRP A N 1
ATOM 6272 C CA . TRP A 1 784 ? -18.349 -8.171 15.320 1.00 94.94 784 TRP A CA 1
ATOM 6273 C C . TRP A 1 784 ? -19.814 -8.623 15.222 1.00 94.94 784 TRP A C 1
ATOM 6275 O O . TRP A 1 784 ? -20.187 -9.603 15.871 1.00 94.94 784 TRP A O 1
ATOM 6285 N N . LEU A 1 785 ? -20.651 -7.953 14.424 1.00 97.12 785 LEU A N 1
ATOM 6286 C CA . LEU A 1 785 ? -22.067 -8.304 14.293 1.00 97.12 785 LEU A CA 1
ATOM 6287 C C . LEU A 1 785 ? -22.233 -9.739 13.752 1.00 97.12 785 LEU A C 1
ATOM 6289 O O . LEU A 1 785 ? -21.607 -10.116 12.760 1.00 97.12 785 LEU A O 1
ATOM 6293 N N . GLY A 1 786 ? -23.067 -10.540 14.424 1.00 96.50 786 GLY A N 1
ATOM 6294 C CA . GLY A 1 786 ? -23.271 -11.968 14.146 1.00 96.50 786 GLY A CA 1
ATOM 6295 C C . GLY A 1 786 ? -22.488 -12.922 15.063 1.00 96.50 786 GLY A C 1
ATOM 6296 O O . GLY A 1 786 ? -22.897 -14.069 15.242 1.00 96.50 786 GLY A O 1
ATOM 6297 N N . PHE A 1 787 ? -21.385 -12.485 15.690 1.00 97.38 787 PHE A N 1
ATOM 6298 C CA . PHE A 1 787 ? -20.635 -13.345 16.623 1.00 97.38 787 PHE A CA 1
ATOM 6299 C C . PHE A 1 787 ? -21.411 -13.595 17.926 1.00 97.38 787 PHE A C 1
ATOM 6301 O O . PHE A 1 787 ? -21.419 -14.720 18.430 1.00 97.38 787 PHE A O 1
ATOM 6308 N N . GLY A 1 788 ? -22.071 -12.565 18.468 1.00 95.56 788 GLY A N 1
ATOM 6309 C CA . GLY A 1 788 ? -22.807 -12.632 19.733 1.00 95.56 788 GLY A CA 1
ATOM 6310 C C . GLY A 1 788 ? -23.933 -13.659 19.710 1.00 95.56 788 GLY A C 1
ATOM 6311 O O . GLY A 1 788 ? -23.935 -14.584 20.528 1.00 95.56 788 GLY A O 1
ATOM 6312 N N . GLY A 1 789 ? -24.854 -13.551 18.747 1.00 95.19 789 GLY A N 1
ATOM 6313 C CA . GLY A 1 789 ? -25.955 -14.495 18.578 1.00 95.19 789 GLY A CA 1
ATOM 6314 C C . GLY A 1 789 ? -25.476 -15.914 18.276 1.00 95.19 789 GLY A C 1
ATOM 6315 O O . GLY A 1 789 ? -26.004 -16.862 18.864 1.00 95.19 789 GLY A O 1
ATOM 6316 N N . ALA A 1 790 ? -24.435 -16.072 17.449 1.00 97.44 790 ALA A N 1
ATOM 6317 C CA . ALA A 1 790 ? -23.832 -17.375 17.167 1.00 97.44 790 ALA A CA 1
ATOM 6318 C C . ALA A 1 790 ? -23.291 -18.050 18.438 1.00 97.44 790 ALA A C 1
ATOM 6320 O O . ALA A 1 790 ? -23.750 -19.142 18.780 1.00 97.44 790 ALA A O 1
ATOM 6321 N N . PHE A 1 791 ? -22.391 -17.395 19.188 1.00 97.75 791 PHE A N 1
ATOM 6322 C CA . PHE A 1 791 ? -21.853 -17.939 20.444 1.00 97.75 791 PHE A CA 1
ATOM 6323 C C . PHE A 1 791 ? -22.962 -18.242 21.455 1.00 97.75 791 PHE A C 1
ATOM 6325 O O . PHE A 1 791 ? -23.021 -19.342 22.006 1.00 97.75 791 PHE A O 1
ATOM 6332 N N . LYS A 1 792 ? -23.868 -17.284 21.680 1.00 96.88 792 LYS A N 1
ATOM 6333 C CA . LYS A 1 792 ? -24.972 -17.406 22.637 1.00 96.88 792 LYS A CA 1
ATOM 6334 C C . LYS A 1 792 ? -25.830 -18.632 22.342 1.00 96.88 792 LYS A C 1
ATOM 6336 O O . LYS A 1 792 ? -26.088 -19.428 23.244 1.00 96.88 792 LYS A O 1
ATOM 6341 N N . ARG A 1 793 ? -26.234 -18.811 21.082 1.00 96.38 793 ARG A N 1
ATOM 6342 C CA . ARG A 1 793 ? -27.152 -19.877 20.675 1.00 96.38 793 ARG A CA 1
ATOM 6343 C C . ARG A 1 793 ? -26.496 -21.258 20.702 1.00 96.38 793 ARG A C 1
ATOM 6345 O O . ARG A 1 793 ? -27.134 -22.194 21.181 1.00 96.38 793 ARG A O 1
ATOM 6352 N N . VAL A 1 794 ? -25.230 -21.402 20.293 1.00 96.69 794 VAL A N 1
ATOM 6353 C CA . VAL A 1 794 ? -24.551 -22.712 20.376 1.00 96.69 794 VAL A CA 1
ATOM 6354 C C . VAL A 1 794 ? -24.198 -23.111 21.811 1.00 96.69 794 VAL A C 1
ATOM 6356 O O . VAL A 1 794 ? -24.323 -24.287 22.148 1.00 96.69 794 VAL A O 1
ATOM 6359 N N . ILE A 1 795 ? -23.847 -22.159 22.685 1.00 96.25 795 ILE A N 1
ATOM 6360 C CA . ILE A 1 795 ? -23.607 -22.421 24.118 1.00 96.25 795 ILE A CA 1
ATOM 6361 C C . ILE A 1 795 ? -24.916 -22.777 24.846 1.00 96.25 795 ILE A C 1
ATOM 6363 O O . ILE A 1 795 ? -24.915 -23.620 25.740 1.00 96.25 795 ILE A O 1
ATOM 6367 N N . GLN A 1 796 ? -26.045 -22.173 24.456 1.00 95.62 796 GLN A N 1
ATOM 6368 C CA . GLN A 1 796 ? -27.371 -22.534 24.978 1.00 95.62 796 GLN A CA 1
ATOM 6369 C C . GLN A 1 796 ? -27.860 -23.905 24.481 1.00 95.62 796 GLN A C 1
ATOM 6371 O O . GLN A 1 796 ? -28.598 -24.575 25.201 1.00 95.62 796 GLN A O 1
ATOM 6376 N N . LYS A 1 797 ? -27.457 -24.326 23.274 1.00 94.94 797 LYS A N 1
ATOM 6377 C CA . LYS A 1 797 ? -27.822 -25.622 22.679 1.00 94.94 797 LYS A CA 1
ATOM 6378 C C . LYS A 1 797 ? -27.134 -26.807 23.368 1.00 94.94 797 LYS A C 1
ATOM 6380 O O . LYS A 1 797 ? -27.794 -27.802 23.650 1.00 94.94 797 LYS A O 1
ATOM 6385 N N . ASP A 1 798 ? -25.834 -26.702 23.646 1.00 93.88 798 ASP A N 1
ATOM 6386 C CA . ASP A 1 798 ? -25.093 -27.632 24.510 1.00 93.88 798 ASP A CA 1
ATOM 6387 C C . ASP A 1 798 ? -24.022 -26.849 25.283 1.00 93.88 798 ASP A C 1
ATOM 6389 O O . ASP A 1 798 ? -23.159 -26.195 24.694 1.00 93.88 798 ASP A O 1
ATOM 6393 N N . SER A 1 799 ? -24.043 -26.941 26.615 1.00 91.12 799 SER A N 1
ATOM 6394 C CA . SER A 1 799 ? -23.078 -26.261 27.484 1.00 91.12 799 SER A CA 1
ATOM 6395 C C . SER A 1 799 ? -21.636 -26.737 27.274 1.00 91.12 799 SER A C 1
ATOM 6397 O O . SER A 1 799 ? -20.696 -25.991 27.560 1.00 91.12 799 SER A O 1
ATOM 6399 N N . LYS A 1 800 ? -21.433 -27.936 26.708 1.00 94.12 800 LYS A N 1
ATOM 6400 C CA . LYS A 1 800 ? -20.113 -28.437 26.294 1.00 94.12 800 LYS A CA 1
ATOM 6401 C C . LYS A 1 800 ? -19.491 -27.610 25.170 1.00 94.12 800 LYS A C 1
ATOM 6403 O O . LYS A 1 800 ? -18.264 -27.552 25.090 1.00 94.12 800 LYS A O 1
ATOM 6408 N N . ASN A 1 801 ? -20.295 -26.929 24.347 1.00 96.06 801 ASN A N 1
ATOM 6409 C CA . ASN A 1 801 ? -19.785 -26.122 23.237 1.00 96.06 801 ASN A CA 1
ATOM 6410 C C . ASN A 1 801 ? -18.893 -24.971 23.721 1.00 96.06 801 ASN A C 1
ATOM 6412 O O . ASN A 1 801 ? -17.957 -24.611 23.018 1.00 96.06 801 ASN A O 1
ATOM 6416 N N . LEU A 1 802 ? -19.082 -24.447 24.941 1.00 96.19 802 LEU A N 1
ATOM 6417 C CA . LEU A 1 802 ? -18.157 -23.454 25.506 1.00 96.19 802 LEU A CA 1
ATOM 6418 C C . LEU A 1 802 ? -16.738 -24.019 25.694 1.00 96.19 802 LEU A C 1
ATOM 6420 O O . LEU A 1 802 ? -15.759 -23.325 25.426 1.00 96.19 802 LEU A O 1
ATOM 6424 N N . ASN A 1 803 ? -16.612 -25.277 26.126 1.00 96.88 803 ASN A N 1
ATOM 6425 C CA . ASN A 1 803 ? -15.307 -25.929 26.241 1.00 96.88 803 ASN A CA 1
ATOM 6426 C C . ASN A 1 803 ? -14.732 -26.248 24.854 1.00 96.88 803 ASN A C 1
ATOM 6428 O O . ASN A 1 803 ? -13.547 -26.022 24.634 1.00 96.88 803 ASN A O 1
ATOM 6432 N N . MET A 1 804 ? -15.570 -26.667 23.898 1.00 97.62 804 MET A N 1
ATOM 6433 C CA . MET A 1 804 ? -15.142 -26.890 22.512 1.00 97.62 804 MET A CA 1
ATOM 6434 C C . MET A 1 804 ? -14.604 -25.607 21.857 1.00 97.62 804 MET A C 1
ATOM 6436 O O . MET A 1 804 ? -13.544 -25.640 21.244 1.00 97.62 804 MET A O 1
ATOM 6440 N N . LEU A 1 805 ? -15.273 -24.464 22.044 1.00 97.94 805 LEU A N 1
ATOM 6441 C CA . LEU A 1 805 ? -14.827 -23.160 21.537 1.00 97.94 805 LEU A CA 1
ATOM 6442 C C . LEU A 1 805 ? -13.491 -22.721 22.162 1.00 97.94 805 LEU A C 1
ATOM 6444 O O . LEU A 1 805 ? -12.625 -22.196 21.462 1.00 97.94 805 LEU A O 1
ATOM 6448 N N . LYS A 1 806 ? -13.283 -22.994 23.458 1.00 97.69 806 LYS A N 1
ATOM 6449 C CA . LYS A 1 806 ? -11.987 -22.790 24.128 1.00 97.69 806 LYS A CA 1
ATOM 6450 C C . LYS A 1 806 ? -10.900 -23.709 23.575 1.00 97.69 806 LYS A C 1
ATOM 6452 O O . LYS A 1 806 ? -9.773 -23.262 23.379 1.00 97.69 806 LYS A O 1
ATOM 6457 N N . GLU A 1 807 ? -11.205 -24.978 23.309 1.00 97.38 807 GLU A N 1
ATOM 6458 C CA . GLU A 1 807 ? -10.261 -25.892 22.656 1.00 97.38 807 GLU A CA 1
ATOM 6459 C C . GLU A 1 807 ? -9.901 -25.408 21.248 1.00 97.38 807 GLU A C 1
ATOM 6461 O O . GLU A 1 807 ? -8.721 -25.366 20.916 1.00 97.38 807 GLU A O 1
ATOM 6466 N N . MET A 1 808 ? -10.883 -24.967 20.454 1.00 97.81 808 MET A N 1
ATOM 6467 C CA . MET A 1 808 ? -10.660 -24.387 19.124 1.00 97.81 808 MET A CA 1
ATOM 6468 C C . MET A 1 808 ? -9.736 -23.164 19.191 1.00 97.81 808 MET A C 1
ATOM 6470 O O . MET A 1 808 ? -8.784 -23.089 18.423 1.00 97.81 808 MET A O 1
ATOM 6474 N N . TYR A 1 809 ? -9.948 -22.241 20.134 1.00 96.50 809 TYR A N 1
ATOM 6475 C CA . TYR A 1 809 ? -9.082 -21.064 20.305 1.00 96.50 809 TYR A CA 1
ATOM 6476 C C . TYR A 1 809 ? -7.637 -21.427 20.688 1.00 96.50 809 TYR A C 1
ATOM 6478 O O . TYR A 1 809 ? -6.694 -20.816 20.188 1.00 96.50 809 TYR A O 1
ATOM 6486 N N . ASN A 1 810 ? -7.445 -22.451 21.523 1.00 95.31 810 ASN A N 1
ATOM 6487 C CA . ASN A 1 810 ? -6.113 -22.868 21.975 1.00 95.31 810 ASN A CA 1
ATOM 6488 C C . ASN A 1 810 ? -5.395 -23.848 21.025 1.00 95.31 810 ASN A C 1
ATOM 6490 O O . ASN A 1 810 ? -4.178 -23.977 21.113 1.00 95.31 810 ASN A O 1
ATOM 6494 N N . GLN A 1 811 ? -6.110 -24.562 20.146 1.00 96.12 811 GLN A N 1
ATOM 6495 C CA . GLN A 1 811 ? -5.543 -25.636 19.310 1.00 96.12 811 GLN A CA 1
ATOM 6496 C C . GLN A 1 811 ? -5.643 -25.383 17.800 1.00 96.12 811 GLN A C 1
ATOM 6498 O O . GLN A 1 811 ? -4.912 -26.023 17.049 1.00 96.12 811 GLN A O 1
ATOM 6503 N N . TRP A 1 812 ? -6.526 -24.494 17.330 1.00 96.56 812 TRP A N 1
ATOM 6504 C CA . TRP A 1 812 ? -6.758 -24.267 15.900 1.00 96.56 812 TRP A CA 1
ATOM 6505 C C . TRP A 1 812 ? -6.358 -22.839 15.489 1.00 96.56 812 TRP A C 1
ATOM 6507 O O . TRP A 1 812 ? -7.110 -21.892 15.747 1.00 96.56 812 TRP A O 1
ATOM 6517 N N . PRO A 1 813 ? -5.207 -22.659 14.804 1.00 93.50 813 PRO A N 1
ATOM 6518 C CA . PRO A 1 813 ? -4.688 -21.343 14.429 1.00 93.50 813 PRO A CA 1
ATOM 6519 C C . PRO A 1 813 ? -5.695 -20.433 13.714 1.00 93.50 813 PRO A C 1
ATOM 6521 O O . PRO A 1 813 ? -5.767 -19.249 14.031 1.00 93.50 813 PRO A O 1
ATOM 6524 N N . PHE A 1 814 ? -6.507 -20.977 12.798 1.00 94.00 814 PHE A N 1
ATOM 6525 C CA . PHE A 1 814 ? -7.528 -20.218 12.061 1.00 94.00 814 PHE A CA 1
ATOM 6526 C C . PHE A 1 814 ? -8.574 -19.589 12.988 1.00 94.00 814 PHE A C 1
ATOM 6528 O O . PHE A 1 814 ? -8.921 -18.413 12.840 1.00 94.00 814 PHE A O 1
ATOM 6535 N N . PHE A 1 815 ? -9.070 -20.360 13.959 1.00 95.94 815 PHE A N 1
ATOM 6536 C CA . PHE A 1 815 ? -10.050 -19.852 14.908 1.00 95.94 815 PHE A CA 1
ATOM 6537 C C . PHE A 1 815 ? -9.400 -18.824 15.835 1.00 95.94 815 PHE A C 1
ATOM 6539 O O . PHE A 1 815 ? -9.962 -17.746 16.015 1.00 95.94 815 PHE A O 1
ATOM 6546 N N . ARG A 1 816 ? -8.173 -19.088 16.314 1.00 93.38 816 ARG A N 1
ATOM 6547 C CA . ARG A 1 816 ? -7.415 -18.135 17.136 1.00 93.38 816 ARG A CA 1
ATOM 6548 C C . ARG A 1 816 ? -7.263 -16.772 16.460 1.00 93.38 816 ARG A C 1
ATOM 6550 O O . ARG A 1 816 ? -7.769 -15.794 16.993 1.00 93.38 816 ARG A O 1
ATOM 6557 N N . VAL A 1 817 ? -6.695 -16.700 15.249 1.00 88.81 817 VAL A N 1
ATOM 6558 C CA . VAL A 1 817 ? -6.498 -15.404 14.560 1.00 88.81 817 VAL A CA 1
ATOM 6559 C C . VAL A 1 817 ? -7.807 -14.700 14.196 1.00 88.81 817 VAL A C 1
ATOM 6561 O O . VAL A 1 817 ? -7.833 -13.476 14.051 1.00 88.81 817 VAL A O 1
ATOM 6564 N N . THR A 1 818 ? -8.901 -15.453 14.046 1.00 88.88 818 THR A N 1
ATOM 6565 C CA . THR A 1 818 ? -10.236 -14.887 13.823 1.00 88.88 818 THR A CA 1
ATOM 6566 C C . THR A 1 818 ? -10.755 -14.204 15.090 1.00 88.88 818 THR A C 1
ATOM 6568 O O . THR A 1 818 ? -11.287 -13.100 14.995 1.00 88.88 818 THR A O 1
ATOM 6571 N N . ILE A 1 819 ? -10.556 -14.811 16.265 1.00 93.12 819 ILE A N 1
ATOM 6572 C CA . ILE A 1 819 ? -10.902 -14.216 17.563 1.00 93.12 819 ILE A CA 1
ATOM 6573 C C . ILE A 1 819 ? -9.964 -13.052 17.909 1.00 93.12 819 ILE A C 1
ATOM 6575 O O . ILE A 1 819 ? -10.465 -11.969 18.204 1.00 93.12 819 ILE A O 1
ATOM 6579 N N . ASP A 1 820 ? -8.644 -13.223 17.774 1.00 86.19 820 ASP A N 1
ATOM 6580 C CA . ASP A 1 820 ? -7.626 -12.196 18.059 1.00 86.19 820 ASP A CA 1
ATOM 6581 C C . ASP A 1 820 ? -7.908 -10.883 17.294 1.00 86.19 820 ASP A C 1
ATOM 6583 O O . ASP A 1 820 ? -7.788 -9.783 17.836 1.00 86.19 820 ASP A O 1
ATOM 6587 N N . LEU A 1 821 ? -8.335 -10.980 16.025 1.00 84.25 821 LEU A N 1
ATOM 6588 C CA . LEU A 1 821 ? -8.696 -9.815 15.209 1.00 84.25 821 LEU A CA 1
ATOM 6589 C C . LEU A 1 821 ? -9.936 -9.089 15.741 1.00 84.25 821 LEU A C 1
ATOM 6591 O O . LEU A 1 821 ? -9.977 -7.858 15.705 1.00 84.25 821 LEU A O 1
ATOM 6595 N N . VAL A 1 822 ? -10.953 -9.824 16.195 1.00 89.19 822 VAL A N 1
ATOM 6596 C CA . VAL A 1 822 ? -12.182 -9.227 16.739 1.00 89.19 822 VAL A CA 1
ATOM 6597 C C . VAL A 1 822 ? -11.915 -8.652 18.134 1.00 89.19 822 VAL A C 1
ATOM 6599 O O . VAL A 1 822 ? -12.409 -7.571 18.439 1.00 89.19 822 VAL A O 1
ATOM 6602 N N . GLU A 1 823 ? -11.061 -9.286 18.943 1.00 92.25 823 GLU A N 1
ATOM 6603 C CA . GLU A 1 823 ? -10.600 -8.756 20.231 1.00 92.25 823 GLU A CA 1
ATOM 6604 C C . GLU A 1 823 ? -9.823 -7.440 20.072 1.00 92.25 823 GLU A C 1
ATOM 6606 O O . GLU A 1 823 ? -10.122 -6.464 20.758 1.00 92.25 823 GLU A O 1
ATOM 6611 N N . MET A 1 824 ? -8.899 -7.362 19.107 1.00 85.19 824 MET A N 1
ATOM 6612 C CA . MET A 1 824 ? -8.189 -6.122 18.761 1.00 85.19 824 MET A CA 1
ATOM 6613 C C . MET A 1 824 ? -9.139 -5.010 18.292 1.00 85.19 824 MET A C 1
ATOM 6615 O O . MET A 1 824 ? -8.906 -3.837 18.580 1.00 85.19 824 MET A O 1
ATOM 6619 N N . VAL A 1 825 ? -10.229 -5.348 17.597 1.00 85.81 825 VAL A N 1
ATOM 6620 C CA . VAL A 1 825 ? -11.241 -4.356 17.203 1.00 85.81 825 VAL A CA 1
ATOM 6621 C C . VAL A 1 825 ? -12.116 -3.934 18.387 1.00 85.81 825 VAL A C 1
ATOM 6623 O O . VAL A 1 825 ? -12.421 -2.751 18.501 1.00 85.81 825 VAL A O 1
ATOM 6626 N N . PHE A 1 826 ? -12.436 -4.835 19.322 1.00 91.94 826 PHE A N 1
ATOM 6627 C CA . PHE A 1 826 ? -13.055 -4.457 20.597 1.00 91.94 826 PHE A CA 1
ATOM 6628 C C . PHE A 1 826 ? -12.141 -3.574 21.459 1.00 91.94 826 PHE A C 1
ATOM 6630 O O . PHE A 1 826 ? -12.651 -2.712 22.166 1.00 91.94 826 PHE A O 1
ATOM 6637 N N . ALA A 1 827 ? -10.815 -3.732 21.374 1.00 89.12 827 ALA A N 1
ATOM 6638 C CA . ALA A 1 827 ? -9.849 -2.850 22.037 1.00 89.12 827 ALA A CA 1
ATOM 6639 C C . ALA A 1 827 ? -9.854 -1.419 21.481 1.00 89.12 827 ALA A C 1
ATOM 6641 O O . ALA A 1 827 ? -9.509 -0.487 22.194 1.00 89.12 827 ALA A O 1
ATOM 6642 N N . LYS A 1 828 ? -10.236 -1.247 20.211 1.00 87.19 828 LYS A N 1
ATOM 6643 C CA . LYS A 1 828 ? -10.343 0.062 19.550 1.00 87.19 828 LYS A CA 1
ATOM 6644 C C . LYS A 1 828 ? -11.726 0.693 19.683 1.00 87.19 828 LYS A C 1
ATOM 6646 O O . LYS A 1 828 ? -11.861 1.879 19.383 1.00 87.19 828 LYS A O 1
ATOM 6651 N N . GLY A 1 829 ? -12.735 -0.076 20.088 1.00 90.81 829 GLY A N 1
ATOM 6652 C CA . GLY A 1 829 ? -14.121 0.364 20.085 1.00 90.81 829 GLY A CA 1
ATOM 6653 C C . GLY A 1 829 ? -14.611 0.903 21.426 1.00 90.81 829 GLY A C 1
ATOM 6654 O O . GLY A 1 829 ? -14.411 0.286 22.473 1.00 90.81 829 GLY A O 1
ATOM 6655 N N . ASP A 1 830 ? -15.339 2.014 21.369 1.00 95.19 830 ASP A N 1
ATOM 6656 C CA . ASP A 1 830 ? -15.933 2.680 22.523 1.00 95.19 830 ASP A CA 1
ATOM 6657 C C . ASP A 1 830 ? -17.452 2.883 22.310 1.00 95.19 830 ASP A C 1
ATOM 6659 O O . ASP A 1 830 ? -17.871 3.729 21.511 1.00 95.19 830 ASP A O 1
ATOM 6663 N N . PRO A 1 831 ? -18.311 2.127 23.025 1.00 95.50 831 PRO A N 1
ATOM 6664 C CA . PRO A 1 831 ? -19.760 2.270 22.928 1.00 95.50 831 PRO A CA 1
ATOM 6665 C C . PRO A 1 831 ? -20.316 3.519 23.640 1.00 95.50 831 PRO A C 1
ATOM 6667 O O . PRO A 1 831 ? -21.457 3.888 23.368 1.00 95.50 831 PRO A O 1
ATOM 6670 N N . GLY A 1 832 ? -19.554 4.168 24.525 1.00 95.75 832 GLY A N 1
ATOM 6671 C CA . GLY A 1 832 ? -19.876 5.469 25.120 1.00 95.75 832 GLY A CA 1
ATOM 6672 C C . GLY A 1 832 ? -19.702 6.606 24.114 1.00 95.75 832 GLY A C 1
ATOM 6673 O O . GLY A 1 832 ? -20.616 7.411 23.936 1.00 95.75 832 GLY A O 1
ATOM 6674 N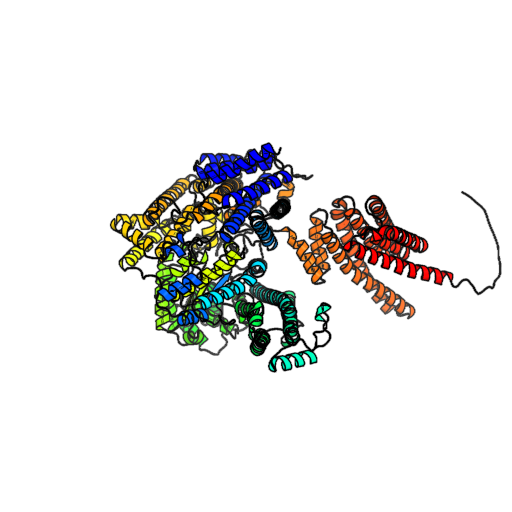 N . ILE A 1 833 ? -18.604 6.595 23.349 1.00 96.00 833 ILE A N 1
ATOM 6675 C CA . ILE A 1 833 ? -18.438 7.484 22.187 1.00 96.00 833 ILE A CA 1
ATOM 6676 C C . ILE A 1 833 ? -19.530 7.197 21.146 1.00 96.00 833 ILE A C 1
ATOM 6678 O O . ILE A 1 833 ? -20.193 8.127 20.697 1.00 96.00 833 ILE A O 1
ATOM 6682 N N . ALA A 1 834 ? -19.820 5.933 20.819 1.00 96.75 834 ALA A N 1
ATOM 6683 C CA . ALA A 1 834 ? -20.919 5.614 19.898 1.00 96.75 834 ALA A CA 1
ATOM 6684 C C . ALA A 1 834 ? -22.294 6.129 20.391 1.00 96.75 834 ALA A C 1
ATOM 6686 O O . ALA A 1 834 ? -23.113 6.576 19.590 1.00 96.75 834 ALA A O 1
ATOM 6687 N N . ALA A 1 835 ? -22.547 6.120 21.707 1.00 97.06 835 ALA A N 1
ATOM 6688 C CA . ALA A 1 835 ? -23.757 6.702 22.295 1.00 97.06 835 ALA A CA 1
ATOM 6689 C C . ALA A 1 835 ? -23.798 8.241 22.199 1.00 97.06 835 ALA A C 1
ATOM 6691 O O . ALA A 1 835 ? -24.882 8.811 22.065 1.00 97.06 835 ALA A O 1
ATOM 6692 N N . LEU A 1 836 ? -22.643 8.919 22.221 1.00 96.75 836 LEU A N 1
ATOM 6693 C CA . LEU A 1 836 ? -22.555 10.363 21.982 1.00 96.75 836 LEU A CA 1
ATOM 6694 C C . LEU A 1 836 ? -22.999 10.723 20.555 1.00 96.75 836 LEU A C 1
ATOM 6696 O O . LEU A 1 836 ? -23.782 11.658 20.393 1.00 96.75 836 LEU A O 1
ATOM 6700 N N . TYR A 1 837 ? -22.553 9.967 19.543 1.00 97.44 837 TYR A N 1
ATOM 6701 C CA . TYR A 1 837 ? -22.977 10.161 18.148 1.00 97.44 837 TYR A CA 1
ATOM 6702 C C . TYR A 1 837 ? -24.489 9.979 17.998 1.00 97.44 837 TYR A C 1
ATOM 6704 O O . TYR A 1 837 ? -25.151 10.859 17.449 1.00 97.44 837 TYR A O 1
ATOM 6712 N N . ASP A 1 838 ? -25.048 8.899 18.553 1.00 96.94 838 ASP A N 1
ATOM 6713 C CA . ASP A 1 838 ? -26.498 8.676 18.580 1.00 96.94 838 ASP A CA 1
ATOM 6714 C C . ASP A 1 838 ? -27.246 9.866 19.192 1.00 96.94 838 ASP A C 1
ATOM 6716 O O . ASP A 1 838 ? -28.127 10.446 18.565 1.00 96.94 838 ASP A O 1
ATOM 6720 N N . ARG A 1 839 ? -26.871 10.277 20.406 1.00 95.31 839 ARG A N 1
ATOM 6721 C CA . ARG A 1 839 ? -27.563 11.354 21.123 1.00 95.31 839 ARG A CA 1
ATOM 6722 C C . ARG A 1 839 ? -27.491 12.704 20.403 1.00 95.31 839 ARG A C 1
ATOM 6724 O O . ARG A 1 839 ? -28.400 13.522 20.534 1.00 95.31 839 ARG A O 1
ATOM 6731 N N . LEU A 1 840 ? -26.398 12.978 19.691 1.00 95.06 840 LEU A N 1
ATOM 6732 C CA . LEU A 1 840 ? -26.207 14.256 19.006 1.00 95.06 840 LEU A CA 1
ATOM 6733 C C . LEU A 1 840 ? -26.846 14.297 17.614 1.00 95.06 840 LEU A C 1
ATOM 6735 O O . LEU A 1 840 ? -27.327 15.371 17.241 1.00 95.06 840 LEU A O 1
ATOM 6739 N N . LEU A 1 841 ? -26.842 13.174 16.883 1.00 96.56 841 LEU A N 1
ATOM 6740 C CA . LEU A 1 841 ? -27.106 13.109 15.438 1.00 96.56 841 LEU A CA 1
ATOM 6741 C C . LEU A 1 841 ? -28.307 12.233 15.040 1.00 96.56 841 LEU A C 1
ATOM 6743 O O . LEU A 1 841 ? -28.796 12.373 13.920 1.00 96.56 841 LEU A O 1
ATOM 6747 N N . VAL A 1 842 ? -28.767 11.323 15.904 1.00 96.69 842 VAL A N 1
ATOM 6748 C CA . VAL A 1 842 ? -29.842 10.360 15.608 1.00 96.69 842 VAL A CA 1
ATOM 6749 C C . VAL A 1 842 ? -31.160 10.811 16.244 1.00 96.69 842 VAL A C 1
ATOM 6751 O O . VAL A 1 842 ? -31.218 11.186 17.417 1.00 96.69 842 VAL A O 1
ATOM 6754 N N . SER A 1 843 ? -32.237 10.745 15.458 1.00 95.25 843 SER A N 1
ATOM 6755 C CA . SER A 1 843 ? -33.603 11.049 15.892 1.00 95.25 843 SER A CA 1
ATOM 6756 C C . SER A 1 843 ? -34.048 10.159 17.058 1.00 95.25 843 SER A C 1
ATOM 6758 O O . SER A 1 843 ? -33.710 8.976 17.115 1.00 95.25 843 SER A O 1
ATOM 6760 N N . GLU A 1 844 ? -34.843 10.709 17.981 1.00 93.69 844 GLU A N 1
ATOM 6761 C CA . GLU A 1 844 ? -35.291 10.005 19.197 1.00 93.69 844 GLU A CA 1
ATOM 6762 C C . GLU A 1 844 ? -35.968 8.653 18.892 1.00 93.69 844 GLU A C 1
ATOM 6764 O O . GLU A 1 844 ? -35.759 7.678 19.610 1.00 93.69 844 GLU A O 1
ATOM 6769 N N . GLU A 1 845 ? -36.692 8.551 17.771 1.00 95.50 845 GLU A N 1
ATOM 6770 C CA . GLU A 1 845 ? -37.349 7.319 17.302 1.00 95.50 845 GLU A CA 1
ATOM 6771 C C . GLU A 1 845 ? -36.379 6.162 16.978 1.00 95.50 845 GLU A C 1
ATOM 6773 O O . GLU A 1 845 ? -36.773 4.991 16.999 1.00 95.50 845 GLU A O 1
ATOM 6778 N N . LEU A 1 846 ? -35.113 6.472 16.674 1.00 96.00 846 LEU A N 1
ATOM 6779 C CA . LEU A 1 846 ? -34.072 5.507 16.304 1.00 96.00 846 LEU A CA 1
ATOM 6780 C C . LEU A 1 846 ? -33.050 5.254 17.425 1.00 96.00 846 LEU A C 1
ATOM 6782 O O . LEU A 1 846 ? -32.320 4.263 17.366 1.00 96.00 846 LEU A O 1
ATOM 6786 N N . GLN A 1 847 ? -33.020 6.072 18.481 1.00 94.25 847 GLN A N 1
ATOM 6787 C CA . GLN A 1 847 ? -32.114 5.869 19.621 1.00 94.25 847 GLN A CA 1
ATOM 6788 C C . GLN A 1 847 ? -32.293 4.503 20.330 1.00 94.25 847 GLN A C 1
ATOM 6790 O O . GLN A 1 847 ? -31.272 3.875 20.629 1.00 94.25 847 GLN A O 1
ATOM 6795 N N . PRO A 1 848 ? -33.516 3.951 20.516 1.00 97.50 848 PRO A N 1
ATOM 6796 C CA . PRO A 1 848 ? -33.693 2.601 21.066 1.00 97.50 848 PRO A CA 1
ATOM 6797 C C . PRO A 1 848 ? -33.070 1.495 20.200 1.00 97.50 848 PRO A C 1
ATOM 6799 O O . PRO A 1 848 ? -32.638 0.463 20.713 1.00 97.50 848 PRO A O 1
ATOM 6802 N N . PHE A 1 849 ? -32.994 1.700 18.880 1.00 97.31 849 PHE A N 1
ATOM 6803 C CA . PHE A 1 849 ? -32.339 0.759 17.971 1.00 97.31 849 PHE A CA 1
ATOM 6804 C C . PHE A 1 849 ? -30.814 0.798 18.137 1.00 97.31 849 PHE A C 1
ATOM 6806 O O . PHE A 1 849 ? -30.183 -0.251 18.268 1.00 97.31 849 PHE A O 1
ATOM 6813 N N . GLY A 1 850 ? -30.222 1.991 18.234 1.00 96.94 850 GLY A N 1
ATOM 6814 C CA . GLY A 1 850 ? -28.798 2.142 18.541 1.00 96.94 850 GLY A CA 1
ATOM 6815 C C . GLY A 1 850 ? -28.411 1.599 19.924 1.00 96.94 850 GLY A C 1
ATOM 6816 O O . GLY A 1 850 ? -27.370 0.953 20.075 1.00 96.94 850 GLY A O 1
ATOM 6817 N N . GLU A 1 851 ? -29.277 1.752 20.932 1.00 97.31 851 GLU A N 1
ATOM 6818 C CA . GLU A 1 851 ? -29.089 1.125 22.246 1.00 97.31 851 GLU A CA 1
ATOM 6819 C C . GLU A 1 851 ? -29.108 -0.409 22.156 1.00 97.31 851 GLU A C 1
ATOM 6821 O O . GLU A 1 851 ? -28.205 -1.066 22.678 1.00 97.31 851 GLU A O 1
ATOM 6826 N N . GLN A 1 852 ? -30.057 -0.991 21.416 1.00 97.50 852 GLN A N 1
ATOM 6827 C CA . GLN A 1 852 ? -30.109 -2.436 21.174 1.00 97.50 852 GLN A CA 1
ATOM 6828 C C . GLN A 1 852 ? -28.825 -2.966 20.503 1.00 97.50 852 GLN A C 1
ATOM 6830 O O . GLN A 1 852 ? -28.363 -4.066 20.834 1.00 97.50 852 GLN A O 1
ATOM 6835 N N . LEU A 1 853 ? -28.208 -2.188 19.606 1.00 97.94 853 LEU A N 1
ATOM 6836 C CA . LEU A 1 853 ? -26.911 -2.527 19.012 1.00 97.94 853 LEU A CA 1
ATOM 6837 C C . LEU A 1 853 ? -25.765 -2.429 20.037 1.00 97.94 853 LEU A C 1
ATOM 6839 O O . LEU A 1 853 ? -24.911 -3.317 20.066 1.00 97.94 853 LEU A O 1
ATOM 6843 N N . ARG A 1 854 ? -25.744 -1.415 20.916 1.00 97.81 854 ARG A N 1
ATOM 6844 C CA . ARG A 1 854 ? -24.748 -1.299 22.007 1.00 97.81 854 ARG A CA 1
ATOM 6845 C C . ARG A 1 854 ? -24.867 -2.419 23.046 1.00 97.81 854 ARG A C 1
ATOM 6847 O O . ARG A 1 854 ? -23.848 -2.903 23.539 1.00 97.81 854 ARG A O 1
ATOM 6854 N N . VAL A 1 855 ? -26.079 -2.886 23.343 1.00 97.94 855 VAL A N 1
ATOM 6855 C CA . VAL A 1 855 ? -26.295 -4.078 24.183 1.00 97.94 855 VAL A CA 1
ATOM 6856 C C . VAL A 1 855 ? -25.693 -5.321 23.515 1.00 97.94 855 VAL A C 1
ATOM 6858 O O . VAL A 1 855 ? -24.993 -6.091 24.176 1.00 97.94 855 VAL A O 1
ATOM 6861 N N . ASN A 1 856 ? -25.880 -5.486 22.199 1.00 97.62 856 ASN A N 1
ATOM 6862 C CA . ASN A 1 856 ? -25.281 -6.594 21.447 1.00 97.62 856 ASN A CA 1
ATOM 6863 C C . ASN A 1 856 ? -23.739 -6.511 21.412 1.00 97.62 856 ASN A C 1
ATOM 6865 O O . ASN A 1 856 ? -23.066 -7.523 21.607 1.00 97.62 856 ASN A O 1
ATOM 6869 N N . TYR A 1 857 ? -23.164 -5.309 21.273 1.00 97.88 857 TYR A N 1
ATOM 6870 C CA . TYR A 1 857 ? -21.715 -5.074 21.380 1.00 97.88 857 TYR A CA 1
ATOM 6871 C C . TYR A 1 857 ? -21.151 -5.617 22.705 1.00 97.88 857 TYR A C 1
ATOM 6873 O O . TYR A 1 857 ? -20.201 -6.403 22.705 1.00 97.88 857 TYR A O 1
ATOM 6881 N N . GLN A 1 858 ? -21.763 -5.255 23.840 1.00 97.44 858 GLN A N 1
ATOM 6882 C CA . GLN A 1 858 ? -21.300 -5.689 25.164 1.00 97.44 858 GLN A CA 1
ATOM 6883 C C . GLN A 1 858 ? -21.514 -7.192 25.402 1.00 97.44 858 GLN A C 1
ATOM 6885 O O . GLN A 1 858 ? -20.641 -7.854 25.970 1.00 97.44 858 GLN A O 1
ATOM 6890 N N . GLU A 1 859 ? -22.634 -7.768 24.948 1.00 97.69 859 GLU A N 1
ATOM 6891 C CA . GLU A 1 859 ? -22.850 -9.216 25.048 1.00 97.69 859 GLU A CA 1
ATOM 6892 C C . GLU A 1 859 ? -21.854 -10.002 24.180 1.00 97.69 859 GLU A C 1
ATOM 6894 O O . GLU A 1 859 ? -21.269 -10.977 24.661 1.00 97.69 859 GLU A O 1
ATOM 6899 N N . THR A 1 860 ? -21.597 -9.547 22.950 1.00 97.94 860 THR A N 1
ATOM 6900 C CA . THR A 1 860 ? -20.610 -10.147 22.040 1.00 97.94 860 THR A CA 1
ATOM 6901 C C . THR A 1 860 ? -19.205 -10.083 22.634 1.00 97.94 860 THR A C 1
ATOM 6903 O O . THR A 1 860 ? -18.536 -11.114 22.707 1.00 97.94 860 THR A O 1
ATOM 6906 N N . ARG A 1 861 ? -18.777 -8.916 23.142 1.00 97.50 861 ARG A N 1
ATOM 6907 C CA . ARG A 1 861 ? -17.495 -8.737 23.846 1.00 97.50 861 ARG A CA 1
ATOM 6908 C C . ARG A 1 861 ? -17.349 -9.727 25.005 1.00 97.50 861 ARG A C 1
ATOM 6910 O O . ARG A 1 861 ? -16.336 -10.416 25.106 1.00 97.50 861 ARG A O 1
ATOM 6917 N N . ARG A 1 862 ? -18.366 -9.831 25.869 1.00 97.94 862 ARG A N 1
ATOM 6918 C CA . ARG A 1 862 ? -18.358 -10.738 27.031 1.00 97.94 862 ARG A CA 1
ATOM 6919 C C . ARG A 1 862 ? -18.240 -12.207 26.611 1.00 97.94 862 ARG A C 1
ATOM 6921 O O . ARG A 1 862 ? -17.500 -12.958 27.240 1.00 97.94 862 ARG A O 1
ATOM 6928 N N . LEU A 1 863 ? -18.975 -12.626 25.580 1.00 97.81 863 LEU A N 1
ATOM 6929 C CA . LEU A 1 863 ? -18.924 -13.997 25.060 1.00 97.81 863 LEU A CA 1
ATOM 6930 C C . LEU A 1 863 ? -17.574 -14.306 24.401 1.00 97.81 863 LEU A C 1
ATOM 6932 O O . LEU A 1 863 ? -17.030 -15.384 24.626 1.00 97.81 863 LEU A O 1
ATOM 6936 N N . LEU A 1 864 ? -17.003 -13.354 23.660 1.00 97.25 864 LEU A N 1
ATOM 6937 C CA . LEU A 1 864 ? -15.692 -13.504 23.034 1.00 97.25 864 LEU A CA 1
ATOM 6938 C C . LEU A 1 864 ? -14.585 -13.705 24.077 1.00 97.25 864 LEU A C 1
ATOM 6940 O O . LEU A 1 864 ? -13.821 -14.661 23.964 1.00 97.25 864 LEU A O 1
ATOM 6944 N N . LEU A 1 865 ? -14.542 -12.882 25.131 1.00 97.69 865 LEU A N 1
ATOM 6945 C CA . LEU A 1 865 ? -13.567 -13.043 26.221 1.00 97.69 865 LEU A CA 1
ATOM 6946 C C . LEU A 1 865 ? -13.736 -14.396 26.937 1.00 97.69 865 LEU A C 1
ATOM 6948 O O . LEU A 1 865 ? -12.754 -15.071 27.240 1.00 97.69 865 LEU A O 1
ATOM 6952 N N . GLN A 1 866 ? -14.978 -14.866 27.115 1.00 97.00 866 GLN A N 1
ATOM 6953 C CA . GLN A 1 866 ? -15.249 -16.207 27.652 1.00 97.00 866 GLN A CA 1
ATOM 6954 C C . GLN A 1 866 ? -14.747 -17.347 26.751 1.00 97.00 866 GLN A C 1
ATOM 6956 O O . GLN A 1 866 ? -14.385 -18.396 27.284 1.00 97.00 866 GLN A O 1
ATOM 6961 N N . VAL A 1 867 ? -14.718 -17.161 25.427 1.00 96.25 867 VAL A N 1
ATOM 6962 C CA . VAL A 1 867 ? -14.175 -18.125 24.451 1.00 96.25 867 VAL A CA 1
ATOM 6963 C C . VAL A 1 867 ? -12.645 -18.083 24.408 1.00 96.25 867 VAL A C 1
ATOM 6965 O O . VAL A 1 867 ? -12.021 -19.141 24.451 1.00 96.25 867 VAL A O 1
ATOM 6968 N N . ALA A 1 868 ? -12.043 -16.891 24.402 1.00 95.19 868 ALA A N 1
ATOM 6969 C CA . ALA A 1 868 ? -10.590 -16.716 24.481 1.00 95.19 868 ALA A CA 1
ATOM 6970 C C . ALA A 1 868 ? -10.010 -17.176 25.837 1.00 95.19 868 ALA A C 1
ATOM 6972 O O . ALA A 1 868 ? -8.855 -17.580 25.939 1.00 95.19 868 ALA A O 1
ATOM 6973 N N . GLY A 1 869 ? -10.826 -17.147 26.896 1.00 95.62 869 GLY A N 1
ATOM 6974 C CA . GLY A 1 869 ? -10.396 -17.434 28.266 1.00 95.62 869 GLY A CA 1
ATOM 6975 C C . GLY A 1 869 ? -9.736 -16.243 28.968 1.00 95.62 869 GLY A C 1
ATOM 6976 O O . GLY A 1 869 ? -9.186 -16.424 30.053 1.00 95.62 869 GLY A O 1
ATOM 6977 N N . HIS A 1 870 ? -9.806 -15.051 28.373 1.00 96.38 870 HIS A N 1
ATOM 6978 C CA . HIS A 1 870 ? -9.299 -13.803 28.937 1.00 96.38 870 HIS A CA 1
ATOM 6979 C C . HIS A 1 870 ? -10.319 -13.181 29.911 1.00 96.38 870 HIS A C 1
ATOM 6981 O O . HIS A 1 870 ? -11.532 -13.375 29.788 1.00 96.38 870 HIS A O 1
ATOM 6987 N N . LYS A 1 871 ? -9.829 -12.411 30.883 1.00 94.88 871 LYS A N 1
ATOM 6988 C CA . LYS A 1 871 ? -10.630 -11.558 31.775 1.00 94.88 871 LYS A CA 1
ATOM 6989 C C . LYS A 1 871 ? -10.840 -10.180 31.160 1.00 94.88 871 LYS A C 1
ATOM 6991 O O . LYS A 1 871 ? -11.954 -9.665 31.182 1.00 94.88 871 LYS A O 1
ATOM 6996 N N . ASP A 1 872 ? -9.770 -9.631 30.592 1.00 93.31 872 ASP A N 1
ATOM 6997 C CA . ASP A 1 872 ? -9.722 -8.312 29.972 1.00 93.31 872 ASP A CA 1
ATOM 6998 C C . ASP A 1 872 ? -9.359 -8.407 28.490 1.00 93.31 872 ASP A C 1
ATOM 7000 O O . ASP A 1 872 ? -8.734 -9.366 28.041 1.00 93.31 872 ASP A O 1
ATOM 7004 N N . ILE A 1 873 ? -9.718 -7.369 27.733 1.00 93.06 873 ILE A N 1
ATOM 7005 C CA . ILE A 1 873 ? -9.328 -7.244 26.327 1.00 93.06 873 ILE A CA 1
ATOM 7006 C C . ILE A 1 873 ? -7.796 -7.187 26.210 1.00 93.06 873 ILE A C 1
ATOM 7008 O O . ILE A 1 873 ? -7.136 -6.434 26.932 1.00 93.06 873 ILE A O 1
ATOM 7012 N N . LEU A 1 874 ? -7.258 -7.955 25.258 1.00 89.31 874 LEU A N 1
ATOM 7013 C CA . LEU A 1 874 ? -5.835 -8.073 24.937 1.00 89.31 874 LEU A CA 1
ATOM 7014 C C . LEU A 1 874 ? -4.971 -8.520 26.133 1.00 89.31 874 LEU A C 1
ATOM 7016 O O . LEU A 1 874 ? -3.798 -8.166 26.219 1.00 89.31 874 LEU A O 1
ATOM 7020 N N . GLU A 1 875 ? -5.508 -9.355 27.034 1.00 91.38 875 GLU A N 1
ATOM 7021 C CA . GLU A 1 875 ? -4.714 -10.003 28.098 1.00 91.38 875 GLU A CA 1
ATOM 7022 C C . GLU A 1 875 ? -3.525 -10.803 27.523 1.00 91.38 875 GLU A C 1
ATOM 7024 O O . GLU A 1 875 ? -2.457 -10.867 28.132 1.00 91.38 875 GLU A O 1
ATOM 7029 N N . GLY A 1 876 ? -3.682 -11.359 26.315 1.00 85.94 876 GLY A N 1
ATOM 7030 C CA . GLY A 1 876 ? -2.625 -12.058 25.581 1.00 85.94 876 GLY A CA 1
ATOM 7031 C C . GLY A 1 876 ? -1.598 -11.173 24.854 1.00 85.94 876 GLY A C 1
ATOM 7032 O O . GLY A 1 876 ? -0.566 -11.706 24.450 1.00 85.94 876 GLY A O 1
ATOM 7033 N N . ASP A 1 877 ? -1.839 -9.865 24.686 1.00 85.94 877 ASP A N 1
ATOM 7034 C CA . ASP A 1 877 ? -0.899 -8.924 24.047 1.00 85.94 877 ASP A CA 1
ATOM 7035 C C . ASP A 1 877 ? -0.846 -7.573 24.798 1.00 85.94 877 ASP A C 1
ATOM 7037 O O . ASP A 1 877 ? -1.469 -6.584 24.386 1.00 85.94 877 ASP A O 1
ATOM 7041 N N . PRO A 1 878 ? -0.074 -7.496 25.901 1.00 90.19 878 PRO A N 1
ATOM 7042 C CA . PRO A 1 878 ? 0.086 -6.258 26.661 1.00 90.19 878 PRO A CA 1
ATOM 7043 C C . PRO A 1 878 ? 0.796 -5.156 25.859 1.00 90.19 878 PRO A C 1
ATOM 7045 O O . PRO A 1 878 ? 0.593 -3.977 26.143 1.00 90.19 878 PRO A O 1
ATOM 7048 N N . TYR A 1 879 ? 1.595 -5.511 24.843 1.00 88.56 879 TYR A N 1
ATOM 7049 C CA . TYR A 1 879 ? 2.305 -4.548 24.000 1.00 88.56 879 TYR A CA 1
ATOM 7050 C C . TYR A 1 879 ? 1.340 -3.796 23.086 1.00 88.56 879 TYR A C 1
ATOM 7052 O O . TYR A 1 879 ? 1.438 -2.577 22.959 1.00 88.56 879 TYR A O 1
ATOM 7060 N N . LEU A 1 880 ? 0.402 -4.502 22.449 1.00 85.19 880 LEU A N 1
ATOM 7061 C CA . LEU A 1 880 ? -0.653 -3.872 21.659 1.00 85.19 880 LEU A CA 1
ATOM 7062 C C . LEU A 1 880 ? -1.627 -3.101 22.556 1.00 85.19 880 LEU A C 1
ATOM 7064 O O . LEU A 1 880 ? -2.003 -1.985 22.206 1.00 85.19 880 LEU A O 1
ATOM 7068 N N . ARG A 1 881 ? -1.983 -3.651 23.725 1.00 89.81 881 ARG A N 1
ATOM 7069 C CA . ARG A 1 881 ? -2.860 -2.984 24.697 1.00 89.81 881 ARG A CA 1
ATOM 7070 C C . ARG A 1 881 ? -2.315 -1.615 25.124 1.00 89.81 881 ARG A C 1
ATOM 7072 O O . ARG A 1 881 ? -3.026 -0.629 24.965 1.00 89.81 881 ARG A O 1
ATOM 7079 N N . GLN A 1 882 ? -1.059 -1.545 25.577 1.00 91.25 882 GLN A N 1
ATOM 7080 C CA . GLN A 1 882 ? -0.400 -0.289 25.972 1.00 91.25 882 GLN A CA 1
ATOM 7081 C C . GLN A 1 882 ? -0.474 0.763 24.855 1.00 91.25 882 GLN A C 1
ATOM 7083 O O . GLN A 1 882 ? -0.894 1.891 25.088 1.00 91.25 882 GLN A O 1
ATOM 7088 N N . ARG A 1 883 ? -0.117 0.377 23.625 1.00 88.12 883 ARG A N 1
ATOM 7089 C CA . ARG A 1 883 ? -0.113 1.270 22.457 1.00 88.12 883 ARG A CA 1
ATOM 7090 C C . ARG A 1 883 ? -1.497 1.827 22.130 1.00 88.12 883 ARG A C 1
ATOM 7092 O O . ARG A 1 883 ? -1.621 3.002 21.819 1.00 88.12 883 ARG A O 1
ATOM 7099 N N . LEU A 1 884 ? -2.545 1.003 22.203 1.00 86.50 884 LEU A N 1
ATOM 7100 C CA . LEU A 1 884 ? -3.913 1.475 21.963 1.00 86.50 884 LEU A CA 1
ATOM 7101 C C . LEU A 1 884 ? -4.374 2.447 23.059 1.00 86.50 884 LEU A C 1
ATOM 7103 O O . LEU A 1 884 ? -4.874 3.515 22.724 1.00 86.50 884 LEU A O 1
ATOM 7107 N N . GLN A 1 885 ? -4.103 2.136 24.332 1.00 90.00 885 GLN A N 1
ATOM 7108 C CA . GLN A 1 885 ? -4.465 3.000 25.463 1.00 90.00 885 GLN A CA 1
ATOM 7109 C C . GLN A 1 885 ? -3.793 4.383 25.412 1.00 90.00 885 GLN A C 1
ATOM 7111 O O . GLN A 1 885 ? -4.419 5.367 25.789 1.00 90.00 885 GLN A O 1
ATOM 7116 N N . LEU A 1 886 ? -2.544 4.476 24.941 1.00 90.00 886 LEU A N 1
ATOM 7117 C CA . LEU A 1 886 ? -1.841 5.761 24.806 1.00 90.00 886 LEU A CA 1
ATOM 7118 C C . LEU A 1 886 ? -2.380 6.614 23.643 1.00 90.00 886 LEU A C 1
ATOM 7120 O O . LEU A 1 886 ? -2.316 7.836 23.700 1.00 90.00 886 LEU A O 1
ATOM 7124 N N . ARG A 1 887 ? -2.961 5.998 22.604 1.00 88.88 887 ARG A N 1
ATOM 7125 C CA . ARG A 1 887 ? -3.601 6.732 21.496 1.00 88.88 887 ARG A CA 1
ATOM 7126 C C . ARG A 1 887 ? -4.971 7.290 21.864 1.00 88.88 887 ARG A C 1
ATOM 7128 O O . ARG A 1 887 ? -5.386 8.289 21.277 1.00 88.88 887 ARG A O 1
ATOM 7135 N N . ASP A 1 888 ? -5.695 6.601 22.745 1.00 90.00 888 ASP A N 1
ATOM 7136 C CA . ASP A 1 888 ? -7.115 6.855 22.987 1.00 90.00 888 ASP A CA 1
ATOM 7137 C C . ASP A 1 888 ? -7.438 8.324 23.328 1.00 90.00 888 ASP A C 1
ATOM 7139 O O . ASP A 1 888 ? -8.306 8.853 22.633 1.00 90.00 888 ASP A O 1
ATOM 7143 N N . PRO A 1 889 ? -6.716 9.039 24.222 1.00 92.31 889 PRO A N 1
ATOM 7144 C CA . PRO A 1 889 ? -7.044 10.427 24.565 1.00 92.31 889 PRO A CA 1
ATOM 7145 C C . PRO A 1 889 ? -7.103 11.365 23.351 1.00 92.31 889 PRO A C 1
ATOM 7147 O O . PRO A 1 889 ? -8.045 12.145 23.206 1.00 92.31 889 PRO A O 1
ATOM 7150 N N . TYR A 1 890 ? -6.150 11.255 22.417 1.00 92.81 890 TYR A N 1
ATOM 7151 C CA . TYR A 1 890 ? -6.159 12.088 21.210 1.00 92.81 890 TYR A CA 1
ATOM 7152 C C . TYR A 1 890 ? -7.342 11.752 20.295 1.00 92.81 890 TYR A C 1
ATOM 7154 O O . TYR A 1 890 ? -7.977 12.649 19.737 1.00 92.81 890 TYR A O 1
ATOM 7162 N N . ILE A 1 891 ? -7.648 10.458 20.128 1.00 91.31 891 ILE A N 1
ATOM 7163 C CA . ILE A 1 891 ? -8.754 10.013 19.271 1.00 91.31 891 ILE A CA 1
ATOM 7164 C C . ILE A 1 891 ? -10.096 10.394 19.910 1.00 91.31 891 ILE A C 1
ATOM 7166 O O . ILE A 1 891 ? -10.983 10.853 19.197 1.00 91.31 891 ILE A O 1
ATOM 7170 N N . THR A 1 892 ? -10.238 10.267 21.231 1.00 94.62 892 THR A N 1
ATOM 7171 C CA . THR A 1 892 ? -11.412 10.679 22.012 1.00 94.62 892 THR A CA 1
ATOM 7172 C C . THR A 1 892 ? -11.720 12.160 21.782 1.00 94.62 892 THR A C 1
ATOM 7174 O O . THR A 1 892 ? -12.849 12.488 21.409 1.00 94.62 892 THR A O 1
ATOM 7177 N N . THR A 1 893 ? -10.727 13.052 21.869 1.00 95.44 893 THR A N 1
ATOM 7178 C CA . THR A 1 893 ? -10.923 14.481 21.562 1.00 95.44 893 THR A CA 1
ATOM 7179 C C . THR A 1 893 ? -11.373 14.713 20.120 1.00 95.44 893 THR A C 1
ATOM 7181 O O . THR A 1 893 ? -12.340 15.441 19.884 1.00 95.44 893 THR A O 1
ATOM 7184 N N . LEU A 1 894 ? -10.742 14.050 19.144 1.00 94.56 894 LEU A N 1
ATOM 7185 C CA . LEU A 1 894 ? -11.147 14.143 17.736 1.00 94.56 894 LEU A CA 1
ATOM 7186 C C . LEU A 1 894 ? -12.557 13.571 17.495 1.00 94.56 894 LEU A C 1
ATOM 7188 O O . LEU A 1 894 ? -13.304 14.109 16.679 1.00 94.56 894 LEU A O 1
ATOM 7192 N N . ASN A 1 895 ? -12.947 12.514 18.215 1.00 95.31 895 ASN A N 1
ATOM 7193 C CA . ASN A 1 895 ? -14.271 11.903 18.140 1.00 95.31 895 ASN A CA 1
ATOM 7194 C C . ASN A 1 895 ? -15.362 12.828 18.681 1.00 95.31 895 ASN A C 1
ATOM 7196 O O . ASN A 1 895 ? -16.413 12.937 18.047 1.00 95.31 895 ASN A O 1
ATOM 7200 N N . VAL A 1 896 ? -15.125 13.475 19.826 1.00 96.38 896 VAL A N 1
ATOM 7201 C CA . VAL A 1 896 ? -16.053 14.455 20.406 1.00 96.38 896 VAL A CA 1
ATOM 7202 C C . VAL A 1 896 ? -16.158 15.671 19.489 1.00 96.38 896 VAL A C 1
ATOM 7204 O O . VAL A 1 896 ? -17.271 16.049 19.128 1.00 96.38 896 VAL A O 1
ATOM 7207 N N . CYS A 1 897 ? -15.026 16.217 19.028 1.00 94.81 897 CYS A N 1
ATOM 7208 C CA . CYS A 1 897 ? -14.993 17.306 18.050 1.00 94.81 897 CYS A CA 1
ATOM 7209 C C . CYS A 1 897 ? -15.867 16.974 16.828 1.00 94.81 897 CYS A C 1
ATOM 7211 O O . CYS A 1 897 ? -16.848 17.667 16.564 1.00 94.81 897 CYS A O 1
ATOM 7213 N N . GLN A 1 898 ? -15.606 15.840 16.167 1.00 94.88 898 GLN A N 1
ATOM 7214 C CA . GLN A 1 898 ? -16.351 15.401 14.987 1.00 94.88 898 GLN A CA 1
ATOM 7215 C C . GLN A 1 898 ? -17.860 15.285 15.239 1.00 94.88 898 GLN A C 1
ATOM 7217 O O . GLN A 1 898 ? -18.642 15.768 14.422 1.00 94.88 898 GLN A O 1
ATOM 7222 N N . ALA A 1 899 ? -18.288 14.677 16.351 1.00 96.00 899 ALA A N 1
ATOM 7223 C CA . ALA A 1 899 ? -19.710 14.486 16.644 1.00 96.00 899 ALA A CA 1
ATOM 7224 C C . ALA A 1 899 ? -20.461 15.823 16.768 1.00 96.00 899 ALA A C 1
ATOM 7226 O O . ALA A 1 899 ? -21.564 15.980 16.241 1.00 96.00 899 ALA A O 1
ATOM 7227 N N . TYR A 1 900 ? -19.846 16.809 17.424 1.00 94.00 900 TYR A N 1
ATOM 7228 C CA . TYR A 1 900 ? -20.432 18.136 17.583 1.00 94.00 900 TYR A CA 1
ATOM 7229 C C . TYR A 1 900 ? -20.336 18.993 16.310 1.00 94.00 900 TYR A C 1
ATOM 7231 O O . TYR A 1 900 ? -21.306 19.677 15.980 1.00 94.00 900 TYR A O 1
ATOM 7239 N N . THR A 1 901 ? -19.243 18.919 15.541 1.00 91.56 901 THR A N 1
ATOM 7240 C CA . THR A 1 901 ? -19.140 19.605 14.239 1.00 91.56 901 THR A CA 1
ATOM 7241 C C . THR A 1 901 ? -20.152 19.043 13.233 1.00 91.56 901 THR A C 1
ATOM 7243 O O . THR A 1 901 ? -20.813 19.811 12.537 1.00 91.56 901 THR A O 1
ATOM 7246 N N . LEU A 1 902 ? -20.369 17.720 13.204 1.00 93.00 902 LEU A N 1
ATOM 7247 C CA . LEU A 1 902 ? -21.434 17.098 12.405 1.00 93.00 902 LEU A CA 1
ATOM 7248 C C . LEU A 1 902 ? -22.824 17.595 12.817 1.00 93.00 902 LEU A C 1
ATOM 7250 O O . LEU A 1 902 ? -23.670 17.804 11.949 1.00 93.00 902 LEU A O 1
ATOM 7254 N N . LYS A 1 903 ? -23.066 17.830 14.115 1.00 93.31 903 LYS A N 1
ATOM 7255 C CA . LYS A 1 903 ? -24.334 18.402 14.586 1.00 93.31 903 LYS A CA 1
ATOM 7256 C C . LYS A 1 903 ? -24.530 19.830 14.075 1.00 93.31 903 LYS A C 1
ATOM 7258 O O . LYS A 1 903 ? -25.579 20.113 13.511 1.00 93.31 903 LYS A O 1
ATOM 7263 N N . GLN A 1 904 ? -23.515 20.690 14.191 1.00 89.19 904 GLN A N 1
ATOM 7264 C CA . GLN A 1 904 ? -23.545 22.058 13.646 1.00 89.19 904 GLN A CA 1
ATOM 7265 C C . GLN A 1 904 ? -23.755 22.082 12.120 1.00 89.19 904 GLN A C 1
ATOM 7267 O O . GLN A 1 904 ? -24.446 22.954 11.604 1.00 89.19 904 GLN A O 1
ATOM 7272 N N . ILE A 1 905 ? -23.179 21.118 11.394 1.00 88.19 905 ILE A N 1
ATOM 7273 C CA . ILE A 1 905 ? -23.326 20.979 9.937 1.00 88.19 905 ILE A CA 1
ATOM 7274 C C . ILE A 1 905 ? -24.735 20.514 9.533 1.00 88.19 905 ILE A C 1
ATOM 7276 O O . ILE A 1 905 ? -25.271 20.979 8.526 1.00 88.19 905 ILE A O 1
ATOM 7280 N N . ARG A 1 906 ? -25.320 19.566 10.275 1.00 91.12 906 ARG A N 1
ATOM 7281 C CA . ARG A 1 906 ? -26.589 18.907 9.917 1.00 91.12 906 ARG A CA 1
ATOM 7282 C C . ARG A 1 906 ? -27.828 19.621 10.464 1.00 91.12 906 ARG A C 1
ATOM 7284 O O . ARG A 1 906 ? -28.893 19.489 9.867 1.00 91.12 906 ARG A O 1
ATOM 7291 N N . ASP A 1 907 ? -27.698 20.370 11.558 1.00 89.94 907 ASP A N 1
ATOM 7292 C CA . ASP A 1 907 ? -28.781 21.121 12.203 1.00 89.94 907 ASP A CA 1
ATOM 7293 C C . ASP A 1 907 ? -28.442 22.624 12.309 1.00 89.94 907 ASP A C 1
ATOM 7295 O O . ASP A 1 907 ? -27.832 23.061 13.289 1.00 89.94 907 ASP A O 1
ATOM 7299 N N . PRO A 1 908 ? -28.888 23.453 11.343 1.00 82.00 908 PRO A N 1
ATOM 7300 C CA . PRO A 1 908 ? -28.700 24.905 11.380 1.00 82.00 908 PRO A CA 1
ATOM 7301 C C . PRO A 1 908 ? -29.385 25.622 12.557 1.00 82.00 908 PRO A C 1
ATOM 7303 O O . PRO A 1 908 ? -29.122 26.805 12.777 1.00 82.00 908 PRO A O 1
ATOM 7306 N N . SER A 1 909 ? -30.279 24.952 13.299 1.00 84.75 909 SER A N 1
ATOM 7307 C CA . SER A 1 909 ? -30.931 25.516 14.490 1.00 84.75 909 SER A CA 1
ATOM 7308 C C . SER A 1 909 ? -30.112 25.329 15.774 1.00 84.75 909 SER A C 1
ATOM 7310 O O . SER A 1 909 ? -30.405 25.963 16.792 1.00 84.75 909 SER A O 1
ATOM 7312 N N . PHE A 1 910 ? -29.049 24.518 15.729 1.00 84.88 910 PHE A N 1
ATOM 7313 C CA . PHE A 1 910 ? -28.141 24.293 16.849 1.00 84.88 910 PHE A CA 1
ATOM 7314 C C . PHE A 1 910 ? -27.213 25.502 17.068 1.00 84.88 910 PHE A C 1
ATOM 7316 O O . PHE A 1 910 ? -26.059 25.536 16.642 1.00 84.88 910 PHE A O 1
ATOM 7323 N N . HIS A 1 911 ? -27.735 26.532 17.735 1.00 73.56 911 HIS A N 1
ATOM 7324 C CA . HIS A 1 911 ? -26.975 27.730 18.085 1.00 73.56 911 HIS A CA 1
ATOM 7325 C C . HIS A 1 911 ? -26.028 27.490 19.262 1.00 73.56 911 HIS A C 1
ATOM 7327 O O . HIS A 1 911 ? -26.426 27.008 20.323 1.00 73.56 911 HIS A O 1
ATOM 7333 N N . VAL A 1 912 ? -24.774 27.904 19.087 1.00 77.62 912 VAL A N 1
ATOM 7334 C CA . VAL A 1 912 ? -23.695 27.695 20.053 1.00 77.62 912 VAL A CA 1
ATOM 7335 C C . VAL A 1 912 ? -23.152 29.034 20.543 1.00 77.62 912 VAL A C 1
ATOM 7337 O O . VAL A 1 912 ? -23.024 29.990 19.777 1.00 77.62 912 VAL A O 1
ATOM 7340 N N . LYS A 1 913 ? -22.830 29.117 21.837 1.00 78.75 913 LYS A N 1
ATOM 7341 C CA . LYS A 1 913 ? -22.232 30.313 22.434 1.00 78.75 913 LYS A CA 1
ATOM 7342 C C . LYS A 1 913 ? -20.716 30.299 22.226 1.00 78.75 913 LYS A C 1
ATOM 7344 O O . LYS A 1 913 ? -19.985 29.715 23.022 1.00 78.75 913 LYS A O 1
ATOM 7349 N N . VAL A 1 914 ? -20.277 30.969 21.166 1.00 80.44 914 VAL A N 1
ATOM 7350 C CA . VAL A 1 914 ? -18.861 31.125 20.810 1.00 80.44 914 VAL A CA 1
ATOM 7351 C C . VAL A 1 914 ? -18.128 31.978 21.862 1.00 80.44 914 VAL A C 1
ATOM 7353 O O . VAL A 1 914 ? -18.663 32.989 22.334 1.00 80.44 914 VAL A O 1
ATOM 7356 N N . ARG A 1 915 ? -16.925 31.554 22.264 1.00 84.94 915 ARG A N 1
ATOM 7357 C CA . ARG A 1 915 ? -16.005 32.280 23.156 1.00 84.94 915 ARG A CA 1
ATOM 7358 C C . ARG A 1 915 ? -15.194 33.328 22.369 1.00 84.94 915 ARG A C 1
ATOM 7360 O O . ARG A 1 915 ? -15.176 33.279 21.143 1.00 84.94 915 ARG A O 1
ATOM 7367 N N . PRO A 1 916 ? -14.527 34.295 23.024 1.00 81.12 916 PRO A N 1
ATOM 7368 C CA . PRO A 1 916 ? -13.540 35.133 22.345 1.00 81.12 916 PRO A CA 1
ATOM 7369 C C . PRO A 1 916 ? -12.412 34.273 21.759 1.00 81.12 916 PRO A C 1
ATOM 7371 O O . PRO A 1 916 ? -11.988 33.327 22.421 1.00 81.12 916 PRO A O 1
ATOM 7374 N N . HIS A 1 917 ? -11.935 34.632 20.564 1.00 80.12 917 HIS A N 1
ATOM 7375 C CA . HIS A 1 917 ? -10.827 33.961 19.875 1.00 80.12 917 HIS A CA 1
ATOM 7376 C C . HIS A 1 917 ? -9.608 33.819 20.801 1.00 80.12 917 HIS A C 1
ATOM 7378 O O . HIS A 1 917 ? -9.191 34.805 21.418 1.00 80.12 917 HIS A O 1
ATOM 7384 N N . LEU A 1 918 ? -9.079 32.601 20.928 1.00 78.19 918 LEU A N 1
ATOM 7385 C CA . LEU A 1 918 ? -7.963 32.268 21.814 1.00 78.19 918 LEU A CA 1
ATOM 7386 C C . LEU A 1 918 ? -6.612 32.439 21.120 1.00 78.19 918 LEU A C 1
ATOM 7388 O O . LEU A 1 918 ? -5.654 32.866 21.765 1.00 78.19 918 LEU A O 1
ATOM 7392 N N . SER A 1 919 ? -6.527 32.106 19.828 1.00 72.00 919 SER A N 1
ATOM 7393 C CA . SER A 1 919 ? -5.278 32.207 19.076 1.00 72.00 919 SER A CA 1
ATOM 7394 C C . SER A 1 919 ? -4.805 33.657 18.952 1.00 72.00 919 SER A C 1
ATOM 7396 O O . SER A 1 919 ? -5.540 34.553 18.538 1.00 72.00 919 SER A O 1
ATOM 7398 N N . LYS A 1 920 ? -3.538 33.884 19.311 1.00 68.62 920 LYS A N 1
ATOM 7399 C CA . LYS A 1 920 ? -2.855 35.188 19.242 1.00 68.62 920 LYS A CA 1
ATOM 7400 C C . LYS A 1 920 ? -1.965 35.329 18.002 1.00 68.62 920 LYS A C 1
ATOM 7402 O O . LYS A 1 920 ? -1.039 36.138 18.007 1.00 68.62 920 LYS A O 1
ATOM 7407 N N . ASP A 1 921 ? -2.222 34.523 16.970 1.00 61.22 921 ASP A N 1
ATOM 7408 C CA . ASP A 1 921 ? -1.426 34.501 15.739 1.00 61.22 921 ASP A CA 1
ATOM 7409 C C . ASP A 1 921 ? -1.411 35.889 15.063 1.00 61.22 921 ASP A C 1
ATOM 7411 O O . ASP A 1 921 ? -2.420 36.600 15.011 1.00 61.22 921 ASP A O 1
ATOM 7415 N N . TYR A 1 922 ? -0.239 36.309 14.593 1.00 49.06 922 TYR A N 1
ATOM 7416 C CA . TYR A 1 922 ? 0.048 37.707 14.253 1.00 49.06 922 TYR A CA 1
ATOM 7417 C C . TYR A 1 922 ? -0.419 38.028 12.821 1.00 49.06 922 TYR A C 1
ATOM 7419 O O . TYR A 1 922 ? 0.383 38.038 11.887 1.00 49.06 922 TYR A O 1
ATOM 7427 N N . MET A 1 923 ? -1.720 38.282 12.620 1.00 49.44 923 MET A N 1
ATOM 7428 C CA . MET A 1 923 ? -2.275 38.643 11.302 1.00 49.44 923 MET A CA 1
ATOM 7429 C C . MET A 1 923 ? -3.245 39.834 11.344 1.00 49.44 923 MET A C 1
ATOM 7431 O O . MET A 1 923 ? -4.136 39.917 12.184 1.00 49.44 923 MET A O 1
ATOM 7435 N N . GLU A 1 924 ? -3.101 40.755 10.384 1.00 39.44 924 GLU A N 1
ATOM 7436 C CA . GLU A 1 924 ? -3.851 42.027 10.284 1.00 39.44 924 GLU A CA 1
ATOM 7437 C C . GLU A 1 924 ? -5.299 41.881 9.752 1.00 39.44 924 GLU A C 1
ATOM 7439 O O . GLU A 1 924 ? -5.950 42.859 9.384 1.00 39.44 924 GLU A O 1
ATOM 7444 N N . SER A 1 925 ? -5.810 40.654 9.660 1.00 43.88 925 SER A N 1
ATOM 7445 C CA . SER A 1 925 ? -6.962 40.265 8.838 1.00 43.88 925 SER A CA 1
ATOM 7446 C C . SER A 1 925 ? -8.030 39.538 9.669 1.00 43.88 925 SER A C 1
ATOM 7448 O O . SER A 1 925 ? -7.741 38.926 10.692 1.00 43.88 925 SER A O 1
ATOM 7450 N N . SER A 1 926 ? -9.304 39.632 9.268 1.00 49.72 926 SER A N 1
ATOM 7451 C CA . SER A 1 926 ? -10.410 39.025 10.026 1.00 49.72 926 SER A CA 1
ATOM 7452 C C . SER A 1 926 ? -10.437 37.497 9.841 1.00 49.72 926 SER A C 1
ATOM 7454 O O . SER A 1 926 ? -10.583 37.055 8.694 1.00 49.72 926 SER A O 1
ATOM 7456 N N . PRO A 1 927 ? -10.410 36.680 10.921 1.00 55.62 927 PRO A N 1
ATOM 7457 C CA . PRO A 1 927 ? -10.296 35.218 10.823 1.00 55.62 927 PRO A CA 1
ATOM 7458 C C . PRO A 1 927 ? -11.326 34.564 9.890 1.00 55.62 927 PRO A C 1
ATOM 7460 O O . PRO A 1 927 ? -10.995 33.698 9.080 1.00 55.62 927 PRO A O 1
ATOM 7463 N N . ALA A 1 928 ? -12.578 35.034 9.923 1.00 44.22 928 ALA A N 1
ATOM 7464 C CA . ALA A 1 928 ? -13.660 34.496 9.098 1.00 44.22 928 ALA A CA 1
ATOM 7465 C C . ALA A 1 928 ? -13.410 34.631 7.583 1.00 44.22 928 ALA A C 1
ATOM 7467 O O . ALA A 1 928 ? -13.834 33.770 6.813 1.00 44.22 928 ALA A O 1
ATOM 7468 N N . ALA A 1 929 ? -12.716 35.686 7.141 1.00 51.44 929 ALA A N 1
ATOM 7469 C CA . ALA A 1 929 ? -12.449 35.919 5.723 1.00 51.44 929 ALA A CA 1
ATOM 7470 C C . ALA A 1 929 ? -11.364 34.982 5.171 1.00 51.44 929 ALA A C 1
ATOM 7472 O O . ALA A 1 929 ? -11.383 34.651 3.986 1.00 51.44 929 ALA A O 1
ATOM 7473 N N . GLU A 1 930 ? -10.427 34.532 6.006 1.00 57.38 930 GLU A N 1
ATOM 7474 C CA . GLU A 1 930 ? -9.359 33.618 5.587 1.00 57.38 930 GLU A CA 1
ATOM 7475 C C . GLU A 1 930 ? -9.802 32.165 5.584 1.00 57.38 930 GLU A C 1
ATOM 7477 O O . GLU A 1 930 ? -9.462 31.434 4.658 1.00 57.38 930 GLU A O 1
ATOM 7482 N N . LEU A 1 931 ? -10.666 31.774 6.518 1.00 53.97 931 LEU A N 1
ATOM 7483 C CA . LEU A 1 931 ? -11.297 30.453 6.529 1.00 53.97 931 LEU A CA 1
ATOM 7484 C C . LEU A 1 931 ? -12.110 30.194 5.245 1.00 53.97 931 LEU A C 1
ATOM 7486 O O . LEU A 1 931 ? -12.075 29.092 4.704 1.00 53.97 931 LEU A O 1
ATOM 7490 N N . VAL A 1 932 ? -12.755 31.223 4.678 1.00 50.69 932 VAL A N 1
ATOM 7491 C CA . VAL A 1 932 ? -13.396 31.136 3.347 1.00 50.69 932 VAL A CA 1
ATOM 7492 C C . VAL A 1 932 ? -12.363 30.998 2.217 1.00 50.69 932 VAL A C 1
ATOM 7494 O O . VAL A 1 932 ? -12.610 30.279 1.252 1.00 50.69 932 VAL A O 1
ATOM 7497 N N . LYS A 1 933 ? -11.180 31.624 2.325 1.00 53.12 933 LYS A N 1
ATOM 7498 C CA . LYS A 1 933 ? -10.073 31.411 1.368 1.00 53.12 933 LYS A CA 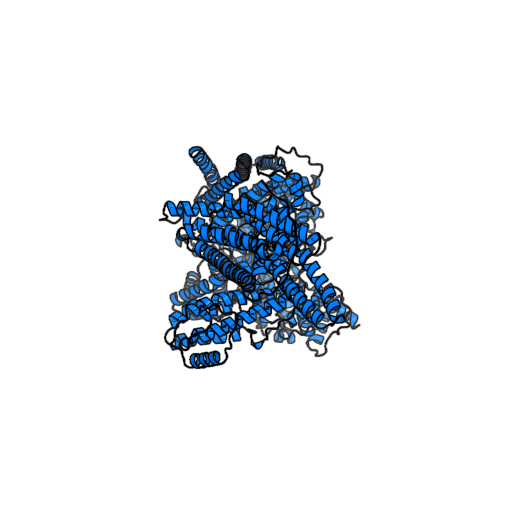1
ATOM 7499 C C . LYS A 1 933 ? -9.470 30.003 1.480 1.00 53.12 933 LYS A C 1
ATOM 7501 O O . LYS A 1 933 ? -8.843 29.552 0.521 1.00 53.12 933 LYS A O 1
ATOM 7506 N N . LEU A 1 934 ? -9.623 29.305 2.614 1.00 52.75 934 LEU A N 1
ATOM 7507 C CA . LEU A 1 934 ? -9.083 27.952 2.778 1.00 52.75 934 LEU A CA 1
ATOM 7508 C C . LEU A 1 934 ? -9.783 26.944 1.859 1.00 52.75 934 LEU A C 1
ATOM 7510 O O . LEU A 1 934 ? -9.093 26.226 1.128 1.00 52.75 934 LEU A O 1
ATOM 7514 N N . ASN A 1 935 ? -11.119 26.973 1.827 1.00 59.25 935 ASN A N 1
ATOM 7515 C CA . ASN A 1 935 ? -11.952 26.188 0.917 1.00 59.25 935 ASN A CA 1
ATOM 7516 C C . ASN A 1 935 ? -13.111 27.038 0.337 1.00 59.25 935 ASN A C 1
ATOM 7518 O O . ASN A 1 935 ? -14.249 26.944 0.803 1.00 59.25 935 ASN A O 1
ATOM 7522 N N . PRO A 1 936 ? -12.868 27.836 -0.723 1.00 57.69 936 PRO A N 1
ATOM 7523 C CA . PRO A 1 936 ? -13.866 28.752 -1.292 1.00 57.69 936 PRO A CA 1
ATOM 7524 C C . PRO A 1 936 ? -14.999 28.054 -2.066 1.00 57.69 936 PRO A C 1
ATOM 7526 O O . PRO A 1 936 ? -15.827 28.728 -2.675 1.00 57.69 936 PRO A O 1
ATOM 7529 N N . LYS A 1 937 ? -15.026 26.714 -2.087 1.00 64.94 937 LYS A N 1
ATOM 7530 C CA . LYS A 1 937 ? -16.097 25.899 -2.681 1.00 64.94 937 LYS A CA 1
ATOM 7531 C C . LYS A 1 937 ? -16.974 25.202 -1.635 1.00 64.94 937 LYS A C 1
ATOM 7533 O O . LYS A 1 937 ? -17.869 24.462 -2.029 1.00 64.94 937 LYS A O 1
ATOM 7538 N N . SER A 1 938 ? -16.718 25.407 -0.341 1.00 68.38 938 SER A N 1
ATOM 7539 C CA . SER A 1 938 ? -17.533 24.809 0.716 1.00 68.38 938 SER A CA 1
ATOM 7540 C C . SER A 1 938 ? -18.961 25.361 0.691 1.00 68.38 938 SER A C 1
ATOM 7542 O O . SER A 1 938 ? -19.165 26.572 0.618 1.00 68.38 938 SER A O 1
ATOM 7544 N N . GLU A 1 939 ? -19.950 24.472 0.785 1.00 69.75 939 GLU A N 1
ATOM 7545 C CA . GLU A 1 939 ? -21.365 24.834 0.980 1.00 69.75 939 GLU A CA 1
ATOM 7546 C C . GLU A 1 939 ? -21.710 25.050 2.469 1.00 69.75 939 GLU A C 1
ATOM 7548 O O . GLU A 1 939 ? -22.836 25.420 2.805 1.00 69.75 939 GLU A O 1
ATOM 7553 N N . TYR A 1 940 ? -20.752 24.810 3.371 1.00 71.75 940 TYR A N 1
ATOM 7554 C CA . TYR A 1 940 ? -20.919 24.884 4.821 1.00 71.75 940 TYR A CA 1
ATOM 7555 C C . TYR A 1 940 ? -20.379 26.197 5.402 1.00 71.75 940 TYR A C 1
ATOM 7557 O O . TYR A 1 940 ? -19.690 26.968 4.732 1.00 71.75 940 TYR A O 1
ATOM 7565 N N . ALA A 1 941 ? -20.679 26.464 6.679 1.00 69.25 941 ALA A N 1
ATOM 7566 C CA . ALA A 1 941 ? -20.097 27.613 7.366 1.00 69.25 941 ALA A CA 1
ATOM 7567 C C . ALA A 1 941 ? -18.553 27.498 7.418 1.00 69.25 941 ALA A C 1
ATOM 7569 O O . ALA A 1 941 ? -18.032 26.382 7.547 1.00 69.25 941 ALA A O 1
ATOM 7570 N N . PRO A 1 942 ? -17.811 28.621 7.318 1.00 67.94 942 PRO A N 1
ATOM 7571 C CA . PRO A 1 942 ? -16.370 28.586 7.068 1.00 67.94 942 PRO A CA 1
ATOM 7572 C C . PRO A 1 942 ? -15.610 27.808 8.145 1.00 67.94 942 PRO A C 1
ATOM 7574 O O . PRO A 1 942 ? -15.837 28.011 9.333 1.00 67.94 942 PRO A O 1
ATOM 7577 N N . GLY A 1 943 ? -14.712 26.916 7.724 1.00 73.19 943 GLY A N 1
ATOM 7578 C CA . GLY A 1 943 ? -13.878 26.092 8.606 1.00 73.19 943 GLY A CA 1
ATOM 7579 C C . GLY A 1 943 ? -14.526 24.817 9.171 1.00 73.19 943 GLY A C 1
ATOM 7580 O O . GLY A 1 943 ? -13.794 23.919 9.594 1.00 73.19 943 GLY A O 1
ATOM 7581 N N . LEU A 1 944 ? -15.860 24.662 9.136 1.00 80.75 944 LEU A N 1
ATOM 7582 C CA . LEU A 1 944 ? -16.511 23.439 9.640 1.00 80.75 944 LEU A CA 1
ATOM 7583 C C . LEU A 1 944 ? -16.145 22.202 8.806 1.00 80.75 944 LEU A C 1
ATOM 7585 O O . LEU A 1 944 ? -15.838 21.151 9.367 1.00 80.75 944 LEU A O 1
ATOM 7589 N N . GLU A 1 945 ? -16.133 22.321 7.475 1.00 81.50 945 GLU A N 1
ATOM 7590 C CA . GLU A 1 945 ? -15.747 21.217 6.584 1.00 81.50 945 GLU A CA 1
ATOM 7591 C C . GLU A 1 945 ? -14.285 20.801 6.807 1.00 81.50 945 GLU A C 1
ATOM 7593 O O . GLU A 1 945 ? -14.004 19.614 6.960 1.00 81.50 945 GLU A O 1
ATOM 7598 N N . ASP A 1 946 ? -13.372 21.771 6.911 1.00 79.38 946 ASP A N 1
ATOM 7599 C CA . ASP A 1 946 ? -11.949 21.534 7.180 1.00 79.38 946 ASP A CA 1
ATOM 7600 C C . ASP A 1 946 ? -11.733 20.853 8.544 1.00 79.38 946 ASP A C 1
ATOM 7602 O O . ASP A 1 946 ? -10.934 19.921 8.650 1.00 79.38 946 ASP A O 1
ATOM 7606 N N . THR A 1 947 ? -12.501 21.244 9.568 1.00 85.06 947 THR A N 1
ATOM 7607 C CA . THR A 1 947 ? -12.502 20.600 10.893 1.00 85.06 947 THR A CA 1
ATOM 7608 C C . THR A 1 947 ? -12.979 19.145 10.809 1.00 85.06 947 THR A C 1
ATOM 7610 O O . THR A 1 947 ? -12.325 18.248 11.348 1.00 85.06 947 THR A O 1
ATOM 7613 N N . VAL A 1 948 ? -14.067 18.851 10.082 1.00 86.81 948 VAL A N 1
ATOM 7614 C CA . VAL A 1 948 ? -14.497 17.452 9.892 1.00 86.81 948 VAL A CA 1
ATOM 7615 C C . VAL A 1 948 ? -13.476 16.662 9.073 1.00 86.81 948 VAL A C 1
ATOM 7617 O O . VAL A 1 948 ? -13.183 15.525 9.435 1.00 86.81 948 VAL A O 1
ATOM 7620 N N . ILE A 1 949 ? -12.865 17.237 8.033 1.00 80.19 949 ILE A N 1
ATOM 7621 C CA . ILE A 1 949 ? -11.805 16.546 7.288 1.00 80.19 949 ILE A CA 1
ATOM 7622 C C . ILE A 1 949 ? -10.609 16.256 8.207 1.00 80.19 949 ILE A C 1
ATOM 7624 O O . ILE A 1 949 ? -10.107 15.136 8.173 1.00 80.19 949 ILE A O 1
ATOM 7628 N N . LEU A 1 950 ? -10.176 17.196 9.055 1.00 82.25 950 LEU A N 1
ATOM 7629 C CA . LEU A 1 950 ? -9.101 16.969 10.031 1.00 82.25 950 LEU A CA 1
ATOM 7630 C C . LEU A 1 950 ? -9.454 15.891 11.057 1.00 82.25 950 LEU A C 1
ATOM 7632 O O . LEU A 1 950 ? -8.620 15.030 11.315 1.00 82.25 950 LEU A O 1
ATOM 7636 N N . THR A 1 951 ? -10.671 15.871 11.610 1.00 88.75 951 THR A N 1
ATOM 7637 C CA . THR A 1 951 ? -11.072 14.791 12.532 1.00 88.75 951 THR A CA 1
ATOM 7638 C C . THR A 1 951 ? -11.143 13.444 11.820 1.00 88.75 951 THR A C 1
ATOM 7640 O O . THR A 1 951 ? -10.561 12.478 12.309 1.00 88.75 951 THR A O 1
ATOM 7643 N N . MET A 1 952 ? -11.766 13.371 10.634 1.00 83.69 952 MET A N 1
ATOM 7644 C CA . MET A 1 952 ? -11.805 12.148 9.829 1.00 83.69 952 MET A CA 1
ATOM 7645 C C . MET A 1 952 ? -10.403 11.642 9.534 1.00 83.69 952 MET A C 1
ATOM 7647 O O . MET A 1 952 ? -10.140 10.449 9.687 1.00 83.69 952 MET A O 1
ATOM 7651 N N . LYS A 1 953 ? -9.510 12.559 9.146 1.00 75.75 953 LYS A N 1
ATOM 7652 C CA . LYS A 1 953 ? -8.095 12.301 8.919 1.00 75.75 953 LYS A CA 1
ATOM 7653 C C . LYS A 1 953 ? -7.388 11.853 10.184 1.00 75.75 953 LYS A C 1
ATOM 7655 O O . LYS A 1 953 ? -6.677 10.880 10.076 1.00 75.75 953 LYS A O 1
ATOM 7660 N N . GLY A 1 954 ? -7.567 12.478 11.343 1.00 76.81 954 GLY A N 1
ATOM 7661 C CA . GLY A 1 954 ? -6.861 12.133 12.584 1.00 76.81 954 GLY A CA 1
ATOM 7662 C C . GLY A 1 954 ? -7.325 10.803 13.194 1.00 76.81 954 GLY A C 1
ATOM 7663 O O . GLY A 1 954 ? -6.512 9.920 13.473 1.00 76.81 954 GLY A O 1
ATOM 7664 N N . ILE A 1 955 ? -8.643 10.585 13.279 1.00 83.31 955 ILE A N 1
ATOM 7665 C CA . ILE A 1 955 ? -9.242 9.297 13.681 1.00 83.31 955 ILE A CA 1
ATOM 7666 C C . ILE A 1 955 ? -8.810 8.188 12.706 1.00 83.31 955 ILE A C 1
ATOM 7668 O O . ILE A 1 955 ? -8.551 7.053 13.105 1.00 83.31 955 ILE A O 1
ATOM 7672 N N . ALA A 1 956 ? -8.647 8.534 11.427 1.00 70.38 956 ALA A N 1
ATOM 7673 C CA . ALA A 1 956 ? -8.040 7.684 10.412 1.00 70.38 956 ALA A CA 1
ATOM 7674 C C . ALA A 1 956 ? -6.559 7.995 10.122 1.00 70.38 956 ALA A C 1
ATOM 7676 O O . ALA A 1 956 ? -6.115 7.677 9.027 1.00 70.38 956 ALA A O 1
ATOM 7677 N N . ALA A 1 957 ? -5.793 8.568 11.063 1.00 58.44 957 ALA A N 1
ATOM 7678 C CA . ALA A 1 957 ? -4.329 8.772 11.004 1.00 58.44 957 ALA A CA 1
ATOM 7679 C C . ALA A 1 957 ? -3.639 7.760 11.923 1.00 58.44 957 ALA A C 1
ATOM 7681 O O . ALA A 1 957 ? -2.649 7.144 11.549 1.00 58.44 957 ALA A O 1
ATOM 7682 N N . VAL A 1 958 ? -4.358 7.374 12.981 1.00 47.81 958 VAL A N 1
ATOM 7683 C CA . VAL A 1 958 ? -4.397 5.995 13.507 1.00 47.81 958 VAL A CA 1
ATOM 7684 C C . VAL A 1 958 ? -4.751 4.953 12.418 1.00 47.81 958 VAL A C 1
ATOM 7686 O O . VAL A 1 958 ? -4.676 3.750 12.668 1.00 47.81 958 VAL A O 1
ATOM 7689 N N . MET A 1 959 ? -5.066 5.416 11.195 1.00 46.06 959 MET A N 1
ATOM 7690 C CA . MET A 1 959 ? -5.138 4.675 9.929 1.00 46.06 959 MET A CA 1
ATOM 7691 C C . MET A 1 959 ? -4.465 5.417 8.701 1.00 46.06 959 MET A C 1
ATOM 7693 O O . MET A 1 959 ? -4.854 5.106 7.579 1.00 46.06 959 MET A O 1
ATOM 7697 N N . GLY A 1 960 ? -3.510 6.374 8.910 1.00 30.48 960 GLY A N 1
ATOM 7698 C CA . GLY A 1 960 ? -2.569 7.122 7.978 1.00 30.48 960 GLY A CA 1
ATOM 7699 C C . GLY A 1 960 ? -2.866 8.562 7.362 1.00 30.48 960 GLY A C 1
ATOM 7700 O O . GLY A 1 960 ? -4.028 8.832 7.080 1.00 30.48 960 GLY A O 1
ATOM 7701 N N . SER A 1 961 ? -1.809 9.449 7.198 1.00 38.78 961 SER A N 1
ATOM 7702 C CA . SER A 1 961 ? -1.566 10.981 7.048 1.00 38.78 961 SER A CA 1
ATOM 7703 C C . SER A 1 961 ? -1.480 11.871 5.698 1.00 38.78 961 SER A C 1
ATOM 7705 O O . SER A 1 961 ? -1.316 11.309 4.620 1.00 38.78 961 SER A O 1
ATOM 7707 N N . GLY A 1 962 ? -1.413 13.253 5.709 1.00 32.97 962 GLY A N 1
ATOM 7708 C CA . GLY A 1 962 ? -0.600 14.194 4.805 1.00 32.97 962 GLY A CA 1
ATOM 7709 C C . GLY A 1 962 ? -1.166 15.288 3.780 1.00 32.97 962 GLY A C 1
ATOM 7710 O O . GLY A 1 962 ? -2.178 15.026 3.119 1.00 32.97 962 GLY A O 1
ATOM 7711 N N . LYS A 1 963 ? -0.471 16.472 3.552 1.00 39.12 963 LYS A N 1
ATOM 7712 C CA . LYS A 1 963 ? -0.673 17.580 2.503 1.00 39.12 963 LYS A CA 1
ATOM 7713 C C . LYS A 1 963 ? 0.535 18.589 2.232 1.00 39.12 963 LYS A C 1
ATOM 7715 O O . LYS A 1 963 ? 1.626 18.094 2.008 1.00 39.12 963 LYS A O 1
ATOM 7720 N N . GLU A 1 964 ? 0.367 19.928 2.071 1.00 38.69 964 GLU A N 1
ATOM 7721 C CA . GLU A 1 964 ? 0.707 20.719 0.829 1.00 38.69 964 GLU A CA 1
ATOM 7722 C C . GLU A 1 964 ? 2.133 21.283 0.524 1.00 38.69 964 GLU A C 1
ATOM 7724 O O . GLU A 1 964 ? 2.724 20.820 -0.456 1.00 38.69 964 GLU A O 1
ATOM 7729 N N . ARG A 1 965 ? 2.580 22.388 1.181 1.00 38.66 965 ARG A N 1
ATOM 7730 C CA . ARG A 1 965 ? 3.157 23.603 0.502 1.00 38.66 965 ARG A CA 1
ATOM 7731 C C . ARG A 1 965 ? 4.159 23.331 -0.616 1.00 38.66 965 ARG A C 1
ATOM 7733 O O . ARG A 1 965 ? 3.998 23.871 -1.708 1.00 38.66 965 ARG A O 1
ATOM 7740 N N . ASP A 1 966 ? 5.188 22.547 -0.324 1.00 44.62 966 ASP A N 1
ATOM 7741 C CA . ASP A 1 966 ? 6.458 22.436 -1.063 1.00 44.62 966 ASP A CA 1
ATOM 7742 C C . ASP A 1 966 ? 6.326 22.040 -2.542 1.00 44.62 966 ASP A C 1
ATOM 7744 O O . ASP A 1 966 ? 7.301 22.048 -3.284 1.00 44.62 966 ASP A O 1
ATOM 7748 N N . THR A 1 967 ? 5.115 21.719 -2.993 1.00 50.06 967 THR A N 1
ATOM 7749 C CA . THR A 1 967 ? 4.799 21.353 -4.374 1.00 50.06 967 THR A CA 1
ATOM 7750 C C . THR A 1 967 ? 5.138 22.463 -5.370 1.00 50.06 967 THR A C 1
ATOM 7752 O O . THR A 1 967 ? 5.736 22.153 -6.390 1.00 50.06 967 THR A O 1
ATOM 7755 N N . PHE A 1 968 ? 4.850 23.742 -5.097 1.00 48.62 968 PHE A N 1
ATOM 7756 C CA . PHE A 1 968 ? 5.165 24.812 -6.063 1.00 48.62 968 PHE A CA 1
ATOM 7757 C C . PHE A 1 968 ? 6.664 25.138 -6.135 1.00 48.62 968 PHE A C 1
ATOM 7759 O O . PHE A 1 968 ? 7.191 25.337 -7.224 1.00 48.62 968 PHE A O 1
ATOM 7766 N N . VAL A 1 969 ? 7.375 25.105 -5.004 1.00 54.94 969 VAL A N 1
ATOM 7767 C CA . VAL A 1 969 ? 8.839 25.281 -4.977 1.00 54.94 969 VAL A CA 1
ATOM 7768 C C . VAL A 1 969 ? 9.537 24.080 -5.625 1.00 54.94 969 VAL A C 1
ATOM 7770 O O . VAL A 1 969 ? 10.470 24.249 -6.404 1.00 54.94 969 VAL A O 1
ATOM 7773 N N . TYR A 1 970 ? 9.057 22.859 -5.368 1.00 54.94 970 TYR A N 1
ATOM 7774 C CA . TYR A 1 970 ? 9.556 21.654 -6.029 1.00 54.94 970 TYR A CA 1
ATOM 7775 C C . TYR A 1 970 ? 9.281 21.669 -7.535 1.00 54.94 970 TYR A C 1
ATOM 7777 O O . TYR A 1 970 ? 10.180 21.340 -8.300 1.00 54.94 970 TYR A O 1
ATOM 7785 N N . LEU A 1 971 ? 8.090 22.093 -7.974 1.00 58.34 971 LEU A N 1
ATOM 7786 C CA . LEU A 1 971 ? 7.783 22.268 -9.396 1.00 58.34 971 LEU A CA 1
ATOM 7787 C C . LEU A 1 971 ? 8.690 23.323 -10.034 1.00 58.34 971 LEU A C 1
ATOM 7789 O O . LEU A 1 971 ? 9.222 23.056 -11.101 1.00 58.34 971 LEU A O 1
ATOM 7793 N N . ALA A 1 972 ? 8.974 24.444 -9.365 1.00 69.44 972 ALA A N 1
ATOM 7794 C CA . ALA A 1 972 ? 9.936 25.426 -9.865 1.00 69.44 972 ALA A CA 1
ATOM 7795 C C . ALA A 1 972 ? 11.350 24.837 -10.037 1.00 69.44 972 ALA A C 1
ATOM 7797 O O . ALA A 1 972 ? 11.943 24.996 -11.101 1.00 69.44 972 ALA A O 1
ATOM 7798 N N . LYS A 1 973 ? 11.867 24.095 -9.046 1.00 72.06 973 LYS A N 1
ATOM 7799 C CA . LYS A 1 973 ? 13.168 23.397 -9.145 1.00 72.06 973 LYS A CA 1
ATOM 7800 C C . LYS A 1 973 ? 13.173 22.307 -10.223 1.00 72.06 973 LYS A C 1
ATOM 7802 O O . LYS A 1 973 ? 14.161 22.132 -10.929 1.00 72.06 973 LYS A O 1
ATOM 7807 N N . LEU A 1 974 ? 12.069 21.576 -10.380 1.00 59.12 974 LEU A N 1
ATOM 7808 C CA . LEU A 1 974 ? 11.919 20.563 -11.425 1.00 59.12 974 LEU A CA 1
ATOM 7809 C C . LEU A 1 974 ? 11.891 21.214 -12.818 1.00 59.12 974 LEU A C 1
ATOM 7811 O O . LEU A 1 974 ? 12.521 20.711 -13.744 1.00 59.12 974 LEU A O 1
ATOM 7815 N N . SER A 1 975 ? 11.200 22.348 -12.958 1.00 74.31 975 SER A N 1
ATOM 7816 C CA . SER A 1 975 ? 11.166 23.155 -14.177 1.00 74.31 975 SER A CA 1
ATOM 7817 C C . SER A 1 975 ? 12.528 23.777 -14.492 1.00 74.31 975 SER A C 1
ATOM 7819 O O . SER A 1 975 ? 12.884 23.833 -15.663 1.00 74.31 975 SER A O 1
ATOM 7821 N N . GLU A 1 976 ? 13.318 24.177 -13.491 1.00 79.75 976 GLU A N 1
ATOM 7822 C CA . GLU A 1 976 ? 14.708 24.626 -13.667 1.00 79.75 976 GLU A CA 1
ATOM 7823 C C . GLU A 1 976 ? 15.589 23.521 -14.258 1.00 79.75 976 GLU A C 1
ATOM 7825 O O . GLU A 1 976 ? 16.216 23.714 -15.298 1.00 79.75 976 GLU A O 1
ATOM 7830 N N . GLN A 1 977 ? 15.578 22.339 -13.632 1.00 67.19 977 GLN A N 1
ATOM 7831 C CA . GLN A 1 977 ? 16.349 21.168 -14.069 1.00 67.19 977 GLN A CA 1
ATOM 7832 C C . GLN A 1 977 ? 15.881 20.609 -15.422 1.00 67.19 977 GLN A C 1
ATOM 7834 O O . GLN A 1 977 ? 16.638 19.913 -16.096 1.00 67.19 977 GLN A O 1
ATOM 7839 N N . ALA A 1 978 ? 14.642 20.907 -15.821 1.00 64.06 978 ALA A N 1
ATOM 7840 C CA . ALA A 1 978 ? 14.076 20.571 -17.123 1.00 64.06 978 ALA A CA 1
ATOM 7841 C C . ALA A 1 978 ? 14.170 21.717 -18.156 1.00 64.06 978 ALA A C 1
ATOM 7843 O O . ALA A 1 978 ? 13.600 21.587 -19.238 1.00 64.06 978 ALA A O 1
ATOM 7844 N N . GLU A 1 979 ? 14.831 22.835 -17.825 1.00 78.62 979 GLU A N 1
ATOM 7845 C CA . GLU A 1 979 ? 14.959 24.052 -18.652 1.00 78.62 979 GLU A CA 1
ATOM 7846 C C . GLU A 1 979 ? 13.607 24.684 -19.082 1.00 78.62 979 GLU A C 1
ATOM 7848 O O . GLU A 1 979 ? 13.523 25.483 -20.017 1.00 78.62 979 GLU A O 1
ATOM 7853 N N . ARG A 1 980 ? 12.511 24.371 -18.375 1.00 81.00 980 ARG A N 1
ATOM 7854 C CA . ARG A 1 980 ? 11.144 24.862 -18.639 1.00 81.00 980 ARG A CA 1
ATOM 7855 C C . ARG A 1 980 ? 10.855 26.152 -17.872 1.00 81.00 980 ARG A C 1
ATOM 7857 O O . ARG A 1 980 ? 9.940 26.224 -17.052 1.00 81.00 980 ARG A O 1
ATOM 7864 N N . TYR A 1 981 ? 11.642 27.187 -18.151 1.00 85.75 981 TYR A N 1
ATOM 7865 C CA . TYR A 1 981 ? 11.649 28.432 -17.374 1.00 85.75 981 TYR A CA 1
ATOM 7866 C C . TYR A 1 981 ? 10.304 29.188 -17.335 1.00 85.75 981 TYR A C 1
ATOM 7868 O O . TYR A 1 981 ? 10.041 29.903 -16.375 1.00 85.75 981 TYR A O 1
ATOM 7876 N N . GLU A 1 982 ? 9.415 28.995 -18.313 1.00 83.56 982 GLU A N 1
ATOM 7877 C CA . GLU A 1 982 ? 8.060 29.579 -18.303 1.00 83.56 982 GLU A CA 1
ATOM 7878 C C . GLU A 1 982 ? 7.162 28.938 -17.218 1.00 83.56 982 GLU A C 1
ATOM 7880 O O . GLU A 1 982 ? 6.465 29.639 -16.488 1.00 83.56 982 GLU A O 1
ATOM 7885 N N . GLU A 1 983 ? 7.246 27.618 -17.014 1.00 81.62 983 GLU A N 1
ATOM 7886 C CA . GLU A 1 983 ? 6.529 26.921 -15.929 1.00 81.62 983 GLU A CA 1
ATOM 7887 C C . GLU A 1 983 ? 7.194 27.123 -14.564 1.00 81.62 983 GLU A C 1
ATOM 7889 O O . GLU A 1 983 ? 6.517 27.151 -13.533 1.00 81.62 983 GLU A O 1
ATOM 7894 N N . MET A 1 984 ? 8.516 27.316 -14.557 1.00 88.44 984 MET A N 1
ATOM 7895 C CA . MET A 1 984 ? 9.258 27.762 -13.379 1.00 88.44 984 MET A CA 1
ATOM 7896 C C . MET A 1 984 ? 8.738 29.121 -12.900 1.00 88.44 984 MET A C 1
ATOM 7898 O O . MET A 1 984 ? 8.479 29.295 -11.711 1.00 88.44 984 MET A O 1
ATOM 7902 N N . VAL A 1 985 ? 8.518 30.058 -13.830 1.00 89.62 985 VAL A N 1
ATOM 7903 C CA . VAL A 1 985 ? 7.919 31.368 -13.553 1.00 89.62 985 VAL A CA 1
ATOM 7904 C C . VAL A 1 985 ? 6.500 31.229 -12.999 1.00 89.62 985 VAL A C 1
ATOM 7906 O O . VAL A 1 985 ? 6.236 31.780 -11.936 1.00 89.62 985 VAL A O 1
ATOM 7909 N N . GLU A 1 986 ? 5.603 30.457 -13.621 1.00 87.25 986 GLU A N 1
ATOM 7910 C CA . GLU A 1 986 ? 4.235 30.260 -13.096 1.00 87.25 986 GLU A CA 1
ATOM 7911 C C . GLU A 1 986 ? 4.201 29.587 -11.712 1.00 87.25 986 GLU A C 1
ATOM 7913 O O . GLU A 1 986 ? 3.416 29.959 -10.829 1.00 87.25 986 GLU A O 1
ATOM 7918 N N . SER A 1 987 ? 5.106 28.637 -11.475 1.00 78.75 987 SER A N 1
ATOM 7919 C CA . SER A 1 987 ? 5.268 27.998 -10.166 1.00 78.75 987 SER A CA 1
ATOM 7920 C C . SER A 1 987 ? 5.751 29.006 -9.121 1.00 78.75 987 SER A C 1
ATOM 7922 O O . SER A 1 987 ? 5.155 29.116 -8.050 1.00 78.75 987 SER A O 1
ATOM 7924 N N . MET A 1 988 ? 6.758 29.823 -9.445 1.00 90.25 988 MET A N 1
ATOM 7925 C CA . MET A 1 988 ? 7.269 30.857 -8.541 1.00 90.25 988 MET A CA 1
ATOM 7926 C C . MET A 1 988 ? 6.308 32.042 -8.359 1.00 90.25 988 MET A C 1
ATOM 7928 O O . MET A 1 988 ? 6.269 32.602 -7.268 1.00 90.25 988 MET A O 1
ATOM 7932 N N . LYS A 1 989 ? 5.452 32.374 -9.337 1.00 89.69 989 LYS A N 1
ATOM 7933 C CA . LYS A 1 989 ? 4.299 33.279 -9.146 1.00 89.69 989 LYS A CA 1
ATOM 7934 C C . LYS A 1 989 ? 3.316 32.721 -8.126 1.00 89.69 989 LYS A C 1
ATOM 7936 O O . LYS A 1 989 ? 2.795 33.467 -7.303 1.00 89.69 989 LYS A O 1
ATOM 7941 N N . SER A 1 990 ? 3.057 31.417 -8.181 1.00 80.94 990 SER A N 1
ATOM 7942 C CA . SER A 1 990 ? 2.160 30.735 -7.243 1.00 80.94 990 SER A CA 1
ATOM 7943 C C . SER A 1 990 ? 2.738 30.695 -5.822 1.00 80.94 990 SER A C 1
ATOM 7945 O O . SER A 1 990 ? 1.970 30.712 -4.866 1.00 80.94 990 SER A O 1
ATOM 7947 N N . VAL A 1 991 ? 4.072 30.717 -5.675 1.00 77.31 991 VAL A N 1
ATOM 7948 C CA . VAL A 1 991 ? 4.760 30.939 -4.388 1.00 77.31 991 VAL A CA 1
ATOM 7949 C C . VAL A 1 991 ? 4.714 32.417 -3.969 1.00 77.31 991 VAL A C 1
ATOM 7951 O O . VAL A 1 991 ? 4.374 32.704 -2.827 1.00 77.31 991 VAL A O 1
ATOM 7954 N N . ALA A 1 992 ? 4.983 33.362 -4.875 1.00 81.25 992 ALA A N 1
ATOM 7955 C CA . ALA A 1 992 ? 4.966 34.803 -4.595 1.00 81.25 992 ALA A CA 1
ATOM 7956 C C . ALA A 1 992 ? 3.589 35.299 -4.114 1.00 81.25 992 ALA A C 1
ATOM 7958 O O . ALA A 1 992 ? 3.499 36.042 -3.141 1.00 81.25 992 ALA A O 1
ATOM 7959 N N . LYS A 1 993 ? 2.506 34.803 -4.727 1.00 81.94 993 LYS A N 1
ATOM 7960 C CA . LYS A 1 993 ? 1.105 35.086 -4.351 1.00 81.94 993 LYS A CA 1
ATOM 7961 C C . LYS A 1 993 ? 0.709 34.595 -2.951 1.00 81.94 993 LYS A C 1
ATOM 7963 O O . LYS A 1 993 ? -0.412 34.854 -2.517 1.00 81.94 993 LYS A O 1
ATOM 7968 N N . LEU A 1 994 ? 1.597 33.894 -2.240 1.00 74.50 994 LEU A N 1
ATOM 7969 C CA . LEU A 1 994 ? 1.422 33.568 -0.823 1.00 74.50 994 LEU A CA 1
ATOM 7970 C C . LEU A 1 994 ? 1.739 34.760 0.105 1.00 74.50 994 LEU A C 1
ATOM 7972 O O . LEU A 1 994 ? 1.494 34.637 1.300 1.00 74.50 994 LEU A O 1
ATOM 7976 N N . ASN A 1 995 ? 2.236 35.892 -0.424 1.00 74.88 995 ASN A N 1
ATOM 7977 C CA . ASN A 1 995 ? 2.508 37.145 0.304 1.00 74.88 995 ASN A CA 1
ATOM 7978 C C . ASN A 1 995 ? 3.405 36.959 1.542 1.00 74.88 995 ASN A C 1
ATOM 7980 O O . ASN A 1 995 ? 3.148 37.500 2.617 1.00 74.88 995 ASN A O 1
ATOM 7984 N N . VAL A 1 996 ? 4.459 36.161 1.384 1.00 76.31 996 VAL A N 1
ATOM 7985 C CA . VAL A 1 996 ? 5.477 35.875 2.402 1.00 76.31 996 VAL A CA 1
ATOM 7986 C C . VAL A 1 996 ? 6.855 36.092 1.791 1.00 76.31 996 VAL A C 1
ATOM 7988 O O . VAL A 1 996 ? 7.041 35.799 0.608 1.00 76.31 996 VAL A O 1
ATOM 7991 N N . ASP A 1 997 ? 7.812 36.596 2.578 1.00 77.94 997 ASP A N 1
ATOM 7992 C CA . ASP A 1 997 ? 9.167 36.838 2.071 1.00 77.94 997 ASP A CA 1
ATOM 7993 C C . ASP A 1 997 ? 9.785 35.540 1.532 1.00 77.94 997 ASP A C 1
ATOM 7995 O O . ASP A 1 997 ? 9.615 34.455 2.100 1.00 77.94 997 ASP A O 1
ATOM 7999 N N . LEU A 1 998 ? 10.490 35.657 0.411 1.00 86.06 998 LEU A N 1
ATOM 8000 C CA . LEU A 1 998 ? 11.082 34.517 -0.272 1.00 86.06 998 LEU A CA 1
ATOM 8001 C C . LEU A 1 998 ? 12.460 34.212 0.319 1.00 86.06 998 LEU A C 1
ATOM 8003 O O . LEU A 1 998 ? 13.312 35.095 0.476 1.00 86.06 998 LEU A O 1
ATOM 8007 N N . THR A 1 999 ? 12.714 32.930 0.579 1.00 84.38 999 THR A N 1
ATOM 8008 C CA . THR A 1 999 ? 14.055 32.452 0.946 1.00 84.38 999 THR A CA 1
ATOM 8009 C C . THR A 1 999 ? 15.077 32.782 -0.149 1.00 84.38 999 THR A C 1
ATOM 8011 O O . THR A 1 999 ? 14.713 33.008 -1.302 1.00 84.38 999 THR A O 1
ATOM 8014 N N . VAL A 1 1000 ? 16.373 32.791 0.185 1.00 79.31 1000 VAL A N 1
ATOM 8015 C CA . VAL A 1 1000 ? 17.457 33.064 -0.785 1.00 79.31 1000 VAL A CA 1
ATOM 8016 C C . VAL A 1 1000 ? 17.347 32.154 -2.017 1.00 79.31 1000 VAL A C 1
ATOM 8018 O O . VAL A 1 1000 ? 17.471 32.614 -3.150 1.00 79.31 1000 VAL A O 1
ATOM 8021 N N . GLU A 1 1001 ? 17.032 30.873 -1.808 1.00 80.00 1001 GLU A N 1
ATOM 8022 C CA . GLU A 1 1001 ? 16.847 29.906 -2.891 1.00 80.00 1001 GLU A CA 1
ATOM 8023 C C . GLU A 1 1001 ? 15.597 30.215 -3.736 1.00 80.00 1001 GLU A C 1
ATOM 8025 O O . GLU A 1 1001 ? 15.679 30.236 -4.958 1.00 80.00 1001 GLU A O 1
ATOM 8030 N N . GLU A 1 1002 ? 14.455 30.543 -3.124 1.00 86.25 1002 GLU A N 1
ATOM 8031 C CA . GLU A 1 1002 ? 13.237 30.952 -3.846 1.00 86.25 1002 GLU A CA 1
ATOM 8032 C C . GLU A 1 1002 ? 13.423 32.268 -4.623 1.00 86.25 1002 GLU A C 1
ATOM 8034 O O . GLU A 1 1002 ? 12.964 32.382 -5.762 1.00 86.25 1002 GLU A O 1
ATOM 8039 N N . ARG A 1 1003 ? 14.146 33.245 -4.058 1.00 89.81 1003 ARG A N 1
ATOM 8040 C CA . ARG A 1 1003 ? 14.545 34.484 -4.748 1.00 89.81 1003 ARG A CA 1
ATOM 8041 C C . ARG A 1 1003 ? 15.409 34.182 -5.972 1.00 89.81 1003 ARG A C 1
ATOM 8043 O O . ARG A 1 1003 ? 15.173 34.746 -7.045 1.00 89.81 1003 ARG A O 1
ATOM 8050 N N . ASN A 1 1004 ? 16.355 33.253 -5.839 1.00 85.62 1004 ASN A N 1
ATOM 8051 C CA . ASN A 1 1004 ? 17.189 32.796 -6.946 1.00 85.62 1004 ASN A CA 1
ATOM 8052 C C . ASN A 1 1004 ? 16.368 32.063 -8.017 1.00 85.62 1004 ASN A C 1
ATOM 8054 O O . ASN A 1 1004 ? 16.493 32.412 -9.187 1.00 85.62 1004 ASN A O 1
ATOM 8058 N N . LEU A 1 1005 ? 15.466 31.149 -7.646 1.00 88.31 1005 LEU A N 1
ATOM 8059 C CA . LEU A 1 1005 ? 14.589 30.444 -8.592 1.00 88.31 1005 LEU A CA 1
ATOM 8060 C C . LEU A 1 1005 ? 13.703 31.423 -9.384 1.00 88.31 1005 LEU A C 1
ATOM 8062 O O . LEU A 1 1005 ? 13.665 31.377 -10.613 1.00 88.31 1005 LEU A O 1
ATOM 8066 N N . LEU A 1 1006 ? 13.041 32.369 -8.710 1.00 91.94 1006 LEU A N 1
ATOM 8067 C CA . LEU A 1 1006 ? 12.252 33.413 -9.376 1.00 91.94 1006 LEU A CA 1
ATOM 8068 C C . LEU A 1 1006 ? 13.108 34.205 -10.386 1.00 91.94 1006 LEU A C 1
ATOM 8070 O O . LEU A 1 1006 ? 12.701 34.412 -11.530 1.00 91.94 1006 LEU A O 1
ATOM 8074 N N . SER A 1 1007 ? 14.314 34.606 -9.972 1.00 89.12 1007 SER A N 1
ATOM 8075 C CA . SER A 1 1007 ? 15.269 35.349 -10.799 1.00 89.12 1007 SER A CA 1
ATOM 8076 C C . SER A 1 1007 ? 15.732 34.555 -12.024 1.00 89.12 1007 SER A C 1
ATOM 8078 O O . SER A 1 1007 ? 15.679 35.065 -13.143 1.00 89.12 1007 SER A O 1
ATOM 8080 N N . VAL A 1 1008 ? 16.136 33.295 -11.833 1.00 90.12 1008 VAL A N 1
ATOM 8081 C CA . VAL A 1 1008 ? 16.593 32.382 -12.893 1.00 90.12 1008 VAL A CA 1
ATOM 8082 C C . VAL A 1 1008 ? 15.474 32.103 -13.895 1.00 90.12 1008 VAL A C 1
ATOM 8084 O O . VAL A 1 1008 ? 15.723 32.165 -15.101 1.00 90.12 1008 VAL A O 1
ATOM 8087 N N . GLY A 1 1009 ? 14.245 31.873 -13.422 1.00 91.12 1009 GLY A N 1
ATOM 8088 C CA . GLY A 1 1009 ? 13.069 31.686 -14.270 1.00 91.12 1009 GLY A CA 1
ATOM 8089 C C . GLY A 1 1009 ? 12.869 32.863 -15.225 1.00 91.12 1009 GLY A C 1
ATOM 8090 O O . GLY A 1 1009 ? 13.051 32.721 -16.436 1.00 91.12 1009 GLY A O 1
ATOM 8091 N N . TYR A 1 1010 ? 12.576 34.055 -14.695 1.00 92.88 1010 TYR A N 1
ATOM 8092 C CA . TYR A 1 1010 ? 12.303 35.220 -15.544 1.00 92.88 1010 TYR A CA 1
ATOM 8093 C C . TYR A 1 1010 ? 13.509 35.633 -16.406 1.00 92.88 1010 TYR A C 1
ATOM 8095 O O . TYR A 1 1010 ? 13.325 35.997 -17.571 1.00 92.88 1010 TYR A O 1
ATOM 8103 N N . LYS A 1 1011 ? 14.747 35.517 -15.894 1.00 89.06 1011 LYS A N 1
ATOM 8104 C CA . LYS A 1 1011 ? 15.973 35.849 -16.645 1.00 89.06 1011 LYS A CA 1
ATOM 8105 C C . LYS A 1 1011 ? 16.120 34.998 -17.909 1.00 89.06 1011 LYS A C 1
ATOM 8107 O O . LYS A 1 1011 ? 16.471 35.534 -18.962 1.00 89.06 1011 LYS A O 1
ATOM 8112 N N . ASN A 1 1012 ? 15.845 33.696 -17.827 1.00 86.75 1012 ASN A N 1
ATOM 8113 C CA . ASN A 1 1012 ? 15.932 32.802 -18.982 1.00 86.75 1012 ASN A CA 1
ATOM 8114 C C . ASN A 1 1012 ? 14.755 32.986 -19.954 1.00 86.75 1012 ASN A C 1
ATOM 8116 O O . ASN A 1 1012 ? 14.965 32.999 -21.172 1.00 86.75 1012 ASN A O 1
ATOM 8120 N N . VAL A 1 1013 ? 13.541 33.224 -19.437 1.00 87.81 1013 VAL A N 1
ATOM 8121 C CA . VAL A 1 1013 ? 12.369 33.559 -20.268 1.00 87.81 1013 VAL A CA 1
ATOM 8122 C C . VAL A 1 1013 ? 12.637 34.818 -21.103 1.00 87.81 1013 VAL A C 1
ATOM 8124 O O . VAL A 1 1013 ? 12.489 34.778 -22.325 1.00 87.81 1013 VAL A O 1
ATOM 8127 N N . ILE A 1 1014 ? 13.113 35.913 -20.493 1.00 90.19 1014 ILE A N 1
ATOM 8128 C CA . ILE A 1 1014 ? 13.323 37.179 -21.214 1.00 90.19 1014 ILE A CA 1
ATOM 8129 C C . ILE A 1 1014 ? 14.599 37.204 -22.074 1.00 90.19 1014 ILE A C 1
ATOM 8131 O O . ILE A 1 1014 ? 14.621 37.835 -23.135 1.00 90.19 1014 ILE A O 1
ATOM 8135 N N . GLY A 1 1015 ? 15.669 36.522 -21.648 1.00 87.25 1015 GLY A N 1
ATOM 8136 C CA . GLY A 1 1015 ? 16.982 36.588 -22.301 1.00 87.25 1015 GLY A CA 1
ATOM 8137 C C . GLY A 1 1015 ? 16.959 36.122 -23.758 1.00 87.25 1015 GLY A C 1
ATOM 8138 O O . GLY A 1 1015 ? 17.528 36.780 -24.631 1.00 87.25 1015 GLY A O 1
ATOM 8139 N N . SER A 1 1016 ? 16.229 35.037 -24.031 1.00 82.56 1016 SER A N 1
ATOM 8140 C CA . SER A 1 1016 ? 16.036 34.497 -25.384 1.00 82.56 1016 SER A CA 1
ATOM 8141 C C . SER A 1 1016 ? 15.364 35.505 -26.328 1.00 82.56 1016 SER A C 1
ATOM 8143 O O . SER A 1 1016 ? 15.863 35.748 -27.427 1.00 82.56 1016 SER A O 1
ATOM 8145 N N . ARG A 1 1017 ? 14.289 36.167 -25.876 1.00 88.62 1017 ARG A N 1
ATOM 8146 C CA . ARG A 1 1017 ? 13.535 37.151 -26.672 1.00 88.62 1017 ARG A CA 1
ATOM 8147 C C . ARG A 1 1017 ? 14.340 38.434 -26.911 1.00 88.62 1017 ARG A C 1
ATOM 8149 O O . ARG A 1 1017 ? 14.346 38.942 -28.031 1.00 88.62 1017 ARG A O 1
ATOM 8156 N N . ARG A 1 1018 ? 15.100 38.917 -25.915 1.00 91.00 1018 ARG A N 1
ATOM 8157 C CA . ARG A 1 1018 ? 15.998 40.083 -26.076 1.00 91.00 1018 ARG A CA 1
ATOM 8158 C C . ARG A 1 1018 ? 17.115 39.812 -27.084 1.00 91.00 1018 ARG A C 1
ATOM 8160 O O . ARG A 1 1018 ? 17.391 40.659 -27.933 1.00 91.00 1018 ARG A O 1
ATOM 8167 N N . ALA A 1 1019 ? 17.722 38.624 -27.040 1.00 87.06 1019 ALA A N 1
ATOM 8168 C CA . ALA A 1 1019 ? 18.718 38.215 -28.028 1.00 87.06 1019 ALA A CA 1
ATOM 8169 C C . ALA A 1 1019 ? 18.118 38.160 -29.445 1.00 87.06 1019 ALA A C 1
ATOM 8171 O O . ALA A 1 1019 ? 18.713 38.696 -30.381 1.00 87.06 1019 ALA A O 1
ATOM 8172 N N . SER A 1 1020 ? 16.915 37.591 -29.601 1.00 87.62 1020 SER A N 1
ATOM 8173 C CA . SER A 1 1020 ? 16.191 37.599 -30.877 1.00 87.62 1020 SER A CA 1
ATOM 8174 C C . SER A 1 1020 ? 15.930 39.018 -31.387 1.00 87.62 1020 SER A C 1
ATOM 8176 O O . SER A 1 1020 ? 16.225 39.297 -32.547 1.00 87.62 1020 SER A O 1
ATOM 8178 N N . TRP A 1 1021 ? 15.451 39.936 -30.540 1.00 91.50 1021 TRP A N 1
ATOM 8179 C CA . TRP A 1 1021 ? 15.201 41.328 -30.934 1.00 91.50 1021 TRP A CA 1
ATOM 8180 C C . TRP A 1 1021 ? 16.479 42.053 -31.388 1.00 91.50 1021 TRP A C 1
ATOM 8182 O O . TRP A 1 1021 ? 16.490 42.645 -32.469 1.00 91.50 1021 TRP A O 1
ATOM 8192 N N . ARG A 1 1022 ? 17.591 41.929 -30.640 1.00 88.94 1022 ARG A N 1
ATOM 8193 C CA . ARG A 1 1022 ? 18.907 42.480 -31.035 1.00 88.94 1022 ARG A CA 1
ATOM 8194 C C . ARG A 1 1022 ? 19.363 41.941 -32.404 1.00 88.94 1022 ARG A C 1
ATOM 8196 O O . ARG A 1 1022 ? 19.866 42.701 -33.233 1.00 88.94 1022 ARG A O 1
ATOM 8203 N N . ILE A 1 1023 ? 19.150 40.649 -32.674 1.00 88.31 1023 ILE A N 1
ATOM 8204 C CA . ILE A 1 1023 ? 19.460 40.024 -33.972 1.00 88.31 1023 ILE A CA 1
ATOM 8205 C C . ILE A 1 1023 ? 18.565 40.585 -35.085 1.00 88.31 1023 ILE A C 1
ATOM 8207 O O . ILE A 1 1023 ? 19.089 40.996 -36.122 1.00 88.31 1023 ILE A O 1
ATOM 8211 N N . PHE A 1 1024 ? 17.244 40.646 -34.888 1.00 88.12 1024 PHE A N 1
ATOM 8212 C CA . PHE A 1 1024 ? 16.321 41.177 -35.897 1.00 88.12 1024 PHE A CA 1
ATOM 8213 C C . PHE A 1 1024 ? 16.582 42.653 -36.205 1.00 88.12 1024 PHE A C 1
ATOM 8215 O O . PHE A 1 1024 ? 16.597 43.007 -37.379 1.00 88.12 1024 PHE A O 1
ATOM 8222 N N . SER A 1 1025 ? 16.904 43.471 -35.200 1.00 87.25 1025 SER A N 1
ATOM 8223 C CA . SER A 1 1025 ? 17.331 44.865 -35.377 1.00 87.25 1025 SER A CA 1
ATOM 8224 C C . SER A 1 1025 ? 18.592 44.974 -36.255 1.00 87.25 1025 SER A C 1
ATOM 8226 O O . SER A 1 1025 ? 18.622 45.729 -37.226 1.00 87.25 1025 SER A O 1
ATOM 8228 N N . SER A 1 1026 ? 19.606 44.127 -36.026 1.00 89.00 1026 SER A N 1
ATOM 8229 C CA . SER A 1 1026 ? 20.798 44.081 -36.892 1.00 89.00 1026 SER A CA 1
ATOM 8230 C C . SER A 1 1026 ? 20.492 43.615 -38.325 1.00 89.00 1026 SER A C 1
ATOM 8232 O O . SER A 1 1026 ? 21.137 44.068 -39.274 1.00 89.00 1026 SER A O 1
ATOM 8234 N N . ILE A 1 1027 ? 19.533 42.701 -38.511 1.00 87.62 1027 ILE A N 1
ATOM 8235 C CA . ILE A 1 1027 ? 19.113 42.223 -39.840 1.00 87.62 1027 ILE A CA 1
ATOM 8236 C C . ILE A 1 1027 ? 18.284 43.293 -40.568 1.00 87.62 1027 ILE A C 1
ATOM 8238 O O . ILE A 1 1027 ? 18.498 43.497 -41.761 1.00 87.62 1027 ILE A O 1
ATOM 8242 N N . GLU A 1 1028 ? 17.399 44.008 -39.866 1.00 89.88 1028 GLU A N 1
ATOM 8243 C CA . GLU A 1 1028 ? 16.621 45.138 -40.392 1.00 89.88 1028 GLU A CA 1
ATOM 8244 C C . GLU A 1 1028 ? 17.550 46.210 -40.962 1.00 89.88 1028 GLU A C 1
ATOM 8246 O O . GLU A 1 1028 ? 17.449 46.526 -42.147 1.00 89.88 1028 GLU A O 1
ATOM 8251 N N . GLN A 1 1029 ? 18.540 46.651 -40.180 1.00 85.56 1029 GLN A N 1
ATOM 8252 C CA . GLN A 1 1029 ? 19.539 47.627 -40.619 1.00 85.56 1029 GLN A CA 1
ATOM 8253 C C . GLN A 1 1029 ? 20.317 47.137 -41.852 1.00 85.56 1029 GLN A C 1
ATOM 8255 O O . GLN A 1 1029 ? 20.521 47.885 -42.810 1.00 85.56 1029 GLN A O 1
ATOM 8260 N N . LYS A 1 1030 ? 20.722 45.858 -41.876 1.00 86.38 1030 LYS A N 1
ATOM 8261 C CA . LYS A 1 1030 ? 21.458 45.260 -43.006 1.00 86.38 1030 LYS A CA 1
ATOM 8262 C C . LYS A 1 1030 ? 20.618 45.123 -44.277 1.00 86.38 1030 LYS A C 1
ATOM 8264 O O . LYS A 1 1030 ? 21.181 45.234 -45.363 1.00 86.38 1030 LYS A O 1
ATOM 8269 N N . GLU A 1 1031 ? 19.314 44.869 -44.183 1.00 85.81 1031 GLU A N 1
ATOM 8270 C CA . GLU A 1 1031 ? 18.416 44.823 -45.349 1.00 85.81 1031 GLU A CA 1
ATOM 8271 C C . GLU A 1 1031 ? 17.976 46.227 -45.799 1.00 85.81 1031 GLU A C 1
ATOM 8273 O O . GLU A 1 1031 ? 17.828 46.457 -47.001 1.00 85.81 1031 GLU A O 1
ATOM 8278 N N . ALA A 1 1032 ? 17.864 47.188 -44.875 1.00 83.31 1032 ALA A N 1
ATOM 8279 C CA . ALA A 1 1032 ? 17.612 48.596 -45.181 1.00 83.31 1032 ALA A CA 1
ATOM 8280 C C . ALA A 1 1032 ? 18.775 49.221 -45.967 1.00 83.31 1032 ALA A C 1
ATOM 8282 O O . ALA A 1 1032 ? 18.553 49.850 -47.000 1.00 83.31 1032 ALA A O 1
ATOM 8283 N N . VAL A 1 1033 ? 20.026 48.951 -45.572 1.00 86.19 1033 VAL A N 1
ATOM 8284 C CA . VAL A 1 1033 ? 21.229 49.373 -46.321 1.00 86.19 1033 VAL A CA 1
ATOM 8285 C C . VAL A 1 1033 ? 21.294 48.755 -47.731 1.00 86.19 1033 VAL A C 1
ATOM 8287 O O . VAL A 1 1033 ? 21.889 49.342 -48.632 1.00 86.19 1033 VAL A O 1
ATOM 8290 N N . LYS A 1 1034 ? 20.649 47.602 -47.963 1.00 85.31 1034 LYS A N 1
ATOM 8291 C CA . LYS A 1 1034 ? 20.527 46.976 -49.296 1.00 85.31 1034 LYS A CA 1
ATOM 8292 C C . LYS A 1 1034 ? 19.336 47.490 -50.121 1.00 85.31 1034 LYS A C 1
ATOM 8294 O O . LYS A 1 1034 ? 19.175 47.046 -51.255 1.00 85.31 1034 LYS A O 1
ATOM 8299 N N . GLY A 1 1035 ? 18.498 48.379 -49.578 1.00 82.56 1035 GLY A N 1
ATOM 8300 C CA . GLY A 1 1035 ? 17.310 48.912 -50.259 1.00 82.56 1035 GLY A CA 1
ATOM 8301 C C . GLY A 1 1035 ? 16.180 47.893 -50.458 1.00 82.56 1035 GLY A C 1
ATOM 8302 O O . GLY A 1 1035 ? 15.435 47.981 -51.431 1.00 82.56 1035 GLY A O 1
ATOM 8303 N N . ASN A 1 1036 ? 16.069 46.885 -49.585 1.00 83.44 1036 ASN A N 1
ATOM 8304 C CA . ASN A 1 1036 ? 15.098 45.797 -49.726 1.00 83.44 1036 ASN A CA 1
ATOM 8305 C C . ASN A 1 1036 ? 13.825 46.041 -48.892 1.00 83.44 1036 ASN A C 1
ATOM 8307 O O . ASN A 1 1036 ? 13.517 45.298 -47.954 1.00 83.44 1036 ASN A O 1
ATOM 8311 N N . ASP A 1 1037 ? 13.079 47.092 -49.240 1.00 82.56 1037 ASP A N 1
ATOM 8312 C CA . ASP A 1 1037 ? 11.955 47.627 -48.450 1.00 82.56 1037 ASP A CA 1
ATOM 8313 C C . ASP A 1 1037 ? 10.878 46.585 -48.088 1.00 82.56 1037 ASP A C 1
ATOM 8315 O O . ASP A 1 1037 ? 10.276 46.642 -47.015 1.00 82.56 1037 ASP A O 1
ATOM 8319 N N . VAL A 1 1038 ? 10.651 45.589 -48.954 1.00 83.75 1038 VAL A N 1
ATOM 8320 C CA . VAL A 1 1038 ? 9.671 44.512 -48.717 1.00 83.75 1038 VAL A CA 1
ATOM 8321 C C . VAL A 1 1038 ? 10.108 43.596 -47.571 1.00 83.75 1038 VAL A C 1
ATOM 8323 O O . VAL A 1 1038 ? 9.280 43.208 -46.744 1.00 83.75 1038 VAL A O 1
ATOM 8326 N N . ASN A 1 1039 ? 11.398 43.257 -47.494 1.00 82.44 1039 ASN A N 1
ATOM 8327 C CA . ASN A 1 1039 ? 11.927 42.455 -46.393 1.00 82.44 1039 ASN A CA 1
ATOM 8328 C C . ASN A 1 1039 ? 12.058 43.287 -45.115 1.00 82.44 1039 ASN A C 1
ATOM 8330 O O . ASN A 1 1039 ? 11.669 42.800 -44.059 1.00 82.44 1039 ASN A O 1
ATOM 8334 N N . VAL A 1 1040 ? 12.501 44.546 -45.210 1.00 85.94 1040 VAL A N 1
ATOM 8335 C CA . VAL A 1 1040 ? 12.532 45.486 -44.071 1.00 85.94 1040 VAL A CA 1
ATOM 8336 C C . VAL A 1 1040 ? 11.154 45.591 -43.416 1.00 85.94 1040 VAL A C 1
ATOM 8338 O O . VAL A 1 1040 ? 11.040 45.458 -42.198 1.00 85.94 1040 VAL A O 1
ATOM 8341 N N . LYS A 1 1041 ? 10.085 45.738 -44.212 1.00 87.44 1041 LYS A N 1
ATOM 8342 C CA . LYS A 1 1041 ? 8.717 45.783 -43.685 1.00 87.44 1041 LYS A CA 1
ATOM 8343 C C . LYS A 1 1041 ? 8.320 44.489 -42.963 1.00 87.44 1041 LYS A C 1
ATOM 8345 O O . LYS A 1 1041 ? 7.804 44.552 -41.853 1.00 87.44 1041 LYS A O 1
ATOM 8350 N N . ARG A 1 1042 ? 8.601 43.321 -43.553 1.00 86.56 1042 ARG A N 1
ATOM 8351 C CA . ARG A 1 1042 ? 8.316 42.010 -42.932 1.00 86.56 1042 ARG A CA 1
ATOM 8352 C C . ARG A 1 1042 ? 9.091 41.783 -41.635 1.00 86.56 1042 ARG A C 1
ATOM 8354 O O . ARG A 1 1042 ? 8.566 41.153 -40.724 1.00 86.56 1042 ARG A O 1
ATOM 8361 N N . ILE A 1 1043 ? 10.328 42.276 -41.553 1.00 87.19 1043 ILE A N 1
ATOM 8362 C CA . ILE A 1 1043 ? 11.139 42.197 -40.334 1.00 87.19 1043 ILE A CA 1
ATOM 8363 C C . ILE A 1 1043 ? 10.521 43.085 -39.247 1.00 87.19 1043 ILE A C 1
ATOM 8365 O O . ILE A 1 1043 ? 10.358 42.608 -38.130 1.00 87.19 1043 ILE A O 1
ATOM 8369 N N . LYS A 1 1044 ? 10.076 44.308 -39.573 1.00 86.69 1044 LYS A N 1
ATOM 8370 C CA . LYS A 1 1044 ? 9.362 45.190 -38.627 1.00 86.69 1044 LYS A CA 1
ATOM 8371 C C . LYS A 1 1044 ? 8.066 44.570 -38.101 1.00 86.69 1044 LYS A C 1
ATOM 8373 O O . LYS A 1 1044 ? 7.897 44.481 -36.892 1.00 86.69 1044 LYS A O 1
ATOM 8378 N N . GLU A 1 1045 ? 7.230 44.022 -38.985 1.00 87.25 1045 GLU A N 1
ATOM 8379 C CA . GLU A 1 1045 ? 5.998 43.295 -38.616 1.00 87.25 1045 GLU A CA 1
ATOM 8380 C C . GLU A 1 1045 ? 6.265 42.064 -37.708 1.00 87.25 1045 GLU A C 1
ATOM 8382 O O . GLU A 1 1045 ? 5.364 41.595 -37.008 1.00 87.25 1045 GLU A O 1
ATOM 8387 N N . TYR A 1 1046 ? 7.489 41.513 -37.704 1.00 86.69 1046 TYR A N 1
ATOM 8388 C CA . TYR A 1 1046 ? 7.904 40.451 -36.777 1.00 86.69 1046 TYR A CA 1
ATOM 8389 C C . TYR A 1 1046 ? 8.531 41.000 -35.485 1.00 86.69 1046 TYR A C 1
ATOM 8391 O O . TYR A 1 1046 ? 8.260 40.472 -34.408 1.00 86.69 1046 TYR A O 1
ATOM 8399 N N . MET A 1 1047 ? 9.323 42.075 -35.566 1.00 86.31 1047 MET A N 1
ATOM 8400 C CA . MET A 1 1047 ? 9.884 42.763 -34.398 1.00 86.31 1047 MET A CA 1
ATOM 8401 C C . MET A 1 1047 ? 8.784 43.284 -33.473 1.00 86.31 1047 MET A C 1
ATOM 8403 O O . MET A 1 1047 ? 8.872 43.036 -32.277 1.00 86.31 1047 MET A O 1
ATOM 8407 N N . GLU A 1 1048 ? 7.701 43.859 -34.008 1.00 88.38 1048 GLU A N 1
ATOM 8408 C CA . GLU A 1 1048 ? 6.529 44.296 -33.226 1.00 88.38 1048 GLU A CA 1
ATOM 8409 C C . GLU A 1 1048 ? 5.939 43.169 -32.350 1.00 88.38 1048 GLU A C 1
ATOM 8411 O O . GLU A 1 1048 ? 5.482 43.417 -31.234 1.00 88.38 1048 GLU A O 1
ATOM 8416 N N . LYS A 1 1049 ? 5.990 41.906 -32.806 1.00 88.12 1049 LYS A N 1
ATOM 8417 C CA . LYS A 1 1049 ? 5.545 40.748 -32.006 1.00 88.12 1049 LYS A CA 1
ATOM 8418 C C . LYS A 1 1049 ? 6.513 40.429 -30.873 1.00 88.12 1049 LYS A C 1
ATOM 8420 O O . LYS A 1 1049 ? 6.077 40.215 -29.747 1.00 88.12 1049 LYS A O 1
ATOM 8425 N N . VAL A 1 1050 ? 7.816 40.437 -31.158 1.00 88.44 1050 VAL A N 1
ATOM 8426 C CA . VAL A 1 1050 ? 8.859 40.204 -30.145 1.00 88.44 1050 VAL A CA 1
ATOM 8427 C C . VAL A 1 1050 ? 8.856 41.327 -29.099 1.00 88.44 1050 VAL A C 1
ATOM 8429 O O . VAL A 1 1050 ? 9.007 41.060 -27.912 1.00 88.44 1050 VAL A O 1
ATOM 8432 N N . GLU A 1 1051 ? 8.613 42.573 -29.506 1.00 91.38 1051 GLU A N 1
ATOM 8433 C CA . GLU A 1 1051 ? 8.460 43.728 -28.611 1.00 91.38 1051 GLU A CA 1
ATOM 8434 C C . GLU A 1 1051 ? 7.210 43.621 -27.728 1.00 91.38 1051 GLU A C 1
ATOM 8436 O O . GLU A 1 1051 ? 7.257 44.000 -26.554 1.00 91.38 1051 GLU A O 1
ATOM 8441 N N . LEU A 1 1052 ? 6.108 43.065 -28.245 1.00 89.88 1052 LEU A N 1
ATOM 8442 C CA . LEU A 1 1052 ? 4.911 42.770 -27.454 1.00 89.88 1052 LEU A CA 1
ATOM 8443 C C . LEU A 1 1052 ? 5.165 41.647 -26.435 1.00 89.88 1052 LEU A C 1
ATOM 8445 O O . LEU A 1 1052 ? 4.810 41.801 -25.269 1.00 89.88 1052 LEU A O 1
ATOM 8449 N N . GLU A 1 1053 ? 5.823 40.555 -26.836 1.00 90.00 1053 GLU A N 1
ATOM 8450 C CA . GLU A 1 1053 ? 6.234 39.473 -25.925 1.00 90.00 1053 GLU A CA 1
ATOM 8451 C C . GLU A 1 1053 ? 7.146 39.994 -24.803 1.00 90.00 1053 GLU A C 1
ATOM 8453 O O . GLU A 1 1053 ? 6.891 39.733 -23.627 1.00 90.00 1053 GLU A O 1
ATOM 8458 N N . LEU A 1 1054 ? 8.164 40.792 -25.147 1.00 90.19 1054 LEU A N 1
ATOM 8459 C CA . LEU A 1 1054 ? 9.061 41.431 -24.180 1.00 90.19 1054 LEU A CA 1
ATOM 8460 C C . LEU A 1 1054 ? 8.318 42.385 -23.237 1.00 90.19 1054 LEU A C 1
ATOM 8462 O O . LEU A 1 1054 ? 8.559 42.360 -22.031 1.00 90.19 1054 LEU A O 1
ATOM 8466 N N . SER A 1 1055 ? 7.395 43.194 -23.768 1.00 91.38 1055 SER A N 1
ATOM 8467 C CA . SER A 1 1055 ? 6.576 44.106 -22.959 1.00 91.38 1055 SER A CA 1
ATOM 8468 C C . SER A 1 1055 ? 5.713 43.335 -21.958 1.00 91.38 1055 SER A C 1
ATOM 8470 O O . SER A 1 1055 ? 5.678 43.700 -20.785 1.00 91.38 1055 SER A O 1
ATOM 8472 N N . ASN A 1 1056 ? 5.073 42.244 -22.392 1.00 91.56 1056 ASN A N 1
ATOM 8473 C CA . ASN A 1 1056 ? 4.241 41.404 -21.532 1.00 91.56 1056 ASN A CA 1
ATOM 8474 C C . ASN A 1 1056 ? 5.054 40.775 -20.393 1.00 91.56 1056 ASN A C 1
ATOM 8476 O O . ASN A 1 1056 ? 4.629 40.857 -19.245 1.00 91.56 1056 ASN A O 1
ATOM 8480 N N . ILE A 1 1057 ? 6.236 40.212 -20.686 1.00 91.00 1057 ILE A N 1
ATOM 8481 C CA . ILE A 1 1057 ? 7.110 39.612 -19.662 1.00 91.00 1057 ILE A CA 1
ATOM 8482 C C . ILE A 1 1057 ? 7.561 40.669 -18.643 1.00 91.00 1057 ILE A C 1
ATOM 8484 O O . ILE A 1 1057 ? 7.518 40.402 -17.446 1.00 91.00 1057 ILE A O 1
ATOM 8488 N N . CYS A 1 1058 ? 7.955 41.871 -19.087 1.00 91.31 1058 CYS A N 1
ATOM 8489 C CA . CYS A 1 1058 ? 8.332 42.954 -18.173 1.00 91.31 1058 CYS A CA 1
ATOM 8490 C C . CYS A 1 1058 ? 7.163 43.398 -17.278 1.00 91.31 1058 CYS A C 1
ATOM 8492 O O . CYS A 1 1058 ? 7.353 43.543 -16.074 1.00 91.31 1058 CYS A O 1
ATOM 8494 N N . ILE A 1 1059 ? 5.964 43.602 -17.834 1.00 90.56 1059 ILE A N 1
ATOM 8495 C CA . ILE A 1 1059 ? 4.777 44.033 -17.069 1.00 90.56 1059 ILE A CA 1
ATOM 8496 C C . ILE A 1 1059 ? 4.375 42.975 -16.028 1.00 90.56 1059 ILE A C 1
ATOM 8498 O O . ILE A 1 1059 ? 4.051 43.316 -14.892 1.00 90.56 1059 ILE A O 1
ATOM 8502 N N . ASP A 1 1060 ? 4.445 41.700 -16.399 1.00 92.56 1060 ASP A N 1
ATOM 8503 C CA . ASP A 1 1060 ? 4.107 40.552 -15.558 1.00 92.56 1060 ASP A CA 1
ATOM 8504 C C . ASP A 1 1060 ? 5.015 40.434 -14.316 1.00 92.56 1060 ASP A C 1
ATOM 8506 O O . ASP A 1 1060 ? 4.511 40.362 -13.194 1.00 92.56 1060 ASP A O 1
ATOM 8510 N N . ILE A 1 1061 ? 6.345 40.542 -14.467 1.00 93.19 1061 ILE A N 1
ATOM 8511 C CA . ILE A 1 1061 ? 7.242 40.614 -13.296 1.00 93.19 1061 ILE A CA 1
ATOM 8512 C C . ILE A 1 1061 ? 7.080 41.925 -12.510 1.00 93.19 1061 ILE A C 1
ATOM 8514 O O . ILE A 1 1061 ? 7.209 41.892 -11.289 1.00 93.19 1061 ILE A O 1
ATOM 8518 N N . MET A 1 1062 ? 6.752 43.063 -13.142 1.00 90.81 1062 MET A N 1
ATOM 8519 C CA . MET A 1 1062 ? 6.478 44.304 -12.389 1.00 90.81 1062 MET A CA 1
ATOM 8520 C C . MET A 1 1062 ? 5.256 44.160 -11.477 1.00 90.81 1062 MET A C 1
ATOM 8522 O O . MET A 1 1062 ? 5.344 44.535 -10.313 1.00 90.81 1062 MET A O 1
ATOM 8526 N N . SER A 1 1063 ? 4.159 43.570 -11.964 1.00 91.75 1063 SER A N 1
ATOM 8527 C CA . SER A 1 1063 ? 2.969 43.271 -11.151 1.00 91.75 1063 SER A CA 1
ATOM 8528 C C . SER A 1 1063 ? 3.321 42.362 -9.967 1.00 91.75 1063 SER A C 1
ATOM 8530 O O . SER A 1 1063 ? 3.030 42.692 -8.821 1.00 91.75 1063 SER A O 1
ATOM 8532 N N . VAL A 1 1064 ? 4.055 41.269 -10.204 1.00 91.19 1064 VAL A N 1
ATOM 8533 C CA . VAL A 1 1064 ? 4.453 40.335 -9.134 1.00 91.19 1064 VAL A CA 1
ATOM 8534 C C . VAL A 1 1064 ? 5.399 40.983 -8.111 1.00 91.19 1064 VAL A C 1
ATOM 8536 O O . VAL A 1 1064 ? 5.288 40.708 -6.914 1.00 91.19 1064 VAL A O 1
ATOM 8539 N N . LEU A 1 1065 ? 6.313 41.858 -8.546 1.00 92.00 1065 LEU A N 1
ATOM 8540 C CA . LEU A 1 1065 ? 7.188 42.600 -7.637 1.00 92.00 1065 LEU A CA 1
ATOM 8541 C C . LEU A 1 1065 ? 6.412 43.631 -6.809 1.00 92.00 1065 LEU A C 1
ATOM 8543 O O . LEU A 1 1065 ? 6.596 43.671 -5.596 1.00 92.00 1065 LEU A O 1
ATOM 8547 N N . ASP A 1 1066 ? 5.538 44.426 -7.426 1.00 90.00 1066 ASP A N 1
ATOM 8548 C CA . ASP A 1 1066 ? 4.872 45.551 -6.759 1.00 90.00 1066 ASP A CA 1
ATOM 8549 C C . ASP A 1 1066 ? 3.658 45.145 -5.914 1.00 90.00 1066 ASP A C 1
ATOM 8551 O O . ASP A 1 1066 ? 3.400 45.776 -4.890 1.00 90.00 1066 ASP A O 1
ATOM 8555 N N . GLU A 1 1067 ? 2.928 44.096 -6.301 1.00 89.06 1067 GLU A N 1
ATOM 8556 C CA . GLU A 1 1067 ? 1.732 43.630 -5.582 1.00 89.06 1067 GLU A CA 1
ATOM 8557 C C . GLU A 1 1067 ? 2.051 42.627 -4.465 1.00 89.06 1067 GLU A C 1
ATOM 8559 O O . GLU A 1 1067 ? 1.326 42.578 -3.471 1.00 89.06 1067 GLU A O 1
ATOM 8564 N N . HIS A 1 1068 ? 3.114 41.826 -4.616 1.00 88.12 1068 HIS A N 1
ATOM 8565 C CA . HIS A 1 1068 ? 3.368 40.671 -3.744 1.00 88.12 1068 HIS A CA 1
ATOM 8566 C C . HIS A 1 1068 ? 4.745 40.671 -3.075 1.00 88.12 1068 HIS A C 1
ATOM 8568 O O . HIS A 1 1068 ? 4.833 40.382 -1.888 1.00 88.12 1068 HIS A O 1
ATOM 8574 N N . LEU A 1 1069 ? 5.833 40.962 -3.796 1.00 89.75 1069 LEU A N 1
ATOM 8575 C CA . LEU A 1 1069 ? 7.182 40.683 -3.277 1.00 89.75 1069 LEU A CA 1
ATOM 8576 C C . LEU A 1 1069 ? 7.845 41.863 -2.566 1.00 89.75 1069 LEU A C 1
ATOM 8578 O O . LEU A 1 1069 ? 8.395 41.678 -1.488 1.00 89.75 1069 LEU A O 1
ATOM 8582 N N . ILE A 1 1070 ? 7.783 43.073 -3.123 1.00 89.44 1070 ILE A N 1
ATOM 8583 C CA . ILE A 1 1070 ? 8.331 44.278 -2.483 1.00 89.44 1070 ILE A CA 1
ATOM 8584 C C . ILE A 1 1070 ? 7.555 44.640 -1.200 1.00 89.44 1070 ILE A C 1
ATOM 8586 O O . ILE A 1 1070 ? 8.221 44.948 -0.212 1.00 89.44 1070 ILE A O 1
ATOM 8590 N N . PRO A 1 1071 ? 6.205 44.555 -1.139 1.00 87.31 1071 PRO A N 1
ATOM 8591 C CA . PRO A 1 1071 ? 5.463 44.782 0.106 1.00 87.31 1071 PRO A CA 1
ATOM 8592 C C . PRO A 1 1071 ? 5.741 43.739 1.201 1.00 87.31 1071 PRO A C 1
ATOM 8594 O O . PRO A 1 1071 ? 5.685 44.074 2.380 1.00 87.31 1071 PRO A O 1
ATOM 8597 N N . SER A 1 1072 ? 6.046 42.491 0.823 1.00 82.25 1072 SER A N 1
ATOM 8598 C CA . SER A 1 1072 ? 6.313 41.381 1.755 1.00 82.25 1072 SER A CA 1
ATOM 8599 C C . SER A 1 1072 ? 7.802 41.164 2.069 1.00 82.25 1072 SER A C 1
ATOM 8601 O O . SER A 1 1072 ? 8.129 40.244 2.817 1.00 82.25 1072 SER A O 1
ATOM 8603 N N . ALA A 1 1073 ? 8.711 41.966 1.507 1.00 82.62 1073 ALA A N 1
ATOM 8604 C CA . ALA A 1 1073 ? 10.154 41.798 1.677 1.00 82.62 1073 ALA A CA 1
ATOM 8605 C C . ALA A 1 1073 ? 10.630 42.248 3.065 1.00 82.62 1073 ALA A C 1
ATOM 8607 O O . ALA A 1 1073 ? 10.400 43.390 3.467 1.00 82.62 1073 ALA A O 1
ATOM 8608 N N . SER A 1 1074 ? 11.382 41.395 3.764 1.00 67.44 1074 SER A N 1
ATOM 8609 C CA . SER A 1 1074 ? 12.038 41.786 5.014 1.00 67.44 1074 SER A CA 1
ATOM 8610 C C . SER A 1 1074 ? 13.146 42.823 4.777 1.00 67.44 1074 SER A C 1
ATOM 8612 O O . SER A 1 1074 ? 13.757 42.905 3.707 1.00 67.44 1074 SER A O 1
ATOM 8614 N N . GLU A 1 1075 ? 13.361 43.673 5.782 1.00 60.28 1075 GLU A N 1
ATOM 8615 C CA . GLU A 1 1075 ? 14.035 44.964 5.634 1.00 60.28 1075 GLU A CA 1
ATOM 8616 C C . GLU A 1 1075 ? 15.564 44.821 5.457 1.00 60.28 1075 GLU A C 1
ATOM 8618 O O . GLU A 1 1075 ? 16.327 44.849 6.427 1.00 60.28 1075 GLU A O 1
ATOM 8623 N N . GLY A 1 1076 ? 16.033 44.706 4.211 1.00 72.94 1076 GLY A N 1
ATOM 8624 C CA . GLY A 1 1076 ? 17.457 44.580 3.883 1.00 72.94 1076 GLY A CA 1
ATOM 8625 C C . GLY A 1 1076 ? 17.718 43.858 2.566 1.00 72.94 1076 GLY A C 1
ATOM 8626 O O . GLY A 1 1076 ? 17.433 44.388 1.494 1.00 72.94 1076 GLY A O 1
ATOM 8627 N N . GLU A 1 1077 ? 18.302 42.661 2.636 1.00 81.94 1077 GLU A N 1
ATOM 8628 C CA . GLU A 1 1077 ? 18.777 41.917 1.463 1.00 81.94 1077 GLU A CA 1
ATOM 8629 C C . GLU A 1 1077 ? 17.657 41.618 0.443 1.00 81.94 1077 GLU A C 1
ATOM 8631 O O . GLU A 1 1077 ? 17.840 41.862 -0.753 1.00 81.94 1077 GLU A O 1
ATOM 8636 N N . SER A 1 1078 ? 16.477 41.173 0.902 1.00 86.62 1078 SER A N 1
ATOM 8637 C CA . SER A 1 1078 ? 15.294 40.963 0.050 1.00 86.62 1078 SER A CA 1
ATOM 8638 C C . SER A 1 1078 ? 14.862 42.264 -0.641 1.00 86.62 1078 SER A C 1
ATOM 8640 O O . SER A 1 1078 ? 14.644 42.282 -1.855 1.00 86.62 1078 SER A O 1
ATOM 8642 N N . THR A 1 1079 ? 14.816 43.381 0.096 1.00 87.38 1079 THR A N 1
ATOM 8643 C CA . THR A 1 1079 ? 14.468 44.708 -0.444 1.00 87.38 1079 THR A CA 1
ATOM 8644 C C . THR A 1 1079 ? 15.425 45.145 -1.557 1.00 87.38 1079 THR A C 1
ATOM 8646 O O . THR A 1 1079 ? 14.972 45.597 -2.612 1.00 87.38 1079 THR A O 1
ATOM 8649 N N . VAL A 1 1080 ? 16.739 44.984 -1.354 1.00 90.31 1080 VAL A N 1
ATOM 8650 C CA . VAL A 1 1080 ? 17.765 45.311 -2.361 1.00 90.31 1080 VAL A CA 1
ATOM 8651 C C . VAL A 1 1080 ? 17.622 44.407 -3.586 1.00 90.31 1080 VAL A C 1
ATOM 8653 O O . VAL A 1 1080 ? 17.636 44.899 -4.714 1.00 90.31 1080 VAL A O 1
ATOM 8656 N N . PHE A 1 1081 ? 17.433 43.099 -3.386 1.00 92.19 1081 PHE A N 1
ATOM 8657 C CA . PHE A 1 1081 ? 17.293 42.122 -4.467 1.00 92.19 1081 PHE A CA 1
ATOM 8658 C C . PHE A 1 1081 ? 16.093 42.423 -5.378 1.00 92.19 1081 PHE A C 1
ATOM 8660 O O . PHE A 1 1081 ? 16.243 42.472 -6.602 1.00 92.19 1081 PHE A O 1
ATOM 8667 N N . PHE A 1 1082 ? 14.915 42.678 -4.800 1.00 93.75 1082 PHE A N 1
ATOM 8668 C CA . PHE A 1 1082 ? 13.702 42.949 -5.573 1.00 93.75 1082 PHE A CA 1
ATOM 8669 C C . PHE A 1 1082 ? 13.718 44.327 -6.251 1.00 93.75 1082 PHE A C 1
ATOM 8671 O O . PHE A 1 1082 ? 13.327 44.422 -7.412 1.00 93.75 1082 PHE A O 1
ATOM 8678 N N . ASN A 1 1083 ? 14.239 45.381 -5.607 1.00 92.38 1083 ASN A N 1
ATOM 8679 C CA . ASN A 1 1083 ? 14.363 46.696 -6.255 1.00 92.38 1083 ASN A CA 1
ATOM 8680 C C . ASN A 1 1083 ? 15.441 46.708 -7.354 1.00 92.38 1083 ASN A C 1
ATOM 8682 O O . ASN A 1 1083 ? 15.227 47.301 -8.412 1.00 92.38 1083 ASN A O 1
ATOM 8686 N N . LYS A 1 1084 ? 16.550 45.973 -7.179 1.00 93.75 1084 LYS A N 1
ATOM 8687 C CA . LYS A 1 1084 ? 17.516 45.712 -8.259 1.00 93.75 1084 LYS A CA 1
ATOM 8688 C C . LYS A 1 1084 ? 16.835 45.019 -9.443 1.00 93.75 1084 LYS A C 1
ATOM 8690 O O . LYS A 1 1084 ? 17.002 45.453 -10.581 1.00 93.75 1084 LYS A O 1
ATOM 8695 N N . MET A 1 1085 ? 16.066 43.957 -9.184 1.00 93.69 1085 MET A N 1
ATOM 8696 C CA . MET A 1 1085 ? 15.329 43.240 -10.229 1.00 93.69 1085 MET A CA 1
ATOM 8697 C C . MET A 1 1085 ? 14.332 44.169 -10.937 1.00 93.69 1085 MET A C 1
ATOM 8699 O O . MET A 1 1085 ? 14.274 44.177 -12.163 1.00 93.69 1085 MET A O 1
ATOM 8703 N N . LYS A 1 1086 ? 13.620 45.021 -10.190 1.00 93.88 1086 LYS A N 1
ATOM 8704 C CA . LYS A 1 1086 ? 12.737 46.054 -10.745 1.00 93.88 1086 LYS A CA 1
ATOM 8705 C C . LYS A 1 1086 ? 13.478 46.978 -11.723 1.00 93.88 1086 LYS A C 1
ATOM 8707 O O . LYS A 1 1086 ? 13.029 47.159 -12.855 1.00 93.88 1086 LYS A O 1
ATOM 8712 N N . GLY A 1 1087 ? 14.649 47.485 -11.327 1.00 94.06 1087 GLY A N 1
ATOM 8713 C CA . GLY A 1 1087 ? 15.523 48.289 -12.189 1.00 94.06 1087 GLY A CA 1
ATOM 8714 C C . GLY A 1 1087 ? 15.954 47.559 -13.466 1.00 94.06 1087 GLY A C 1
ATOM 8715 O O . GLY A 1 1087 ? 15.882 48.142 -14.551 1.00 94.06 1087 GLY A O 1
ATOM 8716 N N . ASP A 1 1088 ? 16.313 46.274 -13.355 1.00 92.81 1088 ASP A N 1
ATOM 8717 C CA . ASP A 1 1088 ? 16.737 45.429 -14.480 1.00 92.81 1088 ASP A CA 1
ATOM 8718 C C . ASP A 1 1088 ? 15.650 45.282 -15.560 1.00 92.81 1088 ASP A C 1
ATOM 8720 O O . ASP A 1 1088 ? 15.942 45.441 -16.745 1.00 92.81 1088 ASP A O 1
ATOM 8724 N N . TYR A 1 1089 ? 14.390 45.038 -15.189 1.00 93.75 1089 TYR A N 1
ATOM 8725 C CA . TYR A 1 1089 ? 13.309 44.864 -16.173 1.00 93.75 1089 TYR A CA 1
ATOM 8726 C C . TYR A 1 1089 ? 12.803 46.186 -16.770 1.00 93.75 1089 TYR A C 1
ATOM 8728 O O . TYR A 1 1089 ? 12.476 46.219 -17.960 1.00 93.75 1089 TYR A O 1
ATOM 8736 N N . TYR A 1 1090 ? 12.829 47.300 -16.025 1.00 93.75 1090 TYR A N 1
ATOM 8737 C CA . TYR A 1 1090 ? 12.612 48.627 -16.624 1.00 93.75 1090 TYR A CA 1
ATOM 8738 C C . TYR A 1 1090 ? 13.730 49.009 -17.603 1.00 93.75 1090 TYR A C 1
ATOM 8740 O O . TYR A 1 1090 ? 13.452 49.546 -18.676 1.00 93.75 1090 TYR A O 1
ATOM 8748 N N . ARG A 1 1091 ? 14.985 48.654 -17.299 1.00 93.75 1091 ARG A N 1
ATOM 8749 C CA . ARG A 1 1091 ? 16.117 48.813 -18.222 1.00 93.75 1091 ARG A CA 1
ATOM 8750 C C . ARG A 1 1091 ? 15.917 48.018 -19.511 1.00 93.75 1091 ARG A C 1
ATOM 8752 O O . ARG A 1 1091 ? 16.186 48.535 -20.592 1.00 93.75 1091 ARG A O 1
ATOM 8759 N N . TYR A 1 1092 ? 15.427 46.782 -19.409 1.00 93.00 1092 TYR A N 1
ATOM 8760 C CA . TYR A 1 1092 ? 15.108 45.958 -20.577 1.00 93.00 1092 TYR A CA 1
ATOM 8761 C C . TYR A 1 1092 ? 13.965 46.548 -21.409 1.00 93.00 1092 TYR A C 1
ATOM 8763 O O . TYR A 1 1092 ? 14.019 46.478 -22.631 1.00 93.00 1092 TYR A O 1
ATOM 8771 N N . LEU A 1 1093 ? 12.969 47.178 -20.778 1.00 91.12 1093 LEU A N 1
ATOM 8772 C CA . LEU A 1 1093 ? 11.900 47.890 -21.482 1.00 91.12 1093 LEU A CA 1
ATOM 8773 C C . LEU A 1 1093 ? 12.434 49.137 -22.219 1.00 91.12 1093 LEU A C 1
ATOM 8775 O O . LEU A 1 1093 ? 12.098 49.365 -23.379 1.00 91.12 1093 LEU A O 1
ATOM 8779 N N . ALA A 1 1094 ? 13.325 49.911 -21.591 1.00 91.50 1094 ALA A N 1
ATOM 8780 C CA . ALA A 1 1094 ? 13.939 51.103 -22.187 1.00 91.50 1094 ALA A CA 1
ATOM 8781 C C . ALA A 1 1094 ? 14.846 50.810 -23.405 1.00 91.50 1094 ALA A C 1
ATOM 8783 O O . ALA A 1 1094 ? 15.113 51.710 -24.202 1.00 91.50 1094 ALA A O 1
ATOM 8784 N N . GLU A 1 1095 ? 15.316 49.570 -23.562 1.00 89.69 1095 GLU A N 1
ATOM 8785 C CA . GLU A 1 1095 ? 16.202 49.149 -24.655 1.00 89.69 1095 GLU A CA 1
ATOM 8786 C C . GLU A 1 1095 ? 15.519 49.167 -26.032 1.00 89.69 1095 GLU A C 1
ATOM 8788 O O . GLU A 1 1095 ? 16.117 49.630 -27.005 1.00 89.69 1095 GLU A O 1
ATOM 8793 N N . PHE A 1 1096 ? 14.279 48.669 -26.115 1.00 86.88 1096 PHE A N 1
ATOM 8794 C CA . PHE A 1 1096 ? 13.550 48.505 -27.381 1.00 86.88 1096 PHE A CA 1
ATOM 8795 C C . PHE A 1 1096 ? 12.399 49.499 -27.572 1.00 86.88 1096 PHE A C 1
ATOM 8797 O O . PHE A 1 1096 ? 11.948 49.712 -28.697 1.00 86.88 1096 PHE A O 1
ATOM 8804 N N . LYS A 1 1097 ? 11.924 50.146 -26.500 1.00 88.94 1097 LYS A N 1
ATOM 8805 C CA . LYS A 1 1097 ? 10.918 51.209 -26.606 1.00 88.94 1097 LYS A CA 1
ATOM 8806 C C . LYS A 1 1097 ? 11.488 52.475 -27.255 1.00 88.94 1097 LYS A C 1
ATOM 8808 O O . LYS A 1 1097 ? 12.698 52.699 -27.316 1.00 88.94 1097 LYS A O 1
ATOM 8813 N N . SER A 1 1098 ? 10.595 53.343 -27.729 1.00 83.75 1098 SER A N 1
ATOM 8814 C CA . SER A 1 1098 ? 10.942 54.606 -28.390 1.00 83.75 1098 SER A CA 1
ATOM 8815 C C . SER A 1 1098 ? 10.092 55.777 -27.881 1.00 83.75 1098 SER A C 1
ATOM 8817 O O . SER A 1 1098 ? 9.095 55.587 -27.182 1.00 83.75 1098 SER A O 1
ATOM 8819 N N . GLY A 1 1099 ? 10.514 57.009 -28.182 1.00 86.62 1099 GLY A N 1
ATOM 8820 C CA . GLY A 1 1099 ? 9.805 58.225 -27.770 1.00 86.62 1099 GLY A CA 1
ATOM 8821 C C . GLY A 1 1099 ? 9.632 58.344 -26.250 1.00 86.62 1099 GLY A C 1
ATOM 8822 O O . GLY A 1 1099 ? 10.566 58.099 -25.486 1.00 86.62 1099 GLY A O 1
ATOM 8823 N N . ASN A 1 1100 ? 8.427 58.726 -25.816 1.00 84.94 1100 ASN A N 1
ATOM 8824 C CA . ASN A 1 1100 ? 8.114 58.932 -24.399 1.00 84.94 1100 ASN A CA 1
ATOM 8825 C C . ASN A 1 1100 ? 8.196 57.637 -23.573 1.00 84.94 1100 ASN A C 1
ATOM 8827 O O . ASN A 1 1100 ? 8.678 57.690 -22.447 1.00 84.94 1100 ASN A O 1
ATOM 8831 N N . GLU A 1 1101 ? 7.805 56.484 -24.132 1.00 84.94 1101 GLU A N 1
ATOM 8832 C CA . GLU A 1 1101 ? 7.822 55.197 -23.414 1.00 84.94 1101 GLU A CA 1
ATOM 8833 C C . GLU A 1 1101 ? 9.246 54.784 -23.012 1.00 84.94 1101 GLU A C 1
ATOM 8835 O O . GLU A 1 1101 ? 9.462 54.286 -21.909 1.00 84.94 1101 GLU A O 1
ATOM 8840 N N . ARG A 1 1102 ? 10.245 55.053 -23.869 1.00 90.75 1102 ARG A N 1
ATOM 8841 C CA . ARG A 1 1102 ? 11.661 54.836 -23.521 1.00 90.75 1102 ARG A CA 1
ATOM 8842 C C . ARG A 1 1102 ? 12.105 55.728 -22.370 1.00 90.75 1102 ARG A C 1
ATOM 8844 O O . ARG A 1 1102 ? 12.836 55.267 -21.499 1.00 90.75 1102 ARG A O 1
ATOM 8851 N N . LYS A 1 1103 ? 11.695 56.999 -22.384 1.00 89.12 1103 LYS A N 1
ATOM 8852 C CA . LYS A 1 1103 ? 12.073 57.955 -21.341 1.00 89.12 1103 LYS A CA 1
ATOM 8853 C C . LYS A 1 1103 ? 11.465 57.563 -19.995 1.00 89.12 1103 LYS A C 1
ATOM 8855 O O . LYS A 1 1103 ? 12.189 57.486 -19.014 1.00 89.12 1103 LYS A O 1
ATOM 8860 N N . GLU A 1 1104 ? 10.178 57.230 -19.972 1.00 91.31 1104 GLU A N 1
ATOM 8861 C CA . GLU A 1 1104 ? 9.490 56.778 -18.761 1.00 91.31 1104 GLU A CA 1
ATOM 8862 C C . GLU A 1 1104 ? 10.102 55.483 -18.201 1.00 91.31 1104 GLU A C 1
ATOM 8864 O O . GLU A 1 1104 ? 10.377 55.401 -17.005 1.00 91.31 1104 GLU A O 1
ATOM 8869 N N . ALA A 1 1105 ? 10.413 54.501 -19.055 1.00 90.88 1105 ALA A N 1
ATOM 8870 C CA . ALA A 1 1105 ? 11.097 53.280 -18.629 1.00 90.88 1105 ALA A CA 1
ATOM 8871 C C . ALA A 1 1105 ? 12.514 53.548 -18.078 1.00 90.88 1105 ALA A C 1
ATOM 8873 O O . ALA A 1 1105 ? 12.909 52.936 -17.085 1.00 90.88 1105 ALA A O 1
ATOM 8874 N N . ALA A 1 1106 ? 13.269 54.480 -18.672 1.00 92.25 1106 ALA A N 1
ATOM 8875 C CA . ALA A 1 1106 ? 14.582 54.881 -18.167 1.00 92.25 1106 ALA A CA 1
ATOM 8876 C C . ALA A 1 1106 ? 14.487 55.610 -16.812 1.00 92.25 1106 ALA A C 1
ATOM 8878 O O . ALA A 1 1106 ? 15.227 55.269 -15.891 1.00 92.25 1106 ALA A O 1
ATOM 8879 N N . ASP A 1 1107 ? 13.539 56.541 -16.659 1.00 92.50 1107 ASP A N 1
ATOM 8880 C CA . ASP A 1 1107 ? 13.311 57.285 -15.414 1.00 92.50 1107 ASP A CA 1
ATOM 8881 C C . ASP A 1 1107 ? 12.893 56.338 -14.260 1.00 92.50 1107 ASP A C 1
ATOM 8883 O O . ASP A 1 1107 ? 13.383 56.468 -13.135 1.00 92.50 1107 ASP A O 1
ATOM 8887 N N . GLN A 1 1108 ? 12.050 55.326 -14.527 1.00 93.56 1108 GLN A N 1
ATOM 8888 C CA . GLN A 1 1108 ? 11.691 54.298 -13.531 1.00 93.56 1108 GLN A CA 1
ATOM 8889 C C . GLN A 1 1108 ? 12.853 53.345 -13.208 1.00 93.56 1108 GLN A C 1
ATOM 8891 O O . GLN A 1 1108 ? 13.029 52.968 -12.048 1.00 93.56 1108 GLN A O 1
ATOM 8896 N N . SER A 1 1109 ? 13.667 52.973 -14.204 1.00 94.75 1109 SER A N 1
ATOM 8897 C CA . SER A 1 1109 ? 14.863 52.144 -13.997 1.00 94.75 1109 SER A CA 1
ATOM 8898 C C . SER A 1 1109 ? 15.880 52.844 -13.090 1.00 94.75 1109 SER A C 1
ATOM 8900 O O . SER A 1 1109 ? 16.337 52.246 -12.115 1.00 94.75 1109 SER A O 1
ATOM 8902 N N . LEU A 1 1110 ? 16.156 54.130 -13.348 1.00 93.81 1110 LEU A N 1
ATOM 8903 C CA . LEU A 1 1110 ? 17.028 54.964 -12.520 1.00 93.81 1110 LEU A CA 1
ATOM 8904 C C . LEU A 1 1110 ? 16.534 55.005 -11.068 1.00 93.81 1110 LEU A C 1
ATOM 8906 O O . LEU A 1 1110 ? 17.277 54.648 -10.156 1.00 93.81 1110 LEU A O 1
ATOM 8910 N N . LYS A 1 1111 ? 15.254 55.336 -10.861 1.00 94.25 1111 LYS A N 1
ATOM 8911 C CA . LYS A 1 1111 ? 14.642 55.410 -9.527 1.00 94.25 1111 LYS A CA 1
ATOM 8912 C C . LYS A 1 1111 ? 14.715 54.083 -8.760 1.00 94.25 1111 LYS A C 1
ATOM 8914 O O . LYS A 1 1111 ? 14.966 54.082 -7.556 1.00 94.25 1111 LYS A O 1
ATOM 8919 N N . ALA A 1 1112 ? 14.499 52.950 -9.431 1.00 94.00 1112 ALA A N 1
ATOM 8920 C CA . ALA A 1 1112 ? 14.579 51.631 -8.802 1.00 94.00 1112 ALA A CA 1
ATOM 8921 C C . ALA A 1 1112 ? 16.019 51.268 -8.387 1.00 94.00 1112 ALA A C 1
ATOM 8923 O O . ALA A 1 1112 ? 16.225 50.745 -7.289 1.00 94.00 1112 ALA A O 1
ATOM 8924 N N . TYR A 1 1113 ? 17.018 51.588 -9.219 1.00 95.88 1113 TYR A N 1
ATOM 8925 C CA . TYR A 1 1113 ? 18.427 51.392 -8.867 1.00 95.88 1113 T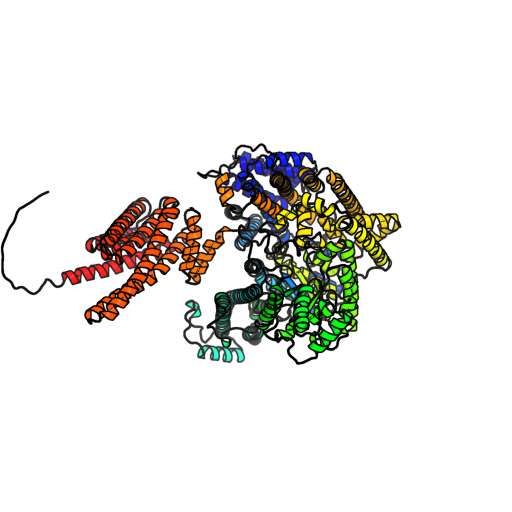YR A CA 1
ATOM 8926 C C . TYR A 1 1113 ? 18.902 52.341 -7.756 1.00 95.88 1113 TYR A C 1
ATOM 8928 O O . TYR A 1 1113 ? 19.653 51.904 -6.887 1.00 95.88 1113 TYR A O 1
ATOM 8936 N N . GLU A 1 1114 ? 18.442 53.595 -7.718 1.00 93.50 1114 GLU A N 1
ATOM 8937 C CA . GLU A 1 1114 ? 18.729 54.531 -6.618 1.00 93.50 1114 GLU A CA 1
ATOM 8938 C C . GLU A 1 1114 ? 18.188 54.002 -5.278 1.00 93.50 1114 GLU A C 1
ATOM 8940 O O . GLU A 1 1114 ? 18.949 53.885 -4.317 1.00 93.50 1114 GLU A O 1
ATOM 8945 N N . ILE A 1 1115 ? 16.918 53.571 -5.233 1.00 91.38 1115 ILE A N 1
ATOM 8946 C CA . ILE A 1 1115 ? 16.303 52.957 -4.039 1.00 91.38 1115 ILE A CA 1
ATOM 8947 C C . ILE A 1 1115 ? 17.092 51.719 -3.585 1.00 91.38 1115 ILE A C 1
ATOM 8949 O O . ILE A 1 1115 ? 17.390 51.573 -2.397 1.00 91.38 1115 ILE A O 1
ATOM 8953 N N . ALA A 1 1116 ? 17.462 50.838 -4.521 1.00 92.62 1116 ALA A N 1
ATOM 8954 C CA . ALA A 1 1116 ? 18.262 49.654 -4.213 1.00 92.62 1116 ALA A CA 1
ATOM 8955 C C . ALA A 1 1116 ? 19.664 50.015 -3.689 1.00 92.62 1116 ALA A C 1
ATOM 8957 O O . ALA A 1 1116 ? 20.169 49.332 -2.801 1.00 92.62 1116 ALA A O 1
ATOM 8958 N N . THR A 1 1117 ? 20.277 51.087 -4.203 1.00 92.19 1117 THR A N 1
ATOM 8959 C CA . THR A 1 1117 ? 21.630 51.527 -3.820 1.00 92.19 1117 THR A CA 1
ATOM 8960 C C . THR A 1 1117 ? 21.635 52.085 -2.403 1.00 92.19 1117 THR A C 1
ATOM 8962 O O . THR A 1 1117 ? 22.397 51.599 -1.572 1.00 92.19 1117 THR A O 1
ATOM 8965 N N . THR A 1 1118 ? 20.711 52.994 -2.072 1.00 90.75 1118 THR A N 1
ATOM 8966 C CA . THR A 1 1118 ? 20.578 53.525 -0.704 1.00 90.75 1118 THR A CA 1
ATOM 8967 C C . THR A 1 1118 ? 20.285 52.417 0.317 1.00 90.75 1118 THR A C 1
ATOM 8969 O O . THR A 1 1118 ? 20.842 52.420 1.414 1.00 90.75 1118 THR A O 1
ATOM 8972 N N . ALA A 1 1119 ? 19.456 51.427 -0.039 1.00 88.56 1119 ALA A N 1
ATOM 8973 C CA . ALA A 1 1119 ? 19.194 50.273 0.824 1.00 88.56 1119 ALA A CA 1
ATOM 8974 C C . ALA A 1 1119 ? 20.423 49.350 0.983 1.00 88.56 1119 ALA A C 1
ATOM 8976 O O . ALA A 1 1119 ? 20.653 48.816 2.070 1.00 88.56 1119 ALA A O 1
ATOM 8977 N N . ALA A 1 1120 ? 21.231 49.179 -0.070 1.00 90.38 1120 ALA A N 1
ATOM 8978 C CA . ALA A 1 1120 ? 22.446 48.368 -0.039 1.00 90.38 1120 ALA A CA 1
ATOM 8979 C C . ALA A 1 1120 ? 23.570 49.029 0.772 1.00 90.38 1120 ALA A C 1
ATOM 8981 O O . ALA A 1 1120 ? 24.202 48.358 1.582 1.00 90.38 1120 ALA A O 1
ATOM 8982 N N . GLU A 1 1121 ? 23.792 50.334 0.606 1.00 87.69 1121 GLU A N 1
ATOM 8983 C CA . GLU A 1 1121 ? 24.792 51.101 1.363 1.00 87.69 1121 GLU A CA 1
ATOM 8984 C C . GLU A 1 1121 ? 24.506 51.099 2.870 1.00 87.69 1121 GLU A C 1
ATOM 8986 O O . GLU A 1 1121 ? 25.435 51.028 3.673 1.00 87.69 1121 GLU A O 1
ATOM 8991 N N . ALA A 1 1122 ? 23.227 51.123 3.258 1.00 84.75 1122 ALA A N 1
ATOM 8992 C CA . ALA A 1 1122 ? 22.812 51.133 4.656 1.00 84.75 1122 ALA A CA 1
ATOM 8993 C C . ALA A 1 1122 ? 22.917 49.768 5.365 1.00 84.75 1122 ALA A C 1
ATOM 8995 O O . ALA A 1 1122 ? 23.013 49.745 6.594 1.00 84.75 1122 ALA A O 1
ATOM 8996 N N . LYS A 1 1123 ? 22.837 48.639 4.637 1.00 82.25 1123 LYS A N 1
ATOM 8997 C CA . LYS A 1 1123 ? 22.666 47.301 5.248 1.00 82.25 1123 LYS A CA 1
ATOM 8998 C C . LYS A 1 1123 ? 23.562 46.171 4.724 1.00 82.25 1123 LYS A C 1
ATOM 9000 O O . LYS A 1 1123 ? 23.586 45.121 5.360 1.00 82.25 1123 LYS A O 1
ATOM 9005 N N . LEU A 1 1124 ? 24.276 46.331 3.606 1.00 88.44 1124 LEU A N 1
ATOM 9006 C CA . LEU A 1 1124 ? 25.106 45.274 3.006 1.00 88.44 1124 LEU A CA 1
ATOM 9007 C C . LEU A 1 1124 ? 26.581 45.708 2.899 1.00 88.44 1124 LEU A C 1
ATOM 9009 O O . LEU A 1 1124 ? 26.844 46.815 2.413 1.00 88.44 1124 LEU A O 1
ATOM 9013 N N . PRO A 1 1125 ? 27.556 44.857 3.279 1.00 87.50 1125 PRO A N 1
ATOM 9014 C CA . PRO A 1 1125 ? 28.975 45.183 3.133 1.00 87.50 1125 PRO A CA 1
ATOM 9015 C C . PRO A 1 1125 ? 29.370 45.308 1.648 1.00 87.50 1125 PRO A C 1
ATOM 9017 O O . PRO A 1 1125 ? 28.731 44.675 0.798 1.00 87.50 1125 PRO A O 1
ATOM 9020 N N . PRO A 1 1126 ? 30.413 46.088 1.300 1.00 87.56 1126 PRO A N 1
ATOM 9021 C CA . PRO A 1 1126 ? 30.857 46.278 -0.086 1.00 87.56 1126 PRO A CA 1
ATOM 9022 C C . PRO A 1 1126 ? 31.148 44.980 -0.843 1.00 87.56 1126 PRO A C 1
ATOM 9024 O O . PRO A 1 1126 ? 30.889 44.884 -2.039 1.00 87.56 1126 PRO A O 1
ATOM 9027 N N . THR A 1 1127 ? 31.620 43.958 -0.132 1.00 87.69 1127 THR A N 1
ATOM 9028 C CA . THR A 1 1127 ? 31.922 42.619 -0.649 1.00 87.69 1127 THR A CA 1
ATOM 9029 C C . THR A 1 1127 ? 30.696 41.735 -0.895 1.00 87.69 1127 THR A C 1
ATOM 9031 O O . THR A 1 1127 ? 30.856 40.622 -1.390 1.00 87.69 1127 THR A O 1
ATOM 9034 N N . HIS A 1 1128 ? 29.472 42.171 -0.575 1.00 88.12 1128 HIS A N 1
ATOM 9035 C CA . HIS A 1 1128 ? 28.274 41.333 -0.692 1.00 88.12 1128 HIS A CA 1
ATOM 9036 C C . HIS A 1 1128 ? 27.869 41.091 -2.165 1.00 88.12 1128 HIS A C 1
ATOM 9038 O O . HIS A 1 1128 ? 27.654 42.073 -2.889 1.00 88.12 1128 HIS A O 1
ATOM 9044 N N . PRO A 1 1129 ? 27.639 39.837 -2.619 1.00 86.94 1129 PRO A N 1
ATOM 9045 C CA . PRO A 1 1129 ? 27.330 39.535 -4.023 1.00 86.94 1129 PRO A CA 1
ATOM 9046 C C . PRO A 1 1129 ? 26.160 40.343 -4.606 1.00 86.94 1129 PRO A C 1
ATOM 9048 O O . PRO A 1 1129 ? 26.231 40.827 -5.734 1.00 86.94 1129 PRO A O 1
ATOM 9051 N N . ILE A 1 1130 ? 25.093 40.565 -3.828 1.00 88.75 1130 ILE A N 1
ATOM 9052 C CA . ILE A 1 1130 ? 23.929 41.355 -4.273 1.00 88.75 1130 ILE A CA 1
ATOM 9053 C C . ILE A 1 1130 ? 24.259 42.854 -4.427 1.00 88.75 1130 ILE A C 1
ATOM 9055 O O . ILE A 1 1130 ? 23.765 43.476 -5.369 1.00 88.75 1130 ILE A O 1
ATOM 9059 N N . ARG A 1 1131 ? 25.120 43.432 -3.571 1.00 91.25 1131 ARG A N 1
ATOM 9060 C CA . ARG A 1 1131 ? 25.561 44.839 -3.679 1.00 91.25 1131 ARG A CA 1
ATOM 9061 C C . ARG A 1 1131 ? 26.483 45.023 -4.889 1.00 91.25 1131 ARG A C 1
ATOM 9063 O O . ARG A 1 1131 ? 26.279 45.945 -5.676 1.00 91.25 1131 ARG A O 1
ATOM 9070 N N . LEU A 1 1132 ? 27.412 44.092 -5.110 1.00 90.69 1132 LEU A N 1
ATOM 9071 C CA . LEU A 1 1132 ? 28.276 44.085 -6.297 1.00 90.69 1132 LEU A CA 1
ATOM 9072 C C . LEU A 1 1132 ? 27.478 43.881 -7.593 1.00 90.69 1132 LEU A C 1
ATOM 9074 O O . LEU A 1 1132 ? 27.680 44.597 -8.574 1.00 90.69 1132 LEU A O 1
ATOM 9078 N N . GLY A 1 1133 ? 26.514 42.957 -7.590 1.00 90.81 1133 GLY A N 1
ATOM 9079 C CA . GLY A 1 1133 ? 25.627 42.710 -8.727 1.00 90.81 1133 GLY A CA 1
ATOM 9080 C C . GLY A 1 1133 ? 24.683 43.878 -9.037 1.00 90.81 1133 GLY A C 1
ATOM 9081 O O . GLY A 1 1133 ? 24.288 44.058 -10.190 1.00 90.81 1133 GLY A O 1
ATOM 9082 N N . LEU A 1 1134 ? 24.326 44.690 -8.036 1.00 93.69 1134 LEU A N 1
ATOM 9083 C CA . LEU A 1 1134 ? 23.612 45.953 -8.227 1.00 93.69 1134 LEU A CA 1
ATOM 9084 C C . LEU A 1 1134 ? 24.504 46.994 -8.921 1.00 93.69 1134 LEU A C 1
ATOM 9086 O O . LEU A 1 1134 ? 24.098 47.529 -9.950 1.00 93.69 1134 LEU A O 1
ATOM 9090 N N . ALA A 1 1135 ? 25.723 47.229 -8.425 1.00 92.88 1135 ALA A N 1
ATOM 9091 C CA . ALA A 1 1135 ? 26.661 48.180 -9.031 1.00 92.88 1135 ALA A CA 1
ATOM 9092 C C . ALA A 1 1135 ? 27.035 47.806 -10.480 1.00 92.88 1135 ALA A C 1
ATOM 9094 O O . ALA A 1 1135 ? 27.100 48.672 -11.358 1.00 92.88 1135 ALA A O 1
ATOM 9095 N N . LEU A 1 1136 ? 27.198 46.508 -10.765 1.00 93.12 1136 LEU A N 1
ATOM 9096 C CA . LEU A 1 1136 ? 27.393 45.994 -12.123 1.00 93.12 1136 LEU A CA 1
ATOM 9097 C C . LEU A 1 1136 ? 26.201 46.328 -13.031 1.00 93.12 1136 LEU A C 1
ATOM 9099 O O . LEU A 1 1136 ? 26.378 46.890 -14.108 1.00 93.12 1136 LEU A O 1
ATOM 9103 N N . ASN A 1 1137 ? 24.973 46.037 -12.603 1.00 92.94 1137 ASN A N 1
ATOM 9104 C CA . ASN A 1 1137 ? 23.804 46.285 -13.448 1.00 92.94 1137 ASN A CA 1
ATOM 9105 C C . ASN A 1 1137 ? 23.491 47.784 -13.616 1.00 92.94 1137 ASN A C 1
ATOM 9107 O O . ASN A 1 1137 ? 23.062 48.194 -14.696 1.00 92.94 1137 ASN A O 1
ATOM 9111 N N . PHE A 1 1138 ? 23.753 48.604 -12.595 1.00 95.50 1138 PHE A N 1
ATOM 9112 C CA . PHE A 1 1138 ? 23.526 50.050 -12.639 1.00 95.50 1138 PHE A CA 1
ATOM 9113 C C . PHE A 1 1138 ? 24.596 50.787 -13.467 1.00 95.50 1138 PHE A C 1
ATOM 9115 O O . PHE A 1 1138 ? 24.273 51.713 -14.209 1.00 95.50 1138 PHE A O 1
ATOM 9122 N N . SER A 1 1139 ? 25.857 50.337 -13.454 1.00 93.12 1139 SER A N 1
ATOM 9123 C CA . SER A 1 1139 ? 26.875 50.857 -14.383 1.00 93.12 1139 SER A CA 1
ATOM 9124 C C . SER A 1 1139 ? 26.552 50.497 -15.840 1.00 93.12 1139 SER A C 1
ATOM 9126 O O . SER A 1 1139 ? 26.600 51.371 -16.705 1.00 93.12 1139 SER A O 1
ATOM 9128 N N . VAL A 1 1140 ? 26.084 49.270 -16.112 1.00 92.38 1140 VAL A N 1
ATOM 9129 C CA . VAL A 1 1140 ? 25.571 48.884 -17.443 1.00 92.38 1140 VAL A CA 1
ATOM 9130 C C . VAL A 1 1140 ? 24.372 49.750 -17.865 1.00 92.38 1140 VAL A C 1
ATOM 9132 O O . VAL A 1 1140 ? 24.275 50.110 -19.034 1.00 92.38 1140 VAL A O 1
ATOM 9135 N N . PHE A 1 1141 ? 23.475 50.136 -16.948 1.00 94.38 1141 PHE A N 1
ATOM 9136 C CA . PHE A 1 1141 ? 22.385 51.083 -17.238 1.00 94.38 1141 PHE A CA 1
ATOM 9137 C C . PHE A 1 1141 ? 22.897 52.468 -17.658 1.00 94.38 1141 PHE A C 1
ATOM 9139 O O . PHE A 1 1141 ? 22.435 53.013 -18.667 1.00 94.38 1141 PHE A O 1
ATOM 9146 N N . TYR A 1 1142 ? 23.868 53.019 -16.921 1.00 92.31 1142 TYR A N 1
ATOM 9147 C CA . TYR A 1 1142 ? 24.483 54.297 -17.278 1.00 92.31 1142 TYR A CA 1
ATOM 9148 C C . TYR A 1 1142 ? 25.166 54.251 -18.650 1.00 92.31 1142 TYR A C 1
ATOM 9150 O O . TYR A 1 1142 ? 25.084 55.233 -19.387 1.00 92.31 1142 TYR A O 1
ATOM 9158 N N . TYR A 1 1143 ? 25.777 53.119 -19.010 1.00 90.81 1143 TYR A N 1
ATOM 9159 C CA . TYR A 1 1143 ? 26.410 52.920 -20.312 1.00 90.81 1143 TYR A CA 1
ATOM 9160 C C . TYR A 1 1143 ? 25.383 52.717 -21.444 1.00 90.81 1143 TYR A C 1
ATOM 9162 O O . TYR A 1 1143 ? 25.283 53.556 -22.333 1.00 90.81 1143 TYR A O 1
ATOM 9170 N N . GLU A 1 1144 ? 24.585 51.638 -21.401 1.00 89.00 1144 GLU A N 1
ATOM 9171 C CA . GLU A 1 1144 ? 23.723 51.198 -22.517 1.00 89.00 1144 GLU A CA 1
ATOM 9172 C C . GLU A 1 1144 ? 22.470 52.074 -22.740 1.00 89.00 1144 GLU A C 1
ATOM 9174 O O . GLU A 1 1144 ? 21.969 52.134 -23.863 1.00 89.00 1144 GLU A O 1
ATOM 9179 N N . ILE A 1 1145 ? 21.907 52.699 -21.693 1.00 91.75 1145 ILE A N 1
ATOM 9180 C CA . ILE A 1 1145 ? 20.607 53.401 -21.782 1.00 91.75 1145 ILE A CA 1
ATOM 9181 C C . ILE A 1 1145 ? 20.740 54.915 -21.637 1.00 91.75 1145 ILE A C 1
ATOM 9183 O O . ILE A 1 1145 ? 20.112 55.647 -22.410 1.00 91.75 1145 ILE A O 1
ATOM 9187 N N . MET A 1 1146 ? 21.532 55.377 -20.663 1.00 89.75 1146 MET A N 1
ATOM 9188 C CA . MET A 1 1146 ? 21.719 56.809 -20.383 1.00 89.75 1146 MET A CA 1
ATOM 9189 C C . MET A 1 1146 ? 22.834 57.457 -21.215 1.00 89.75 1146 MET A C 1
ATOM 9191 O O . MET A 1 1146 ? 22.955 58.680 -21.182 1.00 89.75 1146 MET A O 1
ATOM 9195 N N . ASN A 1 1147 ? 23.635 56.668 -21.945 1.00 88.19 1147 ASN A N 1
ATOM 9196 C CA . ASN A 1 1147 ? 24.796 57.120 -22.721 1.00 88.19 1147 ASN A CA 1
ATOM 9197 C C . ASN A 1 1147 ? 25.761 58.002 -21.897 1.00 88.19 1147 ASN A C 1
ATOM 9199 O O . ASN A 1 1147 ? 26.243 59.032 -22.365 1.00 88.19 1147 ASN A O 1
ATOM 9203 N N . ALA A 1 1148 ? 26.018 57.610 -20.646 1.00 90.44 1148 ALA A N 1
ATOM 9204 C CA . ALA A 1 1148 ? 26.868 58.319 -19.690 1.00 90.44 1148 ALA A CA 1
ATOM 9205 C C . ALA A 1 1148 ? 28.082 57.449 -19.288 1.00 90.44 1148 ALA A C 1
ATOM 9207 O O . ALA A 1 1148 ? 28.173 57.019 -18.131 1.00 90.44 1148 ALA A O 1
ATOM 9208 N N . PRO A 1 1149 ? 29.015 57.165 -20.222 1.00 87.56 1149 PRO A N 1
ATOM 9209 C CA . PRO A 1 1149 ? 30.089 56.191 -20.018 1.00 87.56 1149 PRO A CA 1
ATOM 9210 C C . PRO A 1 1149 ? 31.032 56.571 -18.867 1.00 87.56 1149 PRO A C 1
ATOM 9212 O O . PRO A 1 1149 ? 31.435 55.704 -18.096 1.00 87.56 1149 PRO A O 1
ATOM 9215 N N . GLU A 1 1150 ? 31.296 57.863 -18.651 1.00 85.94 1150 GLU A N 1
ATOM 9216 C CA . GLU A 1 1150 ? 32.088 58.340 -17.507 1.00 85.94 1150 GLU A CA 1
ATOM 9217 C C . GLU A 1 1150 ? 31.458 57.964 -16.153 1.00 85.94 1150 GLU A C 1
ATOM 9219 O O . GLU A 1 1150 ? 32.156 57.505 -15.247 1.00 85.94 1150 GLU A O 1
ATOM 9224 N N . ARG A 1 1151 ? 30.128 58.097 -16.013 1.00 86.94 1151 ARG A N 1
ATOM 9225 C CA . ARG A 1 1151 ? 29.404 57.706 -14.787 1.00 86.94 1151 ARG A CA 1
ATOM 9226 C C . ARG A 1 1151 ? 29.376 56.192 -14.607 1.00 86.94 1151 ARG A C 1
ATOM 9228 O O . ARG A 1 1151 ? 29.532 55.722 -13.482 1.00 86.94 1151 ARG A O 1
ATOM 9235 N N . ALA A 1 1152 ? 29.213 55.441 -15.698 1.00 88.88 1152 ALA A N 1
ATOM 9236 C CA . ALA A 1 1152 ? 29.281 53.982 -15.679 1.00 88.88 1152 ALA A CA 1
ATOM 9237 C C . ALA A 1 1152 ? 30.646 53.495 -15.168 1.00 88.88 1152 ALA A C 1
ATOM 9239 O O . ALA A 1 1152 ? 30.704 52.699 -14.230 1.00 88.88 1152 ALA A O 1
ATOM 9240 N N . CYS A 1 1153 ? 31.736 54.035 -15.723 1.00 89.38 1153 CYS A N 1
ATOM 9241 C CA . CYS A 1 1153 ? 33.099 53.713 -15.311 1.00 89.38 1153 CYS A CA 1
ATOM 9242 C C . CYS A 1 1153 ? 33.397 54.158 -13.873 1.00 89.38 1153 CYS A C 1
ATOM 9244 O O . CYS A 1 1153 ? 34.010 53.398 -13.126 1.00 89.38 1153 CYS A O 1
ATOM 9246 N N . HIS A 1 1154 ? 32.932 55.337 -13.442 1.00 90.69 1154 HIS A N 1
ATOM 9247 C CA . HIS A 1 1154 ? 33.096 55.778 -12.053 1.00 90.69 1154 HIS A CA 1
ATOM 9248 C C . HIS A 1 1154 ? 32.419 54.815 -11.066 1.00 90.69 1154 HIS A C 1
ATOM 9250 O O . HIS A 1 1154 ? 33.058 54.358 -10.122 1.00 90.69 1154 HIS A O 1
ATOM 9256 N N . LEU A 1 1155 ? 31.146 54.472 -11.297 1.00 90.88 1155 LEU A N 1
ATOM 9257 C CA . LEU A 1 1155 ? 30.377 53.593 -10.411 1.00 90.88 1155 LEU A CA 1
ATOM 9258 C C . LEU A 1 1155 ? 30.953 52.169 -10.361 1.00 90.88 1155 LEU A C 1
ATOM 9260 O O . LEU A 1 1155 ? 31.113 51.605 -9.280 1.00 90.88 1155 LEU A O 1
ATOM 9264 N N . ALA A 1 1156 ? 31.299 51.600 -11.521 1.00 89.75 1156 ALA A N 1
ATOM 9265 C CA . ALA A 1 1156 ? 31.893 50.267 -11.594 1.00 89.75 1156 ALA A CA 1
ATOM 9266 C C . ALA A 1 1156 ? 33.266 50.212 -10.907 1.00 89.75 1156 ALA A C 1
ATOM 9268 O O . ALA A 1 1156 ? 33.557 49.251 -10.195 1.00 89.75 1156 ALA A O 1
ATOM 9269 N N . LYS A 1 1157 ? 34.093 51.253 -11.082 1.00 89.94 1157 LYS A N 1
ATOM 9270 C CA . LYS A 1 1157 ? 35.403 51.347 -10.433 1.00 89.94 1157 LYS A CA 1
ATOM 9271 C C . LYS A 1 1157 ? 35.277 51.509 -8.922 1.00 89.94 1157 LYS A C 1
ATOM 9273 O O . LYS A 1 1157 ? 35.950 50.789 -8.196 1.00 89.94 1157 LYS A O 1
ATOM 9278 N N . GLN A 1 1158 ? 34.399 52.395 -8.453 1.00 91.81 1158 GLN A N 1
ATOM 9279 C CA . GLN A 1 1158 ? 34.177 52.606 -7.023 1.00 91.81 1158 GLN A CA 1
ATOM 9280 C C . GLN A 1 1158 ? 33.777 51.298 -6.323 1.00 91.81 1158 GLN A C 1
ATOM 9282 O O . GLN A 1 1158 ? 34.407 50.919 -5.341 1.00 91.81 1158 GLN A O 1
ATOM 9287 N N . ALA A 1 1159 ? 32.796 50.565 -6.859 1.00 90.25 1159 ALA A N 1
ATOM 9288 C CA . ALA A 1 1159 ? 32.361 49.296 -6.272 1.00 90.25 1159 ALA A CA 1
ATOM 9289 C C . ALA A 1 1159 ? 33.456 48.209 -6.296 1.00 90.25 1159 ALA A C 1
ATOM 9291 O O . ALA A 1 1159 ? 33.540 47.395 -5.378 1.00 90.25 1159 ALA A O 1
ATOM 9292 N N . PHE A 1 1160 ? 34.303 48.196 -7.330 1.00 90.50 1160 PHE A N 1
ATOM 9293 C CA . PHE A 1 1160 ? 35.436 47.273 -7.432 1.00 90.50 1160 PHE A CA 1
ATOM 9294 C C . PHE A 1 1160 ? 36.544 47.602 -6.416 1.00 90.50 1160 PHE A C 1
ATOM 9296 O O . PHE A 1 1160 ? 37.024 46.701 -5.728 1.00 90.50 1160 PHE A O 1
ATOM 9303 N N . ASP A 1 1161 ? 36.909 48.881 -6.285 1.00 89.88 1161 ASP A N 1
ATOM 9304 C CA . ASP A 1 1161 ? 37.926 49.356 -5.341 1.00 89.88 1161 ASP A CA 1
ATOM 9305 C C . ASP A 1 1161 ? 37.460 49.173 -3.875 1.00 89.88 1161 ASP A C 1
ATOM 9307 O O . ASP A 1 1161 ? 38.246 48.729 -3.036 1.00 89.88 1161 ASP A O 1
ATOM 9311 N N . GLU A 1 1162 ? 36.177 49.432 -3.570 1.00 88.50 1162 GLU A N 1
ATOM 9312 C CA . GLU A 1 1162 ? 35.571 49.170 -2.251 1.00 88.50 1162 GLU A CA 1
ATOM 9313 C C . GLU A 1 1162 ? 35.557 47.673 -1.896 1.00 88.50 1162 GLU A C 1
ATOM 9315 O O . GLU A 1 1162 ? 35.849 47.310 -0.763 1.00 88.50 1162 GLU A O 1
ATOM 9320 N N . ALA A 1 1163 ? 35.240 46.776 -2.836 1.00 88.88 1163 ALA A N 1
ATOM 9321 C CA . ALA A 1 1163 ? 35.213 45.341 -2.543 1.00 88.88 1163 ALA A CA 1
ATOM 9322 C C . ALA A 1 1163 ? 36.606 44.698 -2.469 1.00 88.88 1163 ALA A C 1
ATOM 9324 O O . ALA A 1 1163 ? 36.779 43.722 -1.740 1.00 88.88 1163 ALA A O 1
ATOM 9325 N N . ILE A 1 1164 ? 37.614 45.241 -3.167 1.00 88.06 1164 ILE A N 1
ATOM 9326 C CA . ILE A 1 1164 ? 39.007 44.789 -3.020 1.00 88.06 1164 ILE A CA 1
ATOM 9327 C C . ILE A 1 1164 ? 39.518 44.998 -1.590 1.00 88.06 1164 ILE A C 1
ATOM 9329 O O . ILE A 1 1164 ? 40.239 44.139 -1.085 1.00 88.06 1164 ILE A O 1
ATOM 9333 N N . SER A 1 1165 ? 39.169 46.109 -0.931 1.00 85.19 1165 SER A N 1
ATOM 9334 C CA . SER A 1 1165 ? 39.752 46.464 0.373 1.00 85.19 1165 SER A CA 1
ATOM 9335 C C . SER A 1 1165 ? 39.324 45.548 1.528 1.00 85.19 1165 SER A C 1
ATOM 9337 O O . SER A 1 1165 ? 40.025 45.484 2.537 1.00 85.19 1165 SER A O 1
ATOM 9339 N N . GLU A 1 1166 ? 38.216 44.817 1.373 1.00 83.81 1166 GLU A N 1
ATOM 9340 C CA . GLU A 1 1166 ? 37.652 43.913 2.387 1.00 83.81 1166 GLU A CA 1
ATOM 9341 C C . GLU A 1 1166 ? 37.636 42.431 1.951 1.00 83.81 1166 GLU A C 1
ATOM 9343 O O . GLU A 1 1166 ? 37.192 41.568 2.712 1.00 83.81 1166 GLU A O 1
ATOM 9348 N N . LEU A 1 1167 ? 38.135 42.102 0.751 1.00 82.25 1167 LEU A N 1
ATOM 9349 C CA . LEU A 1 1167 ? 37.997 40.774 0.132 1.00 82.25 1167 LEU A CA 1
ATOM 9350 C C . LEU A 1 1167 ? 38.574 39.621 0.978 1.00 82.25 1167 LEU A C 1
ATOM 9352 O O . LEU A 1 1167 ? 37.979 38.545 1.050 1.00 82.25 1167 LEU A O 1
ATOM 9356 N N . ASP A 1 1168 ? 39.701 39.860 1.655 1.00 77.31 1168 ASP A N 1
ATOM 9357 C CA . ASP A 1 1168 ? 40.422 38.868 2.472 1.00 77.31 1168 ASP A CA 1
ATOM 9358 C C . ASP A 1 1168 ? 39.676 38.465 3.766 1.00 77.31 1168 ASP A C 1
ATOM 9360 O O . ASP A 1 1168 ? 40.144 37.608 4.516 1.00 77.31 1168 ASP A O 1
ATOM 9364 N N . THR A 1 1169 ? 38.520 39.077 4.051 1.00 73.94 1169 THR A N 1
ATOM 9365 C CA . THR A 1 1169 ? 37.684 38.780 5.232 1.00 73.94 1169 THR A CA 1
ATOM 9366 C C . THR A 1 1169 ? 36.576 37.751 4.966 1.00 73.94 1169 THR A C 1
ATOM 9368 O O . THR A 1 1169 ? 35.888 37.339 5.901 1.00 73.94 1169 THR A O 1
ATOM 9371 N N . LEU A 1 1170 ? 36.385 37.333 3.709 1.00 79.50 1170 LEU A N 1
ATOM 9372 C CA . LEU A 1 1170 ? 35.288 36.450 3.300 1.00 79.50 1170 LEU A CA 1
ATOM 9373 C C . LEU A 1 1170 ? 35.544 34.965 3.604 1.00 79.50 1170 LEU A C 1
ATOM 9375 O O . LEU A 1 1170 ? 36.675 34.481 3.593 1.00 79.50 1170 LEU A O 1
ATOM 9379 N N . ASN A 1 1171 ? 34.454 34.218 3.805 1.00 72.75 1171 ASN A N 1
ATOM 9380 C CA . ASN A 1 1171 ? 34.482 32.755 3.825 1.00 72.75 1171 ASN A CA 1
ATOM 9381 C C . ASN A 1 1171 ? 34.560 32.168 2.399 1.00 72.75 1171 ASN A C 1
ATOM 9383 O O . ASN A 1 1171 ? 34.272 32.846 1.414 1.00 72.75 1171 ASN A O 1
ATOM 9387 N N . GLU A 1 1172 ? 34.950 30.895 2.294 1.00 67.62 1172 GLU A N 1
ATOM 9388 C CA . GLU A 1 1172 ? 35.305 30.239 1.021 1.00 67.62 1172 GLU A CA 1
ATOM 9389 C C . GLU A 1 1172 ? 34.160 30.232 -0.016 1.00 67.62 1172 GLU A C 1
ATOM 9391 O O . GLU A 1 1172 ? 34.405 30.350 -1.217 1.00 67.62 1172 GLU A O 1
ATOM 9396 N N . GLU A 1 1173 ? 32.907 30.171 0.445 1.00 63.16 1173 GLU A N 1
ATOM 9397 C CA . GLU A 1 1173 ? 31.709 30.216 -0.400 1.00 63.16 1173 GLU A CA 1
ATOM 9398 C C . GLU A 1 1173 ? 31.422 31.635 -0.928 1.00 63.16 1173 GLU A C 1
ATOM 9400 O O . GLU A 1 1173 ? 31.355 31.837 -2.142 1.00 63.16 1173 GLU A O 1
ATOM 9405 N N . SER A 1 1174 ? 31.369 32.649 -0.052 1.00 72.88 1174 SER A N 1
ATOM 9406 C CA . SER A 1 1174 ? 31.113 34.045 -0.462 1.00 72.88 1174 SER A CA 1
ATOM 9407 C C . SER A 1 1174 ? 32.251 34.625 -1.308 1.00 72.88 1174 SER A C 1
ATOM 9409 O O . SER A 1 1174 ? 32.015 35.431 -2.207 1.00 72.88 1174 SER A O 1
ATOM 9411 N N . TYR A 1 1175 ? 33.494 34.201 -1.050 1.00 80.69 1175 TYR A N 1
ATOM 9412 C CA . TYR A 1 1175 ? 34.673 34.641 -1.797 1.00 80.69 1175 TYR A CA 1
ATOM 9413 C C . TYR A 1 1175 ? 34.553 34.317 -3.292 1.00 80.69 1175 TYR A C 1
ATOM 9415 O O . TYR A 1 1175 ? 34.882 35.146 -4.145 1.00 80.69 1175 TYR A O 1
ATOM 9423 N N . LYS A 1 1176 ? 34.041 33.128 -3.629 1.00 79.69 1176 LYS A N 1
ATOM 9424 C CA . LYS A 1 1176 ? 33.908 32.658 -5.012 1.00 79.69 1176 LYS A CA 1
ATOM 9425 C C . LYS A 1 1176 ? 32.897 33.480 -5.820 1.00 79.69 1176 LYS A C 1
ATOM 9427 O O . LYS A 1 1176 ? 33.182 33.848 -6.960 1.00 79.69 1176 LYS A O 1
ATOM 9432 N N . ASP A 1 1177 ? 31.748 33.799 -5.232 1.00 79.00 1177 ASP A N 1
ATOM 9433 C CA . ASP A 1 1177 ? 30.692 34.539 -5.929 1.00 79.00 1177 ASP A CA 1
ATOM 9434 C C . ASP A 1 1177 ? 31.033 36.029 -6.070 1.00 79.00 1177 ASP A C 1
ATOM 9436 O O . ASP A 1 1177 ? 30.864 36.607 -7.149 1.00 79.00 1177 ASP A O 1
ATOM 9440 N N . SER A 1 1178 ? 31.597 36.651 -5.030 1.00 85.75 1178 SER A N 1
ATOM 9441 C CA . SER A 1 1178 ? 32.011 38.058 -5.094 1.00 85.75 1178 SER A CA 1
ATOM 9442 C C . SER A 1 1178 ? 33.169 38.281 -6.070 1.00 85.75 1178 SER A C 1
ATOM 9444 O O . SER A 1 1178 ? 33.120 39.223 -6.864 1.00 85.75 1178 SER A O 1
ATOM 9446 N N . THR A 1 1179 ? 34.170 37.390 -6.105 1.00 84.75 1179 THR A N 1
ATOM 9447 C CA . THR A 1 1179 ? 35.282 37.495 -7.073 1.00 84.75 1179 THR A CA 1
ATOM 9448 C C . THR A 1 1179 ? 34.826 37.337 -8.525 1.00 84.75 1179 THR A C 1
ATOM 9450 O O . THR A 1 1179 ? 35.326 38.057 -9.393 1.00 84.75 1179 THR A O 1
ATOM 9453 N N . LEU A 1 1180 ? 33.833 36.483 -8.805 1.00 86.88 1180 LEU A N 1
ATOM 9454 C CA . LEU A 1 1180 ? 33.249 36.347 -10.144 1.00 86.88 1180 LEU A CA 1
ATOM 9455 C C . LEU A 1 1180 ? 32.567 37.646 -10.613 1.00 86.88 1180 LEU A C 1
ATOM 9457 O O . LEU A 1 1180 ? 32.754 38.069 -11.755 1.00 86.88 1180 LEU A O 1
ATOM 9461 N N . ILE A 1 1181 ? 31.808 38.313 -9.738 1.00 87.75 1181 ILE A N 1
ATOM 9462 C CA . ILE A 1 1181 ? 31.139 39.582 -10.072 1.00 87.75 1181 ILE A CA 1
ATOM 9463 C C . ILE A 1 1181 ? 32.162 40.718 -10.227 1.00 87.75 1181 ILE A C 1
ATOM 9465 O O . ILE A 1 1181 ? 32.051 41.529 -11.148 1.00 87.75 1181 ILE A O 1
ATOM 9469 N N . MET A 1 1182 ? 33.199 40.751 -9.386 1.00 89.06 1182 MET A N 1
ATOM 9470 C CA . MET A 1 1182 ? 34.304 41.708 -9.512 1.00 89.06 1182 MET A CA 1
ATOM 9471 C C . MET A 1 1182 ? 35.088 41.519 -10.815 1.00 89.06 1182 MET A C 1
ATOM 9473 O O . MET A 1 1182 ? 35.474 42.507 -11.441 1.00 89.06 1182 MET A O 1
ATOM 9477 N N . GLN A 1 1183 ? 35.275 40.280 -11.280 1.00 89.25 1183 GLN A N 1
ATOM 9478 C CA . GLN A 1 1183 ? 35.854 40.030 -12.597 1.00 89.25 1183 GLN A CA 1
ATOM 9479 C C . GLN A 1 1183 ? 34.992 40.646 -13.712 1.00 89.25 1183 GLN A C 1
ATOM 9481 O O . GLN A 1 1183 ? 35.531 41.355 -14.557 1.00 89.25 1183 GLN A O 1
ATOM 9486 N N . LEU A 1 1184 ? 33.666 40.463 -13.684 1.00 88.88 1184 LEU A N 1
ATOM 9487 C CA . LEU A 1 1184 ? 32.760 41.071 -14.670 1.00 88.88 1184 LEU A CA 1
ATOM 9488 C C . LEU A 1 1184 ? 32.793 42.610 -14.638 1.00 88.88 1184 LEU A C 1
ATOM 9490 O O . LEU A 1 1184 ? 32.787 43.240 -15.694 1.00 88.88 1184 LEU A O 1
ATOM 9494 N N . LEU A 1 1185 ? 32.881 43.221 -13.449 1.00 88.25 1185 LEU A N 1
ATOM 9495 C CA . LEU A 1 1185 ? 33.075 44.670 -13.296 1.00 88.25 1185 LEU A CA 1
ATOM 9496 C C . LEU A 1 1185 ? 34.378 45.143 -13.960 1.00 88.25 1185 LEU A C 1
ATOM 9498 O O . LEU A 1 1185 ? 34.364 46.113 -14.715 1.00 88.25 1185 LEU A O 1
ATOM 9502 N N . ARG A 1 1186 ? 35.494 44.441 -13.726 1.00 89.19 1186 ARG A N 1
ATOM 9503 C CA . ARG A 1 1186 ? 36.804 44.758 -14.318 1.00 89.19 1186 ARG A CA 1
ATOM 9504 C C . ARG A 1 1186 ? 36.827 44.562 -15.834 1.00 89.19 1186 ARG A C 1
ATOM 9506 O O . ARG A 1 1186 ? 37.418 45.370 -16.550 1.00 89.19 1186 ARG A O 1
ATOM 9513 N N . ASP A 1 1187 ? 36.209 43.496 -16.323 1.00 88.44 1187 ASP A N 1
ATOM 9514 C CA . ASP A 1 1187 ? 36.190 43.172 -17.747 1.00 88.44 1187 ASP A CA 1
ATOM 9515 C C . ASP A 1 1187 ? 35.325 44.211 -18.508 1.00 88.44 1187 ASP A C 1
ATOM 9517 O O . ASP A 1 1187 ? 35.768 44.737 -19.530 1.00 88.44 1187 ASP A O 1
ATOM 9521 N N . ASN A 1 1188 ? 34.185 44.641 -17.939 1.00 87.12 1188 ASN A N 1
ATOM 9522 C CA . ASN A 1 1188 ? 33.399 45.780 -18.444 1.00 87.12 1188 ASN A CA 1
ATOM 9523 C C . ASN A 1 1188 ? 34.174 47.108 -18.388 1.00 87.12 1188 ASN A C 1
ATOM 9525 O O . ASN A 1 1188 ? 34.206 47.832 -19.378 1.00 87.12 1188 ASN A O 1
ATOM 9529 N N . LEU A 1 1189 ? 34.834 47.423 -17.265 1.00 85.81 1189 LEU A N 1
ATOM 9530 C CA . LEU A 1 1189 ? 35.680 48.618 -17.134 1.00 85.81 1189 LEU A CA 1
ATOM 9531 C C . LEU A 1 1189 ? 36.776 48.661 -18.199 1.00 85.81 1189 LEU A C 1
ATOM 9533 O O . LEU A 1 1189 ? 37.061 49.727 -18.737 1.00 85.81 1189 LEU A O 1
ATOM 9537 N N . THR A 1 1190 ? 37.382 47.515 -18.513 1.00 85.56 1190 THR A N 1
ATOM 9538 C CA . THR A 1 1190 ? 38.417 47.412 -19.547 1.00 85.56 1190 THR A CA 1
ATOM 9539 C C . THR A 1 1190 ? 37.836 47.746 -20.920 1.00 85.56 1190 THR A C 1
ATOM 9541 O O . THR A 1 1190 ? 38.403 48.582 -21.618 1.00 85.56 1190 THR A O 1
ATOM 9544 N N . LEU A 1 1191 ? 36.686 47.156 -21.266 1.00 84.25 1191 LEU A N 1
ATOM 9545 C CA . LEU A 1 1191 ? 36.004 47.356 -22.546 1.00 84.25 1191 LEU A CA 1
ATOM 9546 C C . LEU A 1 1191 ? 35.503 48.801 -22.720 1.00 84.25 1191 LEU A C 1
ATOM 9548 O O . LEU A 1 1191 ? 35.802 49.443 -23.720 1.00 84.25 1191 LEU A O 1
ATOM 9552 N N . TRP A 1 1192 ? 34.832 49.362 -21.714 1.00 88.81 1192 TRP A N 1
ATOM 9553 C CA . TRP A 1 1192 ? 34.352 50.747 -21.766 1.00 88.81 1192 TRP A CA 1
ATOM 9554 C C . TRP A 1 1192 ? 35.496 51.762 -21.754 1.00 88.81 1192 TRP A C 1
ATOM 9556 O O . TRP A 1 1192 ? 35.403 52.796 -22.406 1.00 88.81 1192 TRP A O 1
ATOM 9566 N N . THR A 1 1193 ? 36.606 51.476 -21.063 1.00 79.12 1193 THR A N 1
ATOM 9567 C CA . THR A 1 1193 ? 37.787 52.351 -21.116 1.00 79.12 1193 THR A CA 1
ATOM 9568 C C . THR A 1 1193 ? 38.485 52.264 -22.475 1.00 79.12 1193 THR A C 1
ATOM 9570 O O . THR A 1 1193 ? 38.987 53.287 -22.939 1.00 79.12 1193 THR A O 1
ATOM 9573 N N . SER A 1 1194 ? 38.500 51.104 -23.151 1.00 72.31 1194 SER A N 1
ATOM 9574 C CA . SER A 1 1194 ? 38.968 51.034 -24.544 1.00 72.31 1194 SER A CA 1
ATOM 9575 C C . SER A 1 1194 ? 38.041 51.777 -25.504 1.00 72.31 1194 SER A C 1
ATOM 9577 O O . SER A 1 1194 ? 38.556 52.523 -26.326 1.00 72.31 1194 SER A O 1
ATOM 9579 N N . ASP A 1 1195 ? 36.718 51.689 -25.344 1.00 67.25 1195 ASP A N 1
ATOM 9580 C CA . ASP A 1 1195 ? 35.763 52.425 -26.188 1.00 67.25 1195 ASP A CA 1
ATOM 9581 C C . ASP A 1 1195 ? 35.952 53.953 -26.031 1.00 67.25 1195 ASP A C 1
ATOM 9583 O O . ASP A 1 1195 ? 36.101 54.669 -27.020 1.00 67.25 1195 ASP A O 1
ATOM 9587 N N . ILE A 1 1196 ? 36.094 54.448 -24.791 1.00 69.19 1196 ILE A N 1
ATOM 9588 C CA . ILE A 1 1196 ? 36.440 55.856 -24.492 1.00 69.19 1196 ILE A CA 1
ATOM 9589 C C . ILE A 1 1196 ? 37.825 56.238 -25.064 1.00 69.19 1196 ILE A C 1
ATOM 9591 O O . ILE A 1 1196 ? 38.054 57.390 -25.434 1.00 69.19 1196 ILE A O 1
ATOM 9595 N N . SER A 1 1197 ? 38.761 55.286 -25.156 1.00 53.66 1197 SER A N 1
ATOM 9596 C CA . SER A 1 1197 ? 40.097 55.511 -25.736 1.00 53.66 1197 SER A CA 1
ATOM 9597 C C . SER A 1 1197 ? 40.086 55.540 -27.268 1.00 53.66 1197 SER A C 1
ATOM 9599 O O . SER A 1 1197 ? 40.894 56.256 -27.857 1.00 53.66 1197 SER A O 1
ATOM 9601 N N . GLU A 1 1198 ? 39.198 54.780 -27.917 1.00 51.34 1198 GLU A N 1
ATOM 9602 C CA . GLU A 1 1198 ? 39.022 54.776 -29.374 1.00 51.34 1198 GLU A CA 1
ATOM 9603 C C . GLU A 1 1198 ? 38.220 56.000 -29.843 1.00 51.34 1198 GLU A C 1
ATOM 9605 O O . GLU A 1 1198 ? 38.639 56.656 -30.797 1.00 51.34 1198 GLU A O 1
ATOM 9610 N N . GLU A 1 1199 ? 37.167 56.412 -29.123 1.00 46.78 1199 GLU A N 1
ATOM 9611 C CA . GLU A 1 1199 ? 36.490 57.699 -29.373 1.00 46.78 1199 GLU A CA 1
ATOM 9612 C C . GLU A 1 1199 ? 37.400 58.910 -29.073 1.00 46.78 1199 GLU A C 1
ATOM 9614 O O . GLU A 1 1199 ? 37.306 59.939 -29.742 1.00 46.78 1199 GLU A O 1
ATOM 9619 N N . GLY A 1 1200 ? 38.344 58.780 -28.134 1.00 37.62 1200 GLY A N 1
ATOM 9620 C CA . GLY A 1 1200 ? 39.407 59.764 -27.891 1.00 37.62 1200 GLY A CA 1
ATOM 9621 C C . GLY A 1 1200 ? 40.605 59.684 -28.853 1.00 37.62 1200 GLY A C 1
ATOM 9622 O O . GLY A 1 1200 ? 41.526 60.497 -28.745 1.00 37.62 1200 GLY A O 1
ATOM 9623 N N . GLY A 1 1201 ? 40.633 58.708 -29.767 1.00 32.56 1201 GLY A N 1
ATOM 9624 C CA . GLY A 1 1201 ? 41.805 58.375 -30.583 1.00 32.56 1201 GLY A CA 1
ATOM 9625 C C . GLY A 1 1201 ? 41.918 59.111 -31.922 1.00 32.56 1201 GLY A C 1
ATOM 9626 O O . GLY A 1 1201 ? 43.028 59.238 -32.444 1.00 32.56 1201 GLY A O 1
ATOM 9627 N N . ASP A 1 1202 ? 40.808 59.610 -32.478 1.00 32.12 1202 ASP A N 1
ATOM 9628 C CA . ASP A 1 1202 ? 40.748 60.047 -33.887 1.00 32.12 1202 ASP A CA 1
ATOM 9629 C C . ASP A 1 1202 ? 40.800 61.579 -34.095 1.00 32.12 1202 ASP A C 1
ATOM 9631 O O . ASP A 1 1202 ? 40.803 62.061 -35.229 1.00 32.12 1202 ASP A O 1
ATOM 9635 N N . ASP A 1 1203 ? 40.933 62.373 -33.022 1.00 32.03 1203 ASP A N 1
ATOM 9636 C CA . ASP A 1 1203 ? 40.959 63.851 -33.091 1.00 32.03 1203 ASP A CA 1
ATOM 9637 C C . ASP A 1 1203 ? 42.387 64.455 -33.092 1.00 32.03 1203 ASP A C 1
ATOM 9639 O O . ASP A 1 1203 ? 42.616 65.628 -32.785 1.00 32.03 1203 ASP A O 1
ATOM 9643 N N . ALA A 1 1204 ? 43.389 63.644 -33.460 1.00 30.97 1204 ALA A N 1
ATOM 9644 C CA . ALA A 1 1204 ? 44.808 64.008 -33.401 1.00 30.97 1204 ALA A CA 1
ATOM 9645 C C . ALA A 1 1204 ? 45.613 63.784 -34.700 1.00 30.97 1204 ALA A C 1
ATOM 9647 O O . ALA A 1 1204 ? 46.821 63.579 -34.616 1.00 30.97 1204 ALA A O 1
ATOM 9648 N N . HIS A 1 1205 ? 45.002 63.886 -35.895 1.00 28.66 1205 HIS A N 1
ATOM 9649 C CA . HIS A 1 1205 ? 45.648 64.517 -37.074 1.00 28.66 1205 HIS A CA 1
ATOM 9650 C C . HIS A 1 1205 ? 44.749 64.619 -38.332 1.00 28.66 1205 HIS A C 1
ATOM 9652 O O . HIS A 1 1205 ? 44.868 63.823 -39.266 1.00 28.66 1205 HIS A O 1
ATOM 9658 N N . LYS A 1 1206 ? 44.009 65.734 -38.472 1.00 26.92 1206 LYS A N 1
ATOM 9659 C CA . LYS A 1 1206 ? 44.000 66.519 -39.732 1.00 26.92 1206 LYS A CA 1
ATOM 9660 C C . LYS A 1 1206 ? 43.481 67.950 -39.558 1.00 26.92 1206 LYS A C 1
ATOM 9662 O O . LYS A 1 1206 ? 42.306 68.262 -39.709 1.00 26.92 1206 LYS A O 1
ATOM 9667 N N . THR A 1 1207 ? 44.424 68.852 -39.325 1.00 27.61 1207 THR A N 1
ATOM 9668 C CA . THR A 1 1207 ? 44.240 70.300 -39.424 1.00 27.61 1207 THR A CA 1
ATOM 9669 C C . THR A 1 1207 ? 43.994 70.750 -40.870 1.00 27.61 1207 THR A C 1
ATOM 9671 O O . THR A 1 1207 ? 44.798 70.442 -41.748 1.00 27.61 1207 THR A O 1
ATOM 9674 N N . ASN A 1 1208 ? 42.901 71.499 -41.092 1.00 25.88 1208 ASN A N 1
ATOM 9675 C CA . ASN A 1 1208 ? 42.667 72.582 -42.080 1.00 25.88 1208 ASN A CA 1
ATOM 9676 C C . ASN A 1 1208 ? 41.149 72.682 -42.367 1.00 25.88 1208 ASN A C 1
ATOM 9678 O O . ASN A 1 1208 ? 40.565 71.705 -42.813 1.00 25.88 1208 ASN A O 1
ATOM 9682 N N . GLY A 1 1209 ? 40.443 73.808 -42.218 1.00 24.88 1209 GLY A N 1
ATOM 9683 C CA . GLY A 1 1209 ? 40.816 75.146 -41.749 1.00 24.88 1209 GLY A CA 1
ATOM 9684 C C . GLY A 1 1209 ? 39.694 76.171 -42.036 1.00 24.88 1209 GLY A C 1
ATOM 9685 O O . GLY A 1 1209 ? 38.711 75.851 -42.693 1.00 24.88 1209 GLY A O 1
ATOM 9686 N N . SER A 1 1210 ? 39.886 77.426 -41.606 1.00 23.98 1210 SER A N 1
ATOM 9687 C CA . SER A 1 1210 ? 39.070 78.635 -41.899 1.00 23.98 1210 SER A CA 1
ATOM 9688 C C . SER A 1 1210 ? 37.721 78.887 -41.167 1.00 23.98 1210 SER A C 1
ATOM 9690 O O . SER A 1 1210 ? 36.639 78.653 -41.678 1.00 23.98 1210 SER A O 1
ATOM 9692 N N . ALA A 1 1211 ? 37.844 79.579 -40.024 1.00 24.50 1211 ALA A N 1
ATOM 9693 C CA . ALA A 1 1211 ? 37.348 80.954 -39.800 1.00 24.50 1211 ALA A CA 1
ATOM 9694 C C . ALA A 1 1211 ? 35.838 81.296 -39.594 1.00 24.50 1211 ALA A C 1
ATOM 9696 O O . ALA A 1 1211 ? 35.148 81.627 -40.548 1.00 24.50 1211 ALA A O 1
ATOM 9697 N N . LYS A 1 1212 ? 35.510 81.572 -38.308 1.00 27.45 1212 LYS A N 1
ATOM 9698 C CA . LYS A 1 1212 ? 34.875 82.813 -37.753 1.00 27.45 1212 LYS A CA 1
ATOM 9699 C C . LYS A 1 1212 ? 33.399 83.178 -38.098 1.00 27.45 1212 LYS A C 1
ATOM 9701 O O . LYS A 1 1212 ? 32.918 82.781 -39.149 1.00 27.45 1212 LYS A O 1
ATOM 9706 N N . PRO A 1 1213 ? 32.733 84.086 -37.324 1.00 42.00 1213 PRO A N 1
ATOM 9707 C CA . PRO A 1 1213 ? 33.061 84.634 -35.980 1.00 42.00 1213 PRO A CA 1
ATOM 9708 C C . PRO A 1 1213 ? 31.887 84.789 -34.960 1.00 42.00 1213 PRO A C 1
ATOM 9710 O O . PRO A 1 1213 ? 30.801 85.187 -35.354 1.00 42.00 1213 PRO A O 1
ATOM 9713 N N . GLY A 1 1214 ? 32.204 84.720 -33.650 1.00 25.02 1214 GLY A N 1
ATOM 9714 C CA . GLY A 1 1214 ? 31.593 85.497 -32.530 1.00 25.02 1214 GLY A CA 1
ATOM 9715 C C . GLY A 1 1214 ? 30.102 85.276 -32.190 1.00 25.02 1214 GLY A C 1
ATOM 9716 O O . GLY A 1 1214 ? 29.336 84.804 -33.014 1.00 25.02 1214 GLY A O 1
ATOM 9717 N N . ALA A 1 1215 ? 29.581 85.615 -31.006 1.00 25.23 1215 ALA A N 1
ATOM 9718 C CA . ALA A 1 1215 ? 30.102 86.008 -29.679 1.00 25.23 1215 ALA A CA 1
ATOM 9719 C C . ALA A 1 1215 ? 29.018 85.538 -28.657 1.00 25.23 1215 ALA A C 1
ATOM 9721 O O . ALA A 1 1215 ? 27.881 85.348 -29.076 1.00 25.23 1215 ALA A O 1
ATOM 9722 N N . GLY A 1 1216 ? 29.222 85.251 -27.367 1.00 25.27 1216 GLY A N 1
ATOM 9723 C CA . GLY A 1 1216 ? 30.094 85.829 -26.334 1.00 25.27 1216 GLY A CA 1
ATOM 9724 C C . GLY A 1 1216 ? 29.191 86.402 -25.217 1.00 25.27 1216 GLY A C 1
ATOM 9725 O O . GLY A 1 1216 ? 28.283 87.158 -25.556 1.00 25.27 1216 GLY A O 1
ATOM 9726 N N . GLY A 1 1217 ? 29.393 86.042 -23.938 1.00 25.11 1217 GLY A N 1
ATOM 9727 C CA . GLY A 1 1217 ? 28.586 86.572 -22.816 1.00 25.11 1217 GLY A CA 1
ATOM 9728 C C . GLY A 1 1217 ? 28.341 85.632 -21.619 1.00 25.11 1217 GLY A C 1
ATOM 9729 O O . GLY A 1 1217 ? 27.209 85.219 -21.410 1.00 25.11 1217 GLY A O 1
ATOM 9730 N N . ASP A 1 1218 ? 29.417 85.327 -20.891 1.00 27.73 1218 ASP A N 1
ATOM 9731 C CA . ASP A 1 1218 ? 29.594 85.433 -19.424 1.00 27.73 1218 ASP A CA 1
ATOM 9732 C C . ASP A 1 1218 ? 28.681 84.704 -18.389 1.00 27.73 1218 ASP A C 1
ATOM 9734 O O . ASP A 1 1218 ? 27.490 84.970 -18.254 1.00 27.73 1218 ASP A O 1
ATOM 9738 N N . ASP A 1 1219 ? 29.375 83.888 -17.576 1.00 26.97 1219 ASP A N 1
ATOM 9739 C CA . ASP A 1 1219 ? 29.480 83.882 -16.096 1.00 26.97 1219 ASP A CA 1
ATOM 9740 C C . ASP A 1 1219 ? 28.376 83.417 -15.107 1.00 26.97 1219 ASP A C 1
ATOM 9742 O O . ASP A 1 1219 ? 27.273 83.951 -15.061 1.00 26.97 1219 ASP A O 1
ATOM 9746 N N . ALA A 1 1220 ? 28.854 82.550 -14.186 1.00 28.36 1220 ALA A N 1
ATOM 9747 C CA . ALA A 1 1220 ? 28.584 82.413 -12.733 1.00 28.36 1220 ALA A CA 1
ATOM 9748 C C . ALA A 1 1220 ? 27.150 82.090 -12.226 1.00 28.36 1220 ALA A C 1
ATOM 9750 O O . ALA A 1 1220 ? 26.156 82.539 -12.784 1.00 28.36 1220 ALA A O 1
ATOM 9751 N N . GLU A 1 1221 ? 26.950 81.327 -11.140 1.00 32.78 1221 GLU A N 1
ATOM 9752 C CA . GLU A 1 1221 ? 27.854 80.740 -10.113 1.00 32.78 1221 GLU A CA 1
ATOM 9753 C C . GLU A 1 1221 ? 27.750 79.202 -10.038 1.00 32.78 1221 GLU A C 1
ATOM 9755 O O . GLU A 1 1221 ? 26.650 78.668 -10.311 1.00 32.78 1221 GLU A O 1
#

pLDDT: mean 86.65, std 14.69, range [22.86, 98.69]

Foldseek 3Di:
DVVVLVVVLCPQLVLLCLLPVDAPDPPRCLSVQLSLLLSLLLVLLCVFFNPLLSVLLVVLLSLLSVCLNPVDLVSLVVLLQSQLQADLLSLLSSLLSLLLSLLSSVLSLLLCLLPDDQDQVVAPPDLCLLFDPSRNDFQLSLLVVLVVVVDALVNLLVLLLQFEEEEEEEFAQFDLADLVLLVLSVLLSVLSVQLPDDDDDPVNNVVSSVSNSVSSSVNSPFDFAPLFFDQLLSSLVSRCSLCVPAQLPLQLVLQVVVQVSSVVSPNPDGRPLLRNNYAYAYARLFECAQQPSSFLLSVLLSQLVLLLVLLVVLLVLLVVVLVLQQALQWDPVLLVVLVVLVVPDDQDPDDDPVVRDDDNSRSLSSLSVLLNQQSVLSNQQSVCCNPPVDDPRDPVSHDPFLCVNVVSLVRVLVTCVVRVNNVVSSPSSSSSSNSCSHQPSRRHAHEHEYALVLLLVLVQLLCVVVVNHGLVPDDQVVLVVVLVVLLPDPDQRDDPPRDDDPSNCRVLSNLLSQQVDRVRNHAAHEYPCDAALSSQSSQVSSNVNSRRPLDGAYEYEQQALNSLVCVLVRVLVQLVDPSSVVVCVQEHEYEYHQLRRLLHQNNLLSLLSVQVSLVSNQVSSVVSNHHYAYAYDPPQQLQPQLTSNLLSLLQRAQPSLLSNHHYHNHNLNCCQCRSDNSSVNVNSRSSSSSSSCCNSPHADDDDPVVSVLSVQLSVQLRCQSCCQQPVPPCNQVCLVQLWVLVLSQVGSRHSRHQFSDPPDGSNRGDSSSVQLRCLLQLNRCSLQRSQLRSLVVVCVVPVCVLVVLLCCCVRRSSSVSSLLVVLLSLLSHDLSSSLLSCVLGNDPVCSVVSVVSSVSSVSSNVSSCSSPVHPDRPPVPVSSSSSSSSSSSSLSSLSSSLSSLVSVFVDVVPDRNHDPHSTPRDDPDDSQVVLCVVNVPDPGRRSSSVSNSSSSCSSCVNSNTHDDDCVLVVQLVVCVVVVVLQSNLVSLLVVLVVQAEDDPSSLVSNVSSLCSQQVVLLVVLVVLVVVLVVCVVVVNVVVNVVSVVVSVVSLVSLVVSLVVLVCSLPVGQCVNHDQAPSNLSSLLVNLLSLLSNLQPDDDPSNVVSLVRSVVSLVSSQVRCVVHPQLLALSNLVSLLSVLVSCVRRVVNLVVSLVSLVVSLVRNVVCLVVDDPVSNVSSVVSSVSSVVVNVVSVVVVVVVVPPPPDDDDDDDDDDDDDDDDD

Secondary structure (DSSP, 8-state):
-HHHHHHHHHHHHHHHHHHS-S-SSTT--HHHHHHHHHHHHHHHHHHHH-HHHHHHHHHHHHHHHHHHHH--THHHHHHHHHHHTS-HHHHHHHHHHHHHHHHHHHHHHHHHHHHPPP-GGG--SSGGGGGSTTTPPPHHHHHHHHHHTT--HHHHHHHHHT-EEEEEE---SS----HHHHHHHHHHHHHHHHHT-TT--HHHHHHHHHHHHHHHHHHHHS--S-SSPPPHHHHHHHHTHHIIIIIHHHHHHHHHHHHHHHHTTT--SPPPTT--SEEEEE-TTTB-TT-TTS-HHHHHHHHHHHHHHHHHHHHHHHHHHHHH-------HHHHHHHHHHHHH----TT--GGGSS--TT-HHHHHHHHHHHHHHHHHHHHHHHHHHS--SS-GGGS--SHHHHHHHHHHHHHHHHHTT-HHHIIIIIHHHHHHHHHHTTTSSEEEEEEEHHHHHHHHHHHHHHTTS--STTS-HHHHHHHHHHHHH--S----TT----HHHHHHHHHHHHHHHS-GGGEEEEEEET--SHHHHHHHHHHHHHTT-SSPPEEEEEE-SHHHHHHHHHHHHHHHH-HHHHHHTTTEEEEEE-HHHHHHHH-HHHHHHHHHHHHHHHHHHHHHHT-EEEEEE-TTSSTT-SSS-HHHHHHTSPTTS-TTEEEEEE-GGGHHHHHSSHHHHHHHHHHHHHHHHHHHHSPPPPPPHHHHHHHHHHHHHHHHHHHIIIII-TTHHHHHHHHS-HHHHTTSSSSSS-SBSSTT--TTTB-HHHHHHHHHHTT--HHHHTTHHHHHHHHHHH-TTHHHHHHHHHHH-HHHHHHHHHHHHHHHH--HHHHHHHHHHHS-TTTHHHHHHHHHHHHHHHHHHHHHHT-SSTTTT-HHHHHHHHHHHHHHHHHHHHHHHHHHHHH-TT----PPPP------SS-HHHHHHHH-TT-SSSTTHHHHHHHHHHHHTTTT-----TTHHHHHHHHHHHTT-HHHHHHHHHHHHTT-SPPPHHHHHHHHHHHHHHHHHHHHHHHHHHHHHHHHHTTT-HHHHHHHHHHHHHHHHHHHHHHHHHHHHIIIIITTT--TTHHHHHHHHHHHHHHHHHHHH--HHHHHHHHHHHHHHHHHHHHHHHHHS-TT-HHHHHHHHHHHHHHHHTT--HHHHHHHHHHHHHHHHTTGGG--HHHHHHHHHHHHHHHHHHHHHHHHHHHHTTSSSS----------------

Sequence (1221 aa):
MAARNLEKMASIDAQLRLLAPGKVSEDDKLIEYDALLLDRFLDILQDLHGEDVREFVQECYEVAADYDGNRNTEKLEELGNMLTSLDPGDSIVVTKSFSNMLSLANLAEEVQIAYRRRIKKLKKGDFADEASATTESDIEETLKRLLQLNKTPEEVFDALKNQTVDLVLTAHPTQSVRRSLLQKFGRIRDCLTQLYAKDITPDDKQELDEALQREIQAAFRTDEIRRTPPTPQDEMRAGMSYFHETIWKGVPKFLRRVDTALKNIGINERVPYNAPLIQFSSWMGGDRDGNPRVTPEVTRDVCLLARMMAANLYFSQIEDLMFEMSMWRCNEELRVRAERQRCAKRDAKHYIEFWKQIPANEPYRAILGDVRDKLYNTRERARQLLSSGVSDVPEDAVFTSVDQFLEPLELCYRSLCDCGDRPIADGSLLDFLRQVSTFGLALVKLDIRQESERHSDVLDAITTHLGIGSYKEWSEDKRQEWLLSELSGKRPLFGPDLPKTEEVADVLDTFKVISELPSDSFGAYIISMATAPSDVLAVELLQRECGITDPLRVVPLFEKLADLESAPAAVARLFSIEWYRNRINGKQEVMIGYSDSGKDAGRLSAAWQLYKTQEELVKVAKEYGVKLTMFHGRGGTVGRGGGPTHLAILSQPPDTIHGQLRVTVQGEVIEQSFGEEHLCFRTLQRFTAATLEHGMHPPVSPKPEWRVLMDEMAIIATEEYRSVVFKEPRFVEYFRLATPELEYGRMNIGSRPSKRKPSGGIESLRAIPWIFAWTQTRFHLPVWLGFGGAFKRVIQKDSKNLNMLKEMYNQWPFFRVTIDLVEMVFAKGDPGIAALYDRLLVSEELQPFGEQLRVNYQETRRLLLQVAGHKDILEGDPYLRQRLQLRDPYITTLNVCQAYTLKQIRDPSFHVKVRPHLSKDYMESSPAAELVKLNPKSEYAPGLEDTVILTMKGIAAVMGSGKERDTFVYLAKLSEQAERYEEMVESMKSVAKLNVDLTVEERNLLSVGYKNVIGSRRASWRIFSSIEQKEAVKGNDVNVKRIKEYMEKVELELSNICIDIMSVLDEHLIPSASEGESTVFFNKMKGDYYRYLAEFKSGNERKEAADQSLKAYEIATTAAEAKLPPTHPIRLGLALNFSVFYYEIMNAPERACHLAKQAFDEAISELDTLNEESYKDSTLIMQLLRDNLTLWTSDISEEGGDDAHKTNGSAKPGAGGDDAE

InterPro domains:
  IPR015813 Pyruvate/Phosphoenolpyruvate kinase-like domain superfamily [SSF51621] (33-959)
  IPR018129 Phosphoenolpyruvate carboxylase, Lys active site [PS00781] (168-179)
  IPR021135 Phosphoenolpyruvate carboxylase [PF00311] (34-959)
  IPR021135 Phosphoenolpyruvate carboxylase [PR00150] (167-180)
  IPR021135 Phosphoenolpyruvate carboxylase [PR00150] (220-236)
  IPR021135 Phosphoenolpyruvate carboxylase [PR00150] (280-295)
  IPR021135 Phosphoenolpyruvate carboxylase [PR00150] (439-459)
  IPR021135 Phosphoenolpyruvate carboxylase [PR00150] (588-608)
  IPR021135 Phosphoenolpyruvate carboxylase [PR00150] (630-659)
  IPR021135 Phosphoenolpyruvate carboxylase [PR00150] (762-788)
  IPR021135 Phosphoenolpyruvate carboxylase [PTHR30523] (4-959)
  IPR022805 Phosphoenolpyruvate carboxylase, bacterial/plant-type [MF_00595] (23-963)
  IPR023409 14-3-3 protein, conserved site [PS00796] (1003-1013)
  IPR023409 14-3-3 protein, conserved site [PS00797] (1175-1194)
  IPR023410 14-3-3 domain [PF00244] (971-1193)
  IPR023410 14-3-3 domain [SM00101] (965-1206)
  IPR033129 Phosphoenolpyruvate carboxylase, His active site [PS00393] (590-602)
  IPR036815 14-3-3 domain superfamily [G3DSA:1.20.190.20] (948-1205)
  IPR036815 14-3-3 domain superfamily [SSF48445] (964-1195)